Protein AF-A0A4Z0A9W9-F1 (afdb_monomer)

Mean predicted aligned error: 16.2 Å

Radius of gyration: 35.85 Å; Cα contacts (8 Å, |Δi|>4): 2030; chains: 1; bounding box: 92×81×111 Å

Solvent-accessible surface area (backbone atoms only — not comparable to full-atom values): 57191 Å² total; per-residue (Å²): 129,84,83,75,77,92,63,62,90,72,53,46,78,50,72,45,74,29,90,62,26,41,30,21,34,40,35,32,62,55,81,90,34,56,33,32,39,41,33,45,27,86,95,49,33,33,73,57,44,65,68,41,44,59,66,44,26,77,72,61,25,12,30,38,18,41,21,50,90,43,24,70,76,24,38,53,68,89,51,90,73,83,67,55,73,51,86,95,46,83,50,66,75,49,30,64,68,47,50,27,50,46,54,54,37,40,39,47,65,70,74,37,84,55,28,55,29,32,35,9,28,39,61,14,12,57,38,33,53,47,37,33,61,74,34,53,91,31,27,53,23,41,35,31,19,34,32,63,62,63,74,59,82,87,87,78,83,64,45,72,75,45,91,78,45,35,38,50,41,63,61,46,44,43,38,72,64,42,54,49,49,71,51,70,75,34,82,40,72,67,49,40,37,50,39,51,53,7,52,56,37,66,43,21,47,84,30,82,83,45,74,52,63,82,39,92,48,89,42,55,72,52,51,64,72,46,57,55,78,51,41,25,55,60,90,55,51,72,62,67,51,31,51,75,61,42,73,52,75,72,53,55,74,64,38,80,59,63,36,70,79,59,47,45,55,54,33,55,42,41,70,72,65,52,60,48,23,56,33,32,46,34,36,36,76,66,40,88,84,44,60,57,52,57,62,39,52,78,52,63,92,60,56,34,82,39,52,36,37,38,44,31,17,53,23,20,45,56,50,28,75,46,48,63,29,58,61,41,19,52,73,37,34,44,42,58,79,92,32,60,42,64,42,78,84,22,8,48,51,32,53,44,67,42,23,69,65,47,45,52,53,51,58,62,69,77,50,68,26,42,49,55,54,53,49,53,48,53,50,29,40,57,56,44,34,45,62,11,43,48,16,20,17,35,39,37,72,41,96,49,94,65,36,72,42,70,51,59,30,66,30,48,60,70,56,40,52,51,54,59,71,72,46,95,63,78,45,77,50,68,63,96,70,77,60,71,51,65,38,57,37,61,71,88,58,54,72,82,38,60,65,57,24,32,53,36,50,34,48,98,84,42,58,32,36,35,37,77,46,72,50,52,74,51,27,68,62,49,39,55,54,42,43,76,72,70,54,82,84,85,54,67,39,47,66,45,35,52,29,37,46,49,47,50,60,53,69,73,38,80,91,53,94,74,52,74,65,60,52,51,56,56,48,60,72,77,60,45,69,30,32,23,39,43,42,39,35,45,88,45,72,62,35,42,40,34,38,26,30,86,34,66,42,33,39,23,54,40,58,91,64,85,62,78,45,62,43,44,64,54,44,60,83,74,76,84,77,84,69,85,84,77,75,94,84,75,88,84,82,92,86,82,84,90,79,82,89,78,77,81,84,78,81,91,76,76,54,70,30,67,64,53,98,80,78,59,85,65,81,62,48,76,43,78,36,67,48,66,71,46,30,49,87,77,29,48,36,32,30,70,61,52,71,55,34,35,38,38,37,46,86,73,39,69,44,38,35,34,86,73,78,67,88,81,77,60,85,70,76,60,54,41,57,52,43,73,58,87,77,54,68,72,63,80,46,47,80,97,38,98,36,43,44,59,38,40,58,72,40,34,38,58,21,48,48,46,41,38,58,91,27,58,39,81,92,76,67,43,63,48,63,76,55,42,63,92,46,47,77,57,59,71,68,35,68,32,38,36,37,34,9,57,71,64,40,32,32,29,47,55,39,43,41,64,57,35,36,69,48,62,71,36,55,69,49,76,40,50,20,58,64,41,53,76,66,61,60,92,70,46,58,51,30,35,38,38,40,35,32,61,64,21,51,43,37,46,44,48,52,44,47,54,58,38,50,78,45,53,26,50,37,34,18,39,25,52,36,87,86,18,61,36,59,66,74,27,82,32,40,46,73,26,46,46,64,77,81,65,24,34,64,80,50,37,56,40,54,16,44,34,49,50,52,49,50,49,32,52,45,67,27,63,86,40,74,91,46,46,65,60,48,45,52,50,52,51,40,61,68,49,44,40,59,49,45,50,56,50,61,70,46,47,70,60,41,41,50,47,20,65,74,70,46,60,87,48,65,52,37,41,25,29,8,54,78,50,33,33,28,34,17,40,44,34,17,47,48,24,30,61,33,43,69,31,51,40,44,46,42,53,46,84,49,30,90,80,54,65,50,76,69,54,29,69,82,43,45,34,39,36,56,53,47,84,49,99,56,32,71,62,45,51,53,40,53,52,55,47,45,75,40,55,24,73,45,37,34,36,27,34,63,90,54,80,90,55,66,89,91,52,54,71,47,70,37,78,81,60,46,60,88,52,37,37,66,58,63,34,51,60,37,52,52,32,21,50,40,34,7,55,74,72,70,39,52,60,41,62,28,81,101,60,52,48,66,57,62,62,134

Structure (mmCIF, N/CA/C/O backbone):
data_AF-A0A4Z0A9W9-F1
#
_entry.id   AF-A0A4Z0A9W9-F1
#
loop_
_atom_site.group_PDB
_atom_site.id
_atom_site.type_symbol
_atom_site.label_atom_id
_atom_site.label_alt_id
_atom_site.label_comp_id
_atom_site.label_asym_id
_atom_site.label_entity_id
_atom_site.label_seq_id
_atom_site.pdbx_PDB_ins_code
_atom_site.Cartn_x
_atom_site.Cartn_y
_atom_site.Cartn_z
_atom_site.occupancy
_atom_site.B_iso_or_equiv
_atom_site.auth_seq_id
_atom_site.auth_comp_id
_atom_site.auth_asym_id
_atom_site.auth_atom_id
_atom_site.pdbx_PDB_model_num
ATOM 1 N N . MET A 1 1 ? 32.961 19.750 -50.609 1.00 32.28 1 MET A N 1
ATOM 2 C CA . MET A 1 1 ? 32.600 18.343 -50.885 1.00 32.28 1 MET A CA 1
ATOM 3 C C . MET A 1 1 ? 31.789 17.874 -49.690 1.00 32.28 1 MET A C 1
ATOM 5 O O . MET A 1 1 ? 32.278 18.038 -48.584 1.00 32.28 1 MET A O 1
ATOM 9 N N . SER A 1 2 ? 30.534 17.446 -49.859 1.00 38.78 2 SER A N 1
ATOM 10 C CA . SER A 1 2 ? 29.735 16.942 -48.732 1.00 38.78 2 SER A CA 1
ATOM 11 C C . SER A 1 2 ? 30.333 15.613 -48.272 1.00 38.78 2 SER A C 1
ATOM 13 O O . SER A 1 2 ? 30.320 14.660 -49.052 1.00 38.78 2 SER A O 1
ATOM 15 N N . SER A 1 3 ? 30.885 15.545 -47.062 1.00 51.97 3 SER A N 1
ATOM 16 C CA . SER A 1 3 ? 31.389 14.289 -46.505 1.00 51.97 3 SER A CA 1
ATOM 17 C C . SER A 1 3 ? 30.215 13.318 -46.350 1.00 51.97 3 SER A C 1
ATOM 19 O O . SER A 1 3 ? 29.268 13.541 -45.591 1.00 51.97 3 SER A O 1
ATOM 21 N N . VAL A 1 4 ? 30.203 12.257 -47.152 1.00 67.69 4 VAL A N 1
ATOM 22 C CA . VAL A 1 4 ? 29.245 11.165 -46.980 1.00 67.69 4 VAL A CA 1
ATOM 23 C C . VAL A 1 4 ? 29.735 10.373 -45.772 1.00 67.69 4 VAL A C 1
ATOM 25 O O . VAL A 1 4 ? 30.854 9.871 -45.791 1.00 67.69 4 VAL A O 1
ATOM 28 N N . TRP A 1 5 ? 28.944 10.315 -44.696 1.00 84.00 5 TRP A N 1
ATOM 29 C CA . TRP A 1 5 ? 29.261 9.436 -43.569 1.00 84.00 5 TRP A CA 1
ATOM 30 C C . TRP A 1 5 ? 29.191 7.993 -44.085 1.00 84.00 5 TRP A C 1
ATOM 32 O O . TRP A 1 5 ? 28.173 7.610 -44.663 1.00 84.00 5 TRP A O 1
ATOM 42 N N . ASN A 1 6 ? 30.253 7.205 -43.902 1.00 81.50 6 ASN A N 1
ATOM 43 C CA . ASN A 1 6 ? 30.300 5.795 -44.309 1.00 81.50 6 ASN A CA 1
ATOM 44 C C . ASN A 1 6 ? 29.462 4.931 -43.349 1.00 81.50 6 ASN A C 1
ATOM 46 O O . ASN A 1 6 ? 29.994 4.151 -42.566 1.00 81.50 6 ASN A O 1
ATOM 50 N N . LEU A 1 7 ? 28.143 5.116 -43.371 1.00 87.69 7 LEU A N 1
ATOM 51 C CA . LEU A 1 7 ? 27.199 4.380 -42.534 1.00 87.69 7 LEU A CA 1
ATOM 52 C C . LEU A 1 7 ? 26.774 3.060 -43.199 1.00 87.69 7 LEU A C 1
ATOM 54 O O . LEU A 1 7 ? 26.659 3.004 -44.427 1.00 87.69 7 LEU A O 1
ATOM 58 N N . PRO A 1 8 ? 26.465 2.017 -42.408 1.00 87.56 8 PRO A N 1
ATOM 59 C CA . PRO A 1 8 ? 25.729 0.854 -42.894 1.00 87.56 8 PRO A CA 1
ATOM 60 C C . PRO A 1 8 ? 24.432 1.255 -43.613 1.00 87.56 8 PRO A C 1
ATOM 62 O O . PRO A 1 8 ? 23.752 2.188 -43.187 1.00 87.56 8 PRO A O 1
ATOM 65 N N . ALA A 1 9 ? 24.059 0.520 -44.667 1.00 84.56 9 ALA A N 1
ATOM 66 C CA . ALA A 1 9 ? 22.912 0.851 -45.524 1.00 84.56 9 ALA A CA 1
ATOM 67 C C . ALA A 1 9 ? 21.567 0.930 -44.773 1.00 84.56 9 ALA A C 1
ATOM 69 O O . ALA A 1 9 ? 20.680 1.684 -45.176 1.00 84.56 9 ALA A O 1
ATOM 70 N N . ASP A 1 10 ? 21.433 0.184 -43.675 1.00 91.62 10 ASP A N 1
ATOM 71 C CA . ASP A 1 10 ? 20.222 0.141 -42.852 1.00 91.62 10 ASP A CA 1
ATOM 72 C C . ASP A 1 10 ? 20.103 1.317 -41.866 1.00 91.62 10 ASP A C 1
ATOM 74 O O . ASP A 1 10 ? 19.037 1.520 -41.280 1.00 91.62 10 ASP A O 1
ATOM 78 N N . ILE A 1 11 ? 21.162 2.122 -41.700 1.00 96.31 11 ILE A N 1
ATOM 79 C CA . ILE A 1 11 ? 21.122 3.359 -40.914 1.00 96.31 11 ILE A CA 1
ATOM 80 C C . ILE A 1 11 ? 20.778 4.526 -41.839 1.00 96.31 11 ILE A C 1
ATOM 82 O O . ILE A 1 11 ? 21.568 4.944 -42.688 1.00 96.31 11 ILE A O 1
ATOM 86 N N . LYS A 1 12 ? 19.594 5.102 -41.641 1.00 94.44 12 LYS A N 1
ATOM 87 C CA . LYS A 1 12 ? 19.129 6.267 -42.392 1.00 94.44 12 LYS A CA 1
ATOM 88 C C . LYS A 1 12 ? 19.601 7.547 -41.723 1.00 94.44 12 LYS A C 1
ATOM 90 O O . LYS A 1 12 ? 19.470 7.724 -40.517 1.00 94.44 12 LYS A O 1
ATOM 95 N N . SER A 1 13 ? 20.105 8.465 -42.539 1.00 94.50 13 SER A N 1
ATOM 96 C CA . SER A 1 13 ? 20.512 9.803 -42.121 1.00 94.50 13 SER A CA 1
ATOM 97 C C . SER A 1 13 ? 19.519 10.825 -42.667 1.00 94.50 13 SER A C 1
ATOM 99 O O . SER A 1 13 ? 19.334 10.908 -43.884 1.00 94.50 13 SER A O 1
ATOM 101 N N . ARG A 1 14 ? 18.860 11.597 -41.796 1.00 93.94 14 ARG A N 1
ATOM 102 C CA . ARG A 1 14 ? 17.931 12.661 -42.217 1.00 93.94 14 ARG A CA 1
ATOM 103 C C . ARG A 1 14 ? 17.828 13.776 -41.184 1.00 93.94 14 ARG A C 1
ATOM 105 O O . ARG A 1 14 ? 18.288 13.636 -40.058 1.00 93.94 14 ARG A O 1
ATOM 112 N N . SER A 1 15 ? 17.179 14.872 -41.565 1.00 93.31 15 SER A N 1
ATOM 113 C CA . SER A 1 15 ? 16.813 15.942 -40.636 1.00 93.31 15 SER A CA 1
ATOM 114 C C . SER A 1 15 ? 15.310 15.957 -40.376 1.00 93.31 15 SER A C 1
ATOM 116 O O . SER A 1 15 ? 14.507 15.644 -41.259 1.00 93.31 15 SER A O 1
ATOM 118 N N . ILE A 1 16 ? 14.930 16.314 -39.154 1.00 94.81 16 ILE A N 1
ATOM 119 C CA . ILE A 1 16 ? 13.550 16.413 -38.692 1.00 94.81 16 ILE A CA 1
ATOM 120 C C . ILE A 1 16 ? 13.340 17.726 -37.936 1.00 94.81 16 ILE A C 1
ATOM 122 O O . ILE A 1 16 ? 14.204 18.201 -37.199 1.00 94.81 16 ILE A O 1
ATOM 126 N N . ARG A 1 17 ? 12.169 18.338 -38.119 1.00 93.88 17 ARG A N 1
ATOM 127 C CA . ARG A 1 17 ? 11.804 19.569 -37.421 1.00 93.88 17 ARG A CA 1
ATOM 128 C C . ARG A 1 17 ? 11.457 19.263 -35.962 1.00 93.88 17 ARG A C 1
ATOM 130 O O . ARG A 1 17 ? 10.499 18.541 -35.704 1.00 93.88 17 ARG A O 1
ATOM 137 N N . VAL A 1 18 ? 12.199 19.851 -35.026 1.00 91.94 18 VAL A N 1
ATOM 138 C CA . VAL A 1 18 ? 12.026 19.672 -33.575 1.00 91.94 18 VAL A CA 1
ATOM 139 C C . VAL A 1 18 ? 12.139 21.034 -32.906 1.00 91.94 18 VAL A C 1
ATOM 141 O O . VAL A 1 18 ? 13.201 21.641 -32.949 1.00 91.94 18 VAL A O 1
ATOM 144 N N . ASN A 1 19 ? 11.065 21.540 -32.295 1.00 88.31 19 ASN A N 1
ATOM 145 C CA . ASN A 1 19 ? 11.022 22.904 -31.748 1.00 88.31 19 ASN A CA 1
ATOM 146 C C . ASN A 1 19 ? 11.517 23.954 -32.773 1.00 88.31 19 ASN A C 1
ATOM 148 O O . ASN A 1 19 ? 10.985 24.073 -33.881 1.00 88.31 19 ASN A O 1
ATOM 152 N N . ASP A 1 20 ? 12.541 24.724 -32.404 1.00 88.19 20 ASP A N 1
ATOM 153 C CA . ASP A 1 20 ? 13.224 25.694 -33.249 1.00 88.19 20 ASP A CA 1
ATOM 154 C C . ASP A 1 20 ? 14.334 25.080 -34.115 1.00 88.19 20 ASP A C 1
ATOM 156 O O . ASP A 1 20 ? 14.882 25.773 -34.973 1.00 88.19 20 ASP A O 1
ATOM 160 N N . LEU A 1 21 ? 14.619 23.787 -33.974 1.00 90.88 21 LEU A N 1
ATOM 161 C CA . LEU A 1 21 ? 15.696 23.071 -34.651 1.00 90.88 21 LEU A CA 1
ATOM 162 C C . LEU A 1 21 ? 15.228 22.348 -35.920 1.00 90.88 21 LEU A C 1
ATOM 164 O O . LEU A 1 21 ? 14.097 21.867 -36.030 1.00 90.88 21 LEU A O 1
ATOM 168 N N . ASN A 1 22 ? 16.115 22.272 -36.902 1.00 92.56 22 ASN A N 1
ATOM 169 C CA . ASN A 1 22 ? 16.133 21.207 -37.891 1.00 92.56 22 ASN A CA 1
ATOM 170 C C . ASN A 1 22 ? 17.190 20.201 -37.419 1.00 92.56 22 ASN A C 1
ATOM 172 O O . ASN A 1 22 ? 18.385 20.372 -37.672 1.00 92.56 22 ASN A O 1
ATOM 176 N N . MET A 1 23 ? 16.738 19.233 -36.623 1.00 94.62 23 MET A N 1
ATOM 177 C CA . MET A 1 23 ? 17.578 18.281 -35.908 1.00 94.62 23 MET A CA 1
ATOM 178 C C . MET A 1 23 ? 17.989 17.151 -36.843 1.00 94.62 23 MET A C 1
ATOM 180 O O . MET A 1 23 ? 17.137 16.489 -37.432 1.00 94.62 23 MET A O 1
ATOM 184 N N . HIS A 1 24 ? 19.290 16.947 -37.009 1.00 96.00 24 HIS A N 1
ATOM 185 C CA . HIS A 1 24 ? 19.821 15.796 -37.723 1.00 96.00 24 HIS A CA 1
ATOM 186 C C . HIS A 1 24 ? 19.760 14.555 -36.832 1.00 96.00 24 HIS A C 1
ATOM 188 O O . HIS A 1 24 ? 20.006 14.637 -35.629 1.00 96.00 24 HIS A O 1
ATOM 194 N N . ILE A 1 25 ? 19.375 13.424 -37.421 1.00 97.50 25 ILE A N 1
ATOM 195 C CA . ILE A 1 25 ? 19.270 12.136 -36.743 1.00 97.50 25 ILE A CA 1
ATOM 196 C C . ILE A 1 25 ? 19.855 11.017 -37.607 1.00 97.50 25 ILE A C 1
ATOM 198 O O . ILE A 1 25 ? 19.735 11.025 -38.840 1.00 97.50 25 ILE A O 1
ATOM 202 N N . LEU A 1 26 ? 20.423 10.019 -36.935 1.00 97.81 26 LEU A N 1
ATOM 203 C CA . LEU A 1 26 ? 20.587 8.670 -37.459 1.00 97.81 26 LEU A CA 1
ATOM 204 C C . LEU A 1 26 ? 19.478 7.787 -36.898 1.00 97.81 26 LEU A C 1
ATOM 206 O O . LEU A 1 26 ? 19.254 7.777 -35.690 1.00 97.81 26 LEU A O 1
ATOM 210 N N . GLU A 1 27 ? 18.789 7.047 -37.758 1.00 97.25 27 GLU A N 1
ATOM 211 C CA . GLU A 1 27 ? 17.712 6.143 -37.354 1.00 97.25 27 GLU A CA 1
ATOM 212 C C . GLU A 1 27 ? 17.830 4.786 -38.047 1.00 97.25 27 GLU A C 1
ATOM 214 O O . GLU A 1 27 ? 18.244 4.699 -39.205 1.00 97.25 27 GLU A O 1
ATOM 219 N N . ALA A 1 28 ? 17.421 3.728 -37.356 1.00 97.44 28 ALA A N 1
ATOM 220 C CA . ALA A 1 28 ? 17.284 2.398 -37.932 1.00 97.44 28 ALA A CA 1
ATOM 221 C C . ALA A 1 28 ? 16.197 1.600 -37.196 1.00 97.44 28 ALA A C 1
ATOM 223 O O . ALA A 1 28 ? 15.863 1.885 -36.044 1.00 97.44 28 ALA A O 1
ATOM 224 N N . GLY A 1 29 ? 15.661 0.580 -37.867 1.00 94.50 29 GLY A N 1
ATOM 225 C CA . GLY A 1 29 ? 14.562 -0.244 -37.358 1.00 94.50 29 GLY A CA 1
ATOM 226 C C . GLY A 1 29 ? 13.174 0.247 -37.776 1.00 94.50 29 GLY A C 1
ATOM 227 O O . GLY A 1 29 ? 13.022 1.244 -38.480 1.00 94.50 29 GLY A O 1
ATOM 228 N N . ASP A 1 30 ? 12.158 -0.511 -37.374 1.00 88.81 30 ASP A N 1
ATOM 229 C CA . ASP A 1 30 ? 10.748 -0.245 -37.669 1.00 88.81 30 ASP A CA 1
ATOM 230 C C . ASP A 1 30 ? 10.188 0.800 -36.682 1.00 88.81 30 ASP A C 1
ATOM 232 O O . ASP A 1 30 ? 10.127 0.490 -35.494 1.00 88.81 30 ASP A O 1
ATOM 236 N N . PRO A 1 31 ? 9.736 1.990 -37.132 1.00 90.06 31 PRO A N 1
ATOM 237 C CA . PRO A 1 31 ? 9.205 3.046 -36.260 1.00 90.06 31 PRO A CA 1
ATOM 238 C C . PRO A 1 31 ? 8.000 2.644 -35.396 1.00 90.06 31 PRO A C 1
ATOM 240 O O . PRO A 1 31 ? 7.626 3.372 -34.485 1.00 90.06 31 PRO A O 1
ATOM 243 N N . THR A 1 32 ? 7.359 1.501 -35.658 1.00 79.81 32 THR A N 1
ATOM 244 C CA . THR A 1 32 ? 6.282 0.981 -34.797 1.00 79.81 32 THR A CA 1
ATOM 245 C C . THR A 1 32 ? 6.796 0.261 -33.546 1.00 79.81 32 THR A C 1
ATOM 247 O O . THR A 1 32 ? 6.016 -0.034 -32.637 1.00 79.81 32 THR A O 1
ATOM 250 N N . LYS A 1 33 ? 8.099 -0.035 -33.481 1.00 82.31 33 LYS A N 1
ATOM 251 C CA . LYS A 1 33 ? 8.752 -0.712 -32.355 1.00 82.31 33 LYS A CA 1
ATOM 252 C C . LYS A 1 33 ? 9.067 0.254 -31.208 1.00 82.31 33 LYS A C 1
ATOM 254 O O . LYS A 1 33 ? 9.086 1.467 -31.414 1.00 82.31 33 LYS A O 1
ATOM 259 N N . PRO A 1 34 ? 9.329 -0.255 -29.987 1.00 86.81 34 PRO A N 1
ATOM 260 C CA . PRO A 1 34 ? 9.678 0.604 -28.860 1.00 86.81 34 PRO A CA 1
ATOM 261 C C . PRO A 1 34 ? 10.926 1.448 -29.163 1.00 86.81 34 PRO A C 1
ATOM 263 O O . PRO A 1 34 ? 11.941 0.920 -29.626 1.00 86.81 34 PRO A O 1
ATOM 266 N N . LEU A 1 35 ? 10.828 2.757 -28.909 1.00 96.19 35 LEU A N 1
ATOM 267 C CA . LEU A 1 35 ? 11.857 3.746 -29.238 1.00 96.19 35 LEU A CA 1
ATOM 268 C C . LEU A 1 35 ? 12.990 3.744 -28.205 1.00 96.19 35 LEU A C 1
ATOM 270 O O . LEU A 1 35 ? 12.741 3.908 -27.010 1.00 96.19 35 LEU A O 1
ATOM 274 N N . VAL A 1 36 ? 14.230 3.642 -28.677 1.00 97.75 36 VAL A N 1
ATOM 275 C CA . VAL A 1 36 ? 15.455 3.846 -27.898 1.00 97.75 36 VAL A CA 1
ATOM 276 C C . VAL A 1 36 ? 16.194 5.069 -28.438 1.00 97.75 36 VAL A C 1
ATOM 278 O O . VAL A 1 36 ? 16.510 5.135 -29.627 1.00 97.75 36 VAL A O 1
ATOM 281 N N . LEU A 1 37 ? 16.472 6.036 -27.561 1.00 98.56 37 LEU A N 1
ATOM 282 C CA . LEU A 1 37 ? 17.201 7.261 -27.902 1.00 98.56 37 LEU A CA 1
ATOM 283 C C . LEU A 1 37 ? 18.650 7.184 -27.426 1.00 98.56 37 LEU A C 1
ATOM 285 O O . LEU A 1 37 ? 18.888 6.844 -26.270 1.00 98.56 37 LEU A O 1
ATOM 289 N N . LEU A 1 38 ? 19.599 7.533 -28.297 1.00 98.44 38 LEU A N 1
ATOM 290 C CA . LEU A 1 38 ? 21.038 7.500 -28.018 1.00 98.44 38 LEU A CA 1
ATOM 291 C C . LEU A 1 38 ? 21.639 8.916 -28.082 1.00 98.44 38 LEU A C 1
ATOM 293 O O . LEU A 1 38 ? 21.751 9.502 -29.157 1.00 98.44 38 LEU A O 1
ATOM 297 N N . LEU A 1 39 ? 22.005 9.488 -26.935 1.00 98.19 39 LEU A N 1
ATOM 298 C CA . LEU A 1 39 ? 22.447 10.878 -26.784 1.00 98.19 39 LEU A CA 1
ATOM 299 C C . LEU A 1 39 ? 23.971 10.949 -26.610 1.00 98.19 39 LEU A C 1
ATOM 301 O O . LEU A 1 39 ? 24.515 10.410 -25.651 1.00 98.19 39 LEU A O 1
ATOM 305 N N . HIS A 1 40 ? 24.661 11.618 -27.534 1.00 97.00 40 HIS A N 1
ATOM 306 C CA . HIS A 1 40 ? 26.129 11.721 -27.554 1.00 97.00 40 HIS A CA 1
ATOM 307 C C . HIS A 1 40 ? 26.695 12.793 -26.597 1.00 97.00 40 HIS A C 1
ATOM 309 O O . HIS A 1 40 ? 25.986 13.722 -26.202 1.00 97.00 40 HIS A O 1
ATOM 315 N N . GLY A 1 41 ? 27.992 12.702 -26.286 1.00 92.94 41 GLY A N 1
ATOM 316 C CA . GLY A 1 41 ? 28.741 13.688 -25.497 1.00 92.94 41 GLY A CA 1
ATOM 317 C C . GLY A 1 41 ? 29.479 14.745 -26.325 1.00 92.94 41 GLY A C 1
ATOM 318 O O . GLY A 1 41 ? 29.175 14.957 -27.501 1.00 92.94 41 GLY A O 1
ATOM 319 N N . PHE A 1 42 ? 30.483 15.401 -25.728 1.00 91.88 42 PHE A N 1
ATOM 320 C CA . PHE A 1 42 ? 31.404 16.302 -26.439 1.00 91.88 42 PHE A CA 1
ATOM 321 C C . PHE A 1 42 ? 32.817 15.685 -26.515 1.00 91.88 42 PHE A C 1
ATOM 323 O O . PHE A 1 42 ? 33.329 15.239 -25.488 1.00 91.88 42 PHE A O 1
ATOM 330 N N . PRO A 1 43 ? 33.522 15.713 -27.666 1.00 92.25 43 PRO A N 1
ATOM 331 C CA . PRO A 1 43 ? 33.177 16.300 -28.959 1.00 92.25 43 PRO A CA 1
ATOM 332 C C . PRO A 1 43 ? 32.620 15.240 -29.933 1.00 92.25 43 PRO A C 1
ATOM 334 O O . PRO A 1 43 ? 33.153 15.037 -31.026 1.00 92.25 43 PRO A O 1
ATOM 337 N N . GLU A 1 44 ? 31.593 14.502 -29.513 1.00 93.81 44 GLU A N 1
ATOM 338 C CA . GLU A 1 44 ? 30.947 13.480 -30.338 1.00 93.81 44 GLU A CA 1
ATOM 339 C C . GLU A 1 44 ? 29.724 14.035 -31.084 1.00 93.81 44 GLU A C 1
ATOM 341 O O . GLU A 1 44 ? 29.248 15.138 -30.811 1.00 93.81 44 GLU A O 1
ATOM 346 N N . PHE A 1 45 ? 29.194 13.224 -32.001 1.00 94.00 45 PHE A N 1
ATOM 347 C CA . PHE A 1 45 ? 27.938 13.427 -32.727 1.00 94.00 45 PHE A CA 1
ATOM 348 C C . PHE A 1 45 ? 27.164 12.104 -32.763 1.00 94.00 45 PHE A C 1
ATOM 350 O O . PHE A 1 45 ? 27.672 11.083 -32.299 1.00 94.00 45 PHE A O 1
ATOM 357 N N . SER A 1 46 ? 25.983 12.069 -33.383 1.00 95.75 46 SER A N 1
ATOM 358 C CA . SER A 1 46 ? 25.205 10.832 -33.584 1.00 95.75 46 SER A CA 1
ATOM 359 C C . SER A 1 46 ? 26.010 9.677 -34.209 1.00 95.75 46 SER A C 1
ATOM 361 O O . SER A 1 46 ? 25.722 8.511 -33.938 1.00 95.75 46 SER A O 1
ATOM 363 N N . TYR A 1 47 ? 27.062 9.981 -34.981 1.00 95.69 47 TYR A N 1
ATOM 364 C CA . TYR A 1 47 ? 27.993 9.002 -35.555 1.00 95.69 47 TYR A CA 1
ATOM 365 C C . TYR A 1 47 ? 28.710 8.118 -34.513 1.00 95.69 47 TYR A C 1
ATOM 367 O O . TYR A 1 47 ? 29.088 6.987 -34.838 1.00 95.69 47 TYR A O 1
ATOM 375 N N . SER A 1 48 ? 28.869 8.563 -33.257 1.00 95.50 48 SER A N 1
ATOM 376 C CA . SER A 1 48 ? 29.507 7.753 -32.202 1.00 95.50 48 SER A CA 1
ATOM 377 C C . SER A 1 48 ? 28.729 6.471 -31.888 1.00 95.50 48 SER A C 1
ATOM 379 O O . SER A 1 48 ? 29.315 5.484 -31.453 1.00 95.50 48 SER A O 1
ATOM 381 N N . TRP A 1 49 ? 27.435 6.432 -32.217 1.00 96.56 49 TRP A N 1
ATOM 382 C CA . TRP A 1 49 ? 26.545 5.297 -31.969 1.00 96.56 49 TRP A CA 1
ATOM 383 C C . TRP A 1 49 ? 26.454 4.285 -33.119 1.00 96.56 49 TRP A C 1
ATOM 385 O O . TRP A 1 49 ? 25.719 3.304 -33.006 1.00 96.56 49 TRP A O 1
ATOM 395 N N . ARG A 1 50 ? 27.190 4.477 -34.224 1.00 94.56 50 ARG A N 1
ATOM 396 C CA . ARG A 1 50 ? 27.101 3.643 -35.445 1.00 94.56 50 ARG A CA 1
ATOM 397 C C . ARG A 1 50 ? 27.208 2.131 -35.194 1.00 94.56 50 ARG A C 1
ATOM 399 O O . ARG A 1 50 ? 26.488 1.365 -35.827 1.00 94.56 50 ARG A O 1
ATOM 406 N N . ASN A 1 51 ? 28.037 1.724 -34.230 1.00 94.31 51 ASN A N 1
ATOM 407 C CA . ASN A 1 51 ? 28.260 0.318 -33.877 1.00 94.31 51 ASN A CA 1
ATOM 408 C C . ASN A 1 51 ? 27.236 -0.231 -32.864 1.00 94.31 51 ASN A C 1
ATOM 410 O O . ASN A 1 51 ? 27.189 -1.431 -32.630 1.00 94.31 51 ASN A O 1
ATOM 414 N N . VAL A 1 52 ? 26.397 0.628 -32.277 1.00 96.62 52 VAL A N 1
ATOM 415 C CA . VAL A 1 52 ? 25.375 0.262 -31.278 1.00 96.62 52 VAL A CA 1
ATOM 416 C C . VAL A 1 52 ? 23.971 0.229 -31.890 1.00 96.62 52 VAL A C 1
ATOM 418 O O . VAL A 1 52 ? 23.138 -0.578 -31.479 1.00 96.62 52 VAL A O 1
ATOM 421 N N . ILE A 1 53 ? 23.707 1.067 -32.902 1.00 97.38 53 ILE A N 1
ATOM 422 C CA . ILE A 1 53 ? 22.381 1.226 -33.518 1.00 97.38 53 ILE A CA 1
ATOM 423 C C . ILE A 1 53 ? 21.831 -0.106 -34.052 1.00 97.38 53 ILE A C 1
ATOM 425 O O . ILE A 1 53 ? 20.772 -0.548 -33.607 1.00 97.38 53 ILE A O 1
ATOM 429 N N . LEU A 1 54 ? 22.534 -0.768 -34.978 1.00 96.44 54 LEU A N 1
ATOM 430 C CA . LEU A 1 54 ? 22.017 -1.988 -35.614 1.00 96.44 54 LEU A CA 1
ATOM 431 C C . LEU A 1 54 ? 21.873 -3.172 -34.644 1.00 96.44 54 LEU A C 1
ATOM 433 O O . LEU A 1 54 ? 20.815 -3.802 -34.660 1.00 96.44 54 LEU A O 1
ATOM 437 N N . PRO A 1 55 ? 22.824 -3.447 -33.731 1.00 92.38 55 PRO A N 1
ATOM 438 C CA . PRO A 1 55 ? 22.634 -4.513 -32.748 1.00 92.38 55 PRO A CA 1
ATOM 439 C C . PRO A 1 55 ? 21.419 -4.314 -31.823 1.00 92.38 55 PRO A C 1
ATOM 441 O O . PRO A 1 55 ? 20.792 -5.287 -31.383 1.00 92.38 55 PRO A O 1
ATOM 444 N N . LEU A 1 56 ? 21.044 -3.071 -31.519 1.00 90.12 56 LEU A N 1
ATOM 445 C CA . LEU A 1 56 ? 19.805 -2.795 -30.788 1.00 90.12 56 LEU A CA 1
ATOM 446 C C . LEU A 1 56 ? 18.564 -2.977 -31.676 1.00 90.12 56 LEU A C 1
ATOM 448 O O . LEU A 1 56 ? 17.570 -3.534 -31.209 1.00 90.12 56 LEU A O 1
ATOM 452 N N . VAL A 1 57 ? 18.628 -2.621 -32.961 1.00 92.38 57 VAL A N 1
ATOM 453 C CA . VAL A 1 57 ? 17.549 -2.904 -33.927 1.00 92.38 57 VAL A CA 1
ATOM 454 C C . VAL A 1 57 ? 17.291 -4.405 -34.066 1.00 92.38 57 VAL A C 1
ATOM 456 O O . VAL A 1 57 ? 16.139 -4.834 -34.023 1.00 92.38 57 VAL A O 1
ATOM 459 N N . GLU A 1 58 ? 18.342 -5.224 -34.128 1.00 84.00 58 GLU A N 1
ATOM 460 C CA . GLU A 1 58 ? 18.238 -6.694 -34.120 1.00 84.00 58 GLU A CA 1
ATOM 461 C C . GLU A 1 58 ? 17.516 -7.235 -32.876 1.00 84.00 58 GLU A C 1
ATOM 463 O O . GLU A 1 58 ? 16.953 -8.327 -32.900 1.00 84.00 58 GLU A O 1
ATOM 468 N N . SER A 1 59 ? 17.507 -6.467 -31.782 1.00 77.56 59 SER A N 1
ATOM 469 C CA . SER A 1 59 ? 16.797 -6.812 -30.544 1.00 77.56 59 SER A CA 1
ATOM 470 C C . SER A 1 59 ? 15.333 -6.360 -30.533 1.00 77.56 59 SER A C 1
ATOM 472 O O . SER A 1 59 ? 14.661 -6.525 -29.518 1.00 77.56 59 SER A O 1
ATOM 474 N N . GLY A 1 60 ? 14.829 -5.833 -31.652 1.00 82.56 60 GLY A N 1
ATOM 475 C CA . GLY A 1 60 ? 13.427 -5.467 -31.839 1.00 82.56 60 GLY A CA 1
ATOM 476 C C . GLY A 1 60 ? 13.081 -4.024 -31.473 1.00 82.56 60 GLY A C 1
ATOM 477 O O . GLY A 1 60 ? 11.903 -3.747 -31.256 1.00 82.56 60 GLY A O 1
ATOM 478 N N . TYR A 1 61 ? 14.066 -3.124 -31.406 1.00 90.38 61 TYR A N 1
ATOM 479 C CA . TYR A 1 61 ? 13.862 -1.707 -31.084 1.00 90.38 61 TYR A CA 1
ATOM 480 C C . TYR A 1 61 ? 13.911 -0.809 -32.324 1.00 90.38 61 TYR A C 1
ATOM 482 O O . TYR A 1 61 ? 14.592 -1.109 -33.306 1.00 90.38 61 TYR A O 1
ATOM 490 N N . TYR A 1 62 ? 13.218 0.327 -32.253 1.00 97.25 62 TYR A N 1
ATOM 491 C CA . TYR A 1 62 ? 13.457 1.461 -33.141 1.00 97.25 62 TYR A CA 1
ATOM 492 C C . TYR A 1 62 ? 14.498 2.360 -32.484 1.00 97.25 62 TYR A C 1
ATOM 494 O O . TYR A 1 62 ? 14.297 2.805 -31.356 1.00 97.25 62 TYR A O 1
ATOM 502 N N . VAL A 1 63 ? 15.626 2.596 -33.146 1.00 98.19 63 VAL A N 1
ATOM 503 C CA . VAL A 1 63 ? 16.779 3.248 -32.515 1.00 98.19 63 VAL A CA 1
ATOM 504 C C . VAL A 1 63 ? 17.078 4.553 -33.228 1.00 98.19 63 VAL A C 1
ATOM 506 O O . VAL A 1 63 ? 17.250 4.565 -34.448 1.00 98.19 63 VAL A O 1
ATOM 509 N N . VAL A 1 64 ? 17.154 5.646 -32.465 1.00 98.56 64 VAL A N 1
ATOM 510 C CA . VAL A 1 64 ? 17.429 6.985 -32.996 1.00 98.56 64 VAL A CA 1
ATOM 511 C C . VAL A 1 64 ? 18.533 7.675 -32.199 1.00 98.56 64 VAL A C 1
ATOM 513 O O . VAL A 1 64 ? 18.450 7.810 -30.980 1.00 98.56 64 VAL A O 1
ATOM 516 N N . ALA A 1 65 ? 19.551 8.160 -32.904 1.00 98.25 65 ALA A N 1
ATOM 517 C CA . ALA A 1 65 ? 20.640 8.963 -32.362 1.00 98.25 65 ALA A CA 1
ATOM 518 C C . ALA A 1 65 ? 20.590 10.380 -32.967 1.00 98.25 65 ALA A C 1
ATOM 520 O O . ALA A 1 65 ? 20.886 10.533 -34.156 1.00 98.25 65 ALA A O 1
ATOM 521 N N . PRO A 1 66 ? 20.188 11.419 -32.212 1.00 97.69 66 PRO A N 1
ATOM 522 C CA . PRO A 1 66 ? 20.199 12.793 -32.702 1.00 97.69 66 PRO A CA 1
ATOM 523 C C . PRO A 1 66 ? 21.565 13.465 -32.558 1.00 97.69 66 PRO A C 1
ATOM 525 O O . PRO A 1 66 ? 22.253 13.276 -31.557 1.00 97.69 66 PRO A O 1
ATOM 528 N N . ASP A 1 67 ? 21.895 14.345 -33.500 1.00 96.12 67 ASP A N 1
ATOM 529 C CA . ASP A 1 67 ? 22.863 15.413 -33.263 1.00 96.12 67 ASP A CA 1
ATOM 530 C C . ASP A 1 67 ? 22.198 16.466 -32.366 1.00 96.12 67 ASP A C 1
ATOM 532 O O . ASP A 1 67 ? 21.241 17.142 -32.762 1.00 96.12 67 ASP A O 1
ATOM 536 N N . GLN A 1 68 ? 22.674 16.598 -31.131 1.00 94.69 68 GLN A N 1
ATOM 537 C CA . GLN A 1 68 ? 22.085 17.512 -30.155 1.00 94.69 68 GLN A CA 1
ATOM 538 C C . GLN A 1 68 ? 22.315 18.987 -30.534 1.00 94.69 68 GLN A C 1
ATOM 540 O O . GLN A 1 68 ? 23.097 19.326 -31.425 1.00 94.69 68 GLN A O 1
ATOM 545 N N . ARG A 1 69 ? 21.603 19.904 -29.866 1.00 92.50 69 ARG A N 1
ATOM 546 C CA . ARG A 1 69 ? 21.685 21.348 -30.135 1.00 92.50 69 ARG A CA 1
ATOM 547 C C . ARG A 1 69 ? 23.141 21.831 -30.119 1.00 92.50 69 ARG A C 1
ATOM 549 O O . ARG A 1 69 ? 23.831 21.695 -29.111 1.00 92.50 69 ARG A O 1
ATOM 556 N N . GLY A 1 70 ? 23.562 22.459 -31.219 1.00 89.31 70 GLY A N 1
ATOM 557 C CA . GLY A 1 70 ? 24.916 22.996 -31.407 1.00 89.31 70 GLY A CA 1
ATOM 558 C C . GLY A 1 70 ? 25.969 21.964 -31.808 1.00 89.31 70 GLY A C 1
ATOM 559 O O . GLY A 1 70 ? 27.148 22.311 -31.846 1.00 89.31 70 GLY A O 1
ATOM 560 N N . ALA A 1 71 ? 25.559 20.735 -32.117 1.00 90.88 71 ALA A N 1
ATOM 561 C CA . ALA A 1 71 ? 26.433 19.662 -32.554 1.00 90.88 71 ALA A CA 1
ATOM 562 C C . ALA A 1 71 ? 26.089 19.204 -33.982 1.00 90.88 71 ALA A C 1
ATOM 564 O O . ALA A 1 71 ? 24.942 19.295 -34.430 1.00 90.88 71 ALA A O 1
ATOM 565 N N . GLY A 1 72 ? 27.110 18.723 -34.693 1.00 90.38 72 GLY A N 1
ATOM 566 C CA . GLY A 1 72 ? 26.996 18.046 -35.979 1.00 90.38 72 GLY A CA 1
ATOM 567 C C . GLY A 1 72 ? 26.178 18.817 -37.013 1.00 90.38 72 GLY A C 1
ATOM 568 O O . GLY A 1 72 ? 26.430 19.988 -37.311 1.00 90.38 72 GLY A O 1
ATOM 569 N N . ARG A 1 73 ? 25.199 18.146 -37.612 1.00 91.69 73 ARG A N 1
ATOM 570 C CA . ARG A 1 73 ? 24.384 18.656 -38.725 1.00 91.69 73 ARG A CA 1
ATOM 571 C C . ARG A 1 73 ? 23.076 19.316 -38.278 1.00 91.69 73 ARG A C 1
ATOM 573 O O . ARG A 1 73 ? 22.315 19.779 -39.129 1.00 91.69 73 ARG A O 1
ATOM 580 N N . THR A 1 74 ? 22.820 19.410 -36.973 1.00 91.69 74 THR A N 1
ATOM 581 C CA . THR A 1 74 ? 21.642 20.097 -36.428 1.00 91.69 74 THR A CA 1
ATOM 582 C C . THR A 1 74 ? 21.766 21.614 -36.565 1.00 91.69 74 THR A C 1
ATOM 584 O O . THR A 1 74 ? 22.768 22.217 -36.188 1.00 91.69 74 THR A O 1
ATOM 587 N N . THR A 1 75 ? 20.718 22.261 -37.083 1.00 87.56 75 THR A N 1
ATOM 588 C CA . THR A 1 75 ? 20.662 23.723 -37.295 1.00 87.56 75 THR A CA 1
ATOM 589 C C . THR A 1 75 ? 19.462 24.345 -36.576 1.00 87.56 75 THR A C 1
ATOM 591 O O . THR A 1 75 ? 18.473 23.660 -36.327 1.00 87.56 75 THR A O 1
ATOM 594 N N . SER A 1 76 ? 19.531 25.631 -36.207 1.00 79.88 76 SER A N 1
ATOM 595 C CA . SER A 1 76 ? 18.410 26.373 -35.597 1.00 79.88 76 SER A CA 1
ATOM 596 C C . SER A 1 76 ? 17.806 27.358 -36.595 1.00 79.88 76 SER A C 1
ATOM 598 O O . SER A 1 76 ? 18.532 28.060 -37.295 1.00 79.88 76 SER A O 1
ATOM 600 N N . ASN A 1 77 ? 16.475 27.443 -36.619 1.00 68.94 77 ASN A N 1
ATOM 601 C CA . ASN A 1 77 ? 15.715 28.357 -37.475 1.00 68.94 77 ASN A CA 1
ATOM 602 C C . ASN A 1 77 ? 15.460 29.720 -36.808 1.00 68.94 77 ASN A C 1
ATOM 604 O O . ASN A 1 77 ? 14.724 30.535 -37.358 1.00 68.94 77 ASN A O 1
ATOM 608 N N . LEU A 1 78 ? 16.019 29.980 -35.621 1.00 61.16 78 LEU A N 1
ATOM 609 C CA . LEU A 1 78 ? 15.893 31.286 -34.960 1.00 61.16 78 LEU A CA 1
ATOM 610 C C . LEU A 1 78 ? 16.684 32.393 -35.678 1.00 61.16 78 LEU A C 1
ATOM 612 O O . LEU A 1 78 ? 16.529 33.560 -35.319 1.00 61.16 78 LEU A O 1
ATOM 616 N N . ARG A 1 79 ? 17.531 32.056 -36.666 1.00 55.69 79 ARG A N 1
ATOM 617 C CA . ARG A 1 79 ? 18.360 33.010 -37.417 1.00 55.69 79 ARG A CA 1
ATOM 618 C C . ARG A 1 79 ? 18.569 32.603 -38.875 1.00 55.69 79 ARG A C 1
ATOM 620 O O . ARG A 1 79 ? 18.578 31.420 -39.205 1.00 55.69 79 ARG A O 1
ATOM 627 N N . ASP A 1 80 ? 18.785 33.614 -39.713 1.00 44.44 80 ASP A N 1
ATOM 628 C CA . ASP A 1 80 ? 19.265 33.473 -41.088 1.00 44.44 80 ASP A CA 1
ATOM 629 C C . ASP A 1 80 ? 20.733 32.989 -41.040 1.00 44.44 80 ASP A C 1
ATOM 631 O O . ASP A 1 80 ? 21.581 33.645 -40.434 1.00 44.44 80 ASP A O 1
ATOM 635 N N . ASN A 1 81 ? 21.012 31.813 -41.611 1.00 41.25 81 ASN A N 1
ATOM 636 C CA . ASN A 1 81 ? 22.284 31.060 -41.599 1.00 41.25 81 ASN A CA 1
ATOM 637 C C . ASN A 1 81 ? 22.812 30.498 -40.255 1.00 41.25 81 ASN A C 1
ATOM 639 O O . ASN A 1 81 ? 23.430 31.202 -39.461 1.00 41.25 81 ASN A O 1
ATOM 643 N N . SER A 1 82 ? 22.673 29.170 -40.094 1.00 50.12 82 SER A N 1
ATOM 644 C CA . SER A 1 82 ? 23.642 28.148 -39.611 1.00 50.12 82 SER A CA 1
ATOM 645 C C . SER A 1 82 ? 24.616 28.400 -38.440 1.00 50.12 82 SER A C 1
ATOM 647 O O . SER A 1 82 ? 25.455 27.538 -38.188 1.00 50.12 82 SER A O 1
ATOM 649 N N . SER A 1 83 ? 24.556 29.517 -37.719 1.00 58.41 83 SER A N 1
ATOM 650 C CA . SER A 1 83 ? 25.550 29.874 -36.700 1.00 58.41 83 SER A CA 1
ATOM 651 C C . SER A 1 83 ? 25.038 29.596 -35.280 1.00 58.41 83 SER A C 1
ATOM 653 O O . SER A 1 83 ? 23.928 30.021 -34.946 1.00 58.41 83 SER A O 1
ATOM 655 N N . PRO A 1 84 ? 25.821 28.912 -34.419 1.00 67.75 84 PRO A N 1
ATOM 656 C CA . PRO A 1 84 ? 25.471 28.722 -33.013 1.00 67.75 84 PRO A CA 1
ATOM 657 C C . PRO A 1 84 ? 25.427 30.066 -32.264 1.00 67.75 84 PRO A C 1
ATOM 659 O O . PRO A 1 84 ? 25.969 31.068 -32.732 1.00 67.75 84 PRO A O 1
ATOM 662 N N . VAL A 1 85 ? 24.800 30.076 -31.080 1.00 77.62 85 VAL A N 1
ATOM 663 C CA . VAL A 1 85 ? 24.814 31.227 -30.156 1.00 77.62 85 VAL A CA 1
ATOM 664 C C . VAL A 1 85 ? 26.264 31.652 -29.924 1.00 77.62 85 VAL A C 1
ATOM 666 O O . VAL A 1 85 ? 27.092 30.830 -29.512 1.00 77.62 85 VAL A O 1
ATOM 669 N N . ARG A 1 86 ? 26.572 32.916 -30.230 1.00 79.31 86 ARG A N 1
ATOM 670 C CA . ARG A 1 86 ? 27.930 33.463 -30.104 1.00 79.31 86 ARG A CA 1
ATOM 671 C C . ARG A 1 86 ? 28.310 33.641 -28.638 1.00 79.31 86 ARG A C 1
ATOM 673 O O . ARG A 1 86 ? 27.463 33.582 -27.743 1.00 79.31 86 ARG A O 1
ATOM 680 N N . TYR A 1 87 ? 29.595 33.860 -28.380 1.00 77.56 87 TYR A N 1
ATOM 681 C CA . TYR A 1 87 ? 30.083 34.015 -27.014 1.00 77.56 87 TYR A CA 1
ATOM 682 C C . TYR A 1 87 ? 29.463 35.228 -26.299 1.00 77.56 87 TYR A C 1
ATOM 684 O O . TYR A 1 87 ? 29.161 35.164 -25.113 1.00 77.56 87 TYR A O 1
ATOM 692 N N . GLU A 1 88 ? 29.211 36.322 -27.010 1.00 77.94 88 GLU A N 1
ATOM 693 C CA . GLU A 1 88 ? 28.638 37.549 -26.441 1.00 77.94 88 GLU A CA 1
ATOM 694 C C . GLU A 1 88 ? 27.124 37.438 -26.185 1.00 77.94 88 GLU A C 1
ATOM 696 O O . GLU A 1 88 ? 26.516 38.327 -25.592 1.00 77.94 88 GLU A O 1
ATOM 701 N N . GLU A 1 89 ? 26.501 36.352 -26.642 1.00 80.50 89 GLU A N 1
ATOM 702 C CA . GLU A 1 89 ? 25.058 36.143 -26.614 1.00 80.50 89 GLU A CA 1
ATOM 703 C C . GLU A 1 89 ? 24.632 35.222 -25.466 1.00 80.50 89 GLU A C 1
ATOM 705 O O . GLU A 1 89 ? 25.432 34.454 -24.921 1.00 80.50 89 GLU A O 1
ATOM 710 N N . ASP A 1 90 ? 23.347 35.292 -25.109 1.00 81.50 90 ASP A N 1
ATOM 711 C CA . ASP A 1 90 ? 22.765 34.523 -24.009 1.00 81.50 90 ASP A CA 1
ATOM 712 C C . ASP A 1 90 ? 22.785 33.007 -24.305 1.00 81.50 90 ASP A C 1
ATOM 714 O O . ASP A 1 90 ? 22.090 32.556 -25.223 1.00 81.50 90 ASP A O 1
ATOM 718 N N . PRO A 1 91 ? 23.521 32.191 -23.520 1.00 85.44 91 PRO A N 1
ATOM 719 C CA . PRO A 1 91 ? 23.610 30.751 -23.738 1.00 85.44 91 PRO A CA 1
ATOM 720 C C . PRO A 1 91 ? 22.355 29.988 -23.281 1.00 85.44 91 PRO A C 1
ATOM 722 O O . PRO A 1 91 ? 22.321 28.767 -23.391 1.00 85.44 91 PRO A O 1
ATOM 725 N N . SER A 1 92 ? 21.300 30.663 -22.805 1.00 83.81 92 SER A N 1
ATOM 726 C CA . SER A 1 92 ? 20.059 30.046 -22.303 1.00 83.81 92 SER A CA 1
ATOM 727 C C . SER A 1 92 ? 19.455 28.914 -23.158 1.00 83.81 92 SER A C 1
ATOM 729 O O . SER A 1 92 ? 18.981 27.941 -22.562 1.00 83.81 92 SER A O 1
ATOM 731 N N . PRO A 1 93 ? 19.484 28.940 -24.510 1.00 88.00 93 PRO A N 1
ATOM 732 C CA . PRO A 1 93 ? 19.011 27.813 -25.325 1.00 88.00 93 PRO A CA 1
ATOM 733 C C . PRO A 1 93 ? 19.729 26.479 -25.058 1.00 88.00 93 PRO A C 1
ATOM 735 O O . PRO A 1 93 ? 19.176 25.429 -25.358 1.00 88.00 93 PRO A O 1
ATOM 738 N N . TYR A 1 94 ? 20.934 26.511 -24.487 1.00 89.31 94 TYR A N 1
ATOM 739 C CA . TYR A 1 94 ? 21.766 25.344 -24.184 1.00 89.31 94 TYR A CA 1
ATOM 740 C C . TYR A 1 94 ? 21.646 24.856 -22.733 1.00 89.31 94 TYR A C 1
ATOM 742 O O . TYR A 1 94 ? 22.344 23.926 -22.334 1.00 89.31 94 TYR A O 1
ATOM 750 N N . ARG A 1 95 ? 20.755 25.451 -21.928 1.00 87.69 95 ARG A N 1
ATOM 751 C CA . ARG A 1 95 ? 20.468 24.954 -20.574 1.00 87.69 95 ARG A CA 1
ATOM 752 C C . ARG A 1 95 ? 19.864 23.557 -20.624 1.00 87.69 95 ARG A C 1
ATOM 754 O O . ARG A 1 95 ? 19.100 23.230 -21.532 1.00 87.69 95 ARG A O 1
ATOM 761 N N . ILE A 1 96 ? 20.129 22.771 -19.585 1.00 85.94 96 ILE A N 1
ATOM 762 C CA . ILE A 1 96 ? 19.764 21.353 -19.514 1.00 85.94 96 ILE A CA 1
ATOM 763 C C . ILE A 1 96 ? 18.267 21.087 -19.741 1.00 85.94 96 ILE A C 1
ATOM 765 O O . ILE A 1 96 ? 17.917 20.127 -20.421 1.00 85.94 96 ILE A O 1
ATOM 769 N N . PHE A 1 97 ? 17.371 21.963 -19.272 1.00 86.31 97 PHE A N 1
ATOM 770 C CA . PHE A 1 97 ? 15.931 21.822 -19.517 1.00 86.31 97 PHE A CA 1
ATOM 771 C C . PHE A 1 97 ? 15.528 22.103 -20.961 1.00 86.31 97 PHE A C 1
ATOM 773 O O . PHE A 1 97 ? 14.613 21.460 -21.468 1.00 86.31 97 PHE A O 1
ATOM 780 N N . ASN A 1 98 ? 16.212 23.020 -21.645 1.00 90.38 98 ASN A N 1
ATOM 781 C CA . ASN A 1 98 ? 15.966 23.266 -23.063 1.00 90.38 98 ASN A CA 1
ATOM 782 C C . ASN A 1 98 ? 16.493 22.105 -23.914 1.00 90.38 98 ASN A C 1
ATOM 784 O O . ASN A 1 98 ? 15.784 21.658 -24.810 1.00 90.38 98 ASN A O 1
ATOM 788 N N . LEU A 1 99 ? 17.650 21.535 -23.559 1.00 92.06 99 LEU A N 1
ATOM 789 C CA . LEU A 1 99 ? 18.144 20.297 -24.174 1.00 92.06 99 LEU A CA 1
ATOM 790 C C . LEU A 1 99 ? 17.168 19.132 -23.937 1.00 92.06 99 LEU A C 1
ATOM 792 O O . LEU A 1 99 ? 16.783 18.439 -24.872 1.00 92.06 99 LEU A O 1
ATOM 796 N N . THR A 1 100 ? 16.669 18.979 -22.708 1.00 92.75 100 THR A N 1
ATOM 797 C CA . THR A 1 100 ? 15.642 17.980 -22.356 1.00 92.75 100 THR A CA 1
ATOM 798 C C . THR A 1 100 ? 14.360 18.183 -23.168 1.00 92.75 100 THR A C 1
ATOM 800 O O . THR A 1 100 ? 13.783 17.231 -23.693 1.00 92.75 100 THR A O 1
ATOM 803 N N . LYS A 1 101 ? 13.919 19.436 -23.327 1.00 94.31 101 LYS A N 1
ATOM 804 C CA . LYS A 1 101 ? 12.751 19.799 -24.137 1.00 94.31 101 LYS A CA 1
ATOM 805 C C . LYS A 1 101 ? 12.946 19.453 -25.613 1.00 94.31 101 LYS A C 1
ATOM 807 O O . LYS A 1 101 ? 11.976 19.067 -26.265 1.00 94.31 101 LYS A O 1
ATOM 812 N N . ASP A 1 102 ? 14.161 19.575 -26.139 1.00 95.75 102 ASP A N 1
ATOM 813 C CA . ASP A 1 102 ? 14.479 19.164 -27.506 1.00 95.75 102 ASP A CA 1
ATOM 814 C C . ASP A 1 102 ? 14.344 17.645 -27.673 1.00 95.75 102 ASP A C 1
ATOM 816 O O . ASP A 1 102 ? 13.724 17.203 -28.636 1.00 95.75 102 ASP A O 1
ATOM 820 N N . ILE A 1 103 ? 14.808 16.842 -26.709 1.00 97.75 103 ILE A N 1
ATOM 821 C CA . ILE A 1 103 ? 14.665 15.374 -26.750 1.00 97.75 103 ILE A CA 1
ATOM 822 C C . ILE A 1 103 ? 13.200 14.933 -26.615 1.00 97.75 103 ILE A C 1
ATOM 824 O O . ILE A 1 103 ? 12.737 14.065 -27.356 1.00 97.75 103 ILE A O 1
ATOM 828 N N . VAL A 1 104 ? 12.432 15.570 -25.728 1.00 96.44 104 VAL A N 1
ATOM 829 C CA . VAL A 1 104 ? 10.982 15.334 -25.612 1.00 96.44 104 VAL A CA 1
ATOM 830 C C . VAL A 1 104 ? 10.273 15.660 -26.929 1.00 96.44 104 VAL A C 1
ATOM 832 O O . VAL A 1 104 ? 9.457 14.875 -27.412 1.00 96.44 104 VAL A O 1
ATOM 835 N N . ALA A 1 105 ? 10.592 16.805 -27.536 1.00 96.44 105 ALA A N 1
ATOM 836 C CA . ALA A 1 105 ? 10.009 17.209 -28.809 1.00 96.44 105 ALA A CA 1
ATOM 837 C C . ALA A 1 105 ? 10.436 16.289 -29.964 1.00 96.44 105 ALA A C 1
ATOM 839 O O . ALA A 1 105 ? 9.623 16.030 -30.850 1.00 96.44 105 ALA A O 1
ATOM 840 N N . LEU A 1 106 ? 11.664 15.761 -29.940 1.00 97.75 106 LEU A N 1
ATOM 841 C CA . LEU A 1 106 ? 12.136 14.772 -30.906 1.00 97.75 106 LEU A CA 1
ATOM 842 C C . LEU A 1 106 ? 11.287 13.502 -30.845 1.00 97.75 106 LEU A C 1
ATOM 844 O O . LEU A 1 106 ? 10.781 13.074 -31.877 1.00 97.75 106 LEU A O 1
ATOM 848 N N . ALA A 1 107 ? 11.075 12.931 -29.660 1.00 95.62 107 ALA A N 1
ATOM 849 C CA . ALA A 1 107 ? 10.247 11.734 -29.511 1.00 95.62 107 ALA A CA 1
ATOM 850 C C . ALA A 1 107 ? 8.825 11.946 -30.066 1.00 95.62 107 ALA A C 1
ATOM 852 O O . ALA A 1 107 ? 8.334 11.117 -30.833 1.00 95.62 107 ALA A O 1
ATOM 853 N N . PHE A 1 108 ? 8.207 13.103 -29.792 1.00 94.94 108 PHE A N 1
ATOM 854 C CA . PHE A 1 108 ? 6.915 13.452 -30.390 1.00 94.94 108 PHE A CA 1
ATOM 855 C C . PHE A 1 108 ? 6.978 13.608 -31.914 1.00 94.94 108 PHE A C 1
ATOM 857 O O . PHE A 1 108 ? 6.071 13.147 -32.605 1.00 94.94 108 PHE A O 1
ATOM 864 N N . ALA A 1 109 ? 8.032 14.231 -32.449 1.00 95.44 109 ALA A N 1
ATOM 865 C CA . ALA A 1 109 ? 8.224 14.387 -33.891 1.00 95.44 109 ALA A CA 1
ATOM 866 C C . ALA A 1 109 ? 8.414 13.034 -34.603 1.00 95.44 109 ALA A C 1
ATOM 868 O O . ALA A 1 109 ? 8.022 12.888 -35.759 1.00 95.44 109 ALA A O 1
ATOM 869 N N . LEU A 1 110 ? 8.958 12.036 -33.903 1.00 94.62 110 LEU A N 1
ATOM 870 C CA . LEU A 1 110 ? 9.072 10.651 -34.364 1.00 94.62 110 LEU A CA 1
ATOM 871 C C . LEU A 1 110 ? 7.757 9.856 -34.235 1.00 94.62 110 LEU A C 1
ATOM 873 O O . LEU A 1 110 ? 7.704 8.708 -34.656 1.00 94.62 110 LEU A O 1
ATOM 877 N N . GLY A 1 111 ? 6.694 10.445 -33.675 1.00 91.31 111 GLY A N 1
ATOM 878 C CA . GLY A 1 111 ? 5.398 9.784 -33.482 1.00 91.31 111 GLY A CA 1
ATOM 879 C C . GLY A 1 111 ? 5.272 8.994 -32.175 1.00 91.31 111 GLY A C 1
ATOM 880 O O . GLY A 1 111 ? 4.264 8.320 -31.966 1.00 91.31 111 GLY A O 1
ATOM 881 N N . HIS A 1 112 ? 6.245 9.105 -31.269 1.00 87.12 112 HIS A N 1
ATOM 882 C CA . HIS A 1 112 ? 6.261 8.386 -29.999 1.00 87.12 112 HIS A CA 1
ATOM 883 C C . HIS A 1 112 ? 5.803 9.271 -28.837 1.00 87.12 112 HIS A C 1
ATOM 885 O O . HIS A 1 112 ? 6.224 10.417 -28.681 1.00 87.12 112 HIS A O 1
ATOM 891 N N . ARG A 1 113 ? 4.927 8.719 -27.990 1.00 83.56 113 ARG A N 1
ATOM 892 C CA . ARG A 1 113 ? 4.504 9.347 -26.723 1.00 83.56 113 ARG A CA 1
ATOM 893 C C . ARG A 1 113 ? 5.298 8.841 -25.519 1.00 83.56 113 ARG A C 1
ATOM 895 O O . ARG A 1 113 ? 5.279 9.498 -24.485 1.00 83.56 113 ARG A O 1
ATOM 902 N N . THR A 1 114 ? 5.972 7.708 -25.685 1.00 78.19 114 THR A N 1
ATOM 903 C CA . THR A 1 114 ? 6.808 7.009 -24.709 1.00 78.19 114 THR A CA 1
ATOM 904 C C . THR A 1 114 ? 8.133 6.627 -25.372 1.00 78.19 114 THR A C 1
ATOM 906 O O . THR A 1 114 ? 8.212 6.437 -26.587 1.00 78.19 114 THR A O 1
ATOM 909 N N . VAL A 1 115 ? 9.189 6.534 -24.575 1.00 85.25 115 VAL A N 1
ATOM 910 C CA . VAL A 1 115 ? 10.544 6.150 -24.961 1.00 85.25 115 VAL A CA 1
ATOM 911 C C . VAL A 1 115 ? 10.933 4.977 -24.069 1.00 85.25 115 VAL A C 1
ATOM 913 O O . VAL A 1 115 ? 10.988 5.110 -22.845 1.00 85.25 115 VAL A O 1
ATOM 916 N N . HIS A 1 116 ? 11.196 3.820 -24.679 1.00 87.50 116 HIS A N 1
ATOM 917 C CA . HIS A 1 116 ? 11.526 2.582 -23.966 1.00 87.50 116 HIS A CA 1
ATOM 918 C C . HIS A 1 116 ? 12.789 2.734 -23.125 1.00 87.50 116 HIS A C 1
ATOM 920 O O . HIS A 1 116 ? 12.830 2.289 -21.978 1.00 87.50 116 HIS A O 1
ATOM 926 N N . ALA A 1 117 ? 13.804 3.389 -23.694 1.00 95.19 117 ALA A N 1
ATOM 927 C CA . ALA A 1 117 ? 15.008 3.775 -22.979 1.00 95.19 117 ALA A CA 1
ATOM 928 C C . ALA A 1 117 ? 15.677 5.002 -23.596 1.00 95.19 117 ALA A C 1
ATOM 930 O O . ALA A 1 117 ? 15.705 5.167 -24.818 1.00 95.19 117 ALA A O 1
ATOM 931 N N . VAL A 1 118 ? 16.267 5.832 -22.740 1.00 97.56 118 VAL A N 1
ATOM 932 C CA . VAL A 1 118 ? 17.202 6.882 -23.144 1.00 97.56 118 VAL A CA 1
ATOM 933 C C . VAL A 1 118 ? 18.599 6.522 -22.648 1.00 97.56 118 VAL A C 1
ATOM 935 O O . VAL A 1 118 ? 18.812 6.267 -21.465 1.00 97.56 118 VAL A O 1
ATOM 938 N N . VAL A 1 119 ? 19.546 6.460 -23.574 1.00 98.12 119 VAL A N 1
ATOM 939 C CA . VAL A 1 119 ? 20.948 6.137 -23.321 1.00 98.12 119 VAL A CA 1
ATOM 940 C C . VAL A 1 119 ? 21.758 7.395 -23.573 1.00 98.12 119 VAL A C 1
ATOM 942 O O . VAL A 1 119 ? 21.627 8.000 -24.634 1.00 98.12 119 VAL A O 1
ATOM 945 N N . GLY A 1 120 ? 22.570 7.809 -22.610 1.00 97.25 120 GLY A N 1
ATOM 946 C CA . GLY A 1 120 ? 23.439 8.972 -22.737 1.00 97.25 120 GLY A CA 1
ATOM 947 C C . GLY A 1 120 ? 24.905 8.606 -22.564 1.00 97.25 120 GLY A C 1
ATOM 948 O O . GLY A 1 120 ? 25.223 7.715 -21.783 1.00 97.25 120 GLY A O 1
ATOM 949 N N . HIS A 1 121 ? 25.786 9.311 -23.272 1.00 97.06 121 HIS A N 1
ATOM 950 C CA . HIS A 1 121 ? 27.232 9.307 -23.042 1.00 97.06 121 HIS A CA 1
ATOM 951 C C . HIS A 1 121 ? 27.727 10.713 -22.698 1.00 97.06 121 HIS A C 1
ATOM 953 O O . HIS A 1 121 ? 27.299 11.680 -23.328 1.00 97.06 121 HIS A O 1
ATOM 959 N N . ASP A 1 122 ? 28.590 10.832 -21.682 1.00 92.44 122 ASP A N 1
ATOM 960 C CA . ASP A 1 122 ? 29.186 12.098 -21.222 1.00 92.44 122 ASP A CA 1
ATOM 961 C C . ASP A 1 122 ? 28.117 13.200 -21.013 1.00 92.44 122 ASP A C 1
ATOM 963 O O . ASP A 1 122 ? 27.197 13.002 -20.215 1.00 92.44 122 ASP A O 1
ATOM 967 N N . PHE A 1 123 ? 28.136 14.334 -21.727 1.00 89.94 123 PHE A N 1
ATOM 968 C CA . PHE A 1 123 ? 27.066 15.344 -21.623 1.00 89.94 123 PHE A CA 1
ATOM 969 C C . PHE A 1 123 ? 25.674 14.800 -21.977 1.00 89.94 123 PHE A C 1
ATOM 971 O O . PHE A 1 123 ? 24.674 15.229 -21.396 1.00 89.94 123 PHE A O 1
ATOM 978 N N . GLY A 1 124 ? 25.594 13.826 -22.884 1.00 94.06 124 GLY A N 1
ATOM 979 C CA . GLY A 1 124 ? 24.368 13.096 -23.185 1.00 94.06 124 GLY A CA 1
ATOM 980 C C . GLY A 1 124 ? 23.814 12.346 -21.972 1.00 94.06 124 GLY A C 1
ATOM 981 O O . GLY A 1 124 ? 22.597 12.267 -21.833 1.00 94.06 124 GLY A O 1
ATOM 982 N N . SER A 1 125 ? 24.662 11.877 -21.047 1.00 94.19 125 SER A N 1
ATOM 983 C CA . SER A 1 125 ? 24.231 11.277 -19.770 1.00 94.19 125 SER A CA 1
ATOM 984 C C . SER A 1 125 ? 23.519 12.295 -18.881 1.00 94.19 125 SER A C 1
ATOM 986 O O . SER A 1 125 ? 22.483 11.988 -18.292 1.00 94.19 125 SER A O 1
ATOM 988 N N . ALA A 1 126 ? 24.004 13.539 -18.829 1.00 89.31 126 ALA A N 1
ATOM 989 C CA . ALA A 1 126 ? 23.323 14.600 -18.087 1.00 89.31 126 ALA A CA 1
ATOM 990 C C . ALA A 1 126 ? 21.929 14.894 -18.674 1.00 89.31 126 ALA A C 1
ATOM 992 O O . ALA A 1 126 ? 20.960 15.038 -17.925 1.00 89.31 126 ALA A O 1
ATOM 993 N N . VAL A 1 127 ? 21.808 14.929 -20.007 1.00 93.31 127 VAL A N 1
ATOM 994 C CA . VAL A 1 127 ? 20.523 15.136 -20.700 1.00 93.31 127 VAL A CA 1
ATOM 995 C C . VAL A 1 127 ? 19.588 13.936 -20.505 1.00 93.31 127 VAL A C 1
ATOM 997 O O . VAL A 1 127 ? 18.411 14.128 -20.204 1.00 93.31 127 VAL A O 1
ATOM 1000 N N . ALA A 1 128 ? 20.096 12.705 -20.610 1.00 95.31 128 ALA A N 1
ATOM 1001 C CA . ALA A 1 128 ? 19.334 11.476 -20.386 1.00 95.31 128 ALA A CA 1
ATOM 1002 C C . ALA A 1 128 ? 18.785 11.400 -18.952 1.00 95.31 128 ALA A C 1
ATOM 1004 O O . ALA A 1 128 ? 17.595 11.147 -18.762 1.00 95.31 128 ALA A O 1
ATOM 1005 N N . GLY A 1 129 ? 19.622 11.703 -17.952 1.00 91.50 129 GLY A N 1
ATOM 1006 C CA . GLY A 1 129 ? 19.214 11.800 -16.549 1.00 91.50 129 GLY A CA 1
ATOM 1007 C C . GLY A 1 129 ? 18.148 12.875 -16.321 1.00 91.50 129 GLY A C 1
ATOM 1008 O O . GLY A 1 129 ? 17.150 12.627 -15.647 1.00 91.50 129 GLY A O 1
ATOM 1009 N N . ALA A 1 130 ? 18.289 14.047 -16.949 1.00 89.81 130 ALA A N 1
ATOM 1010 C CA . ALA A 1 130 ? 17.281 15.104 -16.878 1.00 89.81 130 ALA A CA 1
ATOM 1011 C C . ALA A 1 130 ? 15.948 14.712 -17.551 1.00 89.81 130 ALA A C 1
ATOM 1013 O O . ALA A 1 130 ? 14.887 15.071 -17.041 1.00 89.81 130 ALA A O 1
ATOM 1014 N N . CYS A 1 131 ? 15.975 13.933 -18.640 1.00 92.62 131 CYS A N 1
ATOM 1015 C CA . CYS A 1 131 ? 14.772 13.422 -19.307 1.00 92.62 131 CYS A CA 1
ATOM 1016 C C . CYS A 1 131 ? 13.929 12.544 -18.375 1.00 92.62 131 CYS A C 1
ATOM 1018 O O . CYS A 1 131 ? 12.736 12.805 -18.209 1.00 92.62 131 CYS A O 1
ATOM 1020 N N . VAL A 1 132 ? 14.543 11.547 -17.729 1.00 90.31 132 VAL A N 1
ATOM 1021 C CA . VAL A 1 132 ? 13.829 10.658 -16.794 1.00 90.31 132 VAL A CA 1
ATOM 1022 C C . VAL A 1 132 ? 13.439 11.347 -15.492 1.00 90.31 132 VAL A C 1
ATOM 1024 O O . VAL A 1 132 ? 12.417 11.004 -14.910 1.00 90.31 132 VAL A O 1
ATOM 1027 N N . LEU A 1 133 ? 14.202 12.347 -15.047 1.00 86.38 133 LEU A N 1
ATOM 1028 C CA . LEU A 1 133 ? 13.867 13.127 -13.857 1.00 86.38 133 LEU A CA 1
ATOM 1029 C C . LEU A 1 133 ? 12.679 14.072 -14.103 1.00 86.38 133 LEU A C 1
ATOM 1031 O O . LEU A 1 133 ? 11.846 14.279 -13.220 1.00 86.38 133 LEU A O 1
ATOM 1035 N N . ALA A 1 134 ? 12.598 14.658 -15.302 1.00 86.00 134 ALA A N 1
ATOM 1036 C CA . ALA A 1 134 ? 11.535 15.586 -15.673 1.00 86.00 134 ALA A CA 1
ATOM 1037 C C . ALA A 1 134 ? 10.257 14.877 -16.148 1.00 86.00 134 ALA A C 1
ATOM 1039 O O . ALA A 1 134 ? 9.162 15.394 -15.922 1.00 86.00 134 ALA A O 1
ATOM 1040 N N . ARG A 1 135 ? 10.385 13.737 -16.839 1.00 81.81 135 ARG A N 1
ATOM 1041 C CA . ARG A 1 135 ? 9.278 12.998 -17.470 1.00 81.81 135 ARG A CA 1
ATOM 1042 C C . ARG A 1 135 ? 9.426 11.474 -17.299 1.00 81.81 135 ARG A C 1
ATOM 1044 O O . ARG A 1 135 ? 9.546 10.761 -18.301 1.00 81.81 135 ARG A O 1
ATOM 1051 N N . PRO A 1 136 ? 9.393 10.947 -16.059 1.00 80.50 136 PRO A N 1
ATOM 1052 C CA . PRO A 1 136 ? 9.443 9.498 -15.817 1.00 80.50 136 PRO A CA 1
ATOM 1053 C C . PRO A 1 136 ? 8.239 8.757 -16.427 1.00 80.50 136 PRO A C 1
ATOM 1055 O O . PRO A 1 136 ? 8.324 7.572 -16.727 1.00 80.50 136 PRO A O 1
ATOM 1058 N N . ASP A 1 137 ? 7.138 9.471 -16.684 1.00 66.94 137 ASP A N 1
ATOM 1059 C CA . ASP A 1 137 ? 5.958 8.987 -17.408 1.00 66.94 137 ASP A CA 1
ATOM 1060 C C . ASP A 1 137 ? 6.207 8.743 -18.907 1.00 66.94 137 ASP A C 1
ATOM 1062 O O . ASP A 1 137 ? 5.426 8.054 -19.558 1.00 66.94 137 ASP A O 1
ATOM 1066 N N . MET A 1 138 ? 7.264 9.340 -19.468 1.00 82.56 138 MET A N 1
ATOM 1067 C CA . MET A 1 138 ? 7.609 9.248 -20.885 1.00 82.56 138 MET A CA 1
ATOM 1068 C C . MET A 1 138 ? 8.832 8.369 -21.127 1.00 82.56 138 MET A C 1
ATOM 1070 O O . MET A 1 138 ? 8.863 7.666 -22.128 1.00 82.56 138 MET A O 1
ATOM 1074 N N . PHE A 1 139 ? 9.842 8.414 -20.260 1.00 86.94 139 PHE A N 1
ATOM 1075 C CA . PHE A 1 139 ? 11.101 7.689 -20.440 1.00 86.94 139 PHE A CA 1
ATOM 1076 C C . PHE A 1 139 ? 11.188 6.534 -19.444 1.00 86.94 139 PHE A C 1
ATOM 1078 O O . PHE A 1 139 ? 11.417 6.762 -18.262 1.00 86.94 139 PHE A O 1
ATOM 1085 N N . HIS A 1 140 ? 11.024 5.296 -19.910 1.00 80.50 140 HIS A N 1
ATOM 1086 C CA . HIS A 1 140 ? 10.814 4.145 -19.023 1.00 80.50 140 HIS A CA 1
ATOM 1087 C C . HIS A 1 140 ? 12.093 3.546 -18.427 1.00 80.50 140 HIS A C 1
ATOM 1089 O O . HIS A 1 140 ? 12.007 2.785 -17.466 1.00 80.50 140 HIS A O 1
ATOM 1095 N N . ARG A 1 141 ? 13.266 3.827 -19.006 1.00 89.00 141 ARG A N 1
ATOM 1096 C CA . ARG A 1 141 ? 14.582 3.341 -18.555 1.00 89.00 141 ARG A CA 1
ATOM 1097 C C . ARG A 1 141 ? 15.657 4.363 -18.904 1.00 89.00 141 ARG A C 1
ATOM 1099 O O . ARG A 1 141 ? 15.544 5.048 -19.925 1.00 89.00 141 ARG A O 1
ATOM 1106 N N . VAL A 1 142 ? 16.720 4.420 -18.108 1.00 95.38 142 VAL A N 1
ATOM 1107 C CA . VAL A 1 142 ? 17.901 5.240 -18.412 1.00 95.38 142 VAL A CA 1
ATOM 1108 C C . VAL A 1 142 ? 19.184 4.429 -18.345 1.00 95.38 142 VAL A C 1
ATOM 1110 O O . VAL A 1 142 ? 19.380 3.629 -17.431 1.00 95.38 142 VAL A O 1
ATOM 1113 N N . VAL A 1 143 ? 20.077 4.664 -19.302 1.00 96.62 143 VAL A N 1
ATOM 1114 C CA . VAL A 1 143 ? 21.464 4.202 -19.226 1.00 96.62 143 VAL A CA 1
ATOM 1115 C C . VAL A 1 143 ? 22.384 5.403 -19.333 1.00 96.62 143 VAL A C 1
ATOM 1117 O O . VAL A 1 143 ? 22.262 6.199 -20.261 1.00 96.62 143 VAL A O 1
ATOM 1120 N N . LEU A 1 144 ? 23.293 5.541 -18.377 1.00 96.00 144 LEU A N 1
ATOM 1121 C CA . LEU A 1 144 ? 24.273 6.619 -18.343 1.00 96.00 144 LEU A CA 1
ATOM 1122 C C . LEU A 1 144 ? 25.663 6.057 -18.600 1.00 96.00 144 LEU A C 1
ATOM 1124 O O . LEU A 1 144 ? 26.030 5.038 -18.013 1.00 96.00 144 LEU A O 1
ATOM 1128 N N . MET A 1 145 ? 26.436 6.730 -19.447 1.00 96.06 145 MET A N 1
ATOM 1129 C CA . MET A 1 145 ? 27.793 6.320 -19.772 1.00 96.06 145 MET A CA 1
ATOM 1130 C C . MET A 1 145 ? 28.821 7.388 -19.430 1.00 96.06 145 MET A C 1
ATOM 1132 O O . MET A 1 145 ? 28.616 8.570 -19.722 1.00 96.06 145 MET A O 1
ATOM 1136 N N . SER A 1 146 ? 29.922 6.960 -18.807 1.00 92.06 146 SER A N 1
ATOM 1137 C CA . SER A 1 146 ? 31.145 7.745 -18.551 1.00 92.06 146 SER A CA 1
ATOM 1138 C C . SER A 1 146 ? 31.038 9.008 -17.680 1.00 92.06 146 SER A C 1
ATOM 1140 O O . SER A 1 146 ? 32.056 9.528 -17.226 1.00 92.06 146 SER A O 1
ATOM 1142 N N . ALA A 1 147 ? 29.829 9.472 -17.363 1.00 89.00 147 ALA A N 1
ATOM 1143 C CA . ALA A 1 147 ? 29.571 10.620 -16.498 1.00 89.00 147 ALA A CA 1
ATOM 1144 C C . ALA A 1 147 ? 28.492 10.273 -15.456 1.00 89.00 147 ALA A C 1
ATOM 1146 O O . ALA A 1 147 ? 27.322 10.113 -15.822 1.00 89.00 147 ALA A O 1
ATOM 1147 N N . PRO A 1 148 ? 28.856 10.126 -14.166 1.00 87.50 148 PRO A N 1
ATOM 1148 C CA . PRO A 1 148 ? 27.889 9.858 -13.108 1.00 87.50 148 PRO A CA 1
ATOM 1149 C C . PRO A 1 148 ? 26.869 10.991 -12.949 1.00 87.50 148 PRO A C 1
ATOM 1151 O O . PRO A 1 148 ? 27.221 12.170 -13.014 1.00 87.50 148 PRO A O 1
ATOM 1154 N N . PHE A 1 149 ? 25.609 10.644 -12.684 1.00 85.00 149 PHE A N 1
ATOM 1155 C CA . PHE A 1 149 ? 24.544 11.621 -12.454 1.00 85.00 149 PHE A CA 1
ATOM 1156 C C . PHE A 1 149 ? 24.326 11.855 -10.960 1.00 85.00 149 PHE A C 1
ATOM 1158 O O . PHE A 1 149 ? 23.917 10.952 -10.237 1.00 85.00 149 PHE A O 1
ATOM 1165 N N . THR A 1 150 ? 24.580 13.078 -10.494 1.00 73.56 150 THR A N 1
ATOM 1166 C CA . THR A 1 150 ? 24.573 13.430 -9.061 1.00 73.56 150 THR A CA 1
ATOM 1167 C C . THR A 1 150 ? 23.517 14.470 -8.671 1.00 73.56 150 THR A C 1
ATOM 1169 O O . THR A 1 150 ? 23.418 14.831 -7.499 1.00 73.56 150 THR A O 1
ATOM 1172 N N . GLY A 1 151 ? 22.699 14.938 -9.622 1.00 63.28 151 GLY A N 1
ATOM 1173 C CA . GLY A 1 151 ? 21.740 16.030 -9.414 1.00 63.28 151 GLY A CA 1
ATOM 1174 C C . GLY A 1 151 ? 22.366 17.424 -9.575 1.00 63.28 151 GLY A C 1
ATOM 1175 O O . GLY A 1 151 ? 23.312 17.604 -10.339 1.00 63.28 151 GLY A O 1
ATOM 1176 N N . ALA A 1 152 ? 21.806 18.440 -8.902 1.00 52.41 152 ALA A N 1
ATOM 1177 C CA . ALA A 1 152 ? 22.318 19.811 -8.974 1.00 52.41 152 ALA A CA 1
ATOM 1178 C C . ALA A 1 152 ? 23.772 19.880 -8.454 1.00 52.41 152 ALA A C 1
ATOM 1180 O O . ALA A 1 152 ? 24.028 19.432 -7.334 1.00 52.41 152 ALA A O 1
ATOM 1181 N N . PRO A 1 153 ? 24.726 20.434 -9.221 1.00 53.03 153 PRO A N 1
ATOM 1182 C CA . PRO A 1 153 ? 26.131 20.424 -8.833 1.00 53.03 153 PRO A CA 1
ATOM 1183 C C . PRO A 1 153 ? 26.402 21.333 -7.625 1.00 53.03 153 PRO A C 1
ATOM 1185 O O . PRO A 1 153 ? 25.841 22.424 -7.511 1.00 53.03 153 PRO A O 1
ATOM 1188 N N . SER A 1 154 ? 27.334 20.921 -6.762 1.00 44.59 154 SER A N 1
ATOM 1189 C CA . SER A 1 154 ? 27.995 21.788 -5.779 1.00 44.59 154 SER A CA 1
ATOM 1190 C C . SER A 1 154 ? 29.412 22.119 -6.258 1.00 44.59 154 SER A C 1
ATOM 1192 O O . SER A 1 154 ? 30.216 21.207 -6.439 1.00 44.59 154 SER A O 1
ATOM 1194 N N . TYR A 1 155 ? 29.742 23.401 -6.433 1.00 47.84 155 TYR A N 1
ATOM 1195 C CA . TYR A 1 155 ? 31.082 23.844 -6.849 1.00 47.84 155 TYR A CA 1
ATOM 1196 C C . TYR A 1 155 ? 31.841 24.532 -5.708 1.00 47.84 155 TYR A C 1
ATOM 1198 O O . TYR A 1 155 ? 31.327 25.509 -5.157 1.00 47.84 155 TYR A O 1
ATOM 1206 N N . PRO A 1 156 ? 33.096 24.128 -5.427 1.00 47.03 156 PRO A N 1
ATOM 1207 C CA . PRO A 1 156 ? 34.051 25.024 -4.781 1.00 47.03 156 PRO A CA 1
ATOM 1208 C C . PRO A 1 156 ? 35.396 25.218 -5.530 1.00 47.03 156 PRO A C 1
ATOM 1210 O O . PRO A 1 156 ? 36.031 24.290 -6.014 1.00 47.03 156 PRO A O 1
ATOM 1213 N N . LEU A 1 157 ? 35.762 26.506 -5.583 1.00 51.12 157 LEU A N 1
ATOM 1214 C CA . LEU A 1 157 ? 37.034 27.268 -5.564 1.00 51.12 157 LEU A CA 1
ATOM 1215 C C . LEU A 1 157 ? 38.432 26.585 -5.560 1.00 51.12 157 LEU A C 1
ATOM 1217 O O . LEU A 1 157 ? 38.696 25.662 -4.800 1.00 51.12 157 LEU A O 1
ATOM 1221 N N . GLY A 1 158 ? 39.404 27.244 -6.232 1.00 50.19 158 GLY A N 1
ATOM 1222 C CA . GLY A 1 158 ? 40.777 27.406 -5.696 1.00 50.19 158 GLY A CA 1
ATOM 1223 C C . GLY A 1 158 ? 42.000 27.011 -6.547 1.00 50.19 158 GLY A C 1
ATOM 1224 O O . GLY A 1 158 ? 43.121 27.220 -6.091 1.00 50.19 158 GLY A O 1
ATOM 1225 N N . LEU A 1 159 ? 41.851 26.485 -7.771 1.00 54.91 159 LEU A N 1
ATOM 1226 C CA . LEU A 1 159 ? 42.976 25.926 -8.566 1.00 54.91 159 LEU A CA 1
ATOM 1227 C C . LEU A 1 159 ? 44.107 26.920 -8.916 1.00 54.91 159 LEU A C 1
ATOM 1229 O O . LEU A 1 159 ? 45.240 26.513 -9.174 1.00 54.91 159 LEU A O 1
ATOM 1233 N N . ALA A 1 160 ? 43.826 28.226 -8.877 1.00 56.62 160 ALA A N 1
ATOM 1234 C CA . ALA A 1 160 ? 44.805 29.279 -9.151 1.00 56.62 160 ALA A CA 1
ATOM 1235 C C . ALA A 1 160 ? 45.923 29.395 -8.090 1.00 56.62 160 ALA A C 1
ATOM 1237 O O . ALA A 1 160 ? 46.910 30.081 -8.346 1.00 56.62 160 ALA A O 1
ATOM 1238 N N . ALA A 1 161 ? 45.774 28.746 -6.928 1.00 54.69 161 ALA A N 1
ATOM 1239 C CA . ALA A 1 161 ? 46.725 28.788 -5.814 1.00 54.69 161 ALA A CA 1
ATOM 1240 C C . ALA A 1 161 ? 47.806 27.679 -5.844 1.00 54.69 161 ALA A C 1
ATOM 1242 O O . ALA A 1 161 ? 48.641 27.628 -4.944 1.00 54.69 161 ALA A O 1
ATOM 1243 N N . LEU A 1 162 ? 47.797 26.787 -6.845 1.00 61.97 162 LEU A N 1
ATOM 1244 C CA . LEU A 1 162 ? 48.802 25.724 -7.015 1.00 61.97 162 LEU A CA 1
ATOM 1245 C C . LEU A 1 162 ? 50.113 26.252 -7.633 1.00 61.97 162 LEU A C 1
ATOM 1247 O O . LEU A 1 162 ? 50.101 27.241 -8.366 1.00 61.97 162 LEU A O 1
ATOM 1251 N N . THR A 1 163 ? 51.233 25.556 -7.394 1.00 52.75 163 THR A N 1
ATOM 1252 C CA . THR A 1 163 ? 52.549 25.867 -7.988 1.00 52.75 163 THR A CA 1
ATOM 1253 C C . THR A 1 163 ? 53.080 24.654 -8.772 1.00 52.75 163 THR A C 1
ATOM 1255 O O . THR A 1 163 ? 53.447 23.664 -8.140 1.00 52.75 163 THR A O 1
ATOM 1258 N N . PRO A 1 164 ? 53.157 24.702 -10.120 1.00 64.25 164 PRO A N 1
ATOM 1259 C CA . PRO A 1 164 ? 52.744 25.811 -10.984 1.00 64.25 164 PRO A CA 1
ATOM 1260 C C . PRO A 1 164 ? 51.207 25.978 -11.046 1.00 64.25 164 PRO A C 1
ATOM 1262 O O . PRO A 1 164 ? 50.483 25.007 -10.806 1.00 64.25 164 PRO A O 1
ATOM 1265 N N . PRO A 1 165 ? 50.689 27.180 -11.379 1.00 70.31 165 PRO A N 1
ATOM 1266 C CA . PRO A 1 165 ? 49.249 27.436 -11.453 1.00 70.31 165 PRO A CA 1
ATOM 1267 C C . PRO A 1 165 ? 48.569 26.584 -12.527 1.00 70.31 165 PRO A C 1
ATOM 1269 O O . PRO A 1 165 ? 49.048 26.508 -13.660 1.00 70.31 165 PRO A O 1
ATOM 1272 N N . LYS A 1 166 ? 47.411 25.999 -12.205 1.00 74.88 166 LYS A N 1
ATOM 1273 C CA . LYS A 1 166 ? 46.638 25.155 -13.130 1.00 74.88 166 LYS A CA 1
ATOM 1274 C C . LYS A 1 166 ? 45.215 25.689 -13.341 1.00 74.88 166 LYS A C 1
ATOM 1276 O O . LYS A 1 166 ? 44.728 26.504 -12.555 1.00 74.88 166 LYS A O 1
ATOM 1281 N N . LYS A 1 167 ? 44.541 25.234 -14.404 1.00 77.94 167 LYS A N 1
ATOM 1282 C CA . LYS A 1 167 ? 43.121 25.524 -14.692 1.00 77.94 167 LYS A CA 1
ATOM 1283 C C . LYS A 1 167 ? 42.366 24.254 -15.097 1.00 77.94 167 LYS A C 1
ATOM 1285 O O . LYS A 1 167 ? 42.919 23.400 -15.781 1.00 77.94 167 LYS A O 1
ATOM 1290 N N . HIS A 1 168 ? 41.103 24.137 -14.687 1.00 81.50 168 HIS A N 1
ATOM 1291 C CA . HIS A 1 168 ? 40.237 23.024 -15.090 1.00 81.50 168 HIS A CA 1
ATOM 1292 C C . HIS A 1 168 ? 39.705 23.238 -16.511 1.00 81.50 168 HIS A C 1
ATOM 1294 O O . HIS A 1 168 ? 39.308 24.356 -16.858 1.00 81.50 168 HIS A O 1
ATOM 1300 N N . TYR A 1 169 ? 39.632 22.175 -17.311 1.00 81.62 169 TYR A N 1
ATOM 1301 C CA . TYR A 1 169 ? 39.202 22.253 -18.710 1.00 81.62 169 TYR A CA 1
ATOM 1302 C C . TYR A 1 169 ? 37.779 22.819 -18.881 1.00 81.62 169 TYR A C 1
ATOM 1304 O O . TYR A 1 169 ? 37.547 23.638 -19.762 1.00 81.62 169 TYR A O 1
ATOM 1312 N N . THR A 1 170 ? 36.845 22.457 -17.994 1.00 82.56 170 THR A N 1
ATOM 1313 C CA . THR A 1 170 ? 35.470 22.995 -17.955 1.00 82.56 170 THR A CA 1
ATOM 1314 C C . THR A 1 170 ? 35.438 24.519 -17.860 1.00 82.56 170 THR A C 1
ATOM 1316 O O . THR A 1 170 ? 34.623 25.151 -18.524 1.00 82.56 170 THR A O 1
ATOM 1319 N N . TRP A 1 171 ? 36.332 25.114 -17.059 1.00 80.25 171 TRP A N 1
ATOM 1320 C CA . TRP A 1 171 ? 36.440 26.569 -16.955 1.00 80.25 171 TRP A CA 1
ATOM 1321 C C . TRP A 1 171 ? 37.085 27.157 -18.202 1.00 80.25 171 TRP A C 1
ATOM 1323 O O . TRP A 1 171 ? 36.618 28.166 -18.703 1.00 80.25 171 TRP A O 1
ATOM 1333 N N . TYR A 1 172 ? 38.135 26.519 -18.729 1.00 85.44 172 TYR A N 1
ATOM 1334 C CA . TYR A 1 172 ? 38.759 26.951 -19.978 1.00 85.44 172 TYR A CA 1
ATOM 1335 C C . TYR A 1 172 ? 37.741 26.994 -21.127 1.00 85.44 172 TYR A C 1
ATOM 1337 O O . TYR A 1 172 ? 37.585 28.039 -21.747 1.00 85.44 172 TYR A O 1
ATOM 1345 N N . TYR A 1 173 ? 36.986 25.916 -21.351 1.00 87.50 173 TYR A N 1
ATOM 1346 C CA . TYR A 1 173 ? 35.975 25.837 -22.408 1.00 87.50 173 TYR A CA 1
ATOM 1347 C C . TYR A 1 173 ? 34.801 26.803 -22.245 1.00 87.50 173 TYR A C 1
ATOM 1349 O O . TYR A 1 173 ? 34.104 27.067 -23.224 1.00 87.50 173 TYR A O 1
ATOM 1357 N N . SER A 1 174 ? 34.580 27.345 -21.047 1.00 84.06 174 SER A N 1
ATOM 1358 C CA . SER A 1 174 ? 33.565 28.373 -20.837 1.00 84.06 174 SER A CA 1
ATOM 1359 C C . SER A 1 174 ? 34.054 29.799 -21.093 1.00 84.06 174 SER A C 1
ATOM 1361 O O . SER A 1 174 ? 33.229 30.708 -21.067 1.00 84.06 174 SER A O 1
ATOM 1363 N N . GLN A 1 175 ? 35.350 30.006 -21.355 1.00 84.81 175 GLN A N 1
ATOM 1364 C CA . GLN A 1 175 ? 35.940 31.314 -21.652 1.00 84.81 175 GLN A CA 1
ATOM 1365 C C . GLN A 1 175 ? 35.943 31.633 -23.162 1.00 84.81 175 GLN A C 1
ATOM 1367 O O . GLN A 1 175 ? 35.962 30.709 -23.983 1.00 84.81 175 GLN A O 1
ATOM 1372 N N . PRO A 1 176 ? 35.964 32.922 -23.569 1.00 81.19 176 PRO A N 1
ATOM 1373 C CA . PRO A 1 176 ? 35.945 33.288 -24.987 1.00 81.19 176 PRO A CA 1
ATOM 1374 C C . PRO A 1 176 ? 37.214 32.847 -25.716 1.00 81.19 176 PRO A C 1
ATOM 1376 O O . PRO A 1 176 ? 37.159 32.487 -26.894 1.00 81.19 176 PRO A O 1
ATOM 1379 N N . GLU A 1 177 ? 38.352 32.834 -25.017 1.00 83.56 177 GLU A N 1
ATOM 1380 C CA . GLU A 1 177 ? 39.640 32.463 -25.595 1.00 83.56 177 GLU A CA 1
ATOM 1381 C C . GLU A 1 177 ? 39.646 31.008 -26.059 1.00 83.56 177 GLU A C 1
ATOM 1383 O O . GLU A 1 177 ? 40.281 30.714 -27.061 1.00 83.56 177 GLU A O 1
ATOM 1388 N N . ALA A 1 178 ? 38.885 30.106 -25.428 1.00 84.25 178 ALA A N 1
ATOM 1389 C CA . ALA A 1 178 ? 38.834 28.715 -25.866 1.00 84.25 178 ALA A CA 1
ATOM 1390 C C . ALA A 1 178 ? 38.237 28.560 -27.268 1.00 84.25 178 ALA A C 1
ATOM 1392 O O . ALA A 1 178 ? 38.748 27.769 -28.056 1.00 84.25 178 ALA A O 1
ATOM 1393 N N . ASN A 1 179 ? 37.200 29.326 -27.622 1.00 80.06 179 ASN A N 1
ATOM 1394 C CA . ASN A 1 179 ? 36.672 29.281 -28.986 1.00 80.06 179 ASN A CA 1
ATOM 1395 C C . ASN A 1 179 ? 37.688 29.846 -29.988 1.00 80.06 179 ASN A C 1
ATOM 1397 O O . ASN A 1 179 ? 37.879 29.277 -31.059 1.00 80.06 179 ASN A O 1
ATOM 1401 N N . VAL A 1 180 ? 38.376 30.932 -29.623 1.00 81.44 180 VAL A N 1
ATOM 1402 C CA . VAL A 1 180 ? 39.437 31.516 -30.455 1.00 81.44 180 VAL A CA 1
ATOM 1403 C C . VAL A 1 180 ? 40.591 30.534 -30.628 1.00 81.44 180 VAL A C 1
ATOM 1405 O O . VAL A 1 180 ? 41.006 30.304 -31.752 1.00 81.44 180 VAL A O 1
ATOM 1408 N N . ASP A 1 181 ? 41.071 29.897 -29.566 1.00 83.69 181 ASP A N 1
ATOM 1409 C CA . ASP A 1 181 ? 42.171 28.931 -29.604 1.00 83.69 181 ASP A CA 1
ATOM 1410 C C . ASP A 1 181 ? 41.834 27.716 -30.477 1.00 83.69 181 ASP A C 1
ATOM 1412 O O . ASP A 1 181 ? 42.656 27.274 -31.280 1.00 83.69 181 ASP A O 1
ATOM 1416 N N . MET A 1 182 ? 40.606 27.206 -30.360 1.00 80.38 182 MET A N 1
ATOM 1417 C CA . MET A 1 182 ? 40.110 26.057 -31.124 1.00 80.38 182 MET A CA 1
ATOM 1418 C C . MET A 1 182 ? 39.829 26.393 -32.603 1.00 80.38 182 MET A C 1
ATOM 1420 O O . MET A 1 182 ? 39.606 25.483 -33.396 1.00 80.38 182 MET A O 1
ATOM 1424 N N . HIS A 1 183 ? 39.870 27.676 -32.986 1.00 71.50 183 HIS A N 1
ATOM 1425 C CA . HIS A 1 183 ? 39.745 28.150 -34.370 1.00 71.50 183 HIS A CA 1
ATOM 1426 C C . HIS A 1 183 ? 41.069 28.672 -34.957 1.00 71.50 183 HIS A C 1
ATOM 1428 O O . HIS A 1 183 ? 41.423 28.330 -36.080 1.00 71.50 183 HIS A O 1
ATOM 1434 N N . ALA A 1 184 ? 41.806 29.493 -34.211 1.00 62.84 184 ALA A N 1
ATOM 1435 C CA . ALA A 1 184 ? 43.002 30.204 -34.655 1.00 62.84 184 ALA A CA 1
ATOM 1436 C C . ALA A 1 184 ? 44.274 29.350 -34.588 1.00 62.84 184 ALA A C 1
ATOM 1438 O O . ALA A 1 184 ? 45.195 29.595 -35.352 1.00 62.84 184 ALA A O 1
ATOM 1439 N N . LYS A 1 185 ? 44.347 28.342 -33.704 1.00 63.72 185 LYS A N 1
ATOM 1440 C CA . LYS A 1 185 ? 45.515 27.440 -33.622 1.00 63.72 185 LYS A CA 1
ATOM 1441 C C . LYS A 1 185 ? 45.357 26.152 -34.442 1.00 63.72 185 LYS A C 1
ATOM 1443 O O . LYS A 1 185 ? 46.299 25.370 -34.530 1.00 63.72 185 LYS A O 1
ATOM 1448 N N . LEU A 1 186 ? 44.190 25.933 -35.058 1.00 78.06 186 LEU A N 1
ATOM 1449 C CA . LEU A 1 186 ? 43.865 24.775 -35.903 1.00 78.06 186 LEU A CA 1
ATOM 1450 C C . LEU A 1 186 ? 43.575 25.226 -37.348 1.00 78.06 186 LEU A C 1
ATOM 1452 O O . LEU A 1 186 ? 42.535 24.914 -37.915 1.00 78.06 186 LEU A O 1
ATOM 1456 N N . GLU A 1 187 ? 44.509 25.973 -37.947 1.00 77.56 187 GLU A N 1
ATOM 1457 C CA . GLU A 1 187 ? 44.337 26.692 -39.228 1.00 77.56 187 GLU A CA 1
ATOM 1458 C C . GLU A 1 187 ? 44.124 25.792 -40.464 1.00 77.56 187 GLU A C 1
ATOM 1460 O O . GLU A 1 187 ? 43.810 26.280 -41.549 1.00 77.56 187 GLU A O 1
ATOM 1465 N N . THR A 1 188 ? 44.295 24.473 -40.328 1.00 88.25 188 THR A N 1
ATOM 1466 C CA . THR A 1 188 ? 44.088 23.501 -41.409 1.00 88.25 188 THR A CA 1
ATOM 1467 C C . THR A 1 188 ? 43.256 22.316 -40.932 1.00 88.25 188 THR A C 1
ATOM 1469 O O . THR A 1 188 ? 43.344 21.909 -39.772 1.00 88.25 188 THR A O 1
ATOM 1472 N N . LEU A 1 189 ? 42.511 21.692 -41.850 1.00 87.12 189 LEU A N 1
ATOM 1473 C CA . LEU A 1 189 ? 41.769 20.457 -41.574 1.00 87.12 189 LEU A CA 1
ATOM 1474 C C . LEU A 1 189 ? 42.687 19.348 -41.027 1.00 87.12 189 LEU A C 1
ATOM 1476 O O . LEU A 1 189 ? 42.291 18.600 -40.139 1.00 87.12 189 LEU A O 1
ATOM 1480 N N . ALA A 1 190 ? 43.939 19.283 -41.493 1.00 88.62 190 ALA A N 1
ATOM 1481 C CA . ALA A 1 190 ? 44.937 18.342 -40.988 1.00 88.62 190 ALA A CA 1
ATOM 1482 C C . ALA A 1 190 ? 45.327 18.621 -39.523 1.00 88.62 190 ALA A C 1
ATOM 1484 O O . ALA A 1 190 ? 45.460 17.682 -38.739 1.00 88.62 190 ALA A O 1
ATOM 1485 N N . ALA A 1 191 ? 45.467 19.894 -39.133 1.00 89.44 191 ALA A N 1
ATOM 1486 C CA . ALA A 1 191 ? 45.734 20.274 -37.746 1.00 89.44 191 ALA A CA 1
ATOM 1487 C C . ALA A 1 191 ? 44.546 19.939 -36.830 1.00 89.44 191 ALA A C 1
ATOM 1489 O O . ALA A 1 191 ? 44.741 19.383 -35.750 1.00 89.44 191 ALA A O 1
ATOM 1490 N N . LEU A 1 192 ? 43.315 20.204 -37.283 1.00 91.25 192 LEU A N 1
ATOM 1491 C CA . LEU A 1 192 ? 42.095 19.820 -36.567 1.00 91.25 192 LEU A CA 1
ATOM 1492 C C . LEU A 1 192 ? 41.981 18.298 -36.404 1.00 91.25 192 LEU A C 1
ATOM 1494 O O . LEU A 1 192 ? 41.679 17.811 -35.316 1.00 91.25 192 LEU A O 1
ATOM 1498 N N . HIS A 1 193 ? 42.273 17.545 -37.464 1.00 93.62 193 HIS A N 1
ATOM 1499 C CA . HIS A 1 193 ? 42.293 16.086 -37.430 1.00 93.62 193 HIS A CA 1
ATOM 1500 C C . HIS A 1 193 ? 43.329 15.558 -36.426 1.00 93.62 193 HIS A C 1
ATOM 1502 O O . HIS A 1 193 ? 43.014 14.693 -35.610 1.00 93.62 193 HIS A O 1
ATOM 1508 N N . ALA A 1 194 ? 44.547 16.111 -36.427 1.00 92.62 194 ALA A N 1
ATOM 1509 C CA . ALA A 1 194 ? 45.590 15.750 -35.466 1.00 92.62 194 ALA A CA 1
ATOM 1510 C C . ALA A 1 194 ? 45.185 16.073 -34.018 1.00 92.62 194 ALA A C 1
ATOM 1512 O O . ALA A 1 194 ? 45.406 15.262 -33.118 1.00 92.62 194 ALA A O 1
ATOM 1513 N N . PHE A 1 195 ? 44.540 17.221 -33.796 1.00 94.12 195 PHE A N 1
ATOM 1514 C CA . PHE A 1 195 ? 43.999 17.590 -32.491 1.00 94.12 195 PHE A CA 1
ATOM 1515 C C . PHE A 1 195 ? 42.938 16.599 -32.009 1.00 94.12 195 PHE A C 1
ATOM 1517 O O . PHE A 1 195 ? 43.047 16.102 -30.891 1.00 94.12 195 PHE A O 1
ATOM 1524 N N . LEU A 1 196 ? 41.938 16.277 -32.838 1.00 94.38 196 LEU A N 1
ATOM 1525 C CA . LEU A 1 196 ? 40.894 15.323 -32.460 1.00 94.38 196 LEU A CA 1
ATOM 1526 C C . LEU A 1 196 ? 41.489 13.933 -32.206 1.00 94.38 196 LEU A C 1
ATOM 1528 O O . LEU A 1 196 ? 41.131 13.307 -31.212 1.00 94.38 196 LEU A O 1
ATOM 1532 N N . ARG A 1 197 ? 42.455 13.478 -33.019 1.00 96.00 197 ARG A 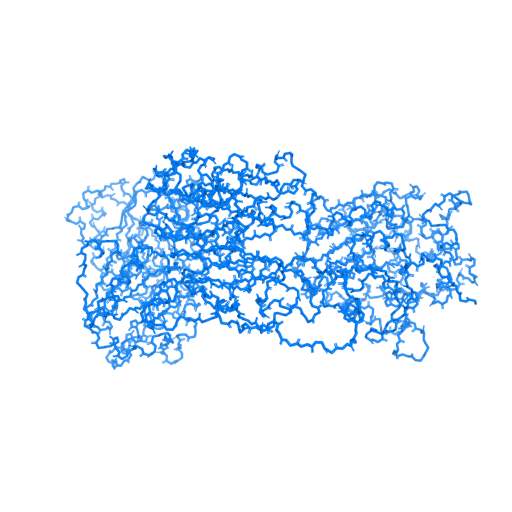N 1
ATOM 1533 C CA . ARG A 1 197 ? 43.176 12.216 -32.778 1.00 96.00 197 ARG A CA 1
ATOM 1534 C C . ARG A 1 197 ? 43.805 12.193 -31.386 1.00 96.00 197 ARG A C 1
ATOM 1536 O O . ARG A 1 197 ? 43.620 11.221 -30.659 1.00 96.00 197 ARG A O 1
ATOM 1543 N N . ALA A 1 198 ? 44.518 13.256 -31.019 1.00 94.88 198 ALA A N 1
ATOM 1544 C CA . ALA A 1 198 ? 45.128 13.382 -29.701 1.00 94.88 198 ALA A CA 1
ATOM 1545 C C . ALA A 1 198 ? 44.071 13.461 -28.585 1.00 94.88 198 ALA A C 1
ATOM 1547 O O . ALA A 1 198 ? 44.189 12.768 -27.581 1.00 94.88 198 ALA A O 1
ATOM 1548 N N . TYR A 1 199 ? 42.996 14.229 -28.782 1.00 94.75 199 TYR A N 1
ATOM 1549 C CA . TYR A 1 199 ? 41.918 14.396 -27.805 1.00 94.75 199 TYR A CA 1
ATOM 1550 C C . TYR A 1 199 ? 41.186 13.083 -27.488 1.00 94.75 199 TYR A C 1
ATOM 1552 O O . TYR A 1 199 ? 40.978 12.751 -26.320 1.00 94.75 199 TYR A O 1
ATOM 1560 N N . TYR A 1 200 ? 40.815 12.316 -28.517 1.00 95.62 200 TYR A N 1
ATOM 1561 C CA . TYR A 1 200 ? 40.207 10.998 -28.339 1.00 95.62 200 TYR A CA 1
ATOM 1562 C C . TYR A 1 200 ? 41.198 10.023 -27.684 1.00 95.62 200 TYR A C 1
ATOM 1564 O O . TYR A 1 200 ? 40.816 9.303 -26.762 1.00 95.62 200 TYR A O 1
ATOM 1572 N N . HIS A 1 201 ? 42.477 10.055 -28.083 1.00 95.31 201 HIS A N 1
ATOM 1573 C CA . HIS A 1 201 ? 43.515 9.182 -27.533 1.00 95.31 201 HIS A CA 1
ATOM 1574 C C . HIS A 1 201 ? 43.726 9.382 -26.027 1.00 95.31 201 HIS A C 1
ATOM 1576 O O . HIS A 1 201 ? 43.613 8.409 -25.282 1.00 95.31 201 HIS A O 1
ATOM 1582 N N . VAL A 1 202 ? 43.939 10.619 -25.557 1.00 93.94 202 VAL A N 1
ATOM 1583 C CA . VAL A 1 202 ? 44.239 10.889 -24.134 1.00 93.94 202 VAL A CA 1
ATOM 1584 C C . VAL A 1 202 ? 43.099 10.507 -23.185 1.00 93.94 202 VAL A C 1
ATOM 1586 O O . VAL A 1 202 ? 43.328 10.322 -21.997 1.00 93.94 202 VAL A O 1
ATOM 1589 N N . LYS A 1 203 ? 41.873 10.337 -23.690 1.00 93.50 203 LYS A N 1
ATOM 1590 C CA . LYS A 1 203 ? 40.706 9.866 -22.923 1.00 93.50 203 LYS A CA 1
ATOM 1591 C C . LYS A 1 203 ? 40.398 8.370 -23.098 1.00 93.50 203 LYS A C 1
ATOM 1593 O O . LYS A 1 203 ? 39.551 7.839 -22.388 1.00 93.50 203 LYS A O 1
ATOM 1598 N N . SER A 1 204 ? 41.069 7.685 -24.019 1.00 94.69 204 SER A N 1
ATOM 1599 C CA . SER A 1 204 ? 40.849 6.260 -24.313 1.00 94.69 204 SER A CA 1
ATOM 1600 C C . SER A 1 204 ? 41.713 5.328 -23.455 1.00 94.69 204 SER A C 1
ATOM 1602 O O . SER A 1 204 ? 42.653 5.771 -22.787 1.00 94.69 204 SER A O 1
ATOM 1604 N N . ALA A 1 205 ? 41.446 4.021 -23.509 1.00 93.69 205 ALA A N 1
ATOM 1605 C CA . ALA A 1 205 ? 42.297 3.012 -22.876 1.00 93.69 205 ALA A CA 1
ATOM 1606 C C . ALA A 1 205 ? 43.695 2.883 -23.500 1.00 93.69 205 ALA A C 1
ATOM 1608 O O . ALA A 1 205 ? 44.587 2.318 -22.849 1.00 93.69 205 ALA A O 1
ATOM 1609 N N . ASP A 1 206 ? 43.877 3.389 -24.727 1.00 93.06 206 ASP A N 1
ATOM 1610 C CA . ASP A 1 206 ? 45.140 3.341 -25.471 1.00 93.06 206 ASP A CA 1
ATOM 1611 C C . ASP A 1 206 ? 46.209 4.245 -24.839 1.00 93.06 206 ASP A C 1
ATOM 1613 O O . ASP A 1 206 ? 47.402 3.972 -24.974 1.00 93.06 206 ASP A O 1
ATOM 1617 N N . TRP A 1 207 ? 45.814 5.303 -24.121 1.00 93.62 207 TRP A N 1
ATOM 1618 C CA . TRP A 1 207 ? 46.764 6.176 -23.436 1.00 93.62 207 TRP A CA 1
ATOM 1619 C C . TRP A 1 207 ? 47.130 5.602 -22.067 1.00 93.62 207 TRP A C 1
ATOM 1621 O O . TRP A 1 207 ? 46.338 5.605 -21.124 1.00 93.62 207 TRP A O 1
ATOM 1631 N N . ALA A 1 208 ? 48.366 5.116 -21.942 1.00 87.00 208 ALA A N 1
ATOM 1632 C CA . ALA A 1 208 ? 48.834 4.388 -20.761 1.00 87.00 208 ALA A CA 1
ATOM 1633 C C . ALA A 1 208 ? 48.771 5.189 -19.443 1.00 87.00 208 ALA A C 1
ATOM 1635 O O . ALA A 1 208 ? 48.789 4.587 -18.372 1.00 87.00 208 ALA A O 1
ATOM 1636 N N . GLN A 1 209 ? 48.690 6.523 -19.504 1.00 88.06 209 GLN A N 1
ATOM 1637 C CA . GLN A 1 209 ? 48.593 7.382 -18.317 1.00 88.06 209 GLN A CA 1
ATOM 1638 C C . GLN A 1 209 ? 47.168 7.441 -17.719 1.00 88.06 209 GLN A C 1
ATOM 1640 O O . GLN A 1 209 ? 46.989 7.969 -16.620 1.00 88.06 209 GLN A O 1
ATOM 1645 N N . ASN A 1 210 ? 46.151 6.873 -18.381 1.00 90.62 210 ASN A N 1
ATOM 1646 C CA . ASN A 1 210 ? 44.810 6.732 -17.805 1.00 90.62 210 ASN A CA 1
ATOM 1647 C C . ASN A 1 210 ? 44.766 5.609 -16.754 1.00 90.62 210 ASN A C 1
ATOM 1649 O O . ASN A 1 210 ? 44.448 4.457 -17.053 1.00 90.62 210 ASN A O 1
ATOM 1653 N N . VAL A 1 211 ? 45.081 5.973 -15.507 1.00 90.06 211 VAL A N 1
ATOM 1654 C CA . VAL A 1 211 ? 45.025 5.100 -14.322 1.00 90.06 211 VAL A CA 1
ATOM 1655 C C . VAL A 1 211 ? 44.051 5.687 -13.287 1.00 90.06 211 VAL A C 1
ATOM 1657 O O . VAL A 1 211 ? 44.481 6.286 -12.296 1.00 90.06 211 VAL A O 1
ATOM 1660 N N . PRO A 1 212 ? 42.734 5.595 -13.535 1.00 90.81 212 PRO A N 1
ATOM 1661 C CA . PRO A 1 212 ? 41.741 6.245 -12.696 1.00 90.81 212 PRO A CA 1
ATOM 1662 C C . PRO A 1 212 ? 41.597 5.596 -11.323 1.00 90.81 212 PRO A C 1
ATOM 1664 O O . PRO A 1 212 ? 41.720 4.383 -11.163 1.00 90.81 212 PRO A O 1
ATOM 1667 N N . HIS A 1 213 ? 41.287 6.424 -10.331 1.00 89.81 213 HIS A N 1
ATOM 1668 C CA . HIS A 1 213 ? 40.961 5.990 -8.978 1.00 89.81 213 HIS A CA 1
ATOM 1669 C C . HIS A 1 213 ? 40.057 7.020 -8.282 1.00 89.81 213 HIS A C 1
ATOM 1671 O O . HIS A 1 213 ? 40.065 8.194 -8.662 1.00 89.81 213 HIS A O 1
ATOM 1677 N N . PRO A 1 214 ? 39.274 6.612 -7.264 1.00 88.62 214 PRO A N 1
ATOM 1678 C CA . PRO A 1 214 ? 38.424 7.532 -6.518 1.00 88.62 214 PRO A CA 1
ATOM 1679 C C . PRO A 1 214 ? 39.245 8.626 -5.827 1.00 88.62 214 PRO A C 1
ATOM 1681 O O . PRO A 1 214 ? 40.155 8.337 -5.050 1.00 88.62 214 PRO A O 1
ATOM 1684 N N . LEU A 1 215 ? 38.888 9.886 -6.074 1.00 84.50 215 LEU A N 1
ATOM 1685 C CA . LEU A 1 215 ? 39.499 11.024 -5.394 1.00 84.50 215 LEU A CA 1
ATOM 1686 C C . LEU A 1 215 ? 38.931 11.183 -3.968 1.00 84.50 215 LEU A C 1
ATOM 1688 O O . LEU A 1 215 ? 37.712 11.116 -3.789 1.00 84.50 215 LEU A O 1
ATOM 1692 N N . PRO A 1 216 ? 39.768 11.456 -2.948 1.00 78.56 216 PRO A N 1
ATOM 1693 C CA . PRO A 1 216 ? 39.335 11.457 -1.548 1.00 78.56 216 PRO A CA 1
ATOM 1694 C C . PRO A 1 216 ? 38.519 12.693 -1.134 1.00 78.56 216 PRO A C 1
ATOM 1696 O O . PRO A 1 216 ? 37.740 12.623 -0.186 1.00 78.56 216 PRO A O 1
ATOM 1699 N N . ARG A 1 217 ? 38.715 13.848 -1.788 1.00 80.12 217 ARG A N 1
ATOM 1700 C CA . ARG A 1 217 ? 38.056 15.126 -1.451 1.00 80.12 217 ARG A CA 1
ATOM 1701 C C . ARG A 1 217 ? 38.089 16.110 -2.619 1.00 80.12 217 ARG A C 1
ATOM 1703 O O . ARG A 1 217 ? 38.957 16.018 -3.478 1.00 80.12 217 ARG A O 1
ATOM 1710 N N . ALA A 1 218 ? 37.165 17.070 -2.635 1.00 71.94 218 ALA A N 1
ATOM 1711 C CA . ALA A 1 218 ? 37.076 18.104 -3.670 1.00 71.94 218 ALA A CA 1
ATOM 1712 C C . ALA A 1 218 ? 37.927 19.336 -3.313 1.00 71.94 218 ALA A C 1
ATOM 1714 O O . ALA A 1 218 ? 37.394 20.395 -2.990 1.00 71.94 218 ALA A O 1
ATOM 1715 N N . ASP A 1 219 ? 39.255 19.190 -3.336 1.00 78.62 219 ASP A N 1
ATOM 1716 C CA . ASP A 1 219 ? 40.190 20.307 -3.166 1.00 78.62 219 ASP A CA 1
ATOM 1717 C C . ASP A 1 219 ? 41.248 20.366 -4.272 1.00 78.62 219 ASP A C 1
ATOM 1719 O O . ASP A 1 219 ? 41.398 19.449 -5.078 1.00 78.62 219 ASP A O 1
ATOM 1723 N N . ALA A 1 220 ? 41.986 21.476 -4.323 1.00 74.50 220 ALA A N 1
ATOM 1724 C CA . ALA A 1 220 ? 42.972 21.717 -5.371 1.00 74.50 220 ALA A CA 1
ATOM 1725 C C . ALA A 1 220 ? 44.100 20.668 -5.407 1.00 74.50 220 ALA A C 1
ATOM 1727 O O . ALA A 1 220 ? 44.666 20.441 -6.472 1.00 74.50 220 ALA A O 1
ATOM 1728 N N . GLY A 1 221 ? 44.431 20.040 -4.272 1.00 79.75 221 GLY A N 1
ATOM 1729 C CA . GLY A 1 221 ? 45.471 19.016 -4.194 1.00 79.75 221 GLY A CA 1
ATOM 1730 C C . GLY A 1 221 ? 45.015 17.704 -4.821 1.00 79.75 221 GLY A C 1
ATOM 1731 O O . GLY A 1 221 ? 45.691 17.199 -5.709 1.00 79.75 221 GLY A O 1
ATOM 1732 N N . ALA A 1 222 ? 43.840 17.215 -4.421 1.00 80.75 222 ALA A N 1
ATOM 1733 C CA . ALA A 1 222 ? 43.252 15.997 -4.977 1.00 80.75 222 ALA A CA 1
ATOM 1734 C C . ALA A 1 222 ? 42.890 16.164 -6.462 1.00 80.75 222 ALA A C 1
ATOM 1736 O O . ALA A 1 222 ? 43.151 15.283 -7.274 1.00 80.75 222 ALA A O 1
ATOM 1737 N N . LEU A 1 223 ? 42.359 17.328 -6.860 1.00 79.12 223 LEU A N 1
ATOM 1738 C CA . LEU A 1 223 ? 42.083 17.602 -8.273 1.00 79.12 223 LEU A CA 1
ATOM 1739 C C . LEU A 1 223 ? 43.365 17.608 -9.113 1.00 79.12 223 LEU A C 1
ATOM 1741 O O . LEU A 1 223 ? 43.311 17.216 -10.269 1.00 79.12 223 LEU A O 1
ATOM 1745 N N . ALA A 1 224 ? 44.520 18.003 -8.565 1.00 82.38 224 ALA A N 1
ATOM 1746 C CA . ALA A 1 224 ? 45.780 18.034 -9.308 1.00 82.38 224 ALA A CA 1
ATOM 1747 C C . ALA A 1 224 ? 46.322 16.649 -9.713 1.00 82.38 224 ALA A C 1
ATOM 1749 O O . ALA A 1 224 ? 47.244 16.622 -10.534 1.00 82.38 224 ALA A O 1
ATOM 1750 N N . GLU A 1 225 ? 45.773 15.561 -9.158 1.00 86.06 225 GLU A N 1
ATOM 1751 C CA . GLU A 1 225 ? 46.069 14.164 -9.521 1.00 86.06 225 GLU A CA 1
ATOM 1752 C C . GLU A 1 225 ? 45.423 13.756 -10.853 1.00 86.06 225 GLU A C 1
ATOM 1754 O O . GLU A 1 225 ? 45.883 12.817 -11.502 1.00 86.06 225 GLU A O 1
ATOM 1759 N N . LEU A 1 226 ? 44.389 14.484 -11.295 1.00 87.06 226 LEU A N 1
ATOM 1760 C CA . LEU A 1 226 ? 43.754 14.244 -12.585 1.00 87.06 226 LEU A CA 1
ATOM 1761 C C . LEU A 1 226 ? 44.733 14.498 -13.748 1.00 87.06 226 LEU A C 1
ATOM 1763 O O . LEU A 1 226 ? 45.564 15.413 -13.673 1.00 87.06 226 LEU A O 1
ATOM 1767 N N . PRO A 1 227 ? 44.597 13.754 -14.863 1.00 90.06 227 PRO A N 1
ATOM 1768 C CA . PRO A 1 227 ? 45.408 13.954 -16.057 1.00 90.06 227 PRO A CA 1
ATOM 1769 C C . PRO A 1 227 ? 45.447 15.398 -16.567 1.00 90.06 227 PRO A C 1
ATOM 1771 O O . PRO A 1 227 ? 44.489 16.164 -16.428 1.00 90.06 227 PRO A O 1
ATOM 1774 N N . GLY A 1 228 ? 46.535 15.748 -17.260 1.00 84.00 228 GLY A N 1
ATOM 1775 C CA . GLY A 1 228 ? 46.779 17.104 -17.770 1.00 84.00 228 GLY A CA 1
ATOM 1776 C C . GLY A 1 228 ? 45.700 17.645 -18.716 1.00 84.00 228 GLY A C 1
ATOM 1777 O O . GLY A 1 228 ? 45.529 18.857 -18.814 1.00 84.00 228 GLY A O 1
ATOM 1778 N N . TYR A 1 229 ? 44.924 16.775 -19.368 1.00 87.44 229 TYR A N 1
ATOM 1779 C CA . TYR A 1 229 ? 43.793 17.179 -20.208 1.00 87.44 229 TYR A CA 1
ATOM 1780 C C . TYR A 1 229 ? 42.531 17.564 -19.406 1.00 87.44 229 TYR A C 1
ATOM 1782 O O . TYR A 1 229 ? 41.690 18.300 -19.919 1.00 87.44 229 TYR A O 1
ATOM 1790 N N . TYR A 1 230 ? 42.401 17.119 -18.148 1.00 87.12 230 TYR A N 1
ATOM 1791 C CA . TYR A 1 230 ? 41.394 17.606 -17.195 1.00 87.12 230 TYR A CA 1
ATOM 1792 C C . TYR A 1 230 ? 41.889 18.865 -16.471 1.00 87.12 230 TYR A C 1
ATOM 1794 O O . TYR A 1 230 ? 41.155 19.853 -16.352 1.00 87.12 230 TYR A O 1
ATOM 1802 N N . ILE A 1 231 ? 43.148 18.841 -16.019 1.00 87.31 231 ILE A N 1
ATOM 1803 C CA . ILE A 1 231 ? 43.789 19.917 -15.258 1.00 87.31 231 ILE A CA 1
ATOM 1804 C C . ILE A 1 231 ? 45.006 20.432 -16.017 1.00 87.31 231 ILE A C 1
ATOM 1806 O O . ILE A 1 231 ? 46.137 19.966 -15.865 1.00 87.31 231 ILE A O 1
ATOM 1810 N N . MET A 1 232 ? 44.750 21.447 -16.827 1.00 88.19 232 MET A N 1
ATOM 1811 C CA . MET A 1 232 ? 45.702 21.976 -17.786 1.00 88.19 232 MET A CA 1
ATOM 1812 C C . MET A 1 232 ? 46.661 22.976 -17.129 1.00 88.19 232 MET A C 1
ATOM 1814 O O . MET A 1 232 ? 46.258 23.713 -16.214 1.00 88.19 232 MET A O 1
ATOM 1818 N N . PRO A 1 233 ? 47.905 23.093 -17.628 1.00 85.00 233 PRO A N 1
ATOM 1819 C CA . PRO A 1 233 ? 48.759 24.230 -17.304 1.00 85.00 233 PRO A CA 1
ATOM 1820 C C . PRO A 1 233 ? 48.056 25.542 -17.666 1.00 85.00 233 PRO A C 1
ATOM 1822 O O . PRO A 1 233 ? 47.408 25.650 -18.713 1.00 85.00 233 PRO A O 1
ATOM 1825 N N . ARG A 1 234 ? 48.135 26.547 -16.787 1.00 81.75 234 ARG A N 1
ATOM 1826 C CA . ARG A 1 234 ? 47.356 27.787 -16.933 1.00 81.75 234 ARG A CA 1
ATOM 1827 C C . ARG A 1 234 ? 47.662 28.519 -18.244 1.00 81.75 234 ARG A C 1
ATOM 1829 O O . ARG A 1 234 ? 46.748 29.080 -18.852 1.00 81.75 234 ARG A O 1
ATOM 1836 N N . GLU A 1 235 ? 48.918 28.489 -18.667 1.00 84.62 235 GLU A N 1
ATOM 1837 C CA . GLU A 1 235 ? 49.464 29.139 -19.857 1.00 84.62 235 GLU A CA 1
ATOM 1838 C C . GLU A 1 235 ? 49.204 28.388 -21.168 1.00 84.62 235 GLU A C 1
ATOM 1840 O O . GLU A 1 235 ? 49.303 28.995 -22.231 1.00 84.62 235 GLU A O 1
ATOM 1845 N N . LYS A 1 236 ? 48.847 27.097 -21.115 1.00 87.00 236 LYS A N 1
ATOM 1846 C CA . LYS A 1 236 ? 48.583 26.294 -22.314 1.00 87.00 236 LYS A CA 1
ATOM 1847 C C . LYS A 1 236 ? 47.118 26.346 -22.734 1.00 87.00 236 LYS A C 1
ATOM 1849 O O . LYS A 1 236 ? 46.201 26.498 -21.918 1.00 87.00 236 LYS A O 1
ATOM 1854 N N . THR A 1 237 ? 46.898 26.196 -24.030 1.00 90.25 237 THR A N 1
ATOM 1855 C CA . THR A 1 237 ? 45.579 25.979 -24.642 1.00 90.25 237 THR A CA 1
ATOM 1856 C C . THR A 1 237 ? 45.228 24.494 -24.668 1.00 90.25 237 THR A C 1
ATOM 1858 O O . THR A 1 237 ? 46.077 23.644 -24.382 1.00 90.25 237 THR A O 1
ATOM 1861 N N . MET A 1 238 ? 43.979 24.147 -24.989 1.00 91.31 238 MET A N 1
ATOM 1862 C CA . MET A 1 238 ? 43.596 22.734 -25.076 1.00 91.31 238 MET A CA 1
ATOM 1863 C C . MET A 1 238 ? 44.347 22.002 -26.195 1.00 91.31 238 MET A C 1
ATOM 1865 O O . MET A 1 238 ? 44.914 20.949 -25.897 1.00 91.31 238 MET A O 1
ATOM 1869 N N . PRO A 1 239 ? 44.465 22.552 -27.422 1.00 91.69 239 PRO A N 1
ATOM 1870 C CA . PRO A 1 239 ? 45.277 21.930 -28.462 1.00 91.69 239 PRO A CA 1
ATOM 1871 C C . PRO A 1 239 ? 46.727 21.691 -28.038 1.00 91.69 239 PRO A C 1
ATOM 1873 O O . PRO A 1 239 ? 47.214 20.574 -28.162 1.00 91.69 239 PRO A O 1
ATOM 1876 N N . GLU A 1 240 ? 47.398 22.688 -27.454 1.00 90.81 240 GLU A N 1
ATOM 1877 C CA . GLU A 1 240 ? 48.788 22.551 -26.981 1.00 90.81 240 GLU A CA 1
ATOM 1878 C C . GLU A 1 240 ? 48.947 21.526 -25.853 1.00 90.81 240 GLU A C 1
ATOM 1880 O O . GLU A 1 240 ? 50.030 20.970 -25.671 1.00 90.81 240 GLU A O 1
ATOM 1885 N N . THR A 1 241 ? 47.889 21.312 -25.069 1.00 91.12 241 THR A N 1
ATOM 1886 C CA . THR A 1 241 ? 47.897 20.368 -23.950 1.00 91.12 241 THR A CA 1
ATOM 1887 C C . THR A 1 241 ? 47.797 18.936 -24.453 1.00 91.12 241 THR A C 1
ATOM 1889 O O . THR A 1 241 ? 48.648 18.127 -24.110 1.00 91.12 241 THR A O 1
ATOM 1892 N N . VAL A 1 242 ? 46.807 18.629 -25.296 1.00 91.94 242 VAL A N 1
ATOM 1893 C CA . VAL A 1 242 ? 46.579 17.248 -25.756 1.00 91.94 242 VAL A CA 1
ATOM 1894 C C . VAL A 1 242 ? 47.530 16.829 -26.874 1.00 91.94 242 VAL A C 1
ATOM 1896 O O . VAL A 1 242 ? 47.922 15.670 -26.923 1.00 91.94 242 VAL A O 1
ATOM 1899 N N . LEU A 1 243 ? 47.959 17.750 -27.750 1.00 92.25 243 LEU A N 1
ATOM 1900 C CA . LEU A 1 243 ? 48.905 17.432 -28.832 1.00 92.25 243 LEU A CA 1
ATOM 1901 C C . LEU A 1 243 ? 50.291 17.038 -28.309 1.00 92.25 243 LEU A C 1
ATOM 1903 O O . LEU A 1 243 ? 51.029 16.359 -29.018 1.00 92.25 243 LEU A O 1
ATOM 1907 N N . ALA A 1 244 ? 50.645 17.442 -27.084 1.00 90.44 244 ALA A N 1
ATOM 1908 C CA . ALA A 1 244 ? 51.876 16.999 -26.434 1.00 90.44 244 ALA A CA 1
ATOM 1909 C C . ALA A 1 244 ? 51.891 15.480 -26.182 1.00 90.44 244 ALA A C 1
ATOM 1911 O O . ALA A 1 244 ? 52.964 14.884 -26.161 1.00 90.44 244 ALA A O 1
ATOM 1912 N N . ASP A 1 245 ? 50.709 14.876 -26.051 1.00 91.75 245 ASP A N 1
ATOM 1913 C CA . ASP A 1 245 ? 50.482 13.449 -25.823 1.00 91.75 245 ASP A CA 1
ATOM 1914 C C . ASP A 1 245 ? 49.819 12.780 -27.048 1.00 91.75 245 ASP A C 1
ATOM 1916 O O . ASP A 1 245 ? 49.085 11.799 -26.922 1.00 91.75 245 ASP A O 1
ATOM 1920 N N . ALA A 1 246 ? 50.034 13.323 -28.255 1.00 91.56 246 ALA A N 1
ATOM 1921 C CA . ALA A 1 246 ? 49.496 12.737 -29.479 1.00 91.56 246 ALA A CA 1
ATOM 1922 C C . ALA A 1 246 ? 50.085 11.330 -29.733 1.00 91.56 246 ALA A C 1
ATOM 1924 O O . ALA A 1 246 ? 51.295 11.141 -29.582 1.00 91.56 246 ALA A O 1
ATOM 1925 N N . PRO A 1 247 ? 49.264 10.355 -30.171 1.00 92.62 247 PRO A N 1
ATOM 1926 C CA . PRO A 1 247 ? 49.730 8.992 -30.408 1.00 92.62 247 PRO A CA 1
ATOM 1927 C C . PRO A 1 247 ? 50.746 8.930 -31.554 1.00 92.62 247 PRO A C 1
ATOM 1929 O O . PRO A 1 247 ? 50.635 9.645 -32.556 1.00 92.62 247 PRO A O 1
ATOM 1932 N N . ALA A 1 248 ? 51.714 8.023 -31.441 1.00 91.81 248 ALA A N 1
ATOM 1933 C CA . ALA A 1 248 ? 52.690 7.768 -32.491 1.00 91.81 248 ALA A CA 1
ATOM 1934 C C . ALA A 1 248 ? 52.016 7.175 -33.750 1.00 91.81 248 ALA A C 1
ATOM 1936 O O . ALA A 1 248 ? 50.987 6.500 -33.649 1.00 91.81 248 ALA A O 1
ATOM 1937 N N . PRO A 1 249 ? 52.606 7.317 -34.954 1.00 90.75 249 PRO A N 1
ATOM 1938 C CA . PRO A 1 249 ? 52.024 6.771 -36.186 1.00 90.75 249 PRO A CA 1
ATOM 1939 C C . PRO A 1 249 ? 51.700 5.265 -36.142 1.00 90.75 249 PRO A C 1
ATOM 1941 O O . PRO A 1 249 ? 50.731 4.825 -36.759 1.00 90.75 249 PRO A O 1
ATOM 1944 N N . ASP A 1 250 ? 52.482 4.467 -35.407 1.00 89.31 250 ASP A N 1
ATOM 1945 C CA . ASP A 1 250 ? 52.214 3.035 -35.194 1.00 89.31 250 ASP A CA 1
ATOM 1946 C C . ASP A 1 250 ? 51.039 2.764 -34.246 1.00 89.31 250 ASP A C 1
ATOM 1948 O O . ASP A 1 250 ? 50.379 1.733 -34.357 1.00 89.31 250 ASP A O 1
ATOM 1952 N N . GLU A 1 251 ? 50.766 3.659 -33.300 1.00 89.62 251 GLU A N 1
ATOM 1953 C CA . GLU A 1 251 ? 49.591 3.581 -32.426 1.00 89.62 251 GLU A CA 1
ATOM 1954 C C . GLU A 1 251 ? 48.332 3.965 -33.202 1.00 89.62 251 GLU A C 1
ATOM 1956 O O . GLU A 1 251 ? 47.340 3.244 -33.139 1.00 89.62 251 GLU A O 1
ATOM 1961 N N . ILE A 1 252 ? 48.410 5.006 -34.040 1.00 91.38 252 ILE A N 1
ATOM 1962 C CA . ILE A 1 252 ? 47.316 5.405 -34.940 1.00 91.38 252 ILE A CA 1
ATOM 1963 C C . ILE A 1 252 ? 46.938 4.253 -35.880 1.00 91.38 252 ILE A C 1
ATOM 1965 O O . ILE A 1 252 ? 45.762 3.923 -35.997 1.00 91.38 252 ILE A O 1
ATOM 1969 N N . ARG A 1 253 ? 47.921 3.586 -36.504 1.00 88.69 253 ARG A N 1
ATOM 1970 C CA . ARG A 1 253 ? 47.666 2.432 -37.390 1.00 88.69 253 ARG A CA 1
ATOM 1971 C C . ARG A 1 253 ? 47.039 1.228 -36.683 1.00 88.69 253 ARG A C 1
ATOM 1973 O O . ARG A 1 253 ? 46.373 0.436 -37.341 1.00 88.69 253 ARG A O 1
ATOM 1980 N N . ARG A 1 254 ? 47.291 1.056 -35.381 1.00 88.19 254 ARG A N 1
ATOM 1981 C CA . ARG A 1 254 ? 46.765 -0.060 -34.574 1.00 88.19 254 ARG A CA 1
ATOM 1982 C C . ARG A 1 254 ? 45.424 0.251 -33.912 1.00 88.19 254 ARG A C 1
ATOM 1984 O O . ARG A 1 254 ? 44.789 -0.671 -33.407 1.00 88.19 254 ARG A O 1
ATOM 1991 N N . ASN A 1 255 ? 44.992 1.510 -33.912 1.00 91.06 255 ASN A N 1
ATOM 1992 C CA . ASN A 1 255 ? 43.717 1.917 -33.342 1.00 91.06 255 ASN A CA 1
ATOM 1993 C C . ASN A 1 255 ? 42.561 1.369 -34.200 1.00 91.06 255 ASN A C 1
ATOM 1995 O O . ASN A 1 255 ? 42.269 1.873 -35.284 1.00 91.06 255 ASN A O 1
ATOM 1999 N N . ALA A 1 256 ? 41.939 0.294 -33.716 1.00 88.56 256 ALA A N 1
ATOM 2000 C CA . ALA A 1 256 ? 40.872 -0.408 -34.426 1.00 88.56 256 ALA A CA 1
ATOM 2001 C C . ALA A 1 256 ? 39.484 0.212 -34.202 1.00 88.56 256 ALA A C 1
ATOM 2003 O O . ALA A 1 256 ? 38.604 0.052 -35.043 1.00 88.56 256 ALA A O 1
ATOM 2004 N N . TRP A 1 257 ? 39.287 0.908 -33.079 1.00 93.06 257 TRP A N 1
ATOM 2005 C CA . TRP A 1 257 ? 37.984 1.423 -32.654 1.00 93.06 257 TRP A CA 1
ATOM 2006 C C . TRP A 1 257 ? 37.643 2.808 -33.231 1.00 93.06 257 TRP A C 1
ATOM 2008 O O . TRP A 1 257 ? 36.470 3.173 -33.315 1.00 93.06 257 TRP A O 1
ATOM 2018 N N . LEU A 1 258 ? 38.653 3.573 -33.660 1.00 93.56 258 LEU A N 1
ATOM 2019 C CA . LEU A 1 258 ? 38.502 4.853 -34.353 1.00 93.56 258 LEU A CA 1
ATOM 2020 C C . LEU A 1 258 ? 39.544 4.998 -35.479 1.00 93.56 258 LEU A C 1
ATOM 2022 O O . LEU A 1 258 ? 40.495 5.777 -35.358 1.00 93.56 258 LEU A O 1
ATOM 2026 N N . PRO A 1 259 ? 39.398 4.279 -36.605 1.00 92.75 259 PRO A N 1
ATOM 2027 C CA . PRO A 1 259 ? 40.277 4.426 -37.765 1.00 92.75 259 PRO A CA 1
ATOM 2028 C C . PRO A 1 259 ? 40.295 5.863 -38.314 1.00 92.75 259 PRO A C 1
ATOM 2030 O O . PRO A 1 259 ? 39.341 6.618 -38.136 1.00 92.75 259 PRO A O 1
ATOM 2033 N N . ASP A 1 260 ? 41.350 6.253 -39.038 1.00 90.94 260 ASP A N 1
ATOM 2034 C CA . ASP A 1 260 ? 41.472 7.616 -39.601 1.00 90.94 260 ASP A CA 1
ATOM 2035 C C . ASP A 1 260 ? 40.297 8.009 -40.509 1.00 90.94 260 ASP A C 1
ATOM 2037 O O . ASP A 1 260 ? 39.851 9.151 -40.480 1.00 90.94 260 ASP A O 1
ATOM 2041 N N . ALA A 1 261 ? 39.737 7.061 -41.265 1.00 89.81 261 ALA A N 1
ATOM 2042 C CA . ALA A 1 261 ? 38.561 7.318 -42.097 1.00 89.81 261 ALA A CA 1
ATOM 2043 C C . ALA A 1 261 ? 37.314 7.694 -41.273 1.00 89.81 261 ALA A C 1
ATOM 2045 O O . ALA A 1 261 ? 36.479 8.464 -41.740 1.00 89.81 261 ALA A O 1
ATOM 2046 N N . GLU A 1 262 ? 37.185 7.166 -40.055 1.00 92.00 262 GLU A N 1
ATOM 2047 C CA . GLU A 1 262 ? 36.082 7.495 -39.151 1.00 92.00 262 GLU A CA 1
ATOM 2048 C C . GLU A 1 262 ? 36.359 8.778 -38.367 1.00 92.00 262 GLU A C 1
ATOM 2050 O O . GLU A 1 262 ? 35.458 9.595 -38.192 1.00 92.00 262 GLU A O 1
ATOM 2055 N N . LEU A 1 263 ? 37.610 9.007 -37.951 1.00 93.81 263 LEU A N 1
ATOM 2056 C CA . LEU A 1 263 ? 38.006 10.265 -37.319 1.00 93.81 263 LEU A CA 1
ATOM 2057 C C . LEU A 1 263 ? 37.803 11.465 -38.260 1.00 93.81 263 LEU A C 1
ATOM 2059 O O . LEU A 1 263 ? 37.386 12.536 -37.811 1.00 93.81 263 LEU A O 1
ATOM 2063 N N . ALA A 1 264 ? 38.038 11.273 -39.562 1.00 92.06 264 ALA A N 1
ATOM 2064 C CA . ALA A 1 264 ? 37.792 12.280 -40.589 1.00 92.06 264 ALA A CA 1
ATOM 2065 C C . ALA A 1 264 ? 36.343 12.791 -40.585 1.00 92.06 264 ALA A C 1
ATOM 2067 O O . ALA A 1 264 ? 36.131 13.974 -40.828 1.00 92.06 264 ALA A O 1
ATOM 2068 N N . VAL A 1 265 ? 35.358 11.958 -40.215 1.00 92.25 265 VAL A N 1
ATOM 2069 C CA . VAL A 1 265 ? 33.956 12.391 -40.076 1.00 92.25 265 VAL A CA 1
ATOM 2070 C C . VAL A 1 265 ? 33.834 13.501 -39.033 1.00 92.25 265 VAL A C 1
ATOM 2072 O O . VAL A 1 265 ? 33.227 14.536 -39.301 1.00 92.25 265 VAL A O 1
ATOM 2075 N N . TYR A 1 266 ? 34.453 13.331 -37.863 1.00 93.31 266 TYR A N 1
ATOM 2076 C CA . TYR A 1 266 ? 34.437 14.354 -36.816 1.00 93.31 266 TYR A CA 1
ATOM 2077 C C . TYR A 1 266 ? 35.214 15.605 -37.236 1.00 93.31 266 TYR A C 1
ATOM 2079 O O . TYR A 1 266 ? 34.735 16.719 -37.027 1.00 93.31 266 TYR A O 1
ATOM 2087 N N . ALA A 1 267 ? 36.389 15.434 -37.852 1.00 92.44 267 ALA A N 1
ATOM 2088 C CA . ALA A 1 267 ? 37.209 16.552 -38.315 1.00 92.44 267 ALA A CA 1
ATOM 2089 C C . ALA A 1 267 ? 36.487 17.395 -39.376 1.00 92.44 267 ALA A C 1
ATOM 2091 O O . ALA A 1 267 ? 36.470 18.617 -39.263 1.00 92.44 267 ALA A O 1
ATOM 2092 N N . ASP A 1 268 ? 35.837 16.762 -40.353 1.00 90.94 268 ASP A N 1
ATOM 2093 C CA . ASP A 1 268 ? 35.084 17.443 -41.408 1.00 90.94 268 ASP A CA 1
ATOM 2094 C C . ASP A 1 268 ? 33.878 18.211 -40.851 1.00 90.94 268 ASP A C 1
ATOM 2096 O O . ASP A 1 268 ? 33.618 19.349 -41.254 1.00 90.94 268 ASP A O 1
ATOM 2100 N N . GLU A 1 269 ? 33.134 17.614 -39.913 1.00 90.31 269 GLU A N 1
ATOM 2101 C CA . GLU A 1 269 ? 31.979 18.282 -39.310 1.00 90.31 269 GLU A CA 1
ATOM 2102 C C . GLU A 1 269 ? 32.408 19.465 -38.436 1.00 90.31 269 GLU A C 1
ATOM 2104 O O . GLU A 1 269 ? 31.863 20.555 -38.604 1.00 90.31 269 GLU A O 1
ATOM 2109 N N . TYR A 1 270 ? 33.436 19.318 -37.592 1.00 90.19 270 TYR A N 1
ATOM 2110 C CA . TYR A 1 270 ? 33.962 20.444 -36.812 1.00 90.19 270 TYR A CA 1
ATOM 2111 C C . TYR A 1 270 ? 34.640 21.508 -37.677 1.00 90.19 270 TYR A C 1
ATOM 2113 O O . TYR A 1 270 ? 34.565 22.690 -37.345 1.00 90.19 270 TYR A O 1
ATOM 2121 N N . TRP A 1 271 ? 35.246 21.134 -38.806 1.00 89.62 271 TRP A N 1
ATOM 2122 C CA . TRP A 1 271 ? 35.761 22.096 -39.782 1.00 89.62 271 TRP A CA 1
ATOM 2123 C C . TRP A 1 271 ? 34.637 22.947 -40.377 1.00 89.62 271 TRP A C 1
ATOM 2125 O O . TRP A 1 271 ? 34.804 24.143 -40.611 1.00 89.62 271 TRP A O 1
ATOM 2135 N N . ARG A 1 272 ? 33.462 22.342 -40.584 1.00 86.75 272 ARG A N 1
ATOM 2136 C CA . ARG A 1 272 ? 32.266 23.024 -41.084 1.00 86.75 272 ARG A CA 1
ATOM 2137 C C . ARG A 1 272 ? 31.578 23.877 -40.016 1.00 86.75 272 ARG A C 1
ATOM 2139 O O . ARG A 1 272 ? 31.097 24.960 -40.342 1.00 86.75 272 ARG A O 1
ATOM 2146 N N . THR A 1 273 ? 31.459 23.389 -38.781 1.00 84.94 273 THR A N 1
ATOM 2147 C CA . THR A 1 273 ? 30.628 24.026 -37.739 1.00 84.94 273 THR A CA 1
ATOM 2148 C C . THR A 1 273 ? 31.399 24.888 -36.751 1.00 84.94 273 THR A C 1
ATOM 2150 O O . THR A 1 273 ? 30.799 25.743 -36.099 1.00 84.94 273 THR A O 1
ATOM 2153 N N . GLY A 1 274 ? 32.698 24.646 -36.587 1.00 88.38 274 GLY A N 1
ATOM 2154 C CA . GLY A 1 274 ? 33.445 25.109 -35.423 1.00 88.38 274 GLY A CA 1
ATOM 2155 C C . GLY A 1 274 ? 33.001 24.436 -34.120 1.00 88.38 274 GLY A C 1
ATOM 2156 O O . GLY A 1 274 ? 32.116 23.576 -34.107 1.00 88.38 274 GLY A O 1
ATOM 2157 N N . PHE A 1 275 ? 33.609 24.854 -33.006 1.00 89.75 275 PHE A N 1
ATOM 2158 C CA . PHE A 1 275 ? 33.352 24.290 -31.672 1.00 89.75 275 PHE A CA 1
ATOM 2159 C C . PHE A 1 275 ? 32.350 25.094 -30.836 1.00 89.75 275 PHE A C 1
ATOM 2161 O O . PHE A 1 275 ? 31.828 24.570 -29.852 1.00 89.75 275 PHE A O 1
ATOM 2168 N N . GLN A 1 276 ? 32.041 26.335 -31.229 1.00 87.12 276 GLN A N 1
ATOM 2169 C CA . GLN A 1 276 ? 31.224 27.267 -30.442 1.00 87.12 276 GLN A CA 1
ATOM 2170 C C . GLN A 1 276 ? 29.894 26.666 -29.956 1.00 87.12 276 GLN A C 1
ATOM 2172 O O . GLN A 1 276 ? 29.485 26.915 -28.824 1.00 87.12 276 GLN A O 1
ATOM 2177 N N . GLY A 1 277 ? 29.219 25.864 -30.787 1.00 87.31 277 GLY A N 1
ATOM 2178 C CA . GLY A 1 277 ? 27.961 25.211 -30.415 1.00 87.31 277 GLY A CA 1
ATOM 2179 C C . GLY A 1 277 ? 28.102 24.278 -29.209 1.00 87.31 277 GLY A C 1
ATOM 2180 O O . GLY A 1 277 ? 27.336 24.411 -28.258 1.00 87.31 277 GLY A O 1
ATOM 2181 N N . GLY A 1 278 ? 29.120 23.413 -29.204 1.00 88.06 278 GLY A N 1
ATOM 2182 C CA . GLY A 1 278 ? 29.431 22.535 -28.070 1.00 88.06 278 GLY A CA 1
ATOM 2183 C C . GLY A 1 278 ? 29.994 23.288 -26.860 1.00 88.06 278 GLY A C 1
ATOM 2184 O O . GLY A 1 278 ? 29.641 22.983 -25.724 1.00 88.06 278 GLY A O 1
ATOM 2185 N N . LEU A 1 279 ? 30.796 24.339 -27.077 1.00 90.31 279 LEU A N 1
ATOM 2186 C CA . LEU A 1 279 ? 31.339 25.166 -25.987 1.00 90.31 279 LEU A CA 1
ATOM 2187 C C . LEU A 1 279 ? 30.244 25.888 -25.181 1.00 90.31 279 LEU A C 1
ATOM 2189 O O . LEU A 1 279 ? 30.409 26.140 -23.986 1.00 90.31 279 LEU A O 1
ATOM 2193 N N . ASN A 1 280 ? 29.082 26.155 -25.786 1.00 90.00 280 ASN A N 1
ATOM 2194 C CA . ASN A 1 280 ? 27.940 26.718 -25.067 1.00 90.00 280 ASN A CA 1
ATOM 2195 C C . ASN A 1 280 ? 27.394 25.794 -23.958 1.00 90.00 280 ASN A C 1
ATOM 2197 O O . ASN A 1 280 ? 26.842 26.310 -22.987 1.00 90.00 280 ASN A O 1
ATOM 2201 N N . TRP A 1 281 ? 27.588 24.468 -24.038 1.00 88.31 281 TRP A N 1
ATOM 2202 C CA . TRP A 1 281 ? 27.210 23.538 -22.959 1.00 88.31 281 TRP A CA 1
ATOM 2203 C C . TRP A 1 281 ? 28.035 23.814 -21.692 1.00 88.31 281 TRP A C 1
ATOM 2205 O O . TRP A 1 281 ? 27.487 23.925 -20.594 1.00 88.31 281 TRP A O 1
ATOM 2215 N N . TYR A 1 282 ? 29.343 24.040 -21.854 1.00 87.06 282 TYR A N 1
ATOM 2216 C CA . TYR A 1 282 ? 30.249 24.408 -20.762 1.00 87.06 282 TYR A CA 1
ATOM 2217 C C . TYR A 1 282 ? 29.962 25.810 -20.205 1.00 87.06 282 TYR A C 1
ATOM 2219 O O . TYR A 1 282 ? 30.011 26.006 -18.992 1.00 87.06 282 TYR A O 1
ATOM 2227 N N . ARG A 1 283 ? 29.594 26.776 -21.062 1.00 85.75 283 ARG A N 1
ATOM 2228 C CA . ARG A 1 283 ? 29.182 28.128 -20.628 1.00 85.75 283 ARG A CA 1
ATOM 2229 C C . ARG A 1 283 ? 27.963 28.104 -19.705 1.00 85.75 283 ARG A C 1
ATOM 2231 O O . ARG A 1 283 ? 27.926 28.868 -18.744 1.00 85.75 283 ARG A O 1
ATOM 2238 N N . CYS A 1 284 ? 26.984 27.235 -19.967 1.00 83.56 284 CYS A N 1
A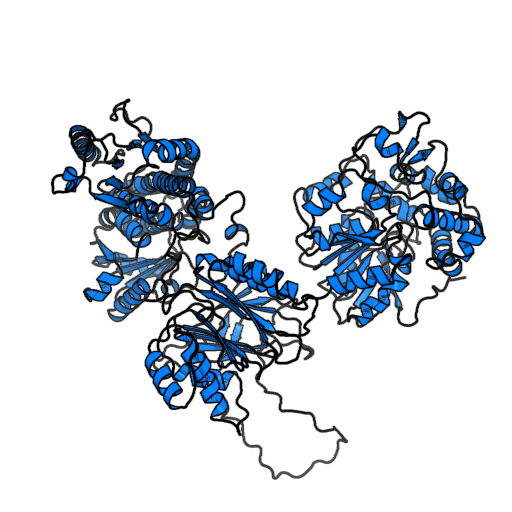TOM 2239 C CA . CYS A 1 284 ? 25.842 27.047 -19.066 1.00 83.56 284 CYS A CA 1
ATOM 2240 C C . CYS A 1 284 ? 26.256 26.421 -17.731 1.00 83.56 284 CYS A C 1
ATOM 2242 O O . CYS A 1 284 ? 25.776 26.848 -16.683 1.00 83.56 284 CYS A O 1
ATOM 2244 N N . LEU A 1 285 ? 27.160 25.440 -17.767 1.00 77.19 285 LEU A N 1
ATOM 2245 C CA . LEU A 1 285 ? 27.627 24.733 -16.578 1.00 77.19 285 LEU A CA 1
ATOM 2246 C C . LEU A 1 285 ? 28.366 25.658 -15.594 1.00 77.19 285 LEU A C 1
ATOM 2248 O O . LEU A 1 285 ? 28.224 25.506 -14.383 1.00 77.19 285 LEU A O 1
ATOM 2252 N N . THR A 1 286 ? 29.118 26.640 -16.103 1.00 73.94 286 THR A N 1
ATOM 2253 C CA . THR A 1 286 ? 29.871 27.608 -15.287 1.00 73.94 286 THR A CA 1
ATOM 2254 C C . THR A 1 286 ? 29.192 28.979 -15.175 1.00 73.94 286 THR A C 1
ATOM 2256 O O . THR A 1 286 ? 29.873 29.971 -14.912 1.00 73.94 286 THR A O 1
ATOM 2259 N N . ASP A 1 287 ? 27.882 29.079 -15.426 1.00 73.00 287 ASP A N 1
ATOM 2260 C CA . ASP A 1 287 ? 27.156 30.354 -15.392 1.00 73.00 287 ASP A CA 1
ATOM 2261 C C . ASP A 1 287 ? 27.215 30.992 -13.990 1.00 73.00 287 ASP A C 1
ATOM 2263 O O . ASP A 1 287 ? 26.558 30.549 -13.043 1.00 73.00 287 ASP A O 1
ATOM 2267 N N . ALA A 1 288 ? 27.977 32.084 -13.873 1.00 64.06 288 ALA A N 1
ATOM 2268 C CA . ALA A 1 288 ? 28.190 32.816 -12.626 1.00 64.06 288 ALA A CA 1
ATOM 2269 C C . ALA A 1 288 ? 26.912 33.464 -12.063 1.00 64.06 288 ALA A C 1
ATOM 2271 O O . ALA A 1 288 ? 26.883 33.841 -10.893 1.00 64.06 288 ALA A O 1
ATOM 2272 N N . THR A 1 289 ? 25.846 33.589 -12.864 1.00 66.25 289 THR A N 1
ATOM 2273 C CA . THR A 1 289 ? 24.558 34.126 -12.396 1.00 66.25 289 THR A CA 1
ATOM 2274 C C . THR A 1 289 ? 23.779 33.142 -11.518 1.00 66.25 289 THR A C 1
ATOM 2276 O O . THR A 1 289 ? 22.759 33.516 -10.944 1.00 66.25 289 THR A O 1
ATOM 2279 N N . GLY A 1 290 ? 24.218 31.879 -11.427 1.00 63.88 290 GLY A N 1
ATOM 2280 C CA . GLY A 1 290 ? 23.567 30.840 -10.626 1.00 63.88 290 GLY A CA 1
ATOM 2281 C C . GLY A 1 290 ? 22.237 30.336 -11.198 1.00 63.88 290 GLY A C 1
ATOM 2282 O O . GLY A 1 290 ? 21.638 29.432 -10.618 1.00 63.88 290 GLY A O 1
ATOM 2283 N N . ARG A 1 291 ? 21.785 30.862 -12.349 1.00 68.69 291 ARG A N 1
ATOM 2284 C CA . ARG A 1 291 ? 20.502 30.505 -12.985 1.00 68.69 291 ARG A CA 1
ATOM 2285 C C . ARG A 1 291 ? 20.415 29.026 -13.362 1.00 68.69 291 ARG A C 1
ATOM 2287 O O . ARG A 1 291 ? 19.378 28.399 -13.170 1.00 68.69 291 ARG A O 1
ATOM 2294 N N . TYR A 1 292 ? 21.517 28.457 -13.842 1.00 67.06 292 TYR A N 1
ATOM 2295 C CA . TYR A 1 292 ? 21.613 27.027 -14.137 1.00 67.06 292 TYR A CA 1
ATOM 2296 C C . TYR A 1 292 ? 21.406 26.161 -12.882 1.00 67.06 292 TYR A C 1
ATOM 2298 O O . TYR A 1 292 ? 20.590 25.242 -12.875 1.00 67.06 292 TYR A O 1
ATOM 2306 N N . VAL A 1 293 ? 22.088 26.505 -11.785 1.00 65.06 293 VAL A N 1
ATOM 2307 C CA . VAL A 1 293 ? 21.961 25.797 -10.503 1.00 65.06 293 VAL A CA 1
ATOM 2308 C C . VAL A 1 293 ? 20.549 25.964 -9.934 1.00 65.06 293 VAL A C 1
ATOM 2310 O O . VAL A 1 293 ? 19.967 24.991 -9.462 1.00 65.06 293 VAL A O 1
ATOM 2313 N N . SER A 1 294 ? 19.952 27.159 -10.035 1.00 68.12 294 SER A N 1
ATOM 2314 C CA . SER A 1 294 ? 18.599 27.414 -9.528 1.00 68.12 294 SER A CA 1
ATOM 2315 C C . SER A 1 294 ? 17.518 26.577 -10.212 1.00 68.12 294 SER A C 1
ATOM 2317 O O . SER A 1 294 ? 16.583 26.141 -9.547 1.00 68.12 294 SER A O 1
ATOM 2319 N N . GLU A 1 295 ? 17.647 26.315 -11.516 1.00 69.94 295 GLU A N 1
ATOM 2320 C CA . GLU A 1 295 ? 16.701 25.459 -12.242 1.00 69.94 295 GLU A CA 1
ATOM 2321 C C . GLU A 1 295 ? 16.806 23.995 -11.782 1.00 69.94 295 GLU A C 1
ATOM 2323 O O . GLU A 1 295 ? 15.793 23.322 -11.595 1.00 69.94 295 GLU A O 1
ATOM 2328 N N . LEU A 1 296 ? 18.025 23.507 -11.537 1.00 68.06 296 LEU A N 1
ATOM 2329 C CA . LEU A 1 296 ? 18.261 22.143 -11.059 1.00 68.06 296 LEU A CA 1
ATOM 2330 C C . LEU A 1 296 ? 17.807 21.930 -9.605 1.00 68.06 296 LEU A C 1
ATOM 2332 O O . LEU A 1 296 ? 17.367 20.834 -9.258 1.00 68.06 296 LEU A O 1
ATOM 2336 N N . LEU A 1 297 ? 17.842 22.970 -8.763 1.00 68.62 297 LEU A N 1
ATOM 2337 C CA . LEU A 1 297 ? 17.381 22.902 -7.368 1.00 68.62 297 LEU A CA 1
ATOM 2338 C C . LEU A 1 297 ? 15.881 22.600 -7.226 1.00 68.62 297 LEU A C 1
ATOM 2340 O O . LEU A 1 297 ? 15.473 22.092 -6.183 1.00 68.62 297 LEU A O 1
ATOM 2344 N N . VAL A 1 298 ? 15.068 22.827 -8.265 1.00 68.19 298 VAL A N 1
ATOM 2345 C CA . VAL A 1 298 ? 13.645 22.425 -8.291 1.00 68.19 298 VAL A CA 1
ATOM 2346 C C . VAL A 1 298 ? 13.479 20.908 -8.133 1.00 68.19 298 VAL A C 1
ATOM 2348 O O . VAL A 1 298 ? 12.460 20.439 -7.630 1.00 68.19 298 VAL A O 1
ATOM 2351 N N . PHE A 1 299 ? 14.494 20.137 -8.523 1.00 66.88 299 PHE A N 1
ATOM 2352 C CA . PHE A 1 299 ? 14.521 18.681 -8.410 1.00 66.88 299 PHE A CA 1
ATOM 2353 C C . PHE A 1 299 ? 15.403 18.200 -7.250 1.00 66.88 299 PHE A C 1
ATOM 2355 O O . PHE A 1 299 ? 15.705 17.012 -7.153 1.00 66.88 299 PHE A O 1
ATOM 2362 N N . SER A 1 300 ? 15.811 19.104 -6.353 1.00 67.31 300 SER A N 1
ATOM 2363 C CA . SER A 1 300 ? 16.588 18.747 -5.167 1.00 67.31 300 SER A CA 1
ATOM 2364 C C . SER A 1 300 ? 15.819 17.747 -4.300 1.00 67.31 300 SER A C 1
ATOM 2366 O O . SER A 1 300 ? 14.653 17.960 -3.971 1.00 67.31 300 SER A O 1
ATOM 2368 N N . GLY A 1 301 ? 16.470 16.638 -3.950 1.00 62.44 301 GLY A N 1
ATOM 2369 C CA . GLY A 1 301 ? 15.871 15.553 -3.171 1.00 62.44 301 GLY A CA 1
ATOM 2370 C C . GLY A 1 301 ? 14.991 14.582 -3.967 1.00 62.44 301 GLY A C 1
ATOM 2371 O O . GLY A 1 301 ? 14.518 13.613 -3.380 1.00 62.44 301 GLY A O 1
ATOM 2372 N N . LYS A 1 302 ? 14.787 14.792 -5.277 1.00 69.25 302 LYS A N 1
ATOM 2373 C CA . LYS A 1 302 ? 14.147 13.789 -6.139 1.00 69.25 302 LYS A CA 1
ATOM 2374 C C . LYS A 1 302 ? 15.145 12.724 -6.581 1.00 69.25 302 LYS A C 1
ATOM 2376 O O . LYS A 1 302 ? 16.312 13.022 -6.835 1.00 69.25 302 LYS A O 1
ATOM 2381 N N . THR A 1 303 ? 14.656 11.500 -6.719 1.00 80.44 303 THR A N 1
ATOM 2382 C CA . THR A 1 303 ? 15.397 10.362 -7.263 1.00 80.44 303 THR A CA 1
ATOM 2383 C C . THR A 1 303 ? 14.853 9.986 -8.642 1.00 80.44 303 THR A C 1
ATOM 2385 O O . THR A 1 303 ? 13.718 10.311 -8.991 1.00 80.44 303 THR A O 1
ATOM 2388 N N . VAL A 1 304 ? 15.676 9.332 -9.460 1.00 77.62 304 VAL A N 1
ATOM 2389 C CA . VAL A 1 304 ? 15.243 8.720 -10.719 1.00 77.62 304 VAL A CA 1
ATOM 2390 C C . VAL A 1 304 ? 14.492 7.437 -10.377 1.00 77.62 304 VAL A C 1
ATOM 2392 O O . VAL A 1 304 ? 15.096 6.467 -9.925 1.00 77.62 304 VAL A O 1
ATOM 2395 N N . GLU A 1 305 ? 13.175 7.453 -10.577 1.00 76.62 305 GLU A N 1
ATOM 2396 C CA . GLU A 1 305 ? 12.263 6.365 -10.184 1.00 76.62 305 GLU A CA 1
ATOM 2397 C C . GLU A 1 305 ? 12.276 5.183 -11.167 1.00 76.62 305 GLU A C 1
ATOM 2399 O O . GLU A 1 305 ? 11.979 4.042 -10.801 1.00 76.62 305 GLU A O 1
ATOM 2404 N N . VAL A 1 306 ? 12.650 5.442 -12.420 1.00 75.62 306 VAL A N 1
ATOM 2405 C CA . VAL A 1 306 ? 12.712 4.422 -13.469 1.00 75.62 306 VAL A CA 1
ATOM 2406 C C . VAL A 1 306 ? 13.988 3.583 -13.361 1.00 75.62 306 VAL A C 1
ATOM 2408 O O . VAL A 1 306 ? 15.008 4.101 -12.899 1.00 75.62 306 VAL A O 1
ATOM 2411 N N . PRO A 1 307 ? 13.980 2.310 -13.805 1.00 82.69 307 PRO A N 1
ATOM 2412 C CA . PRO A 1 307 ? 15.181 1.485 -13.816 1.00 82.69 307 PRO A CA 1
ATOM 2413 C C . PRO A 1 307 ? 16.362 2.203 -14.477 1.00 82.69 307 PRO A C 1
ATOM 2415 O O . PRO A 1 307 ? 16.233 2.746 -15.582 1.00 82.69 307 PRO A O 1
ATOM 2418 N N . ALA A 1 308 ? 17.517 2.164 -13.810 1.00 88.75 308 ALA A N 1
ATOM 2419 C CA . ALA A 1 308 ? 18.752 2.785 -14.272 1.00 88.75 308 ALA A CA 1
ATOM 2420 C C . ALA A 1 308 ? 19.920 1.788 -14.366 1.00 88.75 308 ALA A C 1
ATOM 2422 O O . ALA A 1 308 ? 19.981 0.810 -13.614 1.00 88.75 308 ALA A O 1
ATOM 2423 N N . MET A 1 309 ? 20.852 2.064 -15.280 1.00 92.81 309 MET A N 1
ATOM 2424 C CA . MET A 1 309 ? 22.145 1.385 -15.415 1.00 92.81 309 MET A CA 1
ATOM 2425 C C . M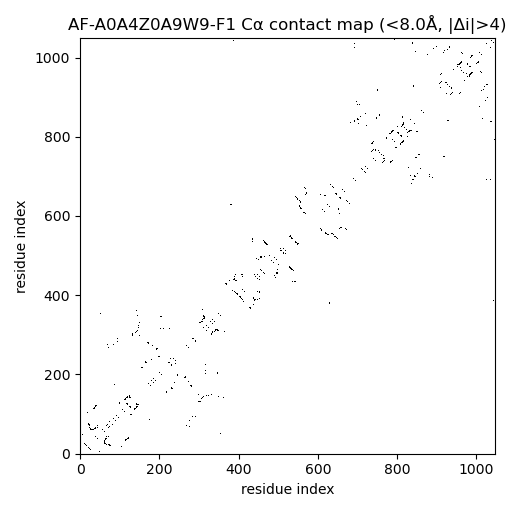ET A 1 309 ? 23.250 2.405 -15.707 1.00 92.81 309 MET A C 1
ATOM 2427 O O . MET A 1 309 ? 23.034 3.377 -16.433 1.00 92.81 309 MET A O 1
ATOM 2431 N N . PHE A 1 310 ? 24.444 2.162 -15.172 1.00 96.12 310 PHE A N 1
ATOM 2432 C CA . PHE A 1 310 ? 25.644 2.936 -15.463 1.00 96.12 310 PHE A CA 1
ATOM 2433 C C . PHE A 1 310 ? 26.694 2.049 -16.133 1.00 96.12 310 PHE A C 1
ATOM 2435 O O . PHE A 1 310 ? 27.001 0.972 -15.622 1.00 96.12 310 PHE A O 1
ATOM 2442 N N . ILE A 1 311 ? 27.257 2.497 -17.256 1.00 96.12 311 ILE A N 1
ATOM 2443 C CA . ILE A 1 311 ? 28.310 1.782 -17.989 1.00 96.12 311 ILE A CA 1
ATOM 2444 C C . ILE A 1 311 ? 29.488 2.728 -18.211 1.00 96.12 311 ILE A C 1
ATOM 2446 O O . ILE A 1 311 ? 29.330 3.800 -18.777 1.00 96.12 311 ILE A O 1
ATOM 2450 N N . SER A 1 312 ? 30.693 2.343 -17.818 1.00 96.31 312 SER A N 1
ATOM 2451 C CA . SER A 1 312 ? 31.896 3.109 -18.148 1.00 96.31 312 SER A CA 1
ATOM 2452 C C . SER A 1 312 ? 33.081 2.197 -18.430 1.00 96.31 312 SER A C 1
ATOM 2454 O O . SER A 1 312 ? 33.011 0.992 -18.200 1.00 96.31 312 SER A O 1
ATOM 2456 N N . GLY A 1 313 ? 34.170 2.757 -18.942 1.00 95.19 313 GLY A N 1
ATOM 2457 C CA . GLY A 1 313 ? 35.438 2.054 -19.045 1.00 95.19 313 GLY A CA 1
ATOM 2458 C C . GLY A 1 313 ? 36.172 1.991 -17.707 1.00 95.19 313 GLY A C 1
ATOM 2459 O O . GLY A 1 313 ? 36.157 2.937 -16.922 1.00 95.19 313 GLY A O 1
ATOM 2460 N N . GLU A 1 314 ? 36.859 0.881 -17.448 1.00 94.38 314 GLU A N 1
ATOM 2461 C CA . GLU A 1 314 ? 37.738 0.727 -16.280 1.00 94.38 314 GLU A CA 1
ATOM 2462 C C . GLU A 1 314 ? 38.831 1.809 -16.222 1.00 94.38 314 GLU A C 1
ATOM 2464 O O . GLU A 1 314 ? 39.213 2.241 -15.138 1.00 94.38 314 GLU A O 1
ATOM 2469 N N . LYS A 1 315 ? 39.307 2.277 -17.382 1.00 94.44 315 LYS A N 1
ATOM 2470 C CA . LYS A 1 315 ? 40.335 3.317 -17.511 1.00 94.44 315 LYS A CA 1
ATOM 2471 C C . LYS A 1 315 ? 39.762 4.731 -17.679 1.00 94.44 315 LYS A C 1
ATOM 2473 O O . LYS A 1 315 ? 40.487 5.643 -18.066 1.00 94.44 315 LYS A O 1
ATOM 2478 N N . ASP A 1 316 ? 38.480 4.943 -17.384 1.00 94.75 316 ASP A N 1
ATOM 2479 C CA . ASP A 1 316 ? 37.836 6.249 -17.526 1.00 94.75 316 ASP A CA 1
ATOM 2480 C C . ASP A 1 316 ? 37.908 7.102 -16.245 1.00 94.75 316 ASP A C 1
ATOM 2482 O O . ASP A 1 316 ? 37.231 6.851 -15.243 1.00 94.75 316 ASP A O 1
ATOM 2486 N N . TRP A 1 317 ? 38.685 8.185 -16.299 1.00 91.88 317 TRP A N 1
ATOM 2487 C CA . TRP A 1 317 ? 38.725 9.208 -15.248 1.00 91.88 317 TRP A CA 1
ATOM 2488 C C . TRP A 1 317 ? 37.413 9.992 -15.101 1.00 91.88 317 TRP A C 1
ATOM 2490 O O . TRP A 1 317 ? 37.170 10.562 -14.039 1.00 91.88 317 TRP A O 1
ATOM 2500 N N . GLY A 1 318 ? 36.541 9.995 -16.113 1.00 87.56 318 GLY A N 1
ATOM 2501 C CA . GLY A 1 318 ? 35.235 10.657 -16.084 1.00 87.56 318 GLY A CA 1
ATOM 2502 C C . GLY A 1 318 ? 34.326 10.173 -14.949 1.00 87.56 318 GLY A C 1
ATOM 2503 O O . GLY A 1 318 ? 33.579 10.971 -14.380 1.00 87.56 318 GLY A O 1
ATOM 2504 N N . VAL A 1 319 ? 34.480 8.906 -14.546 1.00 89.00 319 VAL A N 1
ATOM 2505 C CA . VAL A 1 319 ? 33.776 8.279 -13.414 1.00 89.00 319 VAL A CA 1
ATOM 2506 C C . VAL A 1 319 ? 34.206 8.875 -12.070 1.00 89.00 319 VAL A C 1
ATOM 2508 O O . VAL A 1 319 ? 33.387 9.025 -11.165 1.00 89.00 319 VAL A O 1
ATOM 2511 N N . TRP A 1 320 ? 35.486 9.235 -11.940 1.00 88.75 320 TRP A N 1
ATOM 2512 C CA . TRP A 1 320 ? 36.119 9.571 -10.659 1.00 88.75 320 TRP A CA 1
ATOM 2513 C C . TRP A 1 320 ? 36.571 11.030 -10.543 1.00 88.75 320 TRP A C 1
ATOM 2515 O O . TRP A 1 320 ? 37.013 11.448 -9.474 1.00 88.75 320 TRP A O 1
ATOM 2525 N N . GLN A 1 321 ? 36.413 11.831 -11.604 1.00 83.50 321 GLN A N 1
ATOM 2526 C CA . GLN A 1 321 ? 36.792 13.251 -11.626 1.00 83.50 321 GLN A CA 1
ATOM 2527 C C . GLN A 1 321 ? 36.056 14.096 -10.574 1.00 83.50 321 GLN A C 1
ATOM 2529 O O . GLN A 1 321 ? 36.519 15.171 -10.204 1.00 83.50 321 GLN A O 1
ATOM 2534 N N . SER A 1 322 ? 34.900 13.623 -10.101 1.00 81.62 322 SER A N 1
ATOM 2535 C CA . SER A 1 322 ? 34.110 14.254 -9.045 1.00 81.62 322 SER A CA 1
ATOM 2536 C C . SER A 1 322 ? 34.081 13.348 -7.805 1.00 81.62 322 SER A C 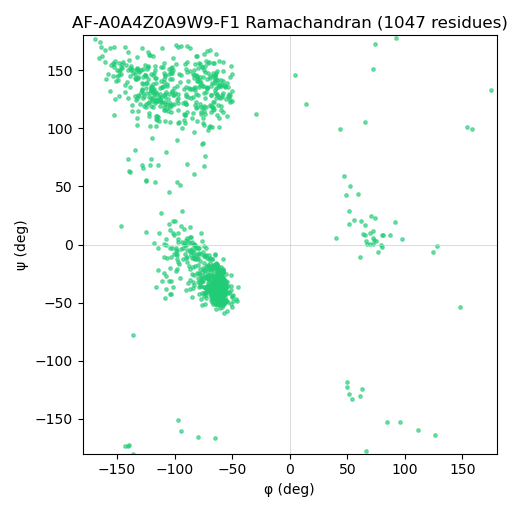1
ATOM 2538 O O . SER A 1 322 ? 33.432 12.298 -7.839 1.00 81.62 322 SER A O 1
ATOM 2540 N N . PRO A 1 323 ? 34.760 13.730 -6.706 1.00 83.12 323 PRO A N 1
ATOM 2541 C CA . PRO A 1 323 ? 34.753 12.973 -5.454 1.00 83.12 323 PRO A CA 1
ATOM 2542 C C . PRO A 1 323 ? 33.327 12.672 -4.966 1.00 83.12 323 PRO A C 1
ATOM 2544 O O . PRO A 1 323 ? 32.495 13.575 -4.892 1.00 83.12 323 PRO A O 1
ATOM 2547 N N . GLY A 1 324 ? 33.041 11.408 -4.638 1.00 82.81 324 GLY A N 1
ATOM 2548 C CA . GLY A 1 324 ? 31.731 10.960 -4.138 1.00 82.81 324 GLY A CA 1
ATOM 2549 C C . GLY A 1 324 ? 30.606 10.890 -5.181 1.00 82.81 324 GLY A C 1
ATOM 2550 O O . GLY A 1 324 ? 29.470 10.576 -4.830 1.00 82.81 324 GLY A O 1
ATOM 2551 N N . ALA A 1 325 ? 30.881 11.157 -6.464 1.00 84.31 325 ALA A N 1
ATOM 2552 C CA . ALA A 1 325 ? 29.840 11.182 -7.493 1.00 84.31 325 ALA A CA 1
ATOM 2553 C C . ALA A 1 325 ? 29.203 9.809 -7.758 1.00 84.31 325 ALA A C 1
ATOM 2555 O O . ALA A 1 325 ? 28.000 9.730 -7.992 1.00 84.31 325 ALA A O 1
ATOM 2556 N N . VAL A 1 326 ? 29.983 8.727 -7.687 1.00 87.81 326 VAL A N 1
ATOM 2557 C CA . VAL A 1 326 ? 29.468 7.358 -7.851 1.00 87.81 326 VAL A CA 1
ATOM 2558 C C . VAL A 1 326 ? 28.542 6.978 -6.700 1.00 87.81 326 VAL A C 1
ATOM 2560 O O . VAL A 1 326 ? 27.437 6.501 -6.950 1.00 87.81 326 VAL A O 1
ATOM 2563 N N . ASP A 1 327 ? 28.954 7.241 -5.459 1.00 87.00 327 ASP A N 1
ATOM 2564 C CA . ASP A 1 327 ? 28.123 6.977 -4.280 1.00 87.00 327 ASP A CA 1
ATOM 2565 C C . ASP A 1 327 ? 26.826 7.780 -4.364 1.00 87.00 327 ASP A C 1
ATOM 2567 O O . ASP A 1 327 ? 25.734 7.234 -4.211 1.00 87.00 327 ASP A O 1
ATOM 2571 N N . LYS A 1 328 ? 26.929 9.063 -4.737 1.00 84.56 328 LYS A N 1
ATOM 2572 C CA . LYS A 1 328 ? 25.750 9.908 -4.887 1.00 84.56 328 LYS A CA 1
ATOM 2573 C C . LYS A 1 328 ? 24.820 9.428 -5.996 1.00 84.56 328 LYS A C 1
ATOM 2575 O O . LYS A 1 328 ? 23.609 9.439 -5.810 1.00 84.56 328 LYS A O 1
ATOM 2580 N N . MET A 1 329 ? 25.365 8.986 -7.126 1.00 88.00 329 MET A N 1
ATOM 2581 C CA . MET A 1 329 ? 24.588 8.405 -8.219 1.00 88.00 329 MET A CA 1
ATOM 2582 C C . MET A 1 329 ? 23.822 7.158 -7.765 1.00 88.00 329 MET A C 1
ATOM 2584 O O . MET A 1 329 ? 22.639 7.034 -8.071 1.00 88.00 329 MET A O 1
ATOM 2588 N N . LYS A 1 330 ? 24.463 6.269 -6.995 1.00 85.69 330 LYS A N 1
ATOM 2589 C CA . LYS A 1 330 ? 23.805 5.085 -6.420 1.00 85.69 330 LYS A CA 1
ATOM 2590 C C . LYS A 1 330 ? 22.671 5.447 -5.454 1.00 85.69 330 LYS A C 1
ATOM 2592 O O . LYS A 1 330 ? 21.696 4.712 -5.379 1.00 85.69 330 LYS A O 1
ATOM 2597 N N . GLU A 1 331 ? 22.763 6.575 -4.747 1.00 83.50 331 GLU A N 1
ATOM 2598 C CA . GLU A 1 331 ? 21.669 7.071 -3.896 1.00 83.50 331 GLU A CA 1
ATOM 2599 C C . GLU A 1 331 ? 20.497 7.652 -4.699 1.00 83.50 331 GLU A C 1
ATOM 2601 O O . GLU A 1 331 ? 19.340 7.484 -4.316 1.00 83.50 331 GLU A O 1
ATOM 2606 N N . VAL A 1 332 ? 20.784 8.400 -5.772 1.00 81.50 332 VAL A N 1
ATOM 2607 C CA . VAL A 1 332 ? 19.753 9.161 -6.500 1.00 81.50 332 VAL A CA 1
ATOM 2608 C C . VAL A 1 332 ? 19.137 8.398 -7.666 1.00 81.50 332 VAL A C 1
ATOM 2610 O O . VAL A 1 332 ? 18.116 8.840 -8.190 1.00 81.50 332 VAL A O 1
ATOM 2613 N N . MET A 1 333 ? 19.720 7.276 -8.089 1.00 82.00 333 MET A N 1
ATOM 2614 C CA . MET A 1 333 ? 19.215 6.453 -9.187 1.00 82.00 333 MET A CA 1
ATOM 2615 C C . MET A 1 333 ? 18.707 5.098 -8.701 1.00 82.00 333 MET A C 1
ATOM 2617 O O . MET A 1 333 ? 19.338 4.452 -7.871 1.00 82.00 333 MET A O 1
ATOM 2621 N N . HIS A 1 334 ? 17.603 4.617 -9.280 1.00 75.62 334 HIS A N 1
ATOM 2622 C CA . HIS A 1 334 ? 17.092 3.266 -9.043 1.00 75.62 334 HIS A CA 1
ATOM 2623 C C . HIS A 1 334 ? 17.964 2.202 -9.749 1.00 75.62 334 HIS A C 1
ATOM 2625 O O . HIS A 1 334 ? 17.621 1.660 -10.806 1.00 75.62 334 HIS A O 1
ATOM 2631 N N . MET A 1 335 ? 19.132 1.930 -9.161 1.00 78.31 335 MET A N 1
ATOM 2632 C CA . MET A 1 335 ? 20.198 1.096 -9.719 1.00 78.31 335 MET A CA 1
ATOM 2633 C C . MET A 1 335 ? 20.788 0.167 -8.643 1.00 78.31 335 MET A C 1
ATOM 2635 O O . MET A 1 335 ? 21.321 0.639 -7.644 1.00 78.31 335 MET A O 1
ATOM 2639 N N . GLY A 1 336 ? 20.709 -1.153 -8.850 1.00 64.00 336 GLY A N 1
ATOM 2640 C CA . GLY A 1 336 ? 21.406 -2.141 -8.013 1.00 64.00 336 GLY A CA 1
ATOM 2641 C C . GLY A 1 336 ? 22.913 -2.190 -8.299 1.00 64.00 336 GLY A C 1
ATOM 2642 O O . GLY A 1 336 ? 23.364 -1.715 -9.343 1.00 64.00 336 GLY A O 1
ATOM 2643 N N . ASP A 1 337 ? 23.702 -2.786 -7.400 1.00 69.38 337 ASP A N 1
ATOM 2644 C CA . ASP A 1 337 ? 25.163 -2.898 -7.570 1.00 69.38 337 ASP A CA 1
ATOM 2645 C C . ASP A 1 337 ? 25.568 -3.668 -8.841 1.00 69.38 337 ASP A C 1
ATOM 2647 O O . ASP A 1 337 ? 26.600 -3.370 -9.437 1.00 69.38 337 ASP A O 1
ATOM 2651 N N . ASP A 1 338 ? 24.730 -4.601 -9.306 1.00 69.56 338 ASP A N 1
ATOM 2652 C CA . ASP A 1 338 ? 24.900 -5.358 -10.554 1.00 69.56 338 ASP A CA 1
ATOM 2653 C C . ASP A 1 338 ? 24.727 -4.507 -11.826 1.00 69.56 338 ASP A C 1
ATOM 2655 O O . ASP A 1 338 ? 25.059 -4.953 -12.925 1.00 69.56 338 ASP A O 1
ATOM 2659 N N . ARG A 1 339 ? 24.227 -3.274 -11.688 1.00 81.62 339 ARG A N 1
ATOM 2660 C CA . ARG A 1 339 ? 23.967 -2.334 -12.789 1.00 81.62 339 ARG A CA 1
ATOM 2661 C C . ARG A 1 339 ? 24.962 -1.172 -12.846 1.00 81.62 339 ARG A C 1
ATOM 2663 O O . ARG A 1 339 ? 24.806 -0.294 -13.692 1.00 81.62 339 ARG A O 1
ATOM 2670 N N . PHE A 1 340 ? 25.988 -1.176 -11.992 1.00 90.44 340 PHE A N 1
ATOM 2671 C CA . PHE A 1 340 ? 27.179 -0.341 -12.142 1.00 90.44 340 PHE A CA 1
ATOM 2672 C C . PHE A 1 340 ? 28.275 -1.158 -12.834 1.00 90.44 340 PHE A C 1
ATOM 2674 O O . PHE A 1 340 ? 28.881 -2.042 -12.230 1.00 90.44 340 PHE A O 1
ATOM 2681 N N . VAL A 1 341 ? 28.520 -0.883 -14.113 1.00 91.38 341 VAL A N 1
ATOM 2682 C CA . VAL A 1 341 ? 29.393 -1.703 -14.957 1.00 91.38 341 VAL A CA 1
ATOM 2683 C C . VAL A 1 341 ? 30.631 -0.920 -15.372 1.00 91.38 341 VAL A C 1
ATOM 2685 O O . VAL A 1 341 ? 30.527 0.121 -16.017 1.00 91.38 341 VAL A O 1
ATOM 2688 N N . LEU A 1 342 ? 31.806 -1.466 -15.055 1.00 93.94 342 LEU A N 1
ATOM 2689 C CA . LEU A 1 342 ? 33.086 -1.025 -15.608 1.00 93.94 342 LEU A CA 1
ATOM 2690 C C . LEU A 1 342 ? 33.585 -2.072 -16.610 1.00 93.94 342 LEU A C 1
ATOM 2692 O O . LEU A 1 342 ? 33.820 -3.223 -16.242 1.00 93.94 342 LEU A O 1
ATOM 2696 N N . ILE A 1 343 ? 33.717 -1.691 -17.880 1.00 93.31 343 ILE A N 1
ATOM 2697 C CA . ILE A 1 343 ? 34.205 -2.569 -18.946 1.00 93.31 343 ILE A CA 1
ATOM 2698 C C . ILE A 1 343 ? 35.735 -2.572 -18.907 1.00 93.31 343 ILE A C 1
ATOM 2700 O O . ILE A 1 343 ? 36.384 -1.530 -19.036 1.00 93.31 343 ILE A O 1
ATOM 2704 N N . LEU A 1 344 ? 36.301 -3.764 -18.702 1.00 91.38 344 LEU A N 1
ATOM 2705 C CA . LEU A 1 344 ? 37.741 -3.970 -18.552 1.00 91.38 344 LEU A CA 1
ATOM 2706 C C . LEU A 1 344 ? 38.512 -3.471 -19.775 1.00 91.38 344 LEU A C 1
ATOM 2708 O O . LEU A 1 344 ? 38.075 -3.639 -20.915 1.00 91.38 344 LEU A O 1
ATOM 2712 N N . GLY A 1 345 ? 39.671 -2.858 -19.530 1.00 90.38 345 GLY A N 1
ATOM 2713 C CA . GLY A 1 345 ? 40.562 -2.396 -20.599 1.00 90.38 345 GLY A CA 1
ATOM 2714 C C . GLY A 1 345 ? 39.965 -1.338 -21.536 1.00 90.38 345 GLY A C 1
ATOM 2715 O O . GLY A 1 345 ? 40.474 -1.175 -22.638 1.00 90.38 345 GLY A O 1
ATOM 2716 N N . THR A 1 346 ? 38.912 -0.636 -21.111 1.00 94.38 346 THR A N 1
ATOM 2717 C CA . THR A 1 346 ? 38.187 0.372 -21.907 1.00 94.38 346 THR A CA 1
ATOM 2718 C C . THR A 1 346 ? 38.324 1.753 -21.277 1.00 94.38 346 THR A C 1
ATOM 2720 O O . THR A 1 346 ? 38.370 1.858 -20.051 1.00 94.38 346 THR A O 1
ATOM 2723 N N . GLY A 1 347 ? 38.426 2.800 -22.095 1.00 94.25 347 GLY A N 1
ATOM 2724 C CA . GLY A 1 347 ? 38.500 4.191 -21.657 1.00 94.25 347 GLY A CA 1
ATOM 2725 C C . GLY A 1 347 ? 37.152 4.907 -21.686 1.00 94.25 347 GLY A C 1
ATOM 2726 O O . GLY A 1 347 ? 36.093 4.308 -21.500 1.00 94.25 347 GLY A O 1
ATOM 2727 N N . HIS A 1 348 ? 37.204 6.218 -21.898 1.00 95.56 348 HIS A N 1
ATOM 2728 C CA . HIS A 1 348 ? 36.045 7.104 -21.869 1.00 95.56 348 HIS A CA 1
ATOM 2729 C C . HIS A 1 348 ? 35.059 6.875 -23.019 1.00 95.56 348 HIS A C 1
ATOM 2731 O O . HIS A 1 348 ? 33.874 7.150 -22.865 1.00 95.56 348 HIS A O 1
ATOM 2737 N N . TRP A 1 349 ? 35.497 6.381 -24.178 1.00 95.69 349 TRP A N 1
ATOM 2738 C CA . TRP A 1 349 ? 34.647 6.270 -25.371 1.00 95.69 349 TRP A CA 1
ATOM 2739 C C . TRP A 1 349 ? 34.040 4.876 -25.473 1.00 95.69 349 TRP A C 1
ATOM 2741 O O . TRP A 1 349 ? 34.154 4.203 -26.492 1.00 95.69 349 TRP A O 1
ATOM 2751 N N . VAL A 1 350 ? 33.424 4.416 -24.389 1.00 94.81 350 VAL A N 1
ATOM 2752 C CA . VAL A 1 350 ? 33.026 3.022 -24.159 1.00 94.81 350 VAL A CA 1
ATOM 2753 C C . VAL A 1 350 ? 32.182 2.401 -25.288 1.00 94.81 350 VAL A C 1
ATOM 2755 O O . VAL A 1 350 ? 32.451 1.281 -25.719 1.00 94.81 350 VAL A O 1
ATOM 2758 N N . GLN A 1 351 ? 31.237 3.154 -25.850 1.00 95.12 351 GLN A N 1
ATOM 2759 C CA . GLN A 1 351 ? 30.396 2.778 -26.994 1.00 95.12 351 GLN A CA 1
ATOM 2760 C C . GLN A 1 351 ? 31.146 2.684 -28.332 1.00 95.12 351 GLN A C 1
ATOM 2762 O O . GLN A 1 351 ? 30.617 2.114 -29.284 1.00 95.12 351 GLN A O 1
ATOM 2767 N N . GLN A 1 352 ? 32.352 3.248 -28.421 1.00 95.38 352 GLN A N 1
ATOM 2768 C CA . GLN A 1 352 ? 33.216 3.187 -29.602 1.00 95.38 352 GLN A CA 1
ATOM 2769 C C . GLN A 1 352 ? 34.369 2.194 -29.404 1.00 95.38 352 GLN A C 1
ATOM 2771 O O . GLN A 1 352 ? 34.640 1.417 -30.311 1.00 95.38 352 GLN A O 1
ATOM 2776 N N . GLU A 1 353 ? 35.005 2.183 -28.227 1.00 95.88 353 GLU A N 1
ATOM 2777 C CA . GLU A 1 353 ? 36.137 1.317 -27.864 1.00 95.88 353 GLU A CA 1
ATOM 2778 C C . GLU A 1 353 ? 35.739 -0.160 -27.718 1.00 95.88 353 GLU A C 1
ATOM 2780 O O . GLU A 1 353 ? 36.475 -1.039 -28.163 1.00 95.88 353 GLU A O 1
ATOM 2785 N N . GLN A 1 354 ? 34.579 -0.442 -27.110 1.00 95.81 354 GLN A N 1
ATOM 2786 C CA . GLN A 1 354 ? 34.063 -1.802 -26.889 1.00 95.81 354 GLN A CA 1
ATOM 2787 C C . GLN A 1 354 ? 32.543 -1.880 -27.148 1.00 95.81 354 GLN A C 1
ATOM 2789 O O . GLN A 1 354 ? 31.766 -2.188 -26.235 1.00 95.81 354 GLN A O 1
ATOM 2794 N N . PRO A 1 355 ? 32.081 -1.618 -28.387 1.00 94.62 355 PRO A N 1
ATOM 2795 C CA . PRO A 1 355 ? 30.656 -1.566 -28.712 1.00 94.62 355 PRO A CA 1
ATOM 2796 C C . PRO A 1 355 ? 29.927 -2.877 -28.403 1.00 94.62 355 PRO A C 1
ATOM 2798 O O . PRO A 1 355 ? 28.807 -2.837 -27.902 1.00 94.62 355 PRO A O 1
ATOM 2801 N N . ASP A 1 356 ? 30.560 -4.032 -28.624 1.00 90.62 356 ASP A N 1
ATOM 2802 C CA . ASP A 1 356 ? 29.940 -5.340 -28.381 1.00 90.62 356 ASP A CA 1
ATOM 2803 C C . ASP A 1 356 ? 29.638 -5.570 -26.895 1.00 90.62 356 ASP A C 1
ATOM 2805 O O . ASP A 1 356 ? 28.536 -5.996 -26.538 1.00 90.62 356 ASP A O 1
ATOM 2809 N N . ALA A 1 357 ? 30.582 -5.223 -26.013 1.00 89.69 357 ALA A N 1
ATOM 2810 C CA . ALA A 1 357 ? 30.396 -5.328 -24.568 1.00 89.69 357 ALA A CA 1
ATOM 2811 C C . ALA A 1 357 ? 29.304 -4.366 -24.075 1.00 89.69 357 ALA A C 1
ATOM 2813 O O . ALA A 1 357 ? 28.486 -4.728 -23.227 1.00 89.69 357 ALA A O 1
ATOM 2814 N N . VAL A 1 358 ? 29.238 -3.156 -24.640 1.00 93.69 358 VAL A N 1
ATOM 2815 C CA . VAL A 1 358 ? 28.159 -2.199 -24.358 1.00 93.69 358 VAL A CA 1
ATOM 2816 C C . VAL A 1 358 ? 26.808 -2.747 -24.803 1.00 93.69 358 VAL A C 1
ATOM 2818 O O . VAL A 1 358 ? 25.856 -2.753 -24.022 1.00 93.69 358 VAL A O 1
ATOM 2821 N N . VAL A 1 359 ? 26.718 -3.241 -26.037 1.00 91.38 359 VAL A N 1
ATOM 2822 C CA . VAL A 1 359 ? 25.497 -3.817 -26.608 1.00 91.38 359 VAL A CA 1
ATOM 2823 C C . VAL A 1 359 ? 25.006 -4.998 -25.776 1.00 91.38 359 VAL A C 1
ATOM 2825 O O . VAL A 1 359 ? 23.802 -5.110 -25.557 1.00 91.38 359 VAL A O 1
ATOM 2828 N N . GLU A 1 360 ? 25.897 -5.857 -25.281 1.00 84.38 360 GLU A N 1
ATOM 2829 C CA . GLU A 1 360 ? 25.537 -6.963 -24.389 1.00 84.38 360 GLU A CA 1
ATOM 2830 C C . GLU A 1 360 ? 24.802 -6.457 -23.137 1.00 84.38 360 GLU A C 1
ATOM 2832 O O . GLU A 1 360 ? 23.706 -6.933 -22.829 1.00 84.38 360 GLU A O 1
ATOM 2837 N N . LYS A 1 361 ? 25.355 -5.443 -22.457 1.00 87.06 361 LYS A N 1
ATOM 2838 C CA . LYS A 1 361 ? 24.759 -4.873 -21.236 1.00 87.06 361 LYS A CA 1
ATOM 2839 C C . LYS A 1 361 ? 23.465 -4.116 -21.507 1.00 87.06 361 LYS A C 1
ATOM 2841 O O . LYS A 1 361 ? 22.499 -4.257 -20.755 1.00 87.06 361 LYS A O 1
ATOM 2846 N N . LEU A 1 362 ? 23.401 -3.379 -22.615 1.00 87.56 362 LEU A N 1
ATOM 2847 C CA . LEU A 1 362 ? 22.162 -2.745 -23.060 1.00 87.56 362 LEU A CA 1
ATOM 2848 C C . LEU A 1 362 ? 21.087 -3.801 -23.350 1.00 87.56 362 LEU A C 1
ATOM 2850 O O . LEU A 1 362 ? 19.971 -3.693 -22.854 1.00 87.56 362 LEU A O 1
ATOM 2854 N N . ARG A 1 363 ? 21.408 -4.873 -24.082 1.00 81.31 363 ARG A N 1
ATOM 2855 C CA . ARG A 1 363 ? 20.456 -5.954 -24.383 1.00 81.31 363 ARG A CA 1
ATOM 2856 C C . ARG A 1 363 ? 19.941 -6.639 -23.121 1.00 81.31 363 ARG A C 1
ATOM 2858 O O . ARG A 1 363 ? 18.749 -6.929 -23.067 1.00 81.31 363 ARG A O 1
ATOM 2865 N N . SER A 1 364 ? 20.794 -6.886 -22.125 1.00 75.00 364 SER A N 1
ATOM 2866 C CA . SER A 1 364 ? 20.343 -7.471 -20.857 1.00 75.00 364 SER A CA 1
ATOM 2867 C C . SER A 1 364 ? 19.419 -6.531 -20.088 1.00 75.00 364 SER A C 1
ATOM 2869 O O . SER A 1 364 ? 18.425 -6.970 -19.530 1.00 75.00 364 SER A O 1
ATOM 2871 N N . PHE A 1 365 ? 19.708 -5.231 -20.092 1.00 79.38 365 PHE A N 1
ATOM 2872 C CA . PHE A 1 365 ? 18.944 -4.247 -19.328 1.00 79.38 365 PHE A CA 1
ATOM 2873 C C . PHE A 1 365 ? 17.591 -3.883 -19.953 1.00 79.38 365 PHE A C 1
ATOM 2875 O O . PHE A 1 365 ? 16.639 -3.536 -19.256 1.00 79.38 365 PHE A O 1
ATOM 2882 N N . LEU A 1 366 ? 17.498 -3.927 -21.283 1.00 76.81 366 LEU A N 1
ATOM 2883 C CA . LEU A 1 366 ? 16.318 -3.472 -22.016 1.00 76.81 366 LEU A CA 1
ATOM 2884 C C . LEU A 1 366 ? 15.191 -4.520 -22.104 1.00 76.81 366 LEU A C 1
ATOM 2886 O O . LEU A 1 366 ? 14.109 -4.182 -22.594 1.00 76.81 366 LEU A O 1
ATOM 2890 N N . ARG A 1 367 ? 15.406 -5.759 -21.637 1.00 68.81 367 ARG A N 1
ATOM 2891 C CA . ARG A 1 367 ? 14.438 -6.874 -21.690 1.00 68.81 367 ARG A CA 1
ATOM 2892 C C . ARG A 1 367 ? 13.806 -7.126 -20.310 1.00 68.81 367 ARG A C 1
ATOM 2894 O O . ARG A 1 367 ? 14.514 -7.044 -19.317 1.00 68.81 367 ARG A O 1
ATOM 2901 N N . GLN A 1 368 ? 12.508 -7.463 -20.250 1.00 59.19 368 GLN A N 1
ATOM 2902 C CA . GLN A 1 368 ? 11.900 -8.017 -19.027 1.00 59.19 368 GLN A CA 1
ATOM 2903 C C . GLN A 1 368 ? 12.301 -9.488 -18.917 1.00 59.19 368 GLN A C 1
ATOM 2905 O O . GLN A 1 368 ? 11.924 -10.314 -19.757 1.00 59.19 368 GLN A O 1
ATOM 2910 N N . ASP A 1 369 ? 13.113 -9.801 -17.921 1.00 67.25 369 ASP A N 1
ATOM 2911 C CA . ASP A 1 369 ? 13.607 -11.145 -17.671 1.00 67.25 369 ASP A CA 1
ATOM 2912 C C . ASP A 1 369 ? 12.788 -11.847 -16.575 1.00 67.25 369 ASP A C 1
ATOM 2914 O O . ASP A 1 369 ? 11.911 -11.276 -15.917 1.00 67.25 369 ASP A O 1
ATOM 2918 N N . ARG A 1 370 ? 13.045 -13.142 -16.387 1.00 80.44 370 ARG A N 1
ATOM 2919 C CA . ARG A 1 370 ? 12.399 -13.942 -15.344 1.00 80.44 370 ARG A CA 1
ATOM 2920 C C . ARG A 1 370 ? 12.612 -13.345 -13.949 1.00 80.44 370 ARG A C 1
ATOM 2922 O O . ARG A 1 370 ? 11.732 -13.487 -13.099 1.00 80.44 370 ARG A O 1
ATOM 2929 N N . LYS A 1 371 ? 13.756 -12.695 -13.706 1.00 79.06 371 LYS A N 1
ATOM 2930 C CA . LYS A 1 371 ? 14.056 -12.029 -12.432 1.00 79.06 371 LYS A CA 1
ATOM 2931 C C . LYS A 1 371 ? 13.040 -10.923 -12.148 1.00 79.06 371 LYS A C 1
ATOM 2933 O O . LYS A 1 371 ? 12.453 -10.935 -11.069 1.00 79.06 371 LYS A O 1
ATOM 2938 N N . GLU A 1 372 ? 12.759 -10.055 -13.119 1.00 77.94 372 GLU A N 1
ATOM 2939 C CA . GLU A 1 372 ? 11.758 -8.987 -12.987 1.00 77.94 372 GLU A CA 1
ATOM 2940 C C . GLU A 1 372 ? 10.360 -9.555 -12.676 1.00 77.94 372 GLU A C 1
ATOM 2942 O O . GLU A 1 372 ? 9.676 -9.061 -11.781 1.00 77.94 372 GLU A O 1
ATOM 2947 N N . ILE A 1 373 ? 9.956 -10.656 -13.325 1.00 85.31 373 ILE A N 1
ATOM 2948 C CA . ILE A 1 373 ? 8.667 -11.325 -13.052 1.00 85.31 373 ILE A CA 1
ATOM 2949 C C . ILE A 1 373 ? 8.601 -11.830 -11.603 1.00 85.31 373 ILE A C 1
ATOM 2951 O O . ILE A 1 373 ? 7.616 -11.591 -10.901 1.00 85.31 373 ILE A O 1
ATOM 2955 N N . CYS A 1 374 ? 9.646 -12.518 -11.136 1.00 88.69 374 CYS A N 1
ATOM 2956 C CA . CYS A 1 374 ? 9.725 -12.995 -9.755 1.00 88.69 374 CYS A CA 1
ATOM 2957 C C . CYS A 1 374 ? 9.693 -11.839 -8.746 1.00 88.69 374 CYS A C 1
ATOM 2959 O O . CYS A 1 374 ? 9.062 -11.968 -7.695 1.00 88.69 374 CYS A O 1
ATOM 2961 N N . GLU A 1 375 ? 10.345 -10.716 -9.054 1.00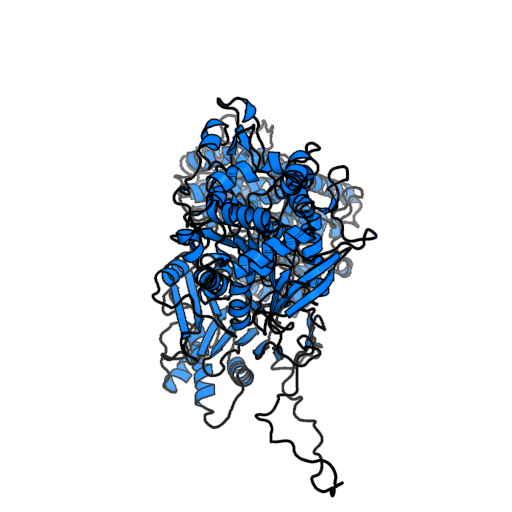 85.31 375 GLU A N 1
ATOM 2962 C CA . GLU A 1 375 ? 10.351 -9.517 -8.214 1.00 85.31 375 GLU A CA 1
ATOM 2963 C C . GLU A 1 375 ? 8.967 -8.862 -8.147 1.00 85.31 375 GLU A C 1
ATOM 2965 O O . GLU A 1 375 ? 8.509 -8.581 -7.041 1.00 85.31 375 GLU A O 1
ATOM 2970 N N . ILE A 1 376 ? 8.266 -8.710 -9.278 1.00 88.00 376 ILE A N 1
ATOM 2971 C CA . ILE A 1 376 ? 6.887 -8.191 -9.335 1.00 88.00 376 ILE A CA 1
ATOM 2972 C C . ILE A 1 376 ? 5.957 -9.039 -8.460 1.00 88.00 376 ILE A C 1
ATOM 2974 O O . ILE A 1 376 ? 5.262 -8.508 -7.593 1.00 88.00 376 ILE A O 1
ATOM 2978 N N . LEU A 1 377 ? 5.982 -10.366 -8.623 1.00 92.88 377 LEU A N 1
ATOM 2979 C CA . LEU A 1 377 ? 5.139 -11.264 -7.828 1.00 92.88 377 LEU A CA 1
ATOM 2980 C C . LEU A 1 377 ? 5.487 -11.180 -6.339 1.00 92.88 377 LEU A C 1
ATOM 2982 O O . LEU A 1 377 ? 4.597 -11.019 -5.508 1.00 92.88 377 LEU A O 1
ATOM 2986 N N . CYS A 1 378 ? 6.773 -11.242 -5.980 1.00 90.62 378 CYS A N 1
ATOM 2987 C CA . CYS A 1 378 ? 7.196 -11.147 -4.583 1.00 90.62 378 CYS A CA 1
ATOM 2988 C C . CYS A 1 378 ? 6.884 -9.776 -3.962 1.00 90.62 378 CYS A C 1
ATOM 2990 O O . CYS A 1 378 ? 6.640 -9.699 -2.756 1.00 90.62 378 CYS A O 1
ATOM 2992 N N . ASN A 1 379 ? 6.925 -8.687 -4.737 1.00 88.38 379 ASN A N 1
ATOM 2993 C CA . ASN A 1 379 ? 6.537 -7.353 -4.276 1.00 88.38 379 ASN A CA 1
ATOM 2994 C C . ASN A 1 379 ? 5.031 -7.319 -4.010 1.00 88.38 379 ASN A C 1
ATOM 2996 O O . ASN A 1 379 ? 4.633 -6.991 -2.894 1.00 88.38 379 ASN A O 1
ATOM 3000 N N . GLY A 1 380 ? 4.211 -7.788 -4.956 1.00 89.62 380 GLY A N 1
ATOM 3001 C CA . GLY A 1 380 ? 2.762 -7.909 -4.783 1.00 89.62 380 GLY A CA 1
ATOM 3002 C C . GLY A 1 380 ? 2.360 -8.777 -3.583 1.00 89.62 380 GLY A C 1
ATOM 3003 O O . GLY A 1 380 ? 1.447 -8.413 -2.841 1.00 89.62 380 GLY A O 1
ATOM 3004 N N . LEU A 1 381 ? 3.078 -9.880 -3.330 1.00 93.19 381 LEU A N 1
ATOM 3005 C CA . LEU A 1 381 ? 2.892 -10.702 -2.127 1.00 93.19 381 LEU A CA 1
ATOM 3006 C C . LEU A 1 381 ? 3.265 -9.954 -0.848 1.00 93.19 381 LEU A C 1
ATOM 3008 O O . LEU A 1 381 ? 2.511 -10.001 0.119 1.00 93.19 381 LEU A O 1
ATOM 3012 N N . ALA A 1 382 ? 4.380 -9.220 -0.838 1.00 87.88 382 ALA A N 1
ATOM 3013 C CA . ALA A 1 382 ? 4.774 -8.412 0.315 1.00 87.88 382 ALA A CA 1
ATOM 3014 C C . ALA A 1 382 ? 3.730 -7.325 0.638 1.00 87.88 382 ALA A C 1
ATOM 3016 O O . ALA A 1 382 ? 3.476 -7.045 1.808 1.00 87.88 382 ALA A O 1
ATOM 3017 N N . ARG A 1 383 ? 3.056 -6.764 -0.380 1.00 87.25 383 ARG A N 1
ATOM 3018 C CA . ARG A 1 383 ? 1.925 -5.836 -0.188 1.00 87.25 383 ARG A CA 1
ATOM 3019 C C . ARG A 1 383 ? 0.687 -6.493 0.418 1.00 87.25 383 ARG A C 1
ATOM 3021 O O . ARG A 1 383 ? -0.141 -5.777 0.964 1.00 87.25 383 ARG A O 1
ATOM 3028 N N . GLN A 1 384 ? 0.548 -7.815 0.333 1.00 88.12 384 GLN A N 1
ATOM 3029 C CA . GLN A 1 384 ? -0.597 -8.573 0.854 1.00 88.12 384 GLN A CA 1
ATOM 3030 C C . GLN A 1 384 ? -0.256 -9.428 2.081 1.00 88.12 384 GLN A C 1
ATOM 3032 O O . GLN A 1 384 ? -1.138 -10.081 2.633 1.00 88.12 384 GLN A O 1
ATOM 3037 N N . GLU A 1 385 ? 0.992 -9.401 2.555 1.00 86.62 385 GLU A N 1
ATOM 3038 C CA . GLU A 1 385 ? 1.458 -10.220 3.680 1.00 86.62 385 GLU A CA 1
ATOM 3039 C C . GLU A 1 385 ? 0.655 -9.944 4.965 1.00 86.62 385 GLU A C 1
ATOM 3041 O O . GLU A 1 385 ? 0.399 -10.851 5.750 1.00 86.62 385 GLU A O 1
ATOM 3046 N N . TYR A 1 386 ? 0.153 -8.717 5.150 1.00 80.25 386 TYR A N 1
ATOM 3047 C CA . TYR A 1 386 ? -0.695 -8.348 6.294 1.00 80.25 386 TYR A CA 1
ATOM 3048 C C . TYR A 1 386 ? -2.054 -9.085 6.334 1.00 80.25 386 TYR A C 1
ATOM 3050 O O . TYR A 1 386 ? -2.711 -9.140 7.379 1.00 80.25 386 TYR A O 1
ATOM 3058 N N . ARG A 1 387 ? -2.494 -9.658 5.203 1.00 83.38 387 ARG A N 1
ATOM 3059 C CA . ARG A 1 387 ? -3.711 -10.483 5.101 1.00 83.38 387 ARG A CA 1
ATOM 3060 C C . ARG A 1 387 ? -3.452 -11.969 5.365 1.00 83.38 387 ARG A C 1
ATOM 3062 O O . ARG A 1 387 ? -4.408 -12.698 5.601 1.00 83.38 387 ARG A O 1
ATOM 3069 N N . GLY A 1 388 ? -2.197 -12.414 5.343 1.00 83.62 388 GLY A N 1
ATOM 3070 C CA . GLY A 1 388 ? -1.820 -13.802 5.592 1.00 83.62 388 GLY A CA 1
ATOM 3071 C C . GLY A 1 388 ? -0.328 -14.028 5.373 1.00 83.62 388 GLY A C 1
ATOM 3072 O O . GLY A 1 388 ? 0.229 -13.585 4.372 1.00 83.62 388 GLY A O 1
ATOM 3073 N N . TYR A 1 389 ? 0.316 -14.714 6.315 1.00 85.44 389 TYR A N 1
ATOM 3074 C CA . TYR A 1 389 ? 1.776 -14.868 6.356 1.00 85.44 389 TYR A CA 1
ATOM 3075 C C . TYR A 1 389 ? 2.226 -16.224 6.930 1.00 85.44 389 TYR A C 1
ATOM 3077 O O . TYR A 1 389 ? 3.396 -16.391 7.281 1.00 85.44 389 TYR A O 1
ATOM 3085 N N . ASP A 1 390 ? 1.323 -17.211 7.011 1.00 87.44 390 ASP A N 1
ATOM 3086 C CA . ASP A 1 390 ? 1.683 -18.571 7.441 1.00 87.44 390 ASP A CA 1
ATOM 3087 C C . ASP A 1 390 ? 2.502 -19.298 6.373 1.00 87.44 390 ASP A C 1
ATOM 3089 O O . ASP A 1 390 ? 3.267 -20.212 6.674 1.00 87.44 390 ASP A O 1
ATOM 3093 N N . SER A 1 391 ? 2.304 -18.934 5.105 1.00 92.31 391 SER A N 1
ATOM 3094 C CA . SER A 1 391 ? 3.052 -19.457 3.962 1.00 92.31 391 SER A CA 1
ATOM 3095 C C . SER A 1 391 ? 2.845 -18.613 2.706 1.00 92.31 391 SER A C 1
ATOM 3097 O O . SER A 1 391 ? 1.854 -17.887 2.593 1.00 92.31 391 SER A O 1
ATOM 3099 N N . ALA A 1 392 ? 3.752 -18.747 1.739 1.00 96.19 392 ALA A N 1
ATOM 3100 C CA . ALA A 1 392 ? 3.673 -18.067 0.452 1.00 96.19 392 ALA A CA 1
ATOM 3101 C C . ALA A 1 392 ? 4.217 -18.933 -0.695 1.00 96.19 392 ALA A C 1
ATOM 3103 O O . ALA A 1 392 ? 5.056 -19.816 -0.489 1.00 96.19 392 ALA A O 1
ATOM 3104 N N . GLY A 1 393 ? 3.782 -18.653 -1.923 1.00 96.25 393 GLY A N 1
ATOM 3105 C CA . GLY A 1 393 ? 4.338 -19.300 -3.106 1.00 96.25 393 GLY A CA 1
ATOM 3106 C C . GLY A 1 393 ? 4.032 -18.597 -4.425 1.00 96.25 393 GLY A C 1
ATOM 3107 O O . GLY A 1 393 ? 3.123 -17.772 -4.518 1.00 96.25 393 GLY A O 1
ATOM 3108 N N . ILE A 1 394 ? 4.808 -18.943 -5.455 1.00 95.94 394 ILE A N 1
ATOM 3109 C CA . ILE A 1 394 ? 4.660 -18.457 -6.834 1.00 95.94 394 ILE A CA 1
ATOM 3110 C C . ILE A 1 394 ? 4.710 -19.612 -7.836 1.00 95.94 394 ILE A C 1
ATOM 3112 O O . ILE A 1 394 ? 5.380 -20.614 -7.595 1.00 95.94 394 ILE A O 1
ATOM 3116 N N . GLY A 1 395 ? 4.030 -19.456 -8.972 1.00 94.00 395 GLY A N 1
ATOM 3117 C CA . GLY A 1 395 ? 4.076 -20.356 -10.124 1.00 94.00 395 GLY A CA 1
ATOM 3118 C C . GLY A 1 395 ? 4.283 -19.572 -11.421 1.00 94.00 395 GLY A C 1
ATOM 3119 O O . GLY A 1 395 ? 3.408 -18.810 -11.834 1.00 94.00 395 GLY A O 1
ATOM 3120 N N . ILE A 1 396 ? 5.426 -19.790 -12.068 1.00 91.62 396 ILE A N 1
ATOM 3121 C CA . ILE A 1 396 ? 5.930 -19.059 -13.239 1.00 91.62 396 ILE A CA 1
ATOM 3122 C C . ILE A 1 396 ? 6.204 -20.010 -14.410 1.00 91.62 396 ILE A C 1
ATOM 3124 O O . ILE A 1 396 ? 6.253 -21.227 -14.238 1.00 91.62 396 ILE A O 1
ATOM 3128 N N . ASP A 1 397 ? 6.374 -19.470 -15.613 1.00 88.06 397 ASP A N 1
ATOM 3129 C CA . ASP A 1 397 ? 6.725 -20.273 -16.788 1.00 88.06 397 ASP A CA 1
ATOM 3130 C C . ASP A 1 397 ? 8.206 -20.710 -16.776 1.00 88.06 397 ASP A C 1
ATOM 3132 O O . ASP A 1 397 ? 9.127 -19.945 -16.459 1.00 88.06 397 ASP A O 1
ATOM 3136 N N . GLY A 1 398 ? 8.429 -21.980 -17.117 1.00 85.62 398 GLY A N 1
ATOM 3137 C CA . GLY A 1 398 ? 9.734 -22.633 -17.179 1.00 85.62 398 GLY A CA 1
ATOM 3138 C C . GLY A 1 398 ? 10.521 -22.326 -18.452 1.00 85.62 398 GLY A C 1
ATOM 3139 O O . GLY A 1 398 ? 10.255 -21.357 -19.168 1.00 85.62 398 GLY A O 1
ATOM 3140 N N . ASP A 1 399 ? 11.567 -23.112 -18.709 1.00 80.50 399 ASP A N 1
ATOM 3141 C CA . ASP A 1 399 ? 12.465 -22.875 -19.842 1.00 80.50 399 ASP A CA 1
ATOM 3142 C C . ASP A 1 399 ? 11.875 -23.383 -21.157 1.00 80.50 399 ASP A C 1
ATOM 3144 O O . ASP A 1 399 ? 12.158 -22.837 -22.227 1.00 80.50 399 ASP A O 1
ATOM 3148 N N . LYS A 1 400 ? 11.031 -24.407 -21.108 1.00 78.94 400 LYS A N 1
ATOM 3149 C CA . LYS A 1 400 ? 10.360 -24.951 -22.288 1.00 78.94 400 LYS A CA 1
ATOM 3150 C C . LYS A 1 400 ? 8.889 -24.525 -22.327 1.00 78.94 400 LYS A C 1
ATOM 3152 O O . LYS A 1 400 ? 8.279 -24.332 -21.277 1.00 78.94 400 LYS A O 1
ATOM 3157 N N . PRO A 1 401 ? 8.280 -24.404 -23.521 1.00 71.50 401 PRO A N 1
ATOM 3158 C CA . PRO A 1 401 ? 6.841 -24.176 -23.630 1.00 71.50 401 PRO A CA 1
ATOM 3159 C C . PRO A 1 401 ? 6.048 -25.231 -22.846 1.00 71.50 401 PRO A C 1
ATOM 3161 O O . PRO A 1 401 ? 6.270 -26.428 -23.025 1.00 71.50 401 PRO A O 1
ATOM 3164 N N . GLY A 1 402 ? 5.139 -24.785 -21.976 1.00 72.50 402 GLY A N 1
ATOM 3165 C CA . GLY A 1 402 ? 4.316 -25.656 -21.129 1.00 72.50 402 GLY A CA 1
ATOM 3166 C C . GLY A 1 402 ? 5.012 -26.203 -19.875 1.00 72.50 402 GLY A C 1
ATOM 3167 O O . GLY A 1 402 ? 4.382 -26.923 -19.103 1.00 72.50 402 GLY A O 1
ATOM 3168 N N . GLU A 1 403 ? 6.284 -25.868 -19.649 1.00 85.50 403 GLU A N 1
ATOM 3169 C CA . GLU A 1 403 ? 6.969 -26.128 -18.385 1.00 85.50 403 GLU A CA 1
ATOM 3170 C C . GLU A 1 403 ? 6.578 -25.064 -17.355 1.00 85.50 403 GLU A C 1
ATOM 3172 O O . GLU A 1 403 ? 6.468 -23.883 -17.683 1.00 85.50 403 GLU A O 1
ATOM 3177 N N . VAL A 1 404 ? 6.387 -25.471 -16.102 1.00 86.31 404 VAL A N 1
ATOM 3178 C CA . VAL A 1 404 ? 6.053 -24.569 -14.995 1.00 86.31 404 VAL A CA 1
ATOM 3179 C C . VAL A 1 404 ? 7.085 -24.747 -13.894 1.00 86.31 404 VAL A C 1
ATOM 3181 O O . VAL A 1 404 ? 7.364 -25.867 -13.471 1.00 86.31 404 VAL A O 1
ATOM 3184 N N . VAL A 1 405 ? 7.626 -23.633 -13.413 1.00 90.06 405 VAL A N 1
ATOM 3185 C CA . VAL A 1 405 ? 8.495 -23.577 -12.236 1.00 90.06 405 VAL A CA 1
ATOM 3186 C C . VAL A 1 405 ? 7.690 -22.958 -11.104 1.00 90.06 405 VAL A C 1
ATOM 3188 O O . VAL A 1 405 ? 6.979 -21.978 -11.306 1.00 90.06 405 VAL A O 1
ATOM 3191 N N . TYR A 1 406 ? 7.776 -23.516 -9.903 1.00 90.81 406 TYR A N 1
ATOM 3192 C CA . TYR A 1 406 ? 7.081 -22.964 -8.747 1.00 90.81 406 TYR A CA 1
ATOM 3193 C C . TYR A 1 406 ? 7.946 -23.036 -7.495 1.00 90.81 406 TYR A C 1
ATOM 3195 O O . TYR A 1 406 ? 8.767 -23.938 -7.333 1.00 90.81 406 TYR A O 1
ATOM 3203 N N . PHE A 1 407 ? 7.722 -22.082 -6.600 1.00 94.19 407 PHE A N 1
ATOM 3204 C CA . PHE A 1 407 ? 8.406 -21.959 -5.319 1.00 94.19 407 PHE A CA 1
ATOM 3205 C C . PHE A 1 407 ? 7.359 -21.836 -4.226 1.00 94.19 407 PHE A C 1
ATOM 3207 O O . PHE A 1 407 ? 6.397 -21.087 -4.385 1.00 94.19 407 PHE A O 1
ATOM 3214 N N . LYS A 1 408 ? 7.530 -22.585 -3.139 1.00 95.12 408 LYS A N 1
ATOM 3215 C CA . LYS A 1 408 ? 6.592 -22.622 -2.017 1.00 95.12 408 LYS A CA 1
ATOM 3216 C C . LYS A 1 408 ? 7.384 -22.673 -0.724 1.00 95.12 408 LYS A C 1
ATOM 3218 O O . LYS A 1 408 ? 8.215 -23.561 -0.572 1.00 95.12 408 LYS A O 1
ATOM 3223 N N . GLU A 1 409 ? 7.100 -21.746 0.180 1.00 95.50 409 GLU A N 1
ATOM 3224 C CA . GLU A 1 409 ? 7.809 -21.596 1.448 1.00 95.50 409 GLU A CA 1
ATOM 3225 C C . GLU A 1 409 ? 6.807 -21.428 2.596 1.00 95.50 409 GLU A C 1
ATOM 3227 O O . GLU A 1 409 ? 5.756 -20.799 2.435 1.00 95.50 409 GLU A O 1
ATOM 3232 N N . VAL A 1 410 ? 7.120 -22.013 3.754 1.00 94.19 410 VAL A N 1
ATOM 3233 C CA . VAL A 1 410 ? 6.342 -21.818 4.985 1.00 94.19 410 VAL A CA 1
ATOM 3234 C C . VAL A 1 410 ? 6.867 -20.577 5.705 1.00 94.19 410 VAL A C 1
ATOM 3236 O O . VAL A 1 410 ? 8.071 -20.403 5.872 1.00 94.19 410 VAL A O 1
ATOM 3239 N N . GLY A 1 411 ? 5.959 -19.717 6.154 1.00 90.50 411 GLY A N 1
ATOM 3240 C CA . GLY A 1 411 ? 6.255 -18.424 6.758 1.00 90.50 411 GLY A CA 1
ATOM 3241 C C . GLY A 1 411 ? 6.178 -17.255 5.773 1.00 90.50 411 GLY A C 1
ATOM 3242 O O . GLY A 1 411 ? 5.435 -17.275 4.791 1.00 90.50 411 GLY A O 1
ATOM 3243 N N . LYS A 1 412 ? 6.945 -16.205 6.079 1.00 88.75 412 LYS A N 1
ATOM 3244 C CA . LYS A 1 412 ? 6.894 -14.900 5.408 1.00 88.75 412 LYS A CA 1
ATOM 3245 C C . LYS A 1 412 ? 7.492 -14.918 3.996 1.00 88.75 412 LYS A C 1
ATOM 3247 O O . LYS A 1 412 ? 8.391 -15.702 3.685 1.00 88.75 412 LYS A O 1
ATOM 3252 N N . VAL A 1 413 ? 7.094 -13.950 3.173 1.00 91.50 413 VAL A N 1
ATOM 3253 C CA . VAL A 1 413 ? 7.556 -13.729 1.790 1.00 91.50 413 VAL A CA 1
ATOM 3254 C C . VAL A 1 413 ? 9.075 -13.528 1.714 1.00 91.50 413 VAL A C 1
ATOM 3256 O O . VAL A 1 413 ? 9.700 -13.884 0.715 1.00 91.50 413 VAL A O 1
ATOM 3259 N N . ALA A 1 414 ? 9.710 -13.021 2.774 1.00 88.38 414 ALA A N 1
ATOM 3260 C CA . ALA A 1 414 ? 11.169 -12.924 2.857 1.00 88.38 414 ALA A CA 1
ATOM 3261 C C . ALA A 1 414 ? 11.870 -14.292 2.710 1.00 88.38 414 ALA A C 1
ATOM 3263 O O . ALA A 1 414 ? 12.902 -14.383 2.042 1.00 88.38 414 ALA A O 1
ATOM 3264 N N . GLY A 1 415 ? 11.293 -15.359 3.278 1.00 90.19 415 GLY A N 1
ATOM 3265 C CA . GLY A 1 415 ? 11.792 -16.727 3.107 1.00 90.19 415 GLY A CA 1
ATOM 3266 C C . GLY A 1 415 ? 11.665 -17.196 1.658 1.00 90.19 415 GLY A C 1
ATOM 3267 O O . GLY A 1 415 ? 12.626 -17.704 1.085 1.00 90.19 415 GLY A O 1
ATOM 3268 N N . LEU A 1 416 ? 10.520 -16.917 1.026 1.00 93.00 416 LEU A N 1
ATOM 3269 C CA . LEU A 1 416 ? 10.281 -17.236 -0.383 1.00 93.00 416 LEU A CA 1
ATOM 3270 C C . LEU A 1 416 ? 11.285 -16.534 -1.313 1.00 93.00 416 LEU A C 1
ATOM 3272 O O . LEU A 1 416 ? 11.812 -17.156 -2.232 1.00 93.00 416 LEU A O 1
ATOM 3276 N N . ARG A 1 417 ? 11.609 -15.260 -1.054 1.00 91.88 417 ARG A N 1
ATOM 3277 C CA . ARG A 1 417 ? 12.637 -14.524 -1.815 1.00 91.88 417 ARG A CA 1
ATOM 3278 C C . ARG A 1 417 ? 14.008 -15.175 -1.709 1.00 91.88 417 ARG A C 1
ATOM 3280 O O . ARG A 1 417 ? 14.705 -15.291 -2.713 1.00 91.88 417 ARG A O 1
ATOM 3287 N N . LYS A 1 418 ? 14.384 -15.608 -0.503 1.00 90.25 418 LYS A N 1
ATOM 3288 C CA . LYS A 1 418 ? 15.643 -16.318 -0.276 1.00 90.25 418 LYS A CA 1
ATOM 3289 C C . LYS A 1 418 ? 15.676 -17.636 -1.055 1.00 90.25 418 LYS A C 1
ATOM 3291 O O . LYS A 1 418 ? 16.655 -17.894 -1.746 1.00 90.25 418 LYS A O 1
ATOM 3296 N N . LEU A 1 419 ? 14.586 -18.407 -1.021 1.00 92.12 419 LEU A N 1
ATOM 3297 C CA . LEU A 1 419 ? 14.456 -19.655 -1.776 1.00 92.12 419 LEU A CA 1
ATOM 3298 C C . LEU A 1 419 ? 14.614 -19.434 -3.290 1.00 92.12 419 LEU A C 1
ATOM 3300 O O . LEU A 1 419 ? 15.314 -20.196 -3.951 1.00 92.12 419 LEU A O 1
ATOM 3304 N N . ILE A 1 420 ? 14.001 -18.379 -3.836 1.00 90.00 420 ILE A N 1
ATOM 3305 C CA . ILE A 1 420 ? 14.124 -18.018 -5.258 1.00 90.00 420 ILE A CA 1
ATOM 3306 C C . ILE A 1 420 ? 15.563 -17.608 -5.598 1.00 90.00 420 ILE A C 1
ATOM 3308 O O . ILE A 1 420 ? 16.080 -18.014 -6.635 1.00 90.00 420 ILE A O 1
ATOM 3312 N N . ALA A 1 421 ? 16.224 -16.836 -4.733 1.00 84.94 421 ALA A N 1
ATOM 3313 C CA . ALA A 1 421 ? 17.601 -16.389 -4.949 1.00 84.94 421 ALA A CA 1
ATOM 3314 C C . ALA A 1 421 ? 18.621 -17.543 -4.914 1.00 84.94 421 ALA A C 1
ATOM 3316 O O . ALA A 1 421 ? 19.625 -17.503 -5.621 1.00 84.94 421 ALA A O 1
ATOM 3317 N N . GLU A 1 422 ? 18.366 -18.576 -4.109 1.00 89.50 422 GLU A N 1
ATOM 3318 C CA . GLU A 1 422 ? 19.207 -19.776 -4.013 1.00 89.50 422 GLU A CA 1
ATOM 3319 C C . GLU A 1 422 ? 18.910 -20.810 -5.119 1.00 89.50 422 GLU A C 1
ATOM 3321 O O . GLU A 1 422 ? 19.679 -21.757 -5.321 1.00 89.50 422 GLU A O 1
ATOM 3326 N N . ALA A 1 423 ? 17.806 -20.645 -5.855 1.00 86.94 423 ALA A N 1
ATOM 3327 C CA . ALA A 1 423 ? 17.388 -21.575 -6.890 1.00 86.94 423 ALA A CA 1
ATOM 3328 C C . ALA A 1 423 ? 18.291 -21.509 -8.131 1.00 86.94 423 ALA A C 1
ATOM 3330 O O . ALA A 1 423 ? 18.578 -20.448 -8.680 1.00 86.94 423 ALA A O 1
ATOM 3331 N N . LYS A 1 424 ? 18.686 -22.680 -8.644 1.00 83.62 424 LYS A N 1
ATOM 3332 C CA . LYS A 1 424 ? 19.491 -22.817 -9.870 1.00 83.62 424 LYS A CA 1
ATOM 3333 C C . LYS A 1 424 ? 18.617 -22.753 -11.130 1.00 83.62 424 LYS A C 1
ATOM 3335 O O . LYS A 1 424 ? 18.549 -23.727 -11.876 1.00 83.62 424 LYS A O 1
ATOM 3340 N N . ILE A 1 425 ? 17.918 -21.639 -11.335 1.00 83.19 425 ILE A N 1
ATOM 3341 C CA . ILE A 1 425 ? 17.090 -21.383 -12.525 1.00 83.19 425 ILE A CA 1
ATOM 3342 C C . ILE A 1 425 ? 17.716 -20.291 -13.398 1.00 83.19 425 ILE A C 1
ATOM 3344 O O . ILE A 1 425 ? 18.411 -19.415 -12.887 1.00 83.19 425 ILE A O 1
ATOM 3348 N N . ASP A 1 426 ? 17.457 -20.314 -14.708 1.00 75.81 426 ASP A N 1
ATOM 3349 C CA . ASP A 1 426 ? 17.885 -19.234 -15.603 1.00 75.81 426 ASP A CA 1
ATOM 3350 C C . ASP A 1 426 ? 17.051 -17.970 -15.349 1.00 75.81 426 ASP A C 1
ATOM 3352 O O . ASP A 1 426 ? 15.922 -17.827 -15.819 1.00 75.81 426 ASP A O 1
ATOM 3356 N N . THR A 1 427 ? 17.590 -17.038 -14.579 1.00 72.44 427 THR A N 1
ATOM 3357 C CA . THR A 1 427 ? 16.918 -15.774 -14.265 1.00 72.44 427 THR A CA 1
ATOM 3358 C C . THR A 1 427 ? 16.909 -14.790 -15.436 1.00 72.44 427 THR A C 1
ATOM 3360 O O . THR A 1 427 ? 16.103 -13.864 -15.428 1.00 72.44 427 THR A O 1
ATOM 3363 N N . SER A 1 428 ? 17.742 -15.015 -16.458 1.00 63.59 428 SER A N 1
ATOM 3364 C CA . SER A 1 428 ? 17.911 -14.127 -17.616 1.00 63.59 428 SER A CA 1
ATOM 3365 C C . SER A 1 428 ? 16.954 -14.427 -18.774 1.00 63.59 428 SER A C 1
ATOM 3367 O O . SER A 1 428 ? 16.928 -13.703 -19.772 1.00 63.59 428 SER A O 1
ATOM 3369 N N . LYS A 1 429 ? 16.152 -15.494 -18.662 1.00 68.31 429 LYS A N 1
ATOM 3370 C CA . LYS A 1 429 ? 15.198 -15.884 -19.699 1.00 68.31 429 LYS A CA 1
ATOM 3371 C C . LYS A 1 429 ? 14.122 -14.821 -19.907 1.00 68.31 429 LYS A C 1
ATOM 3373 O O . LYS A 1 429 ? 13.521 -14.332 -18.956 1.00 68.31 429 LYS A O 1
ATOM 3378 N N . VAL A 1 430 ? 13.846 -14.530 -21.176 1.00 64.06 430 VAL A N 1
ATOM 3379 C CA . VAL A 1 430 ? 12.932 -13.470 -21.615 1.00 64.06 430 VAL A CA 1
ATOM 3380 C C . VAL A 1 430 ? 11.665 -14.070 -22.209 1.00 64.06 430 VAL A C 1
ATOM 3382 O O . VAL A 1 430 ? 11.719 -15.075 -22.923 1.00 64.06 430 VAL A O 1
ATOM 3385 N N . PHE A 1 431 ? 10.532 -13.425 -21.940 1.00 68.44 431 PHE A N 1
ATOM 3386 C CA . PHE A 1 431 ? 9.215 -13.855 -22.396 1.00 68.44 431 PHE A CA 1
ATOM 3387 C C . PHE A 1 431 ? 8.563 -12.768 -23.253 1.00 68.44 431 PHE A C 1
ATOM 3389 O O . PHE A 1 431 ? 8.538 -11.603 -22.874 1.00 68.44 431 PHE A O 1
ATOM 3396 N N . THR A 1 432 ? 8.014 -13.145 -24.411 1.00 61.75 432 THR A N 1
ATOM 3397 C CA . THR A 1 432 ? 7.172 -12.244 -25.225 1.00 61.75 432 THR A CA 1
ATOM 3398 C C . THR A 1 432 ? 5.759 -12.128 -24.650 1.00 61.75 432 THR A C 1
ATOM 3400 O O . THR A 1 432 ? 5.125 -11.086 -24.749 1.00 61.75 432 THR A O 1
ATOM 3403 N N . SER A 1 433 ? 5.273 -13.215 -24.057 1.00 73.31 433 SER A N 1
ATOM 3404 C CA . SER A 1 433 ? 4.026 -13.317 -23.310 1.00 73.31 433 SER A CA 1
ATOM 3405 C C . SER A 1 433 ? 4.242 -14.380 -22.240 1.00 73.31 433 SER A C 1
ATOM 3407 O O . SER A 1 433 ? 4.932 -15.370 -22.495 1.00 73.31 433 SER A O 1
ATOM 3409 N N . GLN A 1 434 ? 3.699 -14.156 -21.049 1.00 83.88 434 GLN A N 1
ATOM 3410 C CA . GLN A 1 434 ? 3.764 -15.102 -19.941 1.00 83.88 434 GLN A CA 1
ATOM 3411 C C . GLN A 1 434 ? 2.603 -14.867 -18.986 1.00 83.88 434 GLN A C 1
ATOM 3413 O O . GLN A 1 434 ? 2.078 -13.756 -18.891 1.00 83.88 434 GLN A O 1
ATOM 3418 N N . VAL A 1 435 ? 2.232 -15.916 -18.260 1.00 88.25 435 VAL A N 1
ATOM 3419 C CA . VAL A 1 435 ? 1.232 -15.847 -17.195 1.00 88.25 435 VAL A CA 1
ATOM 3420 C C . VAL A 1 435 ? 1.847 -16.421 -15.936 1.00 88.25 435 VAL A C 1
ATOM 3422 O O . VAL A 1 435 ? 2.315 -17.558 -15.924 1.00 88.25 435 VAL A O 1
ATOM 3425 N N . SER A 1 436 ? 1.790 -15.673 -14.842 1.00 92.81 436 SER A N 1
ATOM 3426 C CA . SER A 1 436 ? 2.283 -16.133 -13.548 1.00 92.81 436 SER A CA 1
ATOM 3427 C C . SER A 1 436 ? 1.279 -15.844 -12.445 1.00 92.81 436 SER A C 1
ATOM 3429 O O . SER A 1 436 ? 0.510 -14.889 -12.524 1.00 92.81 436 SER A O 1
ATOM 3431 N N . ILE A 1 437 ? 1.282 -16.694 -11.421 1.00 96.25 437 ILE A N 1
ATOM 3432 C CA . ILE A 1 437 ? 0.378 -16.598 -10.273 1.00 96.25 437 ILE A CA 1
ATOM 3433 C C . ILE A 1 437 ? 1.173 -16.671 -8.974 1.00 96.25 437 ILE A C 1
ATOM 3435 O O . ILE A 1 437 ? 2.225 -17.308 -8.910 1.00 96.25 437 ILE A O 1
ATOM 3439 N N . ALA A 1 438 ? 0.664 -16.024 -7.934 1.00 96.69 438 ALA A N 1
ATOM 3440 C CA . ALA A 1 438 ? 1.301 -15.938 -6.629 1.00 96.69 438 ALA A CA 1
ATOM 3441 C C . ALA A 1 438 ? 0.239 -15.919 -5.527 1.00 96.69 438 ALA A C 1
ATOM 3443 O O . ALA A 1 438 ? -0.888 -15.482 -5.767 1.00 96.69 438 ALA A O 1
ATOM 3444 N N . HIS A 1 439 ? 0.579 -16.398 -4.330 1.00 97.12 439 HIS A N 1
ATOM 3445 C CA . HIS A 1 439 ? -0.346 -16.408 -3.196 1.00 97.12 439 HIS A CA 1
ATOM 3446 C C . HIS A 1 439 ? 0.368 -16.320 -1.845 1.00 97.12 439 HIS A C 1
ATOM 3448 O O . HIS A 1 439 ? 1.415 -16.941 -1.656 1.00 97.12 439 HIS A O 1
ATOM 3454 N N . THR A 1 440 ? -0.216 -15.567 -0.912 1.00 94.38 440 THR A N 1
ATOM 3455 C CA . THR A 1 440 ? 0.071 -15.652 0.523 1.00 94.38 440 THR A CA 1
ATOM 3456 C C . THR A 1 440 ? -1.128 -16.272 1.232 1.00 94.38 440 THR A C 1
ATOM 3458 O O . THR A 1 440 ? -2.277 -15.926 0.957 1.00 94.38 440 THR A O 1
ATOM 3461 N N . ARG A 1 441 ? -0.875 -17.203 2.153 1.00 90.19 441 ARG A N 1
ATOM 3462 C CA . ARG A 1 441 ? -1.916 -18.016 2.786 1.00 90.19 441 ARG A CA 1
ATOM 3463 C C . ARG A 1 441 ? -1.977 -17.776 4.290 1.00 90.19 441 ARG A C 1
ATOM 3465 O O . ARG A 1 441 ? -0.954 -17.821 4.973 1.00 90.19 441 ARG A O 1
ATOM 3472 N N . TRP A 1 442 ? -3.199 -17.605 4.790 1.00 86.75 442 TRP A N 1
ATOM 3473 C CA . TRP A 1 442 ? -3.566 -17.789 6.194 1.00 86.75 442 TRP A CA 1
ATOM 3474 C C . TRP A 1 442 ? -4.322 -19.118 6.314 1.00 86.75 442 TRP A C 1
ATOM 3476 O O . TRP A 1 442 ? -5.296 -19.348 5.595 1.00 86.75 442 TRP A O 1
ATOM 3486 N N . ALA A 1 443 ? -3.807 -20.051 7.110 1.00 80.00 443 ALA A N 1
ATOM 3487 C CA . ALA A 1 443 ? -4.265 -21.435 7.098 1.00 80.00 443 ALA A CA 1
ATOM 3488 C C . ALA A 1 443 ? -5.556 -21.629 7.916 1.00 80.00 443 ALA A C 1
ATOM 3490 O O . ALA A 1 443 ? -5.509 -21.670 9.140 1.00 80.00 443 ALA A O 1
ATOM 3491 N N . THR A 1 444 ? -6.695 -21.818 7.239 1.00 69.12 444 THR A N 1
ATOM 3492 C CA . THR A 1 444 ? -7.973 -22.225 7.868 1.00 69.12 444 THR A CA 1
ATOM 3493 C C . THR A 1 444 ? -8.144 -23.748 7.915 1.00 69.12 444 THR A C 1
ATOM 3495 O O . THR A 1 444 ? -8.582 -24.296 8.921 1.00 69.12 444 THR A O 1
ATOM 3498 N N . HIS A 1 445 ? -7.730 -24.449 6.853 1.00 72.75 445 HIS A N 1
ATOM 3499 C CA . HIS A 1 445 ? -7.772 -25.913 6.739 1.00 72.75 445 HIS A CA 1
ATOM 3500 C C . HIS A 1 445 ? -6.372 -26.503 6.553 1.00 72.75 445 HIS A C 1
ATOM 3502 O O . HIS A 1 445 ? -5.625 -26.068 5.676 1.00 72.75 445 HIS A O 1
ATOM 3508 N N . GLY A 1 446 ? -6.018 -27.522 7.334 1.00 76.12 446 GLY A N 1
ATOM 3509 C CA . GLY A 1 446 ? -4.708 -28.174 7.265 1.00 76.12 446 GLY A CA 1
ATOM 3510 C C . GLY A 1 446 ? -3.565 -27.318 7.823 1.00 76.12 446 GLY A C 1
ATOM 3511 O O . GLY A 1 446 ? -3.579 -26.085 7.782 1.00 76.12 446 GLY A O 1
ATOM 3512 N N . VAL A 1 447 ? -2.536 -27.981 8.350 1.00 85.38 447 VAL A N 1
ATOM 3513 C CA . VAL A 1 447 ? -1.391 -27.292 8.970 1.00 85.38 447 VAL A CA 1
ATOM 3514 C C . VAL A 1 447 ? -0.579 -26.492 7.936 1.00 85.38 447 VAL A C 1
ATOM 3516 O O . VAL A 1 447 ? -0.470 -26.931 6.784 1.00 85.38 447 VAL A O 1
ATOM 3519 N N . PRO A 1 448 ? 0.029 -25.346 8.304 1.00 87.88 448 PRO A N 1
ATOM 3520 C CA . PRO A 1 448 ? 0.999 -24.664 7.448 1.00 87.88 448 PRO A CA 1
ATOM 3521 C C . PRO A 1 448 ? 2.139 -25.615 7.046 1.00 87.88 448 PRO A C 1
ATOM 3523 O O . PRO A 1 448 ? 2.936 -26.046 7.877 1.00 87.88 448 PRO A O 1
ATOM 3526 N N . SER A 1 449 ? 2.186 -25.991 5.768 1.00 92.38 449 SER A N 1
ATOM 3527 C CA . SER A 1 449 ? 3.157 -26.932 5.201 1.00 92.38 449 SER A CA 1
ATOM 3528 C C . SER A 1 449 ? 3.380 -26.625 3.723 1.00 92.38 449 SER A C 1
ATOM 3530 O O . SER A 1 449 ? 2.482 -26.103 3.064 1.00 92.38 449 SER A O 1
ATOM 3532 N N . ILE A 1 450 ? 4.540 -27.003 3.176 1.00 91.56 450 ILE A N 1
ATOM 3533 C CA . ILE A 1 450 ? 4.879 -26.793 1.754 1.00 91.56 450 ILE A CA 1
ATOM 3534 C C . ILE A 1 450 ? 3.827 -27.429 0.824 1.00 91.56 450 ILE A C 1
ATOM 3536 O O . ILE A 1 450 ? 3.531 -26.902 -0.254 1.00 91.56 450 ILE A O 1
ATOM 3540 N N . GLN A 1 451 ? 3.237 -28.556 1.234 1.00 92.31 451 GLN A N 1
ATOM 3541 C CA . GLN A 1 451 ? 2.167 -29.233 0.502 1.00 92.31 451 GLN A CA 1
ATOM 3542 C C . GLN A 1 451 ? 0.899 -28.375 0.434 1.00 92.31 451 GLN A C 1
ATOM 3544 O O . GLN A 1 451 ? 0.330 -28.229 -0.646 1.00 92.31 451 GLN A O 1
ATOM 3549 N N . ASN A 1 452 ? 0.510 -27.761 1.554 1.00 92.94 452 ASN A N 1
ATOM 3550 C CA . ASN A 1 452 ? -0.688 -26.926 1.663 1.00 92.94 452 ASN A CA 1
ATOM 3551 C C . ASN A 1 452 ? -0.481 -25.490 1.138 1.00 92.94 452 ASN A C 1
ATOM 3553 O O . ASN A 1 452 ? -1.459 -24.769 0.938 1.00 92.94 452 ASN A O 1
ATOM 3557 N N . CYS A 1 453 ? 0.765 -25.065 0.895 1.00 93.12 453 CYS A N 1
ATOM 3558 C CA . CYS A 1 453 ? 1.065 -23.791 0.244 1.00 93.12 453 CYS A CA 1
ATOM 3559 C C . CYS A 1 453 ? 0.484 -23.747 -1.175 1.00 93.12 453 CYS A C 1
ATOM 3561 O O . CYS A 1 453 ? 0.630 -24.691 -1.960 1.00 93.12 453 CYS A O 1
ATOM 3563 N N . HIS A 1 454 ? -0.102 -22.609 -1.528 1.00 94.62 454 HIS A N 1
ATOM 3564 C CA . HIS A 1 454 ? -0.501 -22.309 -2.896 1.00 94.62 454 HIS A CA 1
ATOM 3565 C C . HIS A 1 454 ? 0.708 -21.781 -3.706 1.00 94.62 454 HIS A C 1
ATOM 3567 O O . HIS A 1 454 ? 1.634 -21.232 -3.105 1.00 94.62 454 HIS A O 1
ATOM 3573 N N . PRO A 1 455 ? 0.729 -21.912 -5.049 1.00 95.75 455 PRO A N 1
ATOM 3574 C CA . PRO A 1 455 ? -0.287 -22.539 -5.902 1.00 95.75 455 PRO A CA 1
ATOM 3575 C C . PRO A 1 455 ? -0.425 -24.056 -5.701 1.00 95.75 455 PRO A C 1
ATOM 3577 O O . PRO A 1 455 ? 0.559 -24.759 -5.462 1.00 95.75 455 PRO A O 1
ATOM 3580 N N . ILE A 1 456 ? -1.656 -24.555 -5.818 1.00 95.94 456 ILE A N 1
ATOM 3581 C CA . ILE A 1 456 ? -1.972 -25.989 -5.776 1.00 95.94 456 ILE A CA 1
ATOM 3582 C C . ILE A 1 456 ? -2.032 -26.528 -7.203 1.00 95.94 456 ILE A C 1
ATOM 3584 O O . ILE A 1 456 ? -2.543 -25.865 -8.105 1.00 95.94 456 ILE A O 1
ATOM 3588 N N . ARG A 1 457 ? -1.490 -27.730 -7.396 1.00 94.75 457 ARG A N 1
ATOM 3589 C CA . ARG A 1 457 ? -1.417 -28.428 -8.685 1.00 94.75 457 ARG A CA 1
ATOM 3590 C C . ARG A 1 457 ? -2.469 -29.531 -8.766 1.00 94.75 457 ARG A C 1
ATOM 3592 O O . ARG A 1 457 ? -2.773 -30.155 -7.756 1.00 94.75 457 ARG A O 1
ATOM 3599 N N . SER A 1 458 ? -2.980 -29.794 -9.965 1.00 94.44 458 SER A N 1
ATOM 3600 C CA . SER A 1 458 ? -3.927 -30.890 -10.226 1.00 94.44 458 SER A CA 1
ATOM 3601 C C . SER A 1 458 ? -3.302 -32.285 -10.201 1.00 94.44 458 SER A C 1
ATOM 3603 O O . SER A 1 458 ? -3.995 -33.273 -9.976 1.00 94.44 458 SER A O 1
ATOM 3605 N N . ASP A 1 459 ? -2.013 -32.378 -10.526 1.00 92.06 459 ASP A N 1
ATOM 3606 C CA . ASP A 1 459 ? -1.275 -33.625 -10.719 1.00 92.06 459 ASP A CA 1
ATOM 3607 C C . ASP A 1 459 ? 0.250 -33.361 -10.696 1.00 92.06 459 ASP A C 1
ATOM 3609 O O . ASP A 1 459 ? 0.676 -32.201 -10.763 1.00 92.06 459 ASP A O 1
ATOM 3613 N N . PRO A 1 460 ? 1.104 -34.403 -10.645 1.00 89.44 460 PRO A N 1
ATOM 3614 C CA . PRO A 1 460 ? 2.559 -34.236 -10.631 1.00 89.44 460 PRO A CA 1
ATOM 3615 C C . PRO A 1 460 ? 3.144 -33.497 -11.845 1.00 89.44 460 PRO A C 1
ATOM 3617 O O . PRO A 1 460 ? 4.200 -32.880 -11.711 1.00 89.44 460 PRO A O 1
ATOM 3620 N N . ASN A 1 461 ? 2.473 -33.513 -13.005 1.00 87.62 461 ASN A N 1
ATOM 3621 C CA . ASN A 1 461 ? 2.906 -32.790 -14.207 1.00 87.62 461 ASN A CA 1
ATOM 3622 C C . ASN A 1 461 ? 2.345 -31.365 -14.288 1.00 87.62 461 ASN A C 1
ATOM 3624 O O . ASN A 1 461 ? 2.574 -30.690 -15.296 1.00 87.62 461 ASN A O 1
ATOM 3628 N N . SER A 1 462 ? 1.614 -30.926 -13.259 1.00 90.00 462 SER A N 1
ATOM 3629 C CA . SER A 1 462 ? 1.043 -29.584 -13.138 1.00 90.00 462 SER A CA 1
ATOM 3630 C C . SER A 1 462 ? 0.222 -29.168 -14.368 1.00 90.00 462 SER A C 1
ATOM 3632 O O . SER A 1 462 ? 0.440 -28.095 -14.930 1.00 90.00 462 SER A O 1
ATOM 3634 N N . ASP A 1 463 ? -0.706 -30.027 -14.811 1.00 92.50 463 ASP A N 1
ATOM 3635 C CA . ASP A 1 463 ? -1.613 -29.731 -15.931 1.00 92.50 463 ASP A CA 1
ATOM 3636 C C . ASP A 1 463 ? -2.401 -28.435 -15.669 1.00 92.50 463 ASP A C 1
ATOM 3638 O O . ASP A 1 463 ? -2.515 -27.572 -16.548 1.00 92.50 463 ASP A O 1
ATOM 3642 N N . PHE A 1 464 ? -2.881 -28.276 -14.433 1.00 94.62 464 PHE A N 1
ATOM 3643 C CA . PHE A 1 464 ? -3.541 -27.082 -13.919 1.00 94.62 464 PHE A CA 1
ATOM 3644 C C . PHE A 1 464 ? -2.894 -26.644 -12.603 1.00 94.62 464 PHE A C 1
ATOM 3646 O O . PHE A 1 464 ? -2.584 -27.466 -11.737 1.00 94.62 464 PHE A O 1
ATOM 3653 N N . LEU A 1 465 ? -2.716 -25.333 -12.451 1.00 94.81 465 LEU A N 1
ATOM 3654 C CA . LEU A 1 465 ? -2.321 -24.685 -11.208 1.00 94.81 465 LEU A CA 1
ATOM 3655 C C . LEU A 1 465 ? -3.362 -23.644 -10.834 1.00 94.81 465 LEU A C 1
ATOM 3657 O O . LEU A 1 465 ? -3.877 -22.928 -11.695 1.00 94.81 465 LEU A O 1
ATOM 3661 N N . LEU A 1 466 ? -3.634 -23.524 -9.544 1.00 95.19 466 LEU A N 1
ATOM 3662 C CA . LEU A 1 466 ? -4.580 -22.535 -9.065 1.00 95.19 466 LEU A CA 1
ATOM 3663 C C . LEU A 1 466 ? -4.222 -21.988 -7.686 1.00 95.19 466 LEU A C 1
ATOM 3665 O O . LEU A 1 466 ? -3.582 -22.646 -6.862 1.00 95.19 466 LEU A O 1
ATOM 3669 N N . VAL A 1 467 ? -4.621 -20.738 -7.473 1.00 96.38 467 VAL A N 1
ATOM 3670 C CA . VAL A 1 467 ? -4.575 -20.042 -6.184 1.00 96.38 467 VAL A CA 1
ATOM 3671 C C . VAL A 1 467 ? -5.999 -19.668 -5.789 1.00 96.38 467 VAL A C 1
ATOM 3673 O O . VAL A 1 467 ? -6.835 -19.406 -6.655 1.00 96.38 467 VAL A O 1
ATOM 3676 N N . HIS A 1 468 ? -6.274 -19.691 -4.489 1.00 95.25 468 HIS A N 1
ATOM 3677 C CA . HIS A 1 468 ? -7.622 -19.602 -3.939 1.00 95.25 468 HIS A CA 1
ATOM 3678 C C . HIS A 1 468 ? -7.634 -18.793 -2.640 1.00 95.25 468 HIS A C 1
ATOM 3680 O O . HIS A 1 468 ? -6.836 -19.069 -1.742 1.00 95.25 468 HIS A O 1
ATOM 3686 N N . ASN A 1 469 ? -8.554 -17.832 -2.545 1.00 92.69 469 ASN A N 1
ATOM 3687 C CA . ASN A 1 469 ? -8.953 -17.181 -1.298 1.00 92.69 469 ASN A CA 1
ATOM 3688 C C . ASN A 1 469 ? -10.401 -17.536 -0.983 1.00 92.69 469 ASN A C 1
ATOM 3690 O O . ASN A 1 469 ? -11.260 -17.263 -1.815 1.00 92.69 469 ASN A O 1
ATOM 3694 N N . GLY A 1 470 ? -10.676 -18.043 0.215 1.00 89.50 470 GLY A N 1
ATOM 3695 C CA . GLY A 1 470 ? -12.020 -18.440 0.624 1.00 89.50 470 GLY A CA 1
ATOM 3696 C C . GLY A 1 470 ? -12.077 -19.876 1.137 1.00 89.50 470 GLY A C 1
ATOM 3697 O O . GLY A 1 470 ? -11.044 -20.448 1.485 1.00 89.50 470 GLY A O 1
ATOM 3698 N N . ILE A 1 471 ? -13.289 -20.426 1.206 1.00 89.50 471 ILE A N 1
ATOM 3699 C CA . ILE A 1 471 ? -13.583 -21.799 1.623 1.00 89.50 471 ILE A CA 1
ATOM 3700 C C . ILE A 1 471 ? -14.576 -22.416 0.635 1.00 89.50 471 ILE A C 1
ATOM 3702 O O . ILE A 1 471 ? -15.658 -21.867 0.398 1.00 89.50 471 ILE A O 1
ATOM 3706 N N . VAL A 1 472 ? -14.230 -23.595 0.117 1.00 92.12 472 VAL A N 1
ATOM 3707 C CA . VAL A 1 472 ? -15.153 -24.455 -0.635 1.00 92.12 472 VAL A CA 1
ATOM 3708 C C . VAL A 1 472 ? -15.840 -25.416 0.333 1.00 92.12 472 VAL A C 1
ATOM 3710 O O . VAL A 1 472 ? -15.242 -26.387 0.798 1.00 92.12 472 VAL A O 1
ATOM 3713 N N . THR A 1 473 ? -17.107 -25.153 0.650 1.00 91.19 473 THR A N 1
ATOM 3714 C CA . THR A 1 473 ? -17.825 -25.836 1.741 1.00 91.19 473 THR A CA 1
ATOM 3715 C C . THR A 1 473 ? -18.135 -27.299 1.442 1.00 91.19 473 THR A C 1
ATOM 3717 O O . THR A 1 473 ? -18.218 -28.099 2.367 1.00 91.19 473 THR A O 1
ATOM 3720 N N . ASN A 1 474 ? -18.255 -27.667 0.164 1.00 94.44 474 ASN A N 1
ATOM 3721 C CA . ASN A 1 474 ? -18.523 -29.036 -0.285 1.00 94.44 474 ASN A CA 1
ATOM 3722 C C . ASN A 1 474 ? -17.258 -29.790 -0.757 1.00 94.44 474 ASN A C 1
ATOM 3724 O O . ASN A 1 474 ? -17.326 -30.763 -1.517 1.00 94.44 474 ASN A O 1
ATOM 3728 N N . ALA A 1 475 ? -16.064 -29.341 -0.346 1.00 92.69 475 ALA A N 1
ATOM 3729 C CA . ALA A 1 475 ? -14.801 -29.936 -0.785 1.00 92.69 475 ALA A CA 1
ATOM 3730 C C . ALA A 1 475 ? -14.611 -31.389 -0.313 1.00 92.69 475 ALA A C 1
ATOM 3732 O O . ALA A 1 475 ? -13.964 -32.179 -1.007 1.00 92.69 475 ALA A O 1
ATOM 3733 N N . ALA A 1 476 ? -15.176 -31.768 0.838 1.00 91.44 476 ALA A N 1
ATOM 3734 C CA . ALA A 1 476 ? -15.084 -33.129 1.367 1.00 91.44 476 ALA A CA 1
ATOM 3735 C C . ALA A 1 476 ? -15.837 -34.134 0.476 1.00 91.44 476 ALA A C 1
ATOM 3737 O O . ALA A 1 476 ? -15.317 -35.209 0.156 1.00 91.44 476 ALA A O 1
ATOM 3738 N N . GLU A 1 477 ? -17.030 -33.759 0.016 1.00 94.19 477 GLU A N 1
ATOM 3739 C CA . GLU A 1 477 ? -17.855 -34.524 -0.914 1.00 94.19 477 GLU A CA 1
ATOM 3740 C C . GLU A 1 477 ? -17.155 -34.661 -2.268 1.00 94.19 477 GLU A C 1
ATOM 3742 O O . GLU A 1 477 ? -17.029 -35.774 -2.791 1.00 94.19 477 GLU A O 1
ATOM 3747 N N . LEU A 1 478 ? -16.631 -33.551 -2.803 1.00 94.50 478 LEU A N 1
ATOM 3748 C CA . LEU A 1 478 ? -15.870 -33.542 -4.055 1.00 94.50 478 LEU A CA 1
ATOM 3749 C C . LEU A 1 478 ? -14.648 -34.463 -3.969 1.00 94.50 478 LEU A C 1
ATOM 3751 O O . LEU A 1 478 ? -14.428 -35.295 -4.853 1.00 94.50 478 LEU A O 1
ATOM 3755 N N . ARG A 1 479 ? -13.887 -34.381 -2.873 1.00 94.88 479 ARG A N 1
ATOM 3756 C CA . ARG A 1 479 ? -12.714 -35.227 -2.627 1.00 94.88 479 ARG A CA 1
ATOM 3757 C C . ARG A 1 479 ? -13.073 -36.709 -2.629 1.00 94.88 479 ARG A C 1
ATOM 3759 O O . ARG A 1 479 ? -12.408 -37.493 -3.305 1.00 94.88 479 ARG A O 1
ATOM 3766 N N . LEU A 1 480 ? -14.157 -37.094 -1.956 1.00 93.94 480 LEU A N 1
ATOM 3767 C CA . LEU A 1 480 ? -14.622 -38.482 -1.915 1.00 93.94 480 LEU A CA 1
ATOM 3768 C C . LEU A 1 480 ? -15.038 -39.002 -3.301 1.00 93.94 480 LEU A C 1
ATOM 3770 O O . LEU A 1 480 ? -14.733 -40.147 -3.652 1.00 93.94 480 LEU A O 1
ATOM 3774 N N . VAL A 1 481 ? -15.710 -38.178 -4.111 1.00 95.25 481 VAL A N 1
ATOM 3775 C CA . VAL A 1 481 ? -16.095 -38.540 -5.486 1.00 95.25 481 VAL A CA 1
ATOM 3776 C C . VAL A 1 481 ? -14.863 -38.703 -6.380 1.00 95.25 481 VAL A C 1
ATOM 3778 O O . VAL A 1 481 ? -14.749 -39.708 -7.084 1.00 95.25 481 VAL A O 1
ATOM 3781 N N . LEU A 1 482 ? -13.918 -37.763 -6.330 1.00 95.38 482 LEU A N 1
ATOM 3782 C CA . LEU A 1 482 ? -12.714 -37.769 -7.168 1.00 95.38 482 LEU A CA 1
ATOM 3783 C C . LEU A 1 482 ? -11.754 -38.913 -6.802 1.00 95.38 482 LEU A C 1
ATOM 3785 O O . LEU A 1 482 ? -11.198 -39.559 -7.692 1.00 95.38 482 LEU A O 1
ATOM 3789 N N . GLN A 1 483 ? -11.636 -39.251 -5.514 1.00 94.69 483 GLN A N 1
ATOM 3790 C CA . GLN A 1 483 ? -10.884 -40.427 -5.061 1.00 94.69 483 GLN A CA 1
ATOM 3791 C C . GLN A 1 483 ? -11.477 -41.733 -5.601 1.00 94.69 483 GLN A C 1
ATOM 3793 O O . GLN A 1 483 ? -10.742 -42.592 -6.089 1.00 94.69 483 GLN A O 1
ATOM 3798 N N . LYS A 1 484 ? -12.812 -41.875 -5.604 1.00 94.75 484 LYS A N 1
ATOM 3799 C CA . LYS A 1 484 ? -13.491 -43.036 -6.216 1.00 94.75 484 LYS A CA 1
ATOM 3800 C C . LYS A 1 484 ? -13.264 -43.128 -7.728 1.00 94.75 484 LYS A C 1
ATOM 3802 O O . LYS A 1 484 ? -13.320 -44.223 -8.281 1.00 94.75 484 LYS A O 1
ATOM 3807 N N . ARG A 1 485 ? -13.006 -41.999 -8.394 1.00 93.12 485 ARG A N 1
ATOM 3808 C CA . ARG A 1 485 ? -12.658 -41.920 -9.824 1.00 93.12 485 ARG A CA 1
ATOM 3809 C C . ARG A 1 485 ? -11.169 -42.176 -10.102 1.00 93.12 485 ARG A C 1
ATOM 3811 O O . ARG A 1 485 ? -10.782 -42.185 -11.264 1.00 93.12 485 ARG A O 1
ATOM 3818 N N . GLY A 1 486 ? -10.354 -42.422 -9.072 1.00 93.38 486 GLY A N 1
ATOM 3819 C CA . GLY A 1 486 ? -8.945 -42.808 -9.201 1.00 93.38 486 GLY A CA 1
ATOM 3820 C C . GLY A 1 486 ? -7.933 -41.666 -9.060 1.00 93.38 486 GLY A C 1
ATOM 3821 O O . GLY A 1 486 ? -6.736 -41.912 -9.211 1.00 93.38 486 GLY A O 1
ATOM 3822 N N . TYR A 1 487 ? -8.373 -40.444 -8.746 1.00 94.19 487 TYR A N 1
ATOM 3823 C CA . TYR A 1 487 ? -7.470 -39.315 -8.512 1.00 94.19 487 TYR A CA 1
ATOM 3824 C C . TYR A 1 487 ? -6.876 -39.359 -7.100 1.00 94.19 487 TYR A C 1
ATOM 3826 O O . TYR A 1 487 ? -7.531 -39.760 -6.135 1.00 94.19 487 TYR A O 1
ATOM 3834 N N . LYS A 1 488 ? -5.612 -38.945 -6.980 1.00 92.75 488 LYS A N 1
ATOM 3835 C CA . LYS A 1 488 ? -4.867 -38.911 -5.717 1.00 92.75 488 LYS A CA 1
ATOM 3836 C C . LYS A 1 488 ? -4.751 -37.479 -5.217 1.00 92.75 488 LYS A C 1
ATOM 3838 O O . LYS A 1 488 ? -4.616 -36.570 -6.021 1.00 92.75 488 LYS A O 1
ATOM 3843 N N . PHE A 1 489 ? -4.762 -37.333 -3.900 1.00 93.88 489 PHE A N 1
ATOM 3844 C CA . PHE A 1 489 ? -4.645 -36.061 -3.198 1.00 93.88 489 PHE A CA 1
ATOM 3845 C C . PHE A 1 489 ? -3.354 -36.063 -2.372 1.00 93.88 489 PHE A C 1
ATOM 3847 O O . PHE A 1 489 ? -3.022 -37.083 -1.760 1.00 93.88 489 PHE A O 1
ATOM 3854 N N . GLU A 1 490 ? -2.639 -34.946 -2.368 1.00 92.50 490 GLU A N 1
ATOM 3855 C CA . GLU A 1 490 ? -1.354 -34.723 -1.700 1.00 92.50 490 GLU A CA 1
ATOM 3856 C C . GLU A 1 490 ? -1.449 -33.684 -0.572 1.00 92.50 490 GLU A C 1
ATOM 3858 O O . GLU A 1 490 ? -0.597 -33.684 0.319 1.00 92.50 490 GLU A O 1
ATOM 3863 N N . SER A 1 491 ? -2.458 -32.809 -0.593 1.00 91.19 491 SER A N 1
ATOM 3864 C CA . SER A 1 491 ? -2.685 -31.760 0.402 1.00 91.19 491 SER A CA 1
ATOM 3865 C C . SER A 1 491 ? -3.935 -32.042 1.244 1.00 91.19 491 SER A C 1
ATOM 3867 O O . SER A 1 491 ? -4.744 -32.930 0.959 1.00 91.19 491 SER A O 1
ATOM 3869 N N . GLU A 1 492 ? -4.111 -31.273 2.314 1.00 88.88 492 GLU A N 1
ATOM 3870 C CA . GLU A 1 492 ? -5.330 -31.264 3.138 1.00 88.88 492 GLU A CA 1
ATOM 3871 C C . GLU A 1 492 ? -6.237 -30.073 2.798 1.00 88.88 492 GLU A C 1
ATOM 3873 O O . GLU A 1 492 ? -7.211 -29.807 3.498 1.00 88.88 492 GLU A O 1
ATOM 3878 N N . THR A 1 493 ? -5.911 -29.332 1.734 1.00 92.56 493 THR A N 1
ATOM 3879 C CA . THR A 1 493 ? -6.636 -28.120 1.361 1.00 92.56 493 THR A CA 1
ATOM 3880 C C . THR A 1 493 ? -7.888 -28.449 0.557 1.00 92.56 493 THR A C 1
ATOM 3882 O O . THR A 1 493 ? -7.909 -29.343 -0.292 1.00 92.56 493 THR A O 1
ATOM 3885 N N . ASP A 1 494 ? -8.937 -27.675 0.795 1.00 93.06 494 ASP A N 1
ATOM 3886 C CA . ASP A 1 494 ? -10.144 -27.626 -0.025 1.00 93.06 494 ASP A CA 1
ATOM 3887 C C . ASP A 1 494 ? -9.825 -27.232 -1.480 1.00 93.06 494 ASP A C 1
ATOM 3889 O O . ASP A 1 494 ? -10.369 -27.806 -2.425 1.00 93.06 494 ASP A O 1
ATOM 3893 N N . THR A 1 495 ? -8.844 -26.344 -1.671 1.00 94.94 495 THR A N 1
ATOM 3894 C CA . THR A 1 495 ? -8.318 -25.930 -2.981 1.00 94.94 495 THR A CA 1
ATOM 3895 C C . THR A 1 495 ? -7.877 -27.105 -3.869 1.00 94.94 495 THR A C 1
ATOM 3897 O O . THR A 1 495 ? -8.055 -27.058 -5.087 1.00 94.94 495 THR A O 1
ATOM 3900 N N . GLU A 1 496 ? -7.313 -28.178 -3.300 1.00 95.50 496 GLU A N 1
ATOM 3901 C CA . GLU A 1 496 ? -6.867 -29.340 -4.085 1.00 95.50 496 GLU A CA 1
ATOM 3902 C C . GLU A 1 496 ? -8.033 -30.112 -4.707 1.00 95.50 496 GLU A C 1
ATOM 3904 O O . GLU A 1 496 ? -7.916 -30.590 -5.838 1.00 95.50 496 GLU A O 1
ATOM 3909 N N . ALA A 1 497 ? -9.190 -30.159 -4.038 1.00 95.38 497 ALA A N 1
ATOM 3910 C CA . ALA A 1 497 ? -10.393 -30.746 -4.623 1.00 95.38 497 ALA A CA 1
ATOM 3911 C C . ALA A 1 497 ? -10.793 -30.024 -5.912 1.00 95.38 497 ALA A C 1
ATOM 3913 O O . ALA A 1 497 ? -11.156 -30.679 -6.887 1.00 95.38 497 ALA A O 1
ATOM 3914 N N . VAL A 1 498 ? -10.632 -28.700 -5.964 1.00 96.38 498 VAL A N 1
ATOM 3915 C CA . VAL A 1 498 ? -10.909 -27.899 -7.164 1.00 96.38 498 VAL A CA 1
ATOM 3916 C C . VAL A 1 498 ? -9.853 -28.118 -8.252 1.00 96.38 498 VAL A C 1
ATOM 3918 O O . VAL A 1 498 ? -10.212 -28.264 -9.422 1.00 96.38 498 VAL A O 1
ATOM 3921 N N . ALA A 1 499 ? -8.566 -28.209 -7.888 1.00 96.19 499 ALA A N 1
ATOM 3922 C CA . ALA A 1 499 ? -7.473 -28.513 -8.826 1.00 96.19 499 ALA A CA 1
ATOM 3923 C C . ALA A 1 499 ? -7.674 -29.860 -9.529 1.00 96.19 499 ALA A C 1
ATOM 3925 O O . ALA A 1 499 ? -7.468 -29.999 -10.734 1.00 96.19 499 ALA A O 1
ATOM 3926 N N . ILE A 1 500 ? -8.108 -30.863 -8.775 1.00 96.81 500 ILE A N 1
ATOM 3927 C CA . ILE A 1 500 ? -8.367 -32.194 -9.313 1.00 96.81 500 ILE A CA 1
ATOM 3928 C C . ILE A 1 500 ? -9.695 -32.218 -10.076 1.00 96.81 500 ILE A C 1
ATOM 3930 O O . ILE A 1 500 ? -9.780 -32.866 -11.117 1.00 96.81 500 ILE A O 1
ATOM 3934 N N . LEU A 1 501 ? -10.715 -31.479 -9.626 1.00 96.56 501 LEU A N 1
ATOM 3935 C CA . LEU A 1 501 ? -11.996 -31.381 -10.326 1.00 96.56 501 LEU A CA 1
ATOM 3936 C C . LEU A 1 501 ? -11.834 -30.789 -11.730 1.00 96.56 501 LEU A C 1
ATOM 3938 O O . LEU A 1 501 ? -12.372 -31.349 -12.684 1.00 96.56 501 LEU A O 1
ATOM 3942 N N . ILE A 1 502 ? -11.062 -29.704 -11.885 1.00 95.62 502 ILE A N 1
ATOM 3943 C CA . ILE A 1 502 ? -10.825 -29.109 -13.209 1.00 95.62 502 ILE A CA 1
ATOM 3944 C C . ILE A 1 502 ? -10.121 -30.092 -14.150 1.00 95.62 502 ILE A C 1
ATOM 3946 O O . ILE A 1 502 ? -10.510 -30.223 -15.313 1.00 95.62 502 ILE A O 1
ATOM 3950 N N . LYS A 1 503 ? -9.163 -30.864 -13.626 1.00 95.06 503 LYS A N 1
ATOM 3951 C CA . LYS A 1 503 ? -8.504 -31.928 -14.381 1.00 95.06 503 LYS A CA 1
ATOM 3952 C C . LYS A 1 503 ? -9.468 -33.059 -14.745 1.00 95.06 503 LYS A C 1
ATOM 3954 O O . LYS A 1 503 ? -9.477 -33.487 -15.892 1.00 95.06 503 LYS A O 1
ATOM 3959 N N . TYR A 1 504 ? -10.316 -33.506 -13.822 1.00 95.00 504 TYR A N 1
ATOM 3960 C CA . TYR A 1 504 ? -11.325 -34.532 -14.095 1.00 95.00 504 TYR A CA 1
ATOM 3961 C C . TYR A 1 504 ? -12.292 -34.119 -15.211 1.00 95.00 504 TYR A C 1
ATOM 3963 O O . TYR A 1 504 ? -12.586 -34.920 -16.100 1.00 95.00 504 TYR A O 1
ATOM 3971 N N . VAL A 1 505 ? -12.767 -32.869 -15.202 1.00 93.25 505 VAL A N 1
ATOM 3972 C CA . VAL A 1 505 ? -13.667 -32.356 -16.249 1.00 93.25 505 VAL A CA 1
ATOM 3973 C C . VAL A 1 505 ? -12.958 -32.281 -17.607 1.00 93.25 505 VAL A C 1
ATOM 3975 O O . VAL A 1 505 ? -13.588 -32.573 -18.626 1.00 93.25 505 VAL A O 1
ATOM 3978 N N . TYR A 1 506 ? -11.666 -31.935 -17.621 1.00 92.94 506 TYR A N 1
ATOM 3979 C CA . TYR A 1 506 ? -10.830 -31.935 -18.824 1.00 92.94 506 TYR A CA 1
ATOM 3980 C C . TYR A 1 506 ? -10.606 -33.358 -19.364 1.00 92.94 506 TYR A C 1
ATOM 3982 O O . TYR A 1 506 ? -10.908 -33.633 -20.523 1.00 92.94 506 TYR A O 1
ATOM 3990 N N . ASP A 1 507 ? -10.173 -34.287 -18.507 1.00 91.75 507 ASP A N 1
ATOM 3991 C CA . ASP A 1 507 ? -9.904 -35.686 -18.864 1.00 91.75 507 ASP A CA 1
ATOM 3992 C C . ASP A 1 507 ? -11.182 -36.425 -19.320 1.00 91.75 507 ASP A C 1
ATOM 3994 O O . ASP A 1 507 ? -11.117 -37.343 -20.136 1.00 91.75 507 ASP A O 1
ATOM 3998 N N . SER A 1 508 ? -12.360 -36.019 -18.827 1.00 88.44 508 SER A N 1
ATOM 3999 C CA . SER A 1 508 ? -13.660 -36.597 -19.209 1.00 88.44 508 SER A CA 1
ATOM 4000 C C . SER A 1 508 ? -14.136 -36.186 -20.610 1.00 88.44 508 SER A C 1
ATOM 4002 O O . SER A 1 508 ? -15.126 -36.733 -21.098 1.00 88.44 508 SER A O 1
ATOM 4004 N N . GLN A 1 509 ? -13.474 -35.221 -21.258 1.00 86.06 509 GLN A N 1
ATOM 4005 C CA . GLN A 1 509 ? -13.854 -34.685 -22.570 1.00 86.06 509 GLN A CA 1
ATOM 4006 C C . GLN A 1 509 ? -12.703 -34.768 -23.597 1.00 86.06 509 GLN A C 1
ATOM 4008 O O . GLN A 1 509 ? -12.368 -33.755 -24.210 1.00 86.06 509 GLN A O 1
ATOM 4013 N N . PRO A 1 510 ? -12.107 -35.953 -23.846 1.00 72.44 510 PRO A N 1
ATOM 4014 C CA . PRO A 1 510 ? -10.899 -36.076 -24.671 1.00 72.44 510 PRO A CA 1
ATOM 4015 C C . PRO A 1 510 ? -11.112 -35.675 -26.141 1.00 72.44 510 PRO A C 1
ATOM 4017 O O . PRO A 1 510 ? -10.202 -35.144 -26.773 1.00 72.44 510 PRO A O 1
ATOM 4020 N N . ASP A 1 511 ? -12.321 -35.879 -26.675 1.00 72.88 511 ASP A N 1
ATOM 4021 C CA . ASP A 1 511 ? -12.645 -35.636 -28.089 1.00 72.88 511 ASP A CA 1
ATOM 4022 C C . ASP A 1 511 ? -13.209 -34.229 -28.362 1.00 72.88 511 ASP A C 1
ATOM 4024 O O . ASP A 1 511 ? -13.489 -33.872 -29.510 1.00 72.88 511 ASP A O 1
ATOM 4028 N N . LYS A 1 512 ? -13.397 -33.406 -27.320 1.00 75.94 512 LYS A N 1
ATOM 4029 C CA . LYS A 1 512 ? -13.966 -32.060 -27.437 1.00 75.94 512 LYS A CA 1
ATOM 4030 C C . LYS A 1 512 ? -12.898 -31.019 -27.122 1.00 75.94 512 LYS A C 1
ATOM 4032 O O . LYS A 1 512 ? -12.353 -30.978 -26.027 1.00 75.94 512 LYS A O 1
ATOM 4037 N N . ARG A 1 513 ? -12.633 -30.114 -28.068 1.00 72.62 513 ARG A N 1
ATOM 4038 C CA . ARG A 1 513 ? -11.783 -28.942 -27.821 1.00 72.62 513 ARG A CA 1
ATOM 4039 C C . ARG A 1 513 ? -12.578 -27.911 -27.016 1.00 72.62 513 ARG A C 1
ATOM 4041 O O . ARG A 1 513 ? -13.254 -27.070 -27.599 1.00 72.62 513 ARG A O 1
ATOM 4048 N N . VAL A 1 514 ? -12.554 -28.049 -25.694 1.00 84.69 514 VAL A N 1
ATOM 4049 C CA . VAL A 1 514 ? -13.214 -27.139 -24.746 1.00 84.69 514 VAL A CA 1
ATOM 4050 C C . VAL A 1 514 ? -12.339 -25.898 -24.552 1.00 84.69 514 VAL A C 1
ATOM 4052 O O . VAL A 1 514 ? -11.115 -25.998 -24.553 1.00 84.69 514 VAL A O 1
ATOM 4055 N N . THR A 1 515 ? -12.945 -24.721 -24.428 1.00 88.50 515 THR A N 1
ATOM 4056 C CA . THR A 1 515 ? -12.204 -23.492 -24.095 1.00 88.50 515 THR A CA 1
ATOM 4057 C C . THR A 1 515 ? -11.886 -23.436 -22.599 1.00 88.50 515 THR A C 1
ATOM 4059 O O . THR A 1 515 ? -12.602 -24.023 -21.781 1.00 88.50 515 THR A O 1
ATOM 4062 N N . PHE A 1 516 ? -10.841 -22.699 -22.202 1.00 91.25 516 PHE A N 1
ATOM 4063 C CA . PHE A 1 516 ? -10.463 -22.615 -20.786 1.00 91.25 516 PHE A CA 1
ATOM 4064 C C . PHE A 1 516 ? -11.612 -22.065 -19.920 1.00 91.25 516 PHE A C 1
ATOM 4066 O O . PHE A 1 516 ? -11.918 -22.587 -18.847 1.00 91.25 516 PHE A O 1
ATOM 4073 N N . THR A 1 517 ? -12.332 -21.074 -20.441 1.00 90.00 517 THR A N 1
ATOM 4074 C CA . THR A 1 517 ? -13.497 -20.468 -19.793 1.00 90.00 517 THR A CA 1
ATOM 4075 C C . THR A 1 517 ? -14.656 -21.451 -19.614 1.00 90.00 517 THR A C 1
ATOM 4077 O O . THR A 1 517 ? -15.274 -21.469 -18.552 1.00 90.00 517 THR A O 1
ATOM 4080 N N . GLU A 1 518 ? -14.980 -22.288 -20.606 1.00 88.81 518 GLU A N 1
ATOM 4081 C CA . GLU A 1 518 ? -16.035 -23.313 -20.478 1.00 88.81 518 GLU A CA 1
ATOM 4082 C C . GLU A 1 518 ? -15.698 -24.371 -19.424 1.00 88.81 518 GLU A C 1
ATOM 4084 O O . GLU A 1 518 ? -16.577 -24.827 -18.682 1.00 88.81 518 GLU A O 1
ATOM 4089 N N . LEU A 1 519 ? -14.419 -24.738 -19.341 1.00 92.38 519 LEU A N 1
ATOM 4090 C CA . LEU A 1 519 ? -13.924 -25.677 -18.348 1.00 92.38 519 LEU A CA 1
ATOM 4091 C C . LEU A 1 519 ? -14.124 -25.114 -16.933 1.00 92.38 519 LEU A C 1
ATOM 4093 O O . LEU A 1 519 ? -14.770 -25.753 -16.101 1.00 92.38 519 LEU A O 1
ATOM 4097 N N . VAL A 1 520 ? -13.674 -23.879 -16.690 1.00 92.75 520 VAL A N 1
ATOM 4098 C CA . VAL A 1 520 ? -13.859 -23.193 -15.400 1.00 92.75 520 VAL A CA 1
ATOM 4099 C C . VAL A 1 520 ? -15.345 -22.978 -15.092 1.00 92.75 520 VAL A C 1
ATOM 4101 O O . VAL A 1 520 ? -15.784 -23.265 -13.982 1.00 92.75 520 VAL A O 1
ATOM 4104 N N . LYS A 1 521 ? -16.163 -22.582 -16.076 1.00 91.12 521 LYS A N 1
ATOM 4105 C CA . LYS A 1 521 ? -17.629 -22.468 -15.933 1.00 91.12 521 LYS A CA 1
ATOM 4106 C C . LYS A 1 521 ? -18.278 -23.767 -15.449 1.00 91.12 521 LYS A C 1
ATOM 4108 O O . LYS A 1 521 ? -19.246 -23.709 -14.698 1.00 91.12 521 LYS A O 1
ATOM 4113 N N . THR A 1 522 ? -17.785 -24.921 -15.895 1.00 91.12 522 THR A N 1
ATOM 4114 C CA . THR A 1 522 ? -18.304 -26.231 -15.474 1.00 91.12 522 THR A CA 1
ATOM 4115 C C . THR A 1 522 ? -17.897 -26.544 -14.040 1.00 91.12 522 THR A C 1
ATOM 4117 O O . THR A 1 522 ? -18.741 -26.946 -13.250 1.00 91.12 522 THR A O 1
ATOM 4120 N N . VAL A 1 523 ? -16.640 -26.276 -13.681 1.00 93.38 523 VAL A N 1
ATOM 4121 C CA . VAL A 1 523 ? -16.130 -26.456 -12.313 1.00 93.38 523 VAL A CA 1
ATOM 4122 C C . VAL A 1 523 ? -16.916 -25.600 -11.320 1.00 93.38 523 VAL A C 1
ATOM 4124 O O . VAL A 1 523 ? -17.428 -26.124 -10.341 1.00 93.38 523 VAL A O 1
ATOM 4127 N N . LEU A 1 524 ? -17.099 -24.307 -11.606 1.00 92.00 524 LEU A N 1
ATOM 4128 C CA . LEU A 1 524 ? -17.777 -23.356 -10.713 1.00 92.00 524 LEU A CA 1
ATOM 4129 C C . LEU A 1 524 ? -19.256 -23.679 -10.437 1.00 92.00 524 LEU A C 1
ATOM 4131 O O . LEU A 1 524 ? -19.815 -23.157 -9.471 1.00 92.00 524 LEU A O 1
ATOM 4135 N N . LYS A 1 525 ? -19.909 -24.501 -11.271 1.00 91.31 525 LYS A N 1
ATOM 4136 C CA . LYS A 1 525 ? -21.286 -24.968 -11.028 1.00 91.31 525 LYS A CA 1
ATOM 4137 C C . LYS A 1 525 ? -21.367 -26.007 -9.916 1.00 91.31 525 LYS A C 1
ATOM 4139 O O . LYS A 1 525 ? -22.402 -26.090 -9.268 1.00 91.31 525 LYS A O 1
ATOM 4144 N N . GLU A 1 526 ? -20.293 -26.762 -9.713 1.00 93.12 526 GLU A N 1
ATOM 4145 C CA . GLU A 1 526 ? -20.207 -27.823 -8.709 1.00 93.12 526 GLU A CA 1
ATOM 4146 C C . GLU A 1 526 ? -19.674 -27.307 -7.362 1.00 93.12 526 GLU A C 1
ATOM 4148 O O . GLU A 1 526 ? -19.663 -28.054 -6.387 1.00 93.12 526 GLU A O 1
ATOM 4153 N N . LEU A 1 527 ? -19.201 -26.055 -7.293 1.00 93.69 527 LEU A N 1
ATOM 4154 C CA . LEU A 1 527 ? -18.625 -25.483 -6.075 1.00 93.69 527 LEU A CA 1
ATOM 4155 C C . LEU A 1 527 ? -19.673 -24.748 -5.236 1.00 93.69 527 LEU A C 1
ATOM 4157 O O . LEU A 1 527 ? -20.398 -23.879 -5.734 1.00 93.69 527 LEU A O 1
ATOM 4161 N N . GLU A 1 528 ? -19.650 -25.028 -3.937 1.00 91.00 528 GLU A N 1
ATOM 4162 C CA . GLU A 1 528 ? -20.375 -24.293 -2.904 1.00 91.00 528 GLU A CA 1
ATOM 4163 C C . GLU A 1 528 ? -19.393 -23.539 -1.998 1.00 91.00 528 GLU A C 1
ATOM 4165 O O . GLU A 1 528 ? -18.237 -23.937 -1.842 1.00 91.00 528 GLU A O 1
ATOM 4170 N N . GLY A 1 529 ? -19.851 -22.434 -1.408 1.00 87.56 529 GLY A N 1
ATOM 4171 C CA . GLY A 1 529 ? -19.054 -21.605 -0.504 1.00 87.56 529 GLY A CA 1
ATOM 4172 C C . GLY A 1 529 ? -18.696 -20.231 -1.073 1.00 87.56 529 GLY A C 1
ATOM 4173 O O . GLY A 1 529 ? -19.356 -19.720 -1.983 1.00 87.56 529 GLY A O 1
ATOM 4174 N N . SER A 1 530 ? -17.658 -19.630 -0.492 1.00 86.50 530 SER A N 1
ATOM 4175 C CA . SER A 1 530 ? -17.142 -18.302 -0.836 1.00 86.50 530 SER A CA 1
ATOM 4176 C C . SER A 1 530 ? -15.701 -18.443 -1.295 1.00 86.50 530 SER A C 1
ATOM 4178 O O . SER A 1 530 ? -14.889 -18.992 -0.561 1.00 86.50 530 SER A O 1
ATOM 4180 N N . PHE A 1 531 ? -15.377 -17.978 -2.497 1.00 91.38 531 PHE A N 1
ATOM 4181 C CA . PHE A 1 531 ? -14.077 -18.174 -3.119 1.00 91.38 531 PHE A CA 1
ATOM 4182 C C . PHE A 1 531 ? -13.710 -17.064 -4.114 1.00 91.38 531 PHE A C 1
ATOM 4184 O O . PHE A 1 531 ? -14.563 -16.466 -4.767 1.00 91.38 531 PHE A O 1
ATOM 4191 N N . ALA A 1 532 ? -12.413 -16.831 -4.287 1.00 94.69 532 ALA A N 1
ATOM 4192 C CA . ALA A 1 532 ? -11.811 -16.153 -5.427 1.00 94.69 532 ALA A CA 1
ATOM 4193 C C . ALA A 1 532 ? -10.668 -17.026 -5.948 1.00 94.69 532 ALA A C 1
ATOM 4195 O O . ALA A 1 532 ? -9.738 -17.345 -5.204 1.00 94.69 532 ALA A O 1
ATOM 4196 N N . PHE A 1 533 ? -10.751 -17.425 -7.214 1.00 96.69 533 PHE A N 1
ATOM 4197 C CA . PHE A 1 533 ? -9.804 -18.323 -7.863 1.00 96.69 533 PHE A CA 1
ATOM 4198 C C . PHE A 1 533 ? -9.082 -17.637 -9.007 1.00 96.69 533 PHE A C 1
ATOM 4200 O O . PHE A 1 533 ? -9.707 -16.931 -9.793 1.00 96.69 533 PHE A O 1
ATOM 4207 N N . VAL A 1 534 ? -7.802 -17.966 -9.170 1.00 97.12 534 VAL A N 1
ATOM 4208 C CA . VAL A 1 534 ? -7.039 -17.692 -10.391 1.00 97.12 534 VAL A CA 1
ATOM 4209 C C . VAL A 1 534 ? -6.496 -19.015 -10.925 1.00 97.12 534 VAL A C 1
ATOM 4211 O O . VAL A 1 534 ? -5.777 -19.722 -10.216 1.00 97.12 534 VAL A O 1
ATOM 4214 N N . PHE A 1 535 ? -6.845 -19.346 -12.167 1.00 96.75 535 PHE A N 1
ATOM 4215 C CA . PHE A 1 535 ? -6.511 -20.598 -12.841 1.00 96.75 535 PHE A CA 1
ATOM 4216 C C . PHE A 1 535 ? -5.444 -20.375 -13.918 1.00 96.75 535 PHE A C 1
ATOM 4218 O O . PHE A 1 535 ? -5.593 -19.518 -14.790 1.00 96.75 535 PHE A O 1
ATOM 4225 N N . LYS A 1 536 ? -4.406 -21.215 -13.903 1.00 94.62 536 LYS A N 1
ATOM 4226 C CA . LYS A 1 536 ? -3.351 -21.315 -14.921 1.00 94.62 536 LYS A CA 1
ATOM 4227 C C . LYS A 1 536 ? -3.259 -22.760 -15.414 1.00 94.62 536 LYS A C 1
ATOM 4229 O O . LYS A 1 536 ? -3.442 -23.695 -14.639 1.00 94.62 536 LYS A O 1
ATOM 4234 N N . SER A 1 537 ? -2.944 -22.967 -16.690 1.00 93.00 537 SER A N 1
ATOM 4235 C CA . SER A 1 537 ? -2.756 -24.313 -17.241 1.00 93.00 537 SER A CA 1
ATOM 4236 C C . SER A 1 537 ? -1.698 -24.336 -18.331 1.00 93.00 537 SER A C 1
ATOM 4238 O O . SER A 1 537 ? -1.594 -23.404 -19.124 1.00 93.00 537 SER A O 1
ATOM 4240 N N . LYS A 1 538 ? -0.960 -25.445 -18.430 1.00 88.38 538 LYS A N 1
ATOM 4241 C CA . LYS A 1 538 ? -0.044 -25.671 -19.558 1.00 88.38 538 LYS A CA 1
ATOM 4242 C C . LYS A 1 538 ? -0.767 -25.994 -20.872 1.00 88.38 538 LYS A C 1
ATOM 4244 O O . LYS A 1 538 ? -0.168 -25.867 -21.935 1.00 88.38 538 LYS A O 1
ATOM 4249 N N . HIS A 1 539 ? -2.034 -26.422 -20.811 1.00 88.75 539 HIS A N 1
ATOM 4250 C CA . HIS A 1 539 ? -2.857 -26.704 -21.995 1.00 88.75 539 HIS A CA 1
ATOM 4251 C C . HIS A 1 539 ? -3.371 -25.426 -22.671 1.00 88.75 539 HIS A C 1
ATOM 4253 O O . HIS A 1 539 ? -3.636 -25.440 -23.872 1.00 88.75 539 HIS A O 1
ATOM 4259 N N . TYR A 1 540 ? -3.458 -24.331 -21.911 1.00 89.69 540 TYR A N 1
ATOM 4260 C CA . TYR A 1 540 ? -3.903 -23.012 -22.362 1.00 89.69 540 TYR A CA 1
ATOM 4261 C C . TYR A 1 540 ? -2.787 -21.979 -22.108 1.00 89.69 540 TYR A C 1
ATOM 4263 O O . TYR A 1 540 ? -2.896 -21.148 -21.205 1.00 89.69 540 TYR A O 1
ATOM 4271 N N . PRO A 1 541 ? -1.652 -22.069 -22.831 1.00 84.56 541 PRO A N 1
ATOM 4272 C CA . PRO A 1 541 ? -0.516 -21.180 -22.608 1.00 84.56 541 PRO A CA 1
ATOM 4273 C C . PRO A 1 541 ? -0.883 -19.732 -22.951 1.00 84.56 541 PRO A C 1
ATOM 4275 O O . PRO A 1 541 ? -1.550 -19.483 -23.953 1.00 84.56 541 PRO A O 1
ATOM 4278 N N . ASN A 1 542 ? -0.375 -18.774 -22.170 1.00 83.00 542 ASN A N 1
ATOM 4279 C CA . ASN A 1 542 ? -0.686 -17.339 -22.290 1.00 83.00 542 ASN A CA 1
ATOM 4280 C C . ASN A 1 542 ? -2.146 -16.961 -21.987 1.00 83.00 542 ASN A C 1
ATOM 4282 O O . ASN A 1 542 ? -2.577 -15.863 -22.341 1.00 83.00 542 ASN A O 1
ATOM 4286 N N . GLU A 1 543 ? -2.898 -17.845 -21.332 1.00 89.88 543 GLU A N 1
ATOM 4287 C CA . GLU A 1 543 ? -4.258 -17.570 -20.876 1.00 89.88 543 GLU A CA 1
ATOM 4288 C C . GLU A 1 543 ? -4.352 -17.647 -19.351 1.00 89.88 543 GLU A C 1
ATOM 4290 O O . GLU A 1 543 ? -3.672 -18.445 -18.698 1.00 89.88 543 GLU A O 1
ATOM 4295 N N . ILE A 1 544 ? -5.235 -16.833 -18.779 1.00 94.44 544 ILE A N 1
ATOM 4296 C CA . ILE A 1 544 ? -5.589 -16.879 -17.361 1.00 94.44 544 ILE A CA 1
ATOM 4297 C C . ILE A 1 544 ? -7.095 -16.700 -17.223 1.00 94.44 544 ILE A C 1
ATOM 4299 O O . ILE A 1 544 ? -7.704 -15.858 -17.889 1.00 94.44 544 ILE A O 1
ATOM 4303 N N . VAL A 1 545 ? -7.707 -17.516 -16.370 1.00 96.06 545 VAL A N 1
ATOM 4304 C CA . VAL A 1 545 ? -9.124 -17.387 -16.025 1.00 96.06 545 VAL A CA 1
ATOM 4305 C C . VAL A 1 545 ? -9.212 -17.127 -14.537 1.00 96.06 545 VAL A C 1
ATOM 4307 O O . VAL A 1 545 ? -8.562 -17.800 -13.741 1.00 96.06 545 VAL A O 1
ATOM 4310 N N . THR A 1 546 ? -10.008 -16.143 -14.156 1.00 96.00 546 THR A N 1
ATOM 4311 C CA . THR A 1 546 ? -10.209 -15.765 -12.767 1.00 96.00 546 THR A CA 1
ATOM 4312 C C . THR A 1 546 ? -11.695 -15.634 -12.478 1.00 96.00 546 THR A C 1
ATOM 4314 O O . THR A 1 546 ? -12.467 -15.228 -13.347 1.00 96.00 546 THR A O 1
ATOM 4317 N N . ALA A 1 547 ? -12.121 -16.034 -11.288 1.00 94.19 547 ALA A N 1
ATOM 4318 C CA . ALA A 1 547 ? -13.529 -16.030 -10.918 1.00 94.19 547 ALA A CA 1
ATOM 4319 C C . ALA A 1 547 ? -13.705 -15.777 -9.428 1.00 94.19 547 ALA A C 1
ATOM 4321 O O . ALA A 1 547 ? -12.866 -16.193 -8.628 1.00 94.19 547 ALA A O 1
ATOM 4322 N N . ARG A 1 548 ? -14.816 -15.142 -9.047 1.00 91.31 548 ARG A N 1
ATOM 4323 C CA . ARG A 1 548 ? -15.144 -14.910 -7.636 1.00 91.31 548 ARG A CA 1
ATOM 4324 C C . ARG A 1 548 ? -16.609 -15.157 -7.298 1.00 91.31 548 ARG A C 1
ATOM 4326 O O . ARG A 1 548 ? -17.499 -14.980 -8.124 1.00 91.31 548 ARG A O 1
ATOM 4333 N N . ARG A 1 549 ? -16.841 -15.491 -6.034 1.00 87.62 549 ARG A N 1
ATOM 4334 C CA . ARG A 1 549 ? -18.132 -15.511 -5.349 1.00 87.62 549 ARG A CA 1
ATOM 4335 C C . ARG A 1 549 ? -17.865 -15.279 -3.864 1.00 87.62 549 ARG A C 1
ATOM 4337 O O . ARG A 1 549 ? -17.237 -16.114 -3.238 1.00 87.62 549 ARG A O 1
ATOM 4344 N N . GLY A 1 550 ? -18.266 -14.144 -3.304 1.00 77.88 550 GLY A N 1
ATOM 4345 C CA . GLY A 1 550 ? -18.098 -13.843 -1.878 1.00 77.88 550 GLY A CA 1
ATOM 4346 C C . GLY A 1 550 ? -16.687 -13.445 -1.412 1.00 77.88 550 GLY A C 1
ATOM 4347 O O . GLY A 1 550 ? -16.555 -13.011 -0.273 1.00 77.88 550 GLY A O 1
ATOM 4348 N N . SER A 1 551 ? -15.650 -13.515 -2.259 1.00 85.31 551 SER A N 1
ATOM 4349 C CA . SER A 1 551 ? -14.288 -13.055 -1.929 1.00 85.31 551 SER A CA 1
ATOM 4350 C C . SER A 1 551 ? -13.800 -11.958 -2.895 1.00 85.31 551 SER A C 1
ATOM 4352 O O . SER A 1 551 ? -14.032 -12.079 -4.103 1.00 85.31 551 SER A O 1
ATOM 4354 N N . PRO A 1 552 ? -13.157 -10.870 -2.417 1.00 87.06 552 PRO A N 1
ATOM 4355 C CA . PRO A 1 552 ? -12.691 -9.771 -3.263 1.00 87.06 552 PRO A CA 1
ATOM 4356 C C . PRO A 1 552 ? -11.685 -10.183 -4.338 1.00 87.06 552 PRO A C 1
ATOM 4358 O O . PRO A 1 552 ? -10.740 -10.931 -4.086 1.00 87.06 552 PRO A O 1
ATOM 4361 N N . LEU A 1 553 ? -11.863 -9.626 -5.537 1.00 91.81 553 LEU A N 1
ATOM 4362 C CA . LEU A 1 553 ? -10.969 -9.816 -6.671 1.00 91.81 553 LEU A CA 1
ATOM 4363 C C . LEU A 1 553 ? -11.102 -8.634 -7.637 1.00 91.81 553 LEU A C 1
ATOM 4365 O O . LEU A 1 553 ? -12.216 -8.235 -7.987 1.00 91.81 553 LEU A O 1
ATOM 4369 N N . LEU A 1 554 ? -9.973 -8.075 -8.059 1.00 92.69 554 LEU A N 1
ATOM 4370 C CA . LEU A 1 554 ? -9.908 -6.951 -8.985 1.00 92.69 554 LEU A CA 1
ATOM 4371 C C . LEU A 1 554 ? -8.776 -7.126 -10.001 1.00 92.69 554 LEU A C 1
ATOM 4373 O O . LEU A 1 554 ? -7.824 -7.878 -9.781 1.00 92.69 554 LEU A O 1
ATOM 4377 N N . ILE A 1 555 ? -8.905 -6.418 -11.121 1.00 94.88 555 ILE A N 1
ATOM 4378 C CA . ILE A 1 555 ? -7.974 -6.464 -12.247 1.00 94.88 555 ILE A CA 1
ATOM 4379 C C . ILE A 1 555 ? -7.439 -5.058 -12.506 1.00 94.88 555 ILE A C 1
ATOM 4381 O O . ILE A 1 555 ? -8.175 -4.168 -12.924 1.00 94.88 555 ILE A O 1
ATOM 4385 N N . GLY A 1 556 ? -6.150 -4.863 -12.265 1.00 92.88 556 GLY A N 1
ATOM 4386 C CA . GLY A 1 556 ? -5.391 -3.694 -12.676 1.00 92.88 556 GLY A CA 1
ATOM 4387 C C . GLY A 1 556 ? -5.022 -3.777 -14.147 1.00 92.88 556 GLY A C 1
ATOM 4388 O O . GLY A 1 556 ? -4.566 -4.820 -14.615 1.00 92.88 556 GLY A O 1
ATOM 4389 N N . VAL A 1 557 ? -5.189 -2.672 -14.867 1.00 89.38 557 VAL A N 1
ATOM 4390 C CA . VAL A 1 557 ? -4.841 -2.588 -16.287 1.00 89.38 557 VAL A CA 1
ATOM 4391 C C . VAL A 1 557 ? -3.779 -1.520 -16.500 1.00 89.38 557 VAL A C 1
ATOM 4393 O O . VAL A 1 557 ? -3.970 -0.355 -16.137 1.00 89.38 557 VAL A O 1
ATOM 4396 N N . LYS A 1 558 ? -2.667 -1.906 -17.127 1.00 86.19 558 LYS A N 1
ATOM 4397 C CA . LYS A 1 558 ? -1.593 -1.001 -17.533 1.00 86.19 558 LYS A CA 1
ATOM 4398 C C . LYS A 1 558 ? -1.355 -1.134 -19.032 1.00 86.19 558 LYS A C 1
ATOM 4400 O O . LYS A 1 558 ? -1.075 -2.208 -19.551 1.00 86.19 558 LYS A O 1
ATOM 4405 N N . THR A 1 559 ? -1.495 -0.019 -19.734 1.00 74.50 559 THR A N 1
ATOM 4406 C CA . THR A 1 559 ? -1.275 0.070 -21.178 1.00 74.50 559 THR A CA 1
ATOM 4407 C C . THR A 1 559 ? -0.744 1.457 -21.522 1.00 74.50 559 THR A C 1
ATOM 4409 O O . THR A 1 559 ? -1.113 2.444 -20.883 1.00 74.50 559 THR A O 1
ATOM 4412 N N . GLU A 1 560 ? 0.131 1.534 -22.525 1.00 64.88 560 GLU A N 1
ATOM 4413 C CA . GLU A 1 560 ? 0.708 2.798 -23.001 1.00 64.88 560 GLU A CA 1
ATOM 4414 C C . GLU A 1 560 ? -0.290 3.631 -23.828 1.00 64.88 560 GLU A C 1
ATOM 4416 O O . GLU A 1 560 ? -0.136 4.848 -23.965 1.00 64.88 560 GLU A O 1
ATOM 4421 N N . LYS A 1 561 ? -1.330 2.998 -24.393 1.00 62.06 561 LYS A N 1
ATOM 4422 C CA . LYS A 1 561 ? -2.351 3.664 -25.216 1.00 62.06 561 LYS A CA 1
ATOM 4423 C C . LYS A 1 561 ? -3.633 3.898 -24.420 1.00 62.06 561 LYS A C 1
ATOM 4425 O O . LYS A 1 561 ? -3.992 3.146 -23.520 1.00 62.06 561 LYS A O 1
ATOM 4430 N N . LYS A 1 562 ? -4.360 4.967 -24.762 1.00 62.00 562 LYS A N 1
ATOM 4431 C CA . LYS A 1 562 ? -5.674 5.233 -24.160 1.00 62.00 562 LYS A CA 1
ATOM 4432 C C . LYS A 1 562 ? -6.639 4.103 -24.531 1.00 62.00 562 LYS A C 1
ATOM 4434 O O . LYS A 1 562 ? -6.775 3.790 -25.711 1.00 62.00 562 LYS A O 1
ATOM 4439 N N . LEU A 1 563 ? -7.316 3.536 -23.530 1.00 67.94 563 LEU A N 1
ATOM 4440 C CA . LEU A 1 563 ? -8.428 2.609 -23.761 1.00 67.94 563 LEU A CA 1
ATOM 4441 C C . LEU A 1 563 ? -9.562 3.362 -24.464 1.00 67.94 563 LEU A C 1
ATOM 4443 O O . LEU A 1 563 ? -9.794 4.538 -24.177 1.00 67.94 563 LEU A O 1
ATOM 4447 N N . LYS A 1 564 ? -10.250 2.696 -25.395 1.00 64.88 564 LYS A N 1
ATOM 4448 C CA . LYS A 1 564 ? -11.343 3.313 -26.169 1.00 64.88 564 LYS A CA 1
ATOM 4449 C C . LYS A 1 564 ? -12.566 3.616 -25.307 1.00 64.88 564 LYS A C 1
ATOM 4451 O O . LYS A 1 564 ? -13.259 4.600 -25.552 1.00 64.88 564 LYS A O 1
ATOM 4456 N N . VAL A 1 565 ? -12.822 2.762 -24.321 1.00 71.06 565 VAL A N 1
ATOM 4457 C CA . VAL A 1 565 ? -13.912 2.884 -23.353 1.00 71.06 565 VAL A CA 1
ATOM 4458 C C . VAL A 1 565 ? -13.405 2.517 -21.960 1.00 71.06 565 VAL A C 1
ATOM 4460 O O . VAL A 1 565 ? -12.503 1.692 -21.822 1.00 71.06 565 VAL A O 1
ATOM 4463 N N . ASP A 1 566 ? -14.001 3.121 -20.933 1.00 78.75 566 ASP A N 1
ATOM 4464 C CA . ASP A 1 566 ? -13.685 2.870 -19.520 1.00 78.75 566 ASP A CA 1
ATOM 4465 C C . ASP A 1 566 ? -14.608 1.804 -18.902 1.00 78.75 566 ASP A C 1
ATOM 4467 O O . ASP A 1 566 ? -14.907 1.837 -17.712 1.00 78.75 566 ASP A O 1
ATOM 4471 N N . PHE A 1 567 ? -15.104 0.864 -19.710 1.00 80.19 567 PHE A N 1
ATOM 4472 C CA . PHE A 1 567 ? -15.917 -0.253 -19.238 1.00 80.19 567 PHE A CA 1
ATOM 4473 C C . PHE A 1 567 ? -15.720 -1.506 -20.096 1.00 80.19 567 PHE A C 1
ATOM 4475 O O . PHE A 1 567 ? -15.348 -1.417 -21.266 1.00 80.19 567 PHE A O 1
ATOM 4482 N N . VAL A 1 568 ? -15.996 -2.671 -19.510 1.00 81.38 568 VAL A N 1
ATOM 4483 C CA . VAL A 1 568 ? -15.970 -3.984 -20.169 1.00 81.38 568 VAL A CA 1
ATOM 4484 C C . VAL A 1 568 ? -17.378 -4.573 -20.158 1.00 81.38 568 VAL A C 1
ATOM 4486 O O . VAL A 1 568 ? -18.036 -4.570 -19.116 1.00 81.38 568 VAL A O 1
ATOM 4489 N N . ASP A 1 569 ? -17.849 -5.053 -21.308 1.00 82.44 569 ASP A N 1
ATOM 4490 C CA . ASP A 1 569 ? -19.160 -5.695 -21.443 1.00 82.44 569 ASP A CA 1
ATOM 4491 C C . ASP A 1 569 ? -19.166 -7.085 -20.776 1.00 82.44 569 ASP A C 1
ATOM 4493 O O . ASP A 1 569 ? -18.178 -7.819 -20.835 1.00 82.44 569 ASP A O 1
ATOM 4497 N N . VAL A 1 570 ? -20.285 -7.444 -20.139 1.00 82.88 570 VAL A N 1
ATOM 4498 C CA . VAL A 1 570 ? -20.486 -8.755 -19.502 1.00 82.88 570 VAL A CA 1
ATOM 4499 C C . VAL A 1 570 ? -21.253 -9.681 -20.440 1.00 82.88 570 VAL A C 1
ATOM 4501 O O . VAL A 1 570 ? -22.393 -9.408 -20.823 1.00 82.88 570 VAL A O 1
ATOM 4504 N N . GLU A 1 571 ? -20.649 -10.817 -20.767 1.00 80.94 571 GLU A N 1
ATOM 4505 C CA . GLU A 1 571 ? -21.217 -11.829 -21.649 1.00 80.94 571 GLU A CA 1
ATOM 4506 C C . GLU A 1 571 ? -22.033 -12.883 -20.885 1.00 80.94 571 GLU A C 1
ATOM 4508 O O . GLU A 1 571 ? -21.595 -13.438 -19.872 1.00 80.94 571 GLU A O 1
ATOM 4513 N N . PHE A 1 572 ? -23.211 -13.229 -21.412 1.00 74.31 572 PHE A N 1
ATOM 4514 C CA . PHE A 1 572 ? -24.093 -14.252 -20.842 1.00 74.31 572 PHE A CA 1
ATOM 4515 C C . PHE A 1 572 ? -24.120 -15.511 -21.712 1.00 74.31 572 PHE A C 1
ATOM 4517 O O . PHE A 1 572 ? -24.195 -15.437 -22.940 1.00 74.31 572 PHE A O 1
ATOM 4524 N N . ALA A 1 573 ? -24.130 -16.685 -21.076 1.00 60.03 573 ALA A N 1
ATOM 4525 C CA . ALA A 1 573 ? -24.315 -17.950 -21.781 1.00 60.03 573 ALA A CA 1
ATOM 4526 C C . ALA A 1 573 ? -25.697 -17.989 -22.474 1.00 60.03 573 ALA A C 1
ATOM 4528 O O . ALA A 1 573 ? -26.722 -17.884 -21.803 1.00 60.03 573 ALA A O 1
ATOM 4529 N N . GLY A 1 574 ? -25.725 -18.133 -23.808 1.00 48.59 574 GLY A N 1
ATOM 4530 C CA . GLY A 1 574 ? -26.959 -18.291 -24.600 1.00 48.59 574 GLY A CA 1
ATOM 4531 C C . GLY A 1 574 ? -27.183 -17.293 -25.746 1.00 48.59 574 GLY A C 1
ATOM 4532 O O . GLY A 1 574 ? -28.105 -17.494 -26.530 1.00 48.59 574 GLY A O 1
ATOM 4533 N N . GLN A 1 575 ? -26.350 -16.258 -25.911 1.00 42.75 575 GLN A N 1
ATOM 4534 C CA . GLN A 1 575 ? -26.449 -15.335 -27.062 1.00 42.75 575 GLN A CA 1
ATOM 4535 C C . GLN A 1 575 ? -25.942 -15.918 -28.400 1.00 42.75 575 GLN A C 1
ATOM 4537 O O . GLN A 1 575 ? -26.054 -15.266 -29.433 1.00 42.75 575 GLN A O 1
ATOM 4542 N N . GLU A 1 576 ? -25.447 -17.159 -28.419 1.00 36.75 576 GLU A N 1
ATOM 4543 C CA . GLU A 1 576 ? -24.911 -17.816 -29.624 1.00 36.75 576 GLU A CA 1
ATOM 4544 C C . GLU A 1 576 ? -25.974 -18.454 -30.549 1.00 36.75 576 GLU A C 1
ATOM 4546 O O . GLU A 1 576 ? -25.618 -18.998 -31.593 1.00 36.75 576 GLU A O 1
ATOM 4551 N N . ALA A 1 577 ? -27.275 -18.389 -30.232 1.00 29.75 577 ALA A N 1
ATOM 4552 C CA . ALA A 1 577 ? -28.311 -19.114 -30.988 1.00 29.75 577 ALA A CA 1
ATOM 4553 C C . ALA A 1 577 ? -29.099 -18.296 -32.037 1.00 29.75 577 ALA A C 1
ATOM 4555 O O . ALA A 1 577 ? -29.874 -18.882 -32.790 1.00 29.75 577 ALA A O 1
ATOM 4556 N N . GLU A 1 578 ? -28.901 -16.979 -32.160 1.00 30.08 578 GLU A N 1
ATOM 4557 C CA . GLU A 1 578 ? -29.600 -16.158 -33.166 1.00 30.08 578 GLU A CA 1
ATOM 4558 C C . GLU A 1 578 ? -28.634 -15.580 -34.209 1.00 30.08 578 GLU A C 1
ATOM 4560 O O . GLU A 1 578 ? -28.421 -14.373 -34.305 1.00 30.08 578 GLU A O 1
ATOM 4565 N N . SER A 1 579 ? -28.056 -16.440 -35.050 1.00 30.39 579 SER A N 1
ATOM 4566 C CA . SER A 1 579 ? -27.511 -15.988 -36.335 1.00 30.39 579 SER A CA 1
ATOM 4567 C C . SER A 1 579 ? -28.204 -16.732 -37.474 1.00 30.39 579 SER A C 1
ATOM 4569 O O . SER A 1 579 ? -28.214 -17.960 -37.535 1.00 30.39 579 SER A O 1
ATOM 4571 N N . LYS A 1 580 ? -28.874 -15.957 -38.334 1.00 30.52 580 LYS A N 1
ATOM 4572 C CA . LYS A 1 580 ? -29.643 -16.421 -39.492 1.00 30.52 580 LYS A CA 1
ATOM 4573 C C . LYS A 1 580 ? -28.810 -17.382 -40.341 1.00 30.52 580 LYS A C 1
ATOM 4575 O O . LYS A 1 580 ? -27.749 -17.013 -40.840 1.00 30.52 580 LYS A O 1
ATOM 4580 N N . THR A 1 581 ? -29.338 -18.581 -40.553 1.00 26.66 581 THR A N 1
ATOM 4581 C CA . THR A 1 581 ? -28.883 -19.517 -41.577 1.00 26.66 581 THR A CA 1
ATOM 4582 C C . THR A 1 581 ? -28.976 -18.850 -42.950 1.00 26.66 581 THR A C 1
ATOM 4584 O O . THR A 1 581 ? -30.060 -18.515 -43.424 1.00 26.66 581 THR A O 1
ATOM 4587 N N . ILE A 1 582 ? -27.826 -18.614 -43.581 1.00 33.09 582 ILE A N 1
ATOM 4588 C CA . ILE A 1 582 ? -27.754 -18.229 -44.991 1.00 33.09 582 ILE A CA 1
ATOM 4589 C C . ILE A 1 582 ? -27.951 -19.508 -45.812 1.00 33.09 582 ILE A C 1
ATOM 4591 O O . ILE A 1 582 ? -27.221 -20.484 -45.647 1.00 33.09 582 ILE A O 1
ATOM 4595 N N . ASP A 1 583 ? -28.985 -19.489 -46.645 1.00 28.97 583 ASP A N 1
ATOM 4596 C CA . ASP A 1 583 ? -29.447 -20.575 -47.508 1.00 28.97 583 ASP A CA 1
ATOM 4597 C C . ASP A 1 583 ? -28.374 -20.958 -48.565 1.00 28.97 583 ASP A C 1
ATOM 4599 O O . ASP A 1 583 ? -27.876 -20.060 -49.254 1.00 28.97 583 ASP A O 1
ATOM 4603 N N . PRO A 1 584 ? -27.977 -22.239 -48.745 1.00 32.91 584 PRO A N 1
ATOM 4604 C CA . PRO A 1 584 ? -26.864 -22.622 -49.627 1.00 32.91 584 PRO A CA 1
ATOM 4605 C C . PRO A 1 584 ? -27.174 -22.628 -51.137 1.00 32.91 584 PRO A C 1
ATOM 4607 O O . PRO A 1 584 ? -26.370 -23.140 -51.914 1.00 32.91 584 PRO A O 1
ATOM 4610 N N . LEU A 1 585 ? -28.323 -22.112 -51.585 1.00 35.75 585 LEU A N 1
ATOM 4611 C CA . LEU A 1 585 ? -28.819 -22.297 -52.959 1.00 35.75 585 LEU A CA 1
ATOM 4612 C C . LEU A 1 585 ? -29.130 -20.982 -53.698 1.00 35.75 585 LEU A C 1
ATOM 4614 O O . LEU A 1 585 ? -30.210 -20.810 -54.257 1.00 35.75 585 LEU A O 1
ATOM 4618 N N . SER A 1 586 ? -28.153 -20.073 -53.793 1.00 28.73 586 SER A N 1
ATOM 4619 C CA . SER A 1 586 ? -28.191 -18.998 -54.803 1.00 28.73 586 SER A CA 1
ATOM 4620 C C . SER A 1 586 ? -26.961 -19.046 -55.730 1.00 28.73 586 SER A C 1
ATOM 4622 O O . SER A 1 586 ? -25.836 -19.180 -55.243 1.00 28.73 586 SER A O 1
ATOM 4624 N N . PRO A 1 587 ? -27.134 -19.002 -57.068 1.00 34.12 587 PRO A N 1
ATOM 4625 C CA . PRO A 1 587 ? -26.033 -19.178 -58.010 1.00 34.12 587 PRO A CA 1
ATOM 4626 C C . PRO A 1 587 ? -25.207 -17.897 -58.239 1.00 34.12 587 PRO A C 1
ATOM 4628 O O . PRO A 1 587 ? -25.736 -16.836 -58.554 1.00 34.12 587 PRO A O 1
ATOM 4631 N N . SER A 1 588 ? -23.888 -18.068 -58.106 1.00 33.16 588 SER A N 1
ATOM 4632 C CA . SER A 1 588 ? -22.743 -17.364 -58.718 1.00 33.16 588 SER A CA 1
ATOM 4633 C C . SER A 1 588 ? -22.961 -16.024 -59.442 1.00 33.16 588 SER A C 1
ATOM 4635 O O . SER A 1 588 ? -23.537 -15.974 -60.528 1.00 33.16 588 SER A O 1
ATOM 4637 N N . SER A 1 589 ? -22.269 -14.989 -58.955 1.00 28.55 589 SER A N 1
ATOM 4638 C CA . SER A 1 589 ? -21.701 -13.923 -59.795 1.00 28.55 589 SER A CA 1
ATOM 4639 C C . SER A 1 589 ? -20.193 -14.180 -59.974 1.00 28.55 589 SER A C 1
ATOM 4641 O O . SER A 1 589 ? -19.513 -14.417 -58.974 1.00 28.55 589 SER A O 1
ATOM 4643 N N . PRO A 1 590 ? -19.648 -14.185 -61.205 1.00 38.22 590 PRO A N 1
ATOM 4644 C CA . PRO A 1 590 ? -18.250 -14.509 -61.464 1.00 38.22 590 PRO A CA 1
ATOM 4645 C C . PRO A 1 590 ? -17.383 -13.242 -61.446 1.00 38.22 590 PRO A C 1
ATOM 4647 O O . PRO A 1 590 ? -17.602 -12.324 -62.232 1.00 38.22 590 PRO A O 1
ATOM 4650 N N . GLY A 1 591 ? -16.363 -13.205 -60.589 1.00 34.12 591 GLY A N 1
ATOM 4651 C CA . GLY A 1 591 ? -15.313 -12.187 -60.668 1.00 34.12 591 GLY A CA 1
ATOM 4652 C C . GLY A 1 591 ? -14.557 -11.986 -59.360 1.00 34.12 591 GLY A C 1
ATOM 4653 O O . GLY A 1 591 ? -15.021 -11.264 -58.487 1.00 34.12 591 GLY A O 1
ATOM 4654 N N . GLY A 1 592 ? -13.372 -12.591 -59.243 1.00 28.97 592 GLY A N 1
ATOM 4655 C CA . GLY A 1 592 ? -12.431 -12.312 -58.154 1.00 28.97 592 GLY A CA 1
ATOM 4656 C C . GLY A 1 592 ? -11.512 -13.494 -57.860 1.00 28.97 592 GLY A C 1
ATOM 4657 O O . GLY A 1 592 ? -11.927 -14.465 -57.240 1.00 28.97 592 GLY A O 1
ATOM 4658 N N . LEU A 1 593 ? -10.274 -13.419 -58.347 1.00 35.25 593 LEU A N 1
ATOM 4659 C CA . LEU A 1 593 ? -9.225 -14.420 -58.168 1.00 35.25 593 LEU A CA 1
ATOM 4660 C C . LEU A 1 593 ? -8.779 -14.587 -56.699 1.00 35.25 593 LEU A C 1
ATOM 4662 O O . LEU A 1 593 ? -8.661 -13.610 -55.970 1.00 35.25 593 LEU A O 1
ATOM 4666 N N . LEU A 1 594 ? -8.425 -15.836 -56.362 1.00 36.88 594 LEU A N 1
ATOM 4667 C CA . LEU A 1 594 ? -7.334 -16.283 -55.475 1.00 36.88 594 LEU A CA 1
ATOM 4668 C C . LEU A 1 594 ? -7.120 -15.535 -54.140 1.00 36.88 594 LEU A C 1
ATOM 4670 O O . LEU A 1 594 ? -6.361 -14.573 -54.068 1.00 36.88 594 LEU A O 1
ATOM 4674 N N . VAL A 1 595 ? -7.630 -16.117 -53.050 1.00 29.67 595 VAL A N 1
ATOM 4675 C CA . VAL A 1 595 ? -7.081 -15.952 -51.689 1.00 29.67 595 VAL A CA 1
ATOM 4676 C C . VAL A 1 595 ? -6.853 -17.359 -51.100 1.00 29.67 595 VAL A C 1
ATOM 4678 O O . VAL A 1 595 ? -7.762 -18.186 -51.203 1.00 29.67 595 VAL A O 1
ATOM 4681 N N . PRO A 1 596 ? -5.675 -17.690 -50.529 1.00 29.28 596 PRO A N 1
ATOM 4682 C CA . PRO A 1 596 ? -5.442 -18.990 -49.893 1.00 29.28 596 PRO A CA 1
ATOM 4683 C C . PRO A 1 596 ? -6.239 -19.111 -48.580 1.00 29.28 596 PRO A C 1
ATOM 4685 O O . PRO A 1 596 ? -6.561 -18.090 -47.971 1.00 29.28 596 PRO A O 1
ATOM 4688 N N . PRO A 1 597 ? -6.542 -20.332 -48.102 1.00 31.11 597 PRO A N 1
ATOM 4689 C CA . PRO A 1 597 ? -7.364 -20.524 -46.914 1.00 31.11 597 PRO A CA 1
ATOM 4690 C C . PRO A 1 597 ? -6.605 -20.060 -45.664 1.00 31.11 597 PRO A C 1
ATOM 4692 O O . PRO A 1 597 ? -5.533 -20.573 -45.342 1.00 31.11 597 PRO A O 1
ATOM 4695 N N . SER A 1 598 ? -7.166 -19.078 -44.961 1.00 30.58 598 SER A N 1
ATOM 4696 C CA . SER A 1 598 ? -6.699 -18.645 -43.648 1.00 30.58 598 SER A CA 1
ATOM 4697 C C . SER A 1 598 ? -6.978 -19.713 -42.583 1.00 30.58 598 SER A C 1
ATOM 4699 O O . SER A 1 598 ? -7.986 -20.420 -42.623 1.00 30.58 598 SER A O 1
ATOM 4701 N N . GLY A 1 599 ? -6.034 -19.830 -41.644 1.00 29.31 599 GLY A N 1
ATOM 4702 C CA . GLY A 1 599 ? -6.068 -20.702 -40.471 1.00 29.31 599 GLY A CA 1
ATOM 4703 C C . GLY A 1 599 ? -7.164 -20.356 -39.445 1.00 29.31 599 GLY A C 1
ATOM 4704 O O . GLY A 1 599 ? -8.119 -19.649 -39.757 1.00 29.31 599 GLY A O 1
ATOM 4705 N N . PRO A 1 600 ? -7.077 -20.923 -38.227 1.00 31.73 600 PRO A N 1
ATOM 4706 C CA . PRO A 1 600 ? -8.229 -21.350 -37.440 1.00 31.73 600 PRO A CA 1
ATOM 4707 C C . PRO A 1 600 ? -9.145 -20.198 -37.005 1.00 31.73 600 PRO A C 1
ATOM 4709 O O . PRO A 1 600 ? -8.695 -19.113 -36.654 1.00 31.73 600 PRO A O 1
ATOM 4712 N N . LYS A 1 601 ? -10.449 -20.500 -37.040 1.00 29.83 601 LYS A N 1
ATOM 4713 C CA . LYS A 1 601 ? -11.616 -19.661 -36.729 1.00 29.83 601 LYS A CA 1
ATOM 4714 C C . LYS A 1 601 ? -11.352 -18.567 -35.682 1.00 29.83 601 LYS A C 1
ATOM 4716 O O . LYS A 1 601 ? -11.205 -18.848 -34.498 1.00 29.83 601 LYS A O 1
ATOM 4721 N N . ILE A 1 602 ? -11.401 -17.324 -36.152 1.00 28.03 602 ILE A N 1
ATOM 4722 C CA . ILE A 1 602 ? -11.493 -16.090 -35.365 1.00 28.03 602 ILE A CA 1
ATOM 4723 C C . ILE A 1 602 ? -12.780 -16.142 -34.519 1.00 28.03 602 ILE A C 1
ATOM 4725 O O . ILE A 1 602 ? -13.876 -16.168 -35.085 1.00 28.03 602 ILE A O 1
ATOM 4729 N N . MET A 1 603 ? -12.662 -16.161 -33.185 1.00 34.72 603 MET A N 1
ATOM 4730 C CA . MET A 1 603 ? -13.782 -15.852 -32.286 1.00 34.72 603 MET A CA 1
ATOM 4731 C C . MET A 1 603 ? -14.147 -14.376 -32.469 1.00 34.72 603 MET A C 1
ATOM 4733 O O . MET A 1 603 ? -13.294 -13.498 -32.385 1.00 34.72 603 MET A O 1
ATOM 4737 N N . ARG A 1 604 ? -15.405 -14.105 -32.822 1.00 34.97 604 ARG A N 1
ATOM 4738 C CA . ARG A 1 604 ? -15.864 -12.802 -33.327 1.00 34.97 604 ARG A CA 1
ATOM 4739 C C . ARG A 1 604 ? -16.660 -12.024 -32.272 1.00 34.97 604 ARG A C 1
ATOM 4741 O O . ARG A 1 604 ? -17.703 -11.461 -32.585 1.00 34.97 604 ARG A O 1
ATOM 4748 N N . THR A 1 605 ? -16.149 -11.984 -31.048 1.00 41.81 605 THR A N 1
ATOM 4749 C CA . THR A 1 605 ? -16.617 -11.126 -29.948 1.00 41.81 605 THR A CA 1
ATOM 4750 C C . THR A 1 605 ? -15.388 -10.496 -29.301 1.00 41.81 605 THR A C 1
ATOM 4752 O O . THR A 1 605 ? -14.832 -11.007 -28.345 1.00 41.81 605 THR A O 1
ATOM 4755 N N . GLN A 1 606 ? -14.887 -9.420 -29.911 1.00 47.91 606 GLN A N 1
ATOM 4756 C CA . GLN A 1 606 ? -13.767 -8.643 -29.375 1.00 47.91 606 GLN A CA 1
ATOM 4757 C C . GLN A 1 606 ? -14.290 -7.653 -28.331 1.00 47.91 606 GLN A C 1
ATOM 4759 O O . GLN A 1 606 ? -15.258 -6.929 -28.589 1.00 47.91 606 GLN A O 1
ATOM 4764 N N . SER A 1 607 ? -13.635 -7.587 -27.172 1.00 52.56 607 SER A N 1
ATOM 4765 C CA . SER A 1 607 ? -13.937 -6.595 -26.140 1.00 52.56 607 SER A CA 1
ATOM 4766 C C . SER A 1 607 ? -13.564 -5.207 -26.668 1.00 52.56 607 SER A C 1
ATOM 4768 O O . SER A 1 607 ? -12.395 -4.916 -26.938 1.00 52.56 607 SER A O 1
ATOM 4770 N N . ARG A 1 608 ? -14.559 -4.324 -26.842 1.00 55.38 608 ARG A N 1
ATOM 4771 C CA . ARG A 1 608 ? -14.378 -2.987 -27.454 1.00 55.38 608 ARG A CA 1
ATOM 4772 C C . ARG A 1 608 ? -13.349 -2.121 -26.720 1.00 55.38 608 ARG A C 1
ATOM 4774 O O . ARG A 1 608 ? -12.775 -1.217 -27.326 1.00 55.38 608 ARG A O 1
ATOM 4781 N N . ALA A 1 609 ? -13.115 -2.398 -25.436 1.00 54.34 609 ALA A N 1
ATOM 4782 C CA . ALA A 1 609 ? -12.188 -1.669 -24.578 1.00 54.34 609 ALA A CA 1
ATOM 4783 C C . ALA A 1 609 ? -10.726 -1.745 -25.044 1.00 54.34 609 ALA A C 1
ATOM 4785 O O . ALA A 1 609 ? -10.002 -0.755 -24.910 1.00 54.34 609 ALA A O 1
ATOM 4786 N N . PHE A 1 610 ? -10.313 -2.871 -25.637 1.00 57.88 610 PHE A N 1
ATOM 4787 C CA . PHE A 1 610 ? -8.902 -3.194 -25.897 1.00 57.88 610 PHE A CA 1
ATOM 4788 C C . PHE A 1 610 ? -8.531 -3.244 -27.392 1.00 57.88 610 PHE A C 1
ATOM 4790 O O . PHE A 1 610 ? -7.421 -3.630 -27.748 1.00 57.88 610 PHE A O 1
ATOM 4797 N N . MET A 1 611 ? -9.427 -2.806 -28.287 1.00 54.38 611 MET A N 1
ATOM 4798 C CA . MET A 1 611 ? -9.176 -2.800 -29.734 1.00 54.38 611 MET A CA 1
ATOM 4799 C C . MET A 1 611 ? -8.198 -1.695 -30.169 1.00 54.38 611 MET A C 1
ATOM 4801 O O . MET A 1 611 ? -8.467 -0.505 -29.979 1.00 54.38 611 MET A O 1
ATOM 4805 N N . SER A 1 612 ? -7.133 -2.065 -30.885 1.00 50.12 612 SER A N 1
ATOM 4806 C CA . SER A 1 612 ? -6.330 -1.134 -31.691 1.00 50.12 612 SER A CA 1
ATOM 4807 C C . SER A 1 612 ? -7.079 -0.731 -32.973 1.00 50.12 612 SER A C 1
ATOM 4809 O O . SER A 1 612 ? -7.896 -1.500 -33.473 1.00 50.12 612 SER A O 1
ATOM 4811 N N . ASP A 1 613 ? -6.851 0.476 -33.506 1.00 45.59 613 ASP A N 1
ATOM 4812 C CA . ASP A 1 613 ? -7.436 0.884 -34.802 1.00 45.59 613 ASP A CA 1
ATOM 4813 C C . ASP A 1 613 ? -6.867 0.072 -35.985 1.00 45.59 613 ASP A C 1
ATOM 4815 O O . ASP A 1 613 ? -7.527 -0.055 -37.014 1.00 45.59 613 ASP A O 1
ATOM 4819 N N . ASP A 1 614 ? -5.699 -0.555 -35.797 1.00 43.47 614 ASP A N 1
ATOM 4820 C CA . ASP A 1 614 ? -4.927 -1.231 -36.849 1.00 43.47 614 ASP A CA 1
ATOM 4821 C C . ASP A 1 614 ? -4.959 -2.775 -36.766 1.00 43.47 614 ASP A C 1
ATOM 4823 O O . ASP A 1 614 ? -4.324 -3.453 -37.571 1.00 43.47 614 ASP A O 1
ATOM 4827 N N . GLY A 1 615 ? -5.655 -3.364 -35.783 1.00 42.47 615 GLY A N 1
ATOM 4828 C CA . GLY A 1 615 ? -5.790 -4.824 -35.625 1.00 42.47 615 GLY A CA 1
ATOM 4829 C C . GLY A 1 615 ? -4.536 -5.576 -35.142 1.00 42.47 615 GLY A C 1
ATOM 4830 O O . GLY A 1 615 ? -4.553 -6.804 -35.081 1.00 42.47 615 GLY A O 1
ATOM 4831 N N . LEU A 1 616 ? -3.456 -4.871 -34.785 1.00 41.53 616 LEU A N 1
ATOM 4832 C CA . LEU A 1 616 ? -2.237 -5.452 -34.203 1.00 41.53 616 LEU A CA 1
ATOM 4833 C C . LEU A 1 616 ? -2.332 -5.539 -32.662 1.00 41.53 616 LEU A C 1
ATOM 4835 O O . LEU A 1 616 ? -2.848 -4.593 -32.048 1.00 41.53 616 LEU A O 1
ATOM 4839 N N . PRO A 1 617 ? -1.828 -6.625 -32.031 1.00 46.41 617 PRO A N 1
ATOM 4840 C CA . PRO A 1 617 ? -1.830 -6.791 -30.576 1.00 46.41 617 PRO A CA 1
ATOM 4841 C C . PRO A 1 617 ? -0.951 -5.730 -29.903 1.00 46.41 617 PRO A C 1
ATOM 4843 O O . PRO A 1 617 ? 0.187 -5.494 -30.311 1.00 46.41 617 PRO A O 1
ATOM 4846 N N . GLN A 1 618 ? -1.498 -5.061 -28.886 1.00 61.97 618 GLN A N 1
ATOM 4847 C CA . GLN A 1 618 ? -0.813 -4.000 -28.147 1.00 61.97 618 GLN A CA 1
ATOM 4848 C C . GLN A 1 618 ? -0.124 -4.565 -26.897 1.00 61.97 618 GLN A C 1
ATOM 4850 O O . GLN A 1 618 ? -0.685 -5.459 -26.262 1.00 61.97 618 GLN A O 1
ATOM 4855 N N . PRO A 1 619 ? 1.043 -4.028 -26.491 1.00 66.25 619 PRO A N 1
ATOM 4856 C CA . PRO A 1 619 ? 1.609 -4.321 -25.180 1.00 66.25 619 PRO A CA 1
ATOM 4857 C C . PRO A 1 619 ? 0.630 -3.883 -24.083 1.00 66.25 619 PRO A C 1
ATOM 4859 O O . PRO A 1 619 ? 0.257 -2.708 -23.991 1.00 66.25 619 PRO A O 1
ATOM 4862 N N . ILE A 1 620 ? 0.190 -4.840 -23.277 1.00 76.69 620 ILE A N 1
ATOM 4863 C CA . ILE A 1 620 ? -0.739 -4.630 -22.171 1.00 76.69 620 ILE A CA 1
ATOM 4864 C C . ILE A 1 620 ? -0.346 -5.551 -21.023 1.00 76.69 620 ILE A C 1
ATOM 4866 O O . ILE A 1 620 ? -0.019 -6.719 -21.232 1.00 76.69 620 ILE A O 1
ATOM 4870 N N . GLU A 1 621 ? -0.369 -5.012 -19.811 1.00 87.62 621 GLU A N 1
ATOM 4871 C CA . GLU A 1 621 ? -0.103 -5.752 -18.584 1.00 87.62 621 GLU A CA 1
ATOM 4872 C C . GLU A 1 621 ? -1.384 -5.776 -17.744 1.00 87.62 621 GLU A C 1
ATOM 4874 O O . GLU A 1 621 ? -2.014 -4.738 -17.503 1.00 87.62 621 GLU A O 1
ATOM 4879 N N . PHE A 1 622 ? -1.764 -6.971 -17.298 1.00 92.81 622 PHE A N 1
ATOM 4880 C CA . PHE A 1 622 ? -2.895 -7.188 -16.406 1.00 92.81 622 PHE A CA 1
ATOM 4881 C C . PHE A 1 622 ? -2.391 -7.682 -15.051 1.00 92.81 622 PHE A C 1
ATOM 4883 O O . PHE A 1 622 ? -1.640 -8.653 -14.980 1.00 92.81 622 PHE A O 1
ATOM 4890 N N . PHE A 1 623 ? -2.842 -7.040 -13.977 1.00 95.06 623 PHE A N 1
ATOM 4891 C CA . PHE A 1 623 ? -2.490 -7.389 -12.603 1.00 95.06 623 PHE A CA 1
ATOM 4892 C C . PHE A 1 623 ? -3.745 -7.851 -11.870 1.00 95.06 623 PHE A C 1
ATOM 4894 O O . PHE A 1 623 ? -4.638 -7.051 -11.614 1.00 95.06 623 PHE A O 1
ATOM 4901 N N . ILE A 1 624 ? -3.841 -9.136 -11.539 1.00 95.81 624 ILE A N 1
ATOM 4902 C CA . ILE A 1 624 ? -4.991 -9.687 -10.811 1.00 95.81 624 ILE A CA 1
ATOM 4903 C C . ILE A 1 624 ? -4.623 -9.776 -9.331 1.00 95.81 624 ILE A C 1
ATOM 4905 O O . ILE A 1 624 ? -3.626 -10.410 -8.986 1.00 95.81 624 ILE A O 1
ATOM 4909 N N . ALA A 1 625 ? -5.420 -9.168 -8.455 1.00 94.75 625 ALA A N 1
ATOM 4910 C CA . ALA A 1 625 ? -5.191 -9.229 -7.014 1.00 94.75 625 ALA A CA 1
ATOM 4911 C C . ALA A 1 625 ? -6.502 -9.246 -6.227 1.00 94.75 625 ALA A C 1
ATOM 4913 O O . ALA A 1 625 ? -7.525 -8.737 -6.680 1.00 94.75 625 ALA A O 1
ATOM 4914 N N . SER A 1 626 ? -6.458 -9.798 -5.015 1.00 91.12 626 SER A N 1
ATOM 4915 C CA . SER A 1 626 ? -7.546 -9.679 -4.035 1.00 91.12 626 SER A CA 1
ATOM 4916 C C . SER A 1 626 ? -7.578 -8.326 -3.320 1.00 91.12 626 SER A C 1
ATOM 4918 O O . SER A 1 626 ? -8.570 -8.003 -2.673 1.00 91.12 626 SER A O 1
ATOM 4920 N N . ASP A 1 627 ? -6.508 -7.532 -3.424 1.00 87.38 627 ASP A N 1
ATOM 4921 C CA . ASP A 1 627 ? -6.392 -6.221 -2.790 1.00 87.38 627 ASP A CA 1
ATOM 4922 C C . ASP A 1 627 ? -5.678 -5.213 -3.704 1.00 87.38 627 ASP A C 1
ATOM 4924 O O . ASP A 1 627 ? -4.692 -5.541 -4.369 1.00 87.38 627 ASP A O 1
ATOM 4928 N N . ALA A 1 628 ? -6.164 -3.971 -3.716 1.00 86.88 628 ALA A N 1
ATOM 4929 C CA . ALA A 1 628 ? -5.616 -2.879 -4.516 1.00 86.88 628 ALA A CA 1
ATOM 4930 C C . ALA A 1 628 ? -4.170 -2.504 -4.145 1.00 86.88 628 ALA A C 1
ATOM 4932 O O . ALA A 1 628 ? -3.432 -2.014 -5.001 1.00 86.88 628 ALA A O 1
ATOM 4933 N N . ALA A 1 629 ? -3.731 -2.778 -2.912 1.00 86.06 629 ALA A N 1
ATOM 4934 C CA . ALA A 1 629 ? -2.375 -2.489 -2.448 1.00 86.06 629 ALA A CA 1
ATOM 4935 C C . ALA A 1 629 ? -1.286 -3.201 -3.270 1.00 86.06 629 ALA A C 1
ATOM 4937 O O . ALA A 1 629 ? -0.178 -2.684 -3.379 1.00 86.06 629 ALA A O 1
ATOM 4938 N N . ALA A 1 630 ? -1.592 -4.354 -3.877 1.00 89.50 630 ALA A N 1
ATOM 4939 C CA . ALA A 1 630 ? -0.660 -5.074 -4.750 1.00 89.50 630 ALA A CA 1
ATOM 4940 C C . ALA A 1 630 ? -0.631 -4.556 -6.197 1.00 89.50 630 ALA A C 1
ATOM 4942 O O . ALA A 1 630 ? 0.242 -4.947 -6.963 1.00 89.50 630 ALA A O 1
ATOM 4943 N N . ILE A 1 631 ? -1.585 -3.707 -6.584 1.00 90.56 631 ILE A N 1
ATOM 4944 C CA . ILE A 1 631 ? -1.728 -3.199 -7.956 1.00 90.56 631 ILE A CA 1
ATOM 4945 C C . ILE A 1 631 ? -1.245 -1.748 -8.060 1.00 90.56 631 ILE A C 1
ATOM 4947 O O . ILE A 1 631 ? -0.720 -1.354 -9.101 1.00 90.56 631 ILE A O 1
ATOM 4951 N N . ILE A 1 632 ? -1.394 -0.959 -6.991 1.00 87.12 632 ILE A N 1
ATOM 4952 C CA . ILE A 1 632 ? -1.227 0.501 -7.025 1.00 87.12 632 ILE A CA 1
ATOM 4953 C C . ILE A 1 632 ? 0.169 0.971 -7.462 1.00 87.12 632 ILE A C 1
ATOM 4955 O O . ILE A 1 632 ? 0.290 2.040 -8.057 1.00 87.12 632 ILE A O 1
ATOM 4959 N N . GLU A 1 633 ? 1.218 0.176 -7.220 1.00 84.44 633 GLU A N 1
ATOM 4960 C CA . GLU A 1 633 ? 2.582 0.487 -7.679 1.00 84.44 633 GLU A CA 1
ATOM 4961 C C . GLU A 1 633 ? 2.764 0.323 -9.196 1.00 84.44 633 GLU A C 1
ATOM 4963 O O . GLU A 1 633 ? 3.692 0.884 -9.774 1.00 84.44 633 GLU A O 1
ATOM 4968 N N . HIS A 1 634 ? 1.860 -0.405 -9.854 1.00 85.94 634 HIS A N 1
ATOM 4969 C CA . HIS A 1 634 ? 1.878 -0.633 -11.296 1.00 85.94 634 HIS A CA 1
ATOM 4970 C C . HIS A 1 634 ? 0.847 0.224 -12.036 1.00 85.94 634 HIS A C 1
ATOM 4972 O O . HIS A 1 634 ? 1.140 0.759 -13.105 1.00 85.94 634 HIS A O 1
ATOM 4978 N N . THR A 1 635 ? -0.373 0.349 -11.506 1.00 87.38 635 THR A N 1
ATOM 4979 C CA . THR A 1 635 ? -1.452 1.122 -12.135 1.00 87.38 635 THR A CA 1
ATOM 4980 C C . THR A 1 635 ? -2.516 1.544 -11.126 1.00 87.38 635 THR A C 1
ATOM 4982 O O . THR A 1 635 ? -2.842 0.814 -10.195 1.00 87.38 635 THR A O 1
ATOM 4985 N N . LYS A 1 636 ? -3.113 2.719 -11.348 1.00 87.69 636 LYS A N 1
ATOM 4986 C CA . LYS A 1 636 ? -4.293 3.187 -10.600 1.00 87.69 636 LYS A CA 1
ATOM 4987 C C . LYS A 1 636 ? -5.612 2.750 -11.232 1.00 87.69 636 LYS A C 1
ATOM 4989 O O . LYS A 1 636 ? -6.659 2.937 -10.624 1.00 87.69 636 LYS A O 1
ATOM 4994 N N . ARG A 1 637 ? -5.582 2.220 -12.458 1.00 89.06 637 ARG A N 1
ATOM 4995 C CA . ARG A 1 637 ? -6.788 1.836 -13.198 1.00 89.06 637 ARG A CA 1
ATOM 4996 C C . ARG A 1 637 ? -7.147 0.401 -12.871 1.00 89.06 637 ARG A C 1
ATOM 4998 O O . ARG A 1 637 ? -6.395 -0.508 -13.227 1.00 89.06 637 ARG A O 1
ATOM 5005 N N . VAL A 1 638 ? -8.288 0.211 -12.222 1.00 90.25 638 VAL A N 1
ATOM 5006 C CA . VAL A 1 638 ? -8.740 -1.099 -11.754 1.00 90.25 638 VAL A CA 1
ATOM 5007 C C . VAL A 1 638 ? -10.180 -1.374 -12.146 1.00 90.25 638 VAL A C 1
ATOM 5009 O O . VAL A 1 638 ? -11.002 -0.470 -12.238 1.00 90.25 638 VAL A O 1
ATOM 5012 N N . LEU A 1 639 ? -10.484 -2.645 -12.352 1.00 91.12 639 LEU A N 1
ATOM 5013 C CA . LEU A 1 639 ? -11.829 -3.154 -12.555 1.00 91.12 639 LEU A CA 1
ATOM 5014 C C . LEU A 1 639 ? -12.154 -4.111 -11.410 1.00 91.12 639 LEU A C 1
ATOM 5016 O O . LEU A 1 639 ? -11.445 -5.099 -11.209 1.00 91.12 639 LEU A O 1
ATOM 5020 N N . TYR A 1 640 ? -13.220 -3.826 -10.666 1.00 88.56 640 TYR A N 1
ATOM 5021 C CA . TYR A 1 640 ? -13.708 -4.706 -9.606 1.00 88.56 640 TYR A CA 1
ATOM 5022 C C . TYR A 1 640 ? -14.618 -5.783 -10.189 1.00 88.56 640 TYR A C 1
ATOM 5024 O O . TYR A 1 640 ? -15.583 -5.476 -10.889 1.00 88.56 640 TYR A O 1
ATOM 5032 N N . LEU A 1 641 ? -14.322 -7.047 -9.884 1.00 89.06 641 LEU A N 1
ATOM 5033 C CA . LEU A 1 641 ? -15.216 -8.146 -10.231 1.00 89.06 641 LEU A CA 1
ATOM 5034 C C . LEU A 1 641 ? -16.355 -8.232 -9.207 1.00 89.06 641 LEU A C 1
ATOM 5036 O O . LEU A 1 641 ? -16.168 -8.006 -8.002 1.00 89.06 641 LEU A O 1
ATOM 5040 N N . GLU A 1 642 ? -17.533 -8.605 -9.687 1.00 86.62 642 GLU A N 1
ATOM 5041 C CA . GLU A 1 642 ? -18.696 -8.957 -8.878 1.00 86.62 642 GLU A CA 1
ATOM 5042 C C . GLU A 1 642 ? -18.807 -10.473 -8.701 1.00 86.62 642 GLU A C 1
ATOM 5044 O O . GLU A 1 642 ? -18.106 -11.249 -9.349 1.00 86.62 642 GLU A O 1
ATOM 5049 N N . ASP A 1 643 ? -19.707 -10.905 -7.822 1.00 84.44 643 ASP A N 1
ATOM 5050 C CA . ASP A 1 643 ? -19.983 -12.326 -7.652 1.00 84.44 643 ASP A CA 1
ATOM 5051 C C . ASP A 1 643 ? -20.486 -12.954 -8.965 1.00 84.44 643 ASP A C 1
ATOM 5053 O O . ASP A 1 643 ? -21.216 -12.336 -9.750 1.00 84.44 643 ASP A O 1
ATOM 5057 N N . ASP A 1 644 ? -20.026 -14.182 -9.208 1.00 86.38 644 ASP A N 1
ATOM 5058 C CA . ASP A 1 644 ? -20.234 -14.979 -10.421 1.00 86.38 644 ASP A CA 1
ATOM 5059 C C . ASP A 1 644 ? -19.635 -14.403 -11.714 1.00 86.38 644 ASP A C 1
ATOM 5061 O O . ASP A 1 644 ? -19.881 -14.952 -12.796 1.00 86.38 644 ASP A O 1
ATOM 5065 N N . ASP A 1 645 ? -18.828 -13.342 -11.625 1.00 90.56 645 ASP A N 1
ATOM 5066 C CA . ASP A 1 645 ? -18.007 -12.902 -12.749 1.00 90.56 645 ASP A CA 1
ATOM 5067 C C . ASP A 1 645 ? -16.855 -13.885 -12.982 1.00 90.56 645 ASP A C 1
ATOM 5069 O O . ASP A 1 645 ? -16.149 -14.299 -12.058 1.00 90.56 645 ASP A O 1
ATOM 5073 N N . ILE A 1 646 ? -16.656 -14.228 -14.253 1.00 93.44 646 ILE A N 1
ATOM 5074 C CA . ILE A 1 646 ? -15.572 -15.066 -14.755 1.00 93.44 646 ILE A CA 1
ATOM 5075 C C . ILE A 1 646 ? -14.813 -14.234 -15.779 1.00 93.44 646 ILE A C 1
ATOM 5077 O O . ILE A 1 646 ? -15.273 -14.062 -16.908 1.00 93.44 646 ILE A O 1
ATOM 5081 N N . ALA A 1 647 ? -13.665 -13.702 -15.382 1.00 93.75 647 ALA A N 1
ATOM 5082 C CA . ALA A 1 647 ? -12.800 -12.938 -16.262 1.00 93.75 647 ALA A CA 1
ATOM 5083 C C . ALA A 1 647 ? -11.791 -13.862 -16.953 1.00 93.75 647 ALA A C 1
ATOM 5085 O O . ALA A 1 647 ? -11.081 -14.632 -16.305 1.00 93.75 647 ALA A O 1
ATOM 5086 N N . HIS A 1 648 ? -11.727 -13.777 -18.276 1.00 93.94 648 HIS A N 1
ATOM 5087 C CA . HIS A 1 648 ? -10.799 -14.509 -19.128 1.00 93.94 648 HIS A CA 1
ATOM 5088 C C . HIS A 1 648 ? -9.886 -13.515 -19.830 1.00 93.94 648 HIS A C 1
ATOM 5090 O O . HIS A 1 648 ? -10.358 -12.593 -20.495 1.00 93.94 648 HIS A O 1
ATOM 5096 N N . ILE A 1 649 ? -8.579 -13.699 -19.660 1.00 91.31 649 ILE A N 1
ATOM 5097 C CA . ILE A 1 649 ? -7.568 -12.899 -20.341 1.00 91.31 649 ILE A CA 1
ATOM 5098 C C . ILE A 1 649 ? -6.828 -13.810 -21.310 1.00 91.31 649 ILE A C 1
ATOM 5100 O O . ILE A 1 649 ? -6.219 -14.801 -20.901 1.00 91.31 649 ILE A O 1
ATOM 5104 N N . SER A 1 650 ? -6.896 -13.471 -22.595 1.00 85.00 650 SER A N 1
ATOM 5105 C CA . SER A 1 650 ? -6.213 -14.191 -23.670 1.00 85.00 650 SER A CA 1
ATOM 5106 C C . SER A 1 650 ? -5.859 -13.235 -24.806 1.00 85.00 650 SER A C 1
ATOM 5108 O O . SER A 1 650 ? -6.581 -12.276 -25.067 1.00 85.00 650 SER A O 1
ATOM 5110 N N . ALA A 1 651 ? -4.712 -13.460 -25.455 1.00 76.06 651 ALA A N 1
ATOM 5111 C CA . ALA A 1 651 ? -4.236 -12.653 -26.587 1.00 76.06 651 ALA A CA 1
ATOM 5112 C C . ALA A 1 651 ? -4.210 -11.121 -26.345 1.00 76.06 651 ALA A C 1
ATOM 5114 O O . ALA A 1 651 ? -4.330 -10.342 -27.288 1.00 76.06 651 ALA A O 1
ATOM 5115 N N . GLY A 1 652 ? -4.032 -10.684 -25.091 1.00 73.25 652 GLY A N 1
ATOM 5116 C CA . GLY A 1 652 ? -4.027 -9.265 -24.712 1.00 73.25 652 GLY A CA 1
ATOM 5117 C C . GLY A 1 652 ? -5.417 -8.633 -24.544 1.00 73.25 652 GLY A C 1
ATOM 5118 O O . GLY A 1 652 ? -5.513 -7.424 -24.356 1.00 73.25 652 GLY A O 1
ATOM 5119 N N . GLU A 1 653 ? -6.492 -9.419 -24.580 1.00 81.00 653 GLU A N 1
ATOM 5120 C CA . GLU A 1 653 ? -7.861 -8.955 -24.346 1.00 81.00 653 GLU A CA 1
ATOM 5121 C C . GLU A 1 653 ? -8.402 -9.475 -23.009 1.00 81.00 653 GLU A C 1
ATOM 5123 O O . GLU A 1 653 ? -8.071 -10.584 -22.591 1.00 81.00 653 GLU A O 1
ATOM 5128 N N . LEU A 1 654 ? -9.259 -8.679 -22.359 1.00 87.81 654 LEU A N 1
ATOM 5129 C CA . LEU A 1 654 ? -10.014 -9.058 -21.161 1.00 87.81 654 LEU A CA 1
ATOM 5130 C C . LEU A 1 654 ? -11.505 -9.173 -21.502 1.00 87.81 654 LEU A C 1
ATOM 5132 O O . LEU A 1 654 ? -12.130 -8.195 -21.932 1.00 87.81 654 LEU A O 1
ATOM 5136 N N . HIS A 1 655 ? -12.061 -10.353 -21.236 1.00 87.12 655 HIS A N 1
ATOM 5137 C CA . HIS A 1 655 ? -13.471 -10.706 -21.413 1.00 87.12 655 HIS A CA 1
ATOM 5138 C C . HIS A 1 655 ? -14.085 -11.088 -20.069 1.00 87.12 655 HIS A C 1
ATOM 5140 O O . HIS A 1 655 ? -13.449 -11.788 -19.282 1.00 87.12 655 HIS A O 1
ATOM 5146 N N . ILE A 1 656 ? -15.309 -10.639 -19.786 1.00 89.94 656 ILE A N 1
ATOM 5147 C CA . ILE A 1 656 ? -16.020 -10.972 -18.543 1.00 89.94 656 ILE A CA 1
ATOM 5148 C C . ILE A 1 656 ? -17.275 -11.752 -18.903 1.00 89.94 656 ILE A C 1
ATOM 5150 O O . ILE A 1 656 ? -18.123 -11.269 -19.644 1.00 89.94 656 ILE A O 1
ATOM 5154 N N . HIS A 1 657 ? -17.419 -12.949 -18.346 1.00 87.44 657 HIS A N 1
ATOM 5155 C CA . HIS A 1 657 ? -18.579 -13.807 -18.546 1.00 87.44 657 HIS A CA 1
ATOM 5156 C C . HIS A 1 657 ? -19.321 -14.037 -17.228 1.00 87.44 657 HIS A C 1
ATOM 5158 O O . HIS A 1 657 ? -18.703 -14.066 -16.167 1.00 87.44 657 HIS A O 1
ATOM 5164 N N . ARG A 1 658 ? -20.629 -14.308 -17.294 1.00 83.50 658 ARG A N 1
ATOM 5165 C CA . ARG A 1 658 ? -21.443 -14.706 -16.134 1.00 83.50 658 ARG A CA 1
ATOM 5166 C C . ARG A 1 658 ? -22.297 -15.941 -16.435 1.00 83.50 658 ARG A C 1
ATOM 5168 O O . ARG A 1 658 ? -22.776 -16.134 -17.554 1.00 83.50 658 ARG A O 1
ATOM 5175 N N . LEU A 1 659 ? -22.476 -16.803 -15.428 1.00 69.12 659 LEU A N 1
ATOM 5176 C CA . LEU A 1 659 ? -23.202 -18.079 -15.549 1.00 69.12 659 LEU A CA 1
ATOM 5177 C C . LEU A 1 659 ? -24.734 -17.939 -15.541 1.00 69.12 659 LEU A C 1
ATOM 5179 O O . LEU A 1 659 ? -25.406 -18.715 -16.218 1.00 69.12 659 LEU A O 1
ATOM 5183 N N . ARG A 1 660 ? -25.290 -16.994 -14.769 1.00 63.25 660 ARG A N 1
ATOM 5184 C CA . ARG A 1 660 ? -26.739 -16.814 -14.560 1.00 63.25 660 ARG A CA 1
ATOM 5185 C C . ARG A 1 660 ? -27.156 -15.364 -14.844 1.00 63.25 660 ARG A C 1
ATOM 5187 O O . ARG A 1 660 ? -26.413 -14.435 -14.536 1.00 63.25 660 ARG A O 1
ATOM 5194 N N . ARG A 1 661 ? -28.354 -15.162 -15.407 1.00 56.50 661 ARG A N 1
ATOM 5195 C CA . ARG A 1 661 ? -29.105 -13.904 -15.236 1.00 56.50 661 ARG A CA 1
ATOM 5196 C C . ARG A 1 661 ? -29.871 -14.032 -13.921 1.00 56.50 661 ARG A C 1
ATOM 5198 O O . ARG A 1 661 ? -30.456 -15.087 -13.698 1.00 56.50 661 ARG A O 1
ATOM 5205 N N . ASN A 1 662 ? -29.843 -13.011 -13.066 1.00 50.84 662 ASN A N 1
ATOM 5206 C CA . ASN A 1 662 ? -30.573 -13.038 -11.795 1.00 50.84 662 ASN A CA 1
ATOM 5207 C C . ASN A 1 662 ? -32.053 -13.383 -12.036 1.00 50.84 662 ASN A C 1
ATOM 5209 O O . ASN A 1 662 ? -32.708 -12.730 -12.850 1.00 50.84 662 ASN A O 1
ATOM 5213 N N . GLU A 1 663 ? -32.570 -14.393 -11.331 1.00 42.06 663 GLU A N 1
ATOM 5214 C CA . GLU A 1 663 ? -33.982 -14.807 -11.399 1.00 42.06 663 GLU A CA 1
ATOM 5215 C C . GLU A 1 663 ? -34.921 -13.771 -10.739 1.00 42.06 663 GLU A C 1
ATOM 5217 O O . GLU A 1 663 ? -36.099 -13.704 -11.079 1.00 42.06 663 GLU A O 1
ATOM 5222 N N . ASP A 1 664 ? -34.385 -12.875 -9.899 1.00 40.59 664 ASP A N 1
ATOM 5223 C CA . ASP A 1 664 ? -35.146 -11.914 -9.080 1.00 40.59 664 ASP A CA 1
ATOM 5224 C C . ASP A 1 664 ? -35.509 -10.579 -9.764 1.00 40.59 664 ASP A C 1
ATOM 5226 O O . ASP A 1 664 ? -35.874 -9.606 -9.105 1.00 40.59 664 ASP A O 1
ATOM 5230 N N . GLY A 1 665 ? -35.400 -10.465 -11.090 1.00 38.25 665 GLY A N 1
ATOM 5231 C CA . GLY A 1 665 ? -35.814 -9.249 -11.813 1.00 38.25 665 GLY A CA 1
ATOM 5232 C C . GLY A 1 665 ? -34.973 -7.985 -11.543 1.00 38.25 665 GLY A C 1
ATOM 5233 O O . GLY A 1 665 ? -35.231 -6.943 -12.149 1.00 38.25 665 GLY A O 1
ATOM 5234 N N . ALA A 1 666 ? -33.940 -8.056 -10.696 1.00 42.53 666 ALA A N 1
ATOM 5235 C CA . ALA A 1 666 ? -32.956 -6.992 -10.521 1.00 42.53 666 ALA A CA 1
ATOM 5236 C C . ALA A 1 666 ? -32.030 -6.927 -11.749 1.00 42.53 666 ALA A C 1
ATOM 5238 O O . ALA A 1 666 ? -31.321 -7.889 -12.057 1.00 42.53 666 ALA A O 1
ATOM 5239 N N . GLN A 1 667 ? -32.039 -5.792 -12.459 1.00 46.62 667 GLN A N 1
ATOM 5240 C CA . GLN A 1 667 ? -31.164 -5.536 -13.608 1.00 46.62 667 GLN A CA 1
ATOM 5241 C C . GLN A 1 667 ? -29.699 -5.586 -13.163 1.00 46.62 667 GLN A C 1
ATOM 5243 O O . GLN A 1 667 ? -29.187 -4.634 -12.579 1.00 46.62 667 GLN A O 1
ATOM 5248 N N . THR A 1 668 ? -29.011 -6.696 -13.425 1.00 55.12 668 THR A N 1
ATOM 5249 C CA . THR A 1 668 ? -27.569 -6.768 -13.188 1.00 55.12 668 THR A CA 1
ATOM 5250 C C . THR A 1 668 ? -26.848 -5.919 -14.241 1.00 55.12 668 THR A C 1
ATOM 5252 O O . THR A 1 668 ? -27.208 -6.013 -15.420 1.00 55.12 668 THR A O 1
ATOM 5255 N N . PRO A 1 669 ? -25.851 -5.093 -13.866 1.00 59.81 669 PRO A N 1
ATOM 5256 C CA . PRO A 1 669 ? -25.184 -4.213 -14.817 1.00 59.81 669 PRO A CA 1
ATOM 5257 C C . PRO A 1 669 ? -24.548 -5.031 -15.942 1.00 59.81 669 PRO A C 1
ATOM 5259 O O . PRO A 1 669 ? -23.777 -5.959 -15.682 1.00 59.81 669 PRO A O 1
ATOM 5262 N N . SER A 1 670 ? -24.860 -4.676 -17.190 1.00 68.75 670 SER A N 1
ATOM 5263 C CA . SER A 1 670 ? -24.307 -5.317 -18.392 1.00 68.75 670 SER A CA 1
ATOM 5264 C C . SER A 1 670 ? -22.842 -4.959 -18.647 1.00 68.75 670 SER A C 1
ATOM 5266 O O . SER A 1 670 ? -22.257 -5.448 -19.607 1.00 68.75 670 SER A O 1
ATOM 5268 N N . THR A 1 671 ? -22.260 -4.094 -17.815 1.00 80.81 671 THR A N 1
ATOM 5269 C CA . THR A 1 671 ? -20.902 -3.570 -17.954 1.00 80.81 671 THR A CA 1
ATOM 5270 C C . THR A 1 671 ? -20.203 -3.500 -16.598 1.00 80.81 671 THR A C 1
ATOM 5272 O O . THR A 1 671 ? -20.852 -3.288 -15.571 1.00 80.81 671 THR A O 1
ATOM 5275 N N . ARG A 1 672 ? -18.875 -3.607 -16.596 1.00 85.50 672 ARG A N 1
ATOM 5276 C CA . ARG A 1 672 ? -18.002 -3.311 -15.449 1.00 85.50 672 ARG A CA 1
ATOM 5277 C C . ARG A 1 672 ? -17.160 -2.083 -15.752 1.00 85.50 672 ARG A C 1
ATOM 5279 O O . ARG A 1 672 ? -16.493 -2.058 -16.782 1.00 85.50 672 ARG A O 1
ATOM 5286 N N . SER A 1 673 ? -17.203 -1.075 -14.888 1.00 84.44 673 SER A N 1
ATOM 5287 C CA . SER A 1 673 ? -16.407 0.147 -15.023 1.00 84.44 673 SER A CA 1
ATOM 5288 C C . SER A 1 673 ? -14.944 -0.085 -14.652 1.00 84.44 673 SER A C 1
ATOM 5290 O O . SER A 1 673 ? -14.627 -0.834 -13.730 1.00 84.44 673 SER A O 1
ATOM 5292 N N . ILE A 1 674 ? -14.055 0.596 -15.370 1.00 86.62 674 ILE A N 1
ATOM 5293 C CA . ILE A 1 674 ? -12.655 0.769 -14.999 1.00 86.62 674 ILE A CA 1
ATOM 5294 C C . ILE A 1 674 ? -12.573 2.056 -14.182 1.00 86.62 674 ILE A C 1
ATOM 5296 O O . ILE A 1 674 ? -12.769 3.155 -14.697 1.00 86.62 674 ILE A O 1
ATOM 5300 N N . GLU A 1 675 ? -12.288 1.911 -12.898 1.00 85.56 675 GLU A N 1
ATOM 5301 C CA . GLU A 1 675 ? -12.211 2.999 -11.932 1.00 85.56 675 GLU A CA 1
ATOM 5302 C C . GLU A 1 675 ? -10.757 3.424 -11.711 1.00 85.56 675 GLU A C 1
ATOM 5304 O O . GLU A 1 675 ? -9.818 2.657 -11.936 1.00 85.56 675 GLU A O 1
ATOM 5309 N N . THR A 1 676 ? -10.561 4.674 -11.287 1.00 86.31 676 THR A N 1
ATOM 5310 C CA . THR A 1 676 ? -9.242 5.177 -10.885 1.00 86.31 676 THR A CA 1
ATOM 5311 C C . THR A 1 676 ? -9.170 5.207 -9.368 1.00 86.31 676 THR A C 1
ATOM 5313 O O . THR A 1 676 ? -9.959 5.896 -8.728 1.00 86.31 676 THR A O 1
ATOM 5316 N N . LEU A 1 677 ? -8.219 4.467 -8.803 1.00 81.56 677 LEU A N 1
ATOM 5317 C CA . LEU A 1 677 ? -7.953 4.457 -7.371 1.00 81.56 677 LEU A CA 1
ATOM 5318 C C . LEU A 1 677 ? -7.450 5.827 -6.901 1.00 81.56 677 LEU A C 1
ATOM 5320 O O . LEU A 1 677 ? -6.529 6.391 -7.491 1.00 81.56 677 LEU A O 1
ATOM 5324 N N . GLU A 1 678 ? -8.021 6.318 -5.801 1.00 77.62 678 GLU A N 1
ATOM 5325 C CA . GLU A 1 678 ? -7.565 7.536 -5.109 1.00 77.62 678 GLU A CA 1
ATOM 5326 C C . GLU A 1 678 ? -6.396 7.273 -4.145 1.00 77.62 678 GLU A C 1
ATOM 5328 O O . GLU A 1 678 ? -5.777 8.214 -3.659 1.00 77.62 678 GLU A O 1
ATOM 5333 N N . ILE A 1 679 ? -6.095 6.000 -3.867 1.00 77.50 679 ILE A N 1
ATOM 5334 C CA . ILE A 1 679 ? -5.032 5.586 -2.945 1.00 77.50 679 ILE A CA 1
ATOM 5335 C C . ILE A 1 679 ? -3.666 5.932 -3.546 1.00 77.50 679 ILE A C 1
ATOM 5337 O O . ILE A 1 679 ? -3.402 5.657 -4.718 1.00 77.50 679 ILE A O 1
ATOM 5341 N N . GLU A 1 680 ? -2.766 6.477 -2.731 1.00 77.94 680 GLU A N 1
ATOM 5342 C CA . GLU A 1 680 ? -1.382 6.743 -3.132 1.00 77.94 680 GLU A CA 1
ATOM 5343 C C . GLU A 1 680 ? -0.420 5.691 -2.568 1.00 77.94 680 GLU A C 1
ATOM 5345 O O . GLU A 1 680 ? -0.583 5.199 -1.451 1.00 77.94 680 GLU A O 1
ATOM 5350 N N . LEU A 1 681 ? 0.654 5.381 -3.305 1.00 74.75 681 LEU A N 1
ATOM 5351 C CA . LEU A 1 681 ? 1.653 4.391 -2.873 1.00 74.75 681 LEU A CA 1
ATOM 5352 C C . LEU A 1 681 ? 2.259 4.738 -1.499 1.00 74.75 681 LEU A C 1
ATOM 5354 O O . LEU A 1 681 ? 2.495 3.853 -0.680 1.00 74.75 681 LEU A O 1
ATOM 5358 N N . ALA A 1 682 ? 2.462 6.026 -1.208 1.00 75.62 682 ALA A N 1
ATOM 5359 C CA . ALA A 1 682 ? 2.987 6.489 0.078 1.00 75.62 682 ALA A CA 1
ATOM 5360 C C . ALA A 1 682 ? 2.098 6.092 1.278 1.00 75.62 682 ALA A C 1
ATOM 5362 O O . ALA A 1 682 ? 2.603 5.868 2.382 1.00 75.62 682 ALA A O 1
ATOM 5363 N N . GLU A 1 683 ? 0.786 5.947 1.075 1.00 78.19 683 GLU A N 1
ATOM 5364 C CA . GLU A 1 683 ? -0.159 5.589 2.137 1.00 78.19 683 GLU A CA 1
ATOM 5365 C C . GLU A 1 683 ? 0.002 4.133 2.598 1.00 78.19 683 GLU A C 1
ATOM 5367 O O . GLU A 1 683 ? -0.233 3.836 3.769 1.00 78.19 683 GLU A O 1
ATOM 5372 N N . ILE A 1 684 ? 0.507 3.250 1.730 1.00 83.06 684 ILE A N 1
ATOM 5373 C CA . ILE A 1 684 ? 0.785 1.835 2.037 1.00 83.06 684 ILE A CA 1
ATOM 5374 C C . ILE A 1 684 ? 2.273 1.547 2.313 1.00 83.06 684 ILE A C 1
ATOM 5376 O O . ILE A 1 684 ? 2.683 0.392 2.411 1.00 83.06 684 ILE A O 1
ATOM 5380 N N . MET A 1 685 ? 3.101 2.588 2.449 1.00 84.00 685 MET A N 1
ATOM 5381 C CA . MET A 1 685 ? 4.522 2.489 2.810 1.00 84.00 685 MET A CA 1
ATOM 5382 C C . MET A 1 685 ? 4.753 2.875 4.273 1.00 84.00 685 MET A C 1
ATOM 5384 O O . MET A 1 685 ? 4.072 3.753 4.795 1.00 84.00 685 MET A O 1
ATOM 5388 N N . LYS A 1 686 ? 5.756 2.283 4.933 1.00 84.56 686 LYS A N 1
ATOM 5389 C CA . LYS A 1 686 ? 6.118 2.630 6.323 1.00 84.56 686 LYS A CA 1
ATOM 5390 C C . LYS A 1 686 ? 6.707 4.042 6.467 1.00 84.56 686 LYS A C 1
ATOM 5392 O O . LYS A 1 686 ? 6.558 4.679 7.508 1.00 84.56 686 LYS A O 1
ATOM 5397 N N . GLY A 1 687 ? 7.340 4.563 5.413 1.00 87.12 687 GLY A N 1
ATOM 5398 C CA . GLY A 1 687 ? 7.987 5.875 5.438 1.00 87.12 687 GLY A CA 1
ATOM 5399 C C . GLY A 1 687 ? 9.135 5.914 6.450 1.00 87.12 687 GLY A C 1
ATOM 5400 O O . GLY A 1 687 ? 10.044 5.097 6.376 1.00 87.12 687 GLY A O 1
ATOM 5401 N N . LYS A 1 688 ? 9.083 6.861 7.394 1.00 90.06 688 LYS A N 1
ATOM 5402 C CA . LYS A 1 688 ? 10.103 7.058 8.444 1.00 90.06 688 LYS A CA 1
ATOM 5403 C C . LYS A 1 688 ? 9.920 6.183 9.696 1.00 90.06 688 LYS A C 1
ATOM 5405 O O . LYS A 1 688 ? 10.638 6.388 10.669 1.00 90.06 688 LYS A O 1
ATOM 5410 N N . PHE A 1 689 ? 8.909 5.318 9.717 1.00 92.38 689 PHE A N 1
ATOM 5411 C CA . PHE A 1 689 ? 8.550 4.499 10.876 1.00 92.38 689 PHE A CA 1
ATOM 5412 C C . PHE A 1 689 ? 9.023 3.054 10.697 1.00 92.38 689 PHE A C 1
ATOM 5414 O O . PHE A 1 689 ? 9.079 2.554 9.574 1.00 92.38 689 PHE A O 1
ATOM 5421 N N . ASP A 1 690 ? 9.292 2.364 11.805 1.00 91.75 690 ASP A N 1
ATOM 5422 C CA . ASP A 1 690 ? 9.766 0.972 11.776 1.00 91.75 690 ASP A CA 1
ATOM 5423 C C . ASP A 1 690 ? 8.618 -0.021 11.501 1.00 91.75 690 ASP A C 1
ATOM 5425 O O . ASP A 1 690 ? 8.791 -1.060 10.850 1.00 91.75 690 ASP A O 1
ATOM 5429 N N . HIS A 1 691 ? 7.409 0.327 11.952 1.00 95.12 691 HIS A N 1
ATOM 5430 C CA . HIS A 1 691 ? 6.208 -0.508 11.885 1.00 95.12 691 HIS A CA 1
ATOM 5431 C C . HIS A 1 691 ? 5.015 0.269 11.310 1.00 95.12 691 HIS A C 1
ATOM 5433 O O . HIS A 1 691 ? 4.886 1.478 11.532 1.00 95.12 691 HIS A O 1
ATOM 5439 N N . PHE A 1 692 ? 4.114 -0.423 10.607 1.00 93.88 692 PHE A N 1
ATOM 5440 C CA . PHE A 1 692 ? 2.851 0.155 10.140 1.00 93.88 692 PHE A CA 1
ATOM 5441 C C . PHE A 1 692 ? 1.973 0.586 11.308 1.00 93.88 692 PHE A C 1
ATOM 5443 O O . PHE A 1 692 ? 1.487 1.712 11.294 1.00 93.88 692 PHE A O 1
ATOM 5450 N N . MET A 1 693 ? 1.847 -0.235 12.357 1.00 96.62 693 MET A N 1
ATOM 5451 C CA . MET A 1 693 ? 1.066 0.151 13.539 1.00 96.62 693 MET A CA 1
ATOM 5452 C C . MET A 1 693 ? 1.588 1.457 14.163 1.00 96.62 693 MET A C 1
ATOM 5454 O O . MET A 1 693 ? 0.800 2.317 14.547 1.00 96.62 693 MET A O 1
ATOM 5458 N N . GLN A 1 694 ? 2.912 1.650 14.222 1.00 97.25 694 GLN A N 1
ATOM 5459 C CA . GLN A 1 694 ? 3.500 2.898 14.716 1.00 97.25 694 GLN A CA 1
ATOM 5460 C C . GLN A 1 694 ? 3.126 4.077 13.812 1.00 97.25 694 GLN A C 1
ATOM 5462 O O . GLN A 1 694 ? 2.609 5.078 14.303 1.00 97.25 694 GLN A O 1
ATOM 5467 N N . LYS A 1 695 ? 3.341 3.952 12.496 1.00 96.44 695 LYS A N 1
ATOM 5468 C CA . LYS A 1 695 ? 2.935 4.966 11.514 1.00 96.44 695 LYS A CA 1
ATOM 5469 C C . LYS A 1 695 ? 1.467 5.350 11.702 1.00 96.44 695 LYS A C 1
ATOM 5471 O O . LYS A 1 695 ? 1.151 6.525 11.833 1.00 96.44 695 LYS A O 1
ATOM 5476 N N . GLU A 1 696 ? 0.583 4.363 11.760 1.00 97.62 696 GLU A N 1
ATOM 5477 C CA . GLU A 1 696 ? -0.865 4.554 11.820 1.00 97.62 696 GLU A CA 1
ATOM 5478 C C . GLU A 1 696 ? -1.322 5.216 13.122 1.00 97.62 696 GLU A C 1
ATOM 5480 O O . GLU A 1 696 ? -2.225 6.048 13.083 1.00 97.62 696 GLU A O 1
ATOM 5485 N N . ILE A 1 697 ? -0.662 4.933 14.253 1.00 98.12 697 ILE A N 1
ATOM 5486 C CA . ILE A 1 697 ? -0.892 5.660 15.509 1.00 98.12 697 ILE A CA 1
ATOM 5487 C C . ILE A 1 697 ? -0.501 7.134 15.356 1.00 98.12 697 ILE A C 1
ATOM 5489 O O . ILE A 1 697 ? -1.251 8.012 15.790 1.00 98.12 697 ILE A O 1
ATOM 5493 N N . TYR A 1 698 ? 0.652 7.408 14.738 1.00 97.69 698 TYR A N 1
ATOM 5494 C CA . TYR A 1 698 ? 1.168 8.766 14.543 1.00 97.69 698 TYR A CA 1
ATOM 5495 C C . TYR A 1 698 ? 0.418 9.567 13.468 1.00 97.69 698 TYR A C 1
ATOM 5497 O O . TYR A 1 698 ? 0.450 10.792 13.519 1.00 97.69 698 TYR A O 1
ATOM 5505 N N . GLU A 1 699 ? -0.275 8.901 12.540 1.00 97.12 699 GLU A N 1
ATOM 5506 C CA . GLU A 1 699 ? -1.147 9.500 11.514 1.00 97.12 699 GLU A CA 1
ATOM 5507 C C . GLU A 1 699 ? -2.568 9.807 12.017 1.00 97.12 699 GLU A C 1
ATOM 5509 O O . GLU A 1 699 ? -3.421 10.282 11.259 1.00 97.12 699 GLU A O 1
ATOM 5514 N N . GLN A 1 700 ? -2.879 9.521 13.285 1.00 98.25 700 GLN A N 1
ATOM 5515 C CA . GLN A 1 700 ? -4.198 9.818 13.848 1.00 98.25 700 GLN A CA 1
ATOM 5516 C C . GLN A 1 700 ? -4.608 11.296 13.746 1.00 98.25 700 GLN A C 1
ATOM 5518 O O . GLN A 1 700 ? -5.760 11.539 13.392 1.00 98.25 700 GLN A O 1
ATOM 5523 N N . PRO A 1 701 ? -3.733 12.300 13.957 1.00 98.06 701 PRO A N 1
ATOM 5524 C CA . PRO A 1 701 ? -4.110 13.697 13.747 1.00 98.06 701 PRO A CA 1
ATOM 5525 C C . PRO A 1 701 ? -4.603 13.976 12.320 1.00 98.06 701 PRO A C 1
ATOM 5527 O O . PRO A 1 701 ? -5.604 14.666 12.131 1.00 98.06 701 PRO A O 1
ATOM 5530 N N . GLU A 1 702 ? -3.927 13.430 11.310 1.00 96.44 702 GLU A N 1
ATOM 5531 C CA . GLU A 1 702 ? -4.258 13.621 9.899 1.00 96.44 702 GLU A CA 1
ATOM 5532 C C . GLU A 1 702 ? -5.500 12.818 9.483 1.00 96.44 702 GLU A C 1
ATOM 5534 O O . GLU A 1 702 ? -6.388 13.354 8.817 1.00 96.44 702 GLU A O 1
ATOM 5539 N N . SER A 1 703 ? -5.610 11.555 9.901 1.00 96.44 703 SER A N 1
ATOM 5540 C CA . SER A 1 703 ? -6.769 10.699 9.587 1.00 96.44 703 SER A CA 1
ATOM 5541 C C . SER A 1 703 ? -8.061 11.185 10.254 1.00 96.44 703 SER A C 1
ATOM 5543 O O . SER A 1 703 ? -9.123 11.160 9.628 1.00 96.44 703 SER A O 1
ATOM 5545 N N . VAL A 1 704 ? -7.977 11.746 11.464 1.00 96.38 704 VAL A N 1
ATOM 5546 C CA . VAL A 1 704 ? -9.092 12.443 12.123 1.00 96.38 704 VAL A CA 1
ATOM 5547 C C . VAL A 1 704 ? -9.563 13.636 11.283 1.00 96.38 704 VAL A C 1
ATOM 5549 O O . VAL A 1 704 ? -10.761 13.781 11.027 1.00 96.38 704 VAL A O 1
ATOM 5552 N N . VAL A 1 705 ? -8.638 14.459 10.777 1.00 97.25 705 VAL A N 1
ATOM 5553 C CA . VAL A 1 705 ? -8.976 15.577 9.876 1.00 97.25 705 VAL A CA 1
ATOM 5554 C C . VAL A 1 705 ? -9.613 15.069 8.582 1.00 97.25 705 VAL A C 1
ATOM 5556 O O . VAL A 1 705 ? -10.627 15.611 8.141 1.00 97.25 705 VAL A O 1
ATOM 5559 N N . ASN A 1 706 ? -9.069 14.011 7.980 1.00 95.81 706 ASN A N 1
ATOM 5560 C CA . ASN A 1 706 ? -9.605 13.420 6.752 1.00 95.81 706 ASN A CA 1
ATOM 5561 C C . ASN A 1 706 ? -11.010 12.836 6.941 1.00 95.81 706 ASN A C 1
ATOM 5563 O O . ASN A 1 706 ? -11.846 12.970 6.045 1.00 95.81 706 ASN A O 1
ATOM 5567 N N . THR A 1 707 ? -11.294 12.284 8.122 1.00 97.31 707 THR A N 1
ATOM 5568 C CA . THR A 1 707 ? -12.628 11.807 8.503 1.00 97.31 707 THR A CA 1
ATOM 5569 C C . THR A 1 707 ? -13.642 12.947 8.563 1.00 97.31 707 THR A C 1
ATOM 5571 O O . THR A 1 707 ? -14.796 12.749 8.192 1.00 97.31 707 THR A O 1
ATOM 5574 N N . MET A 1 708 ? -13.236 14.144 8.995 1.00 97.38 708 MET A N 1
ATOM 5575 C CA . MET A 1 708 ? -14.105 15.328 9.100 1.00 97.38 708 MET A CA 1
ATOM 5576 C C . MET A 1 708 ? -14.181 16.157 7.809 1.00 97.38 708 MET A C 1
ATOM 5578 O O . MET A 1 708 ? -15.102 16.964 7.636 1.00 97.38 708 MET A O 1
ATOM 5582 N N . ARG A 1 709 ? -13.220 15.977 6.896 1.00 95.00 709 ARG A N 1
ATOM 5583 C CA . ARG A 1 709 ? -13.052 16.786 5.682 1.00 95.00 709 ARG A CA 1
ATOM 5584 C C . ARG A 1 709 ? -14.327 16.802 4.837 1.00 95.00 709 ARG A C 1
ATOM 5586 O O . ARG A 1 709 ? -14.861 15.761 4.465 1.00 95.00 709 ARG A O 1
ATOM 5593 N N . GLY A 1 710 ? -14.820 18.006 4.541 1.00 92.88 710 GLY A N 1
ATOM 5594 C CA . GLY A 1 710 ? -16.041 18.216 3.753 1.00 92.88 710 GLY A CA 1
ATOM 5595 C C . GLY A 1 710 ? -17.348 17.817 4.454 1.00 92.88 710 GLY A C 1
ATOM 5596 O O . GLY A 1 710 ? -18.413 17.971 3.860 1.00 92.88 710 GLY A O 1
ATOM 5597 N N . ARG A 1 711 ? -17.290 17.325 5.700 1.00 96.38 711 ARG A N 1
ATOM 5598 C CA . ARG A 1 711 ? -18.453 16.868 6.484 1.00 96.38 711 ARG A CA 1
ATOM 5599 C C . ARG A 1 711 ? -18.753 17.777 7.664 1.00 96.38 711 ARG A C 1
ATOM 5601 O O . ARG A 1 711 ? -19.917 17.922 8.021 1.00 96.38 711 ARG A O 1
ATOM 5608 N N . VAL A 1 712 ? -17.728 18.392 8.249 1.00 96.19 712 VAL A N 1
ATOM 5609 C CA . VAL A 1 712 ? -17.861 19.356 9.345 1.00 96.19 712 VAL A CA 1
ATOM 5610 C C . VAL A 1 712 ? -17.558 20.752 8.824 1.00 96.19 712 VAL A C 1
ATOM 5612 O O . VAL A 1 712 ? -16.477 21.002 8.294 1.00 96.19 712 VAL A O 1
ATOM 5615 N N . ASN A 1 713 ? -18.510 21.667 8.976 1.00 95.12 713 ASN A N 1
ATOM 5616 C CA . ASN A 1 713 ? -18.286 23.090 8.771 1.00 95.12 713 ASN A CA 1
ATOM 5617 C C . ASN A 1 713 ? -18.195 23.765 10.145 1.00 95.12 713 ASN A C 1
ATOM 5619 O O . ASN A 1 713 ? -19.212 23.925 10.823 1.00 95.12 713 ASN A O 1
ATOM 5623 N N . PHE A 1 714 ? -16.977 24.130 10.545 1.00 93.88 714 PHE A N 1
ATOM 5624 C CA . PHE A 1 714 ? -16.693 24.724 11.854 1.00 93.88 714 PHE A CA 1
ATOM 5625 C C . PHE A 1 714 ? -17.166 26.182 11.976 1.00 93.88 714 PHE A C 1
ATOM 5627 O O . PHE A 1 714 ? -17.500 26.609 13.074 1.00 93.88 714 PHE A O 1
ATOM 5634 N N . ASP A 1 715 ? -17.289 26.921 10.868 1.00 93.19 715 ASP A N 1
ATOM 5635 C CA . ASP A 1 715 ? -17.779 28.311 10.887 1.00 93.19 715 ASP A CA 1
ATOM 5636 C C . ASP A 1 715 ? -19.282 28.381 11.189 1.00 93.19 715 ASP A C 1
ATOM 5638 O O . ASP A 1 715 ? -19.766 29.275 11.881 1.00 93.19 715 ASP A O 1
ATOM 5642 N N . THR A 1 716 ? -20.038 27.419 10.658 1.00 94.00 716 THR A N 1
ATOM 5643 C CA . THR A 1 716 ? -21.502 27.339 10.804 1.00 94.00 716 THR A CA 1
ATOM 5644 C C . THR A 1 716 ? -21.953 26.306 11.834 1.00 94.00 716 THR A C 1
ATOM 5646 O O . THR A 1 716 ? -23.152 26.172 12.069 1.00 94.00 716 THR A O 1
ATOM 5649 N N . ASN A 1 717 ? -21.016 25.564 12.434 1.00 94.00 717 ASN A N 1
ATOM 5650 C CA . ASN A 1 717 ? -21.272 24.418 13.310 1.00 94.00 717 ASN A CA 1
ATOM 5651 C C . ASN A 1 717 ? -22.262 23.402 12.710 1.00 94.00 717 ASN A C 1
ATOM 5653 O O . ASN A 1 717 ? -23.158 22.891 13.386 1.00 94.00 717 ASN A O 1
ATOM 5657 N N . LYS A 1 718 ? -22.110 23.105 11.414 1.00 94.00 718 LYS A N 1
ATOM 5658 C CA . LYS A 1 718 ? -23.005 22.200 10.685 1.00 94.00 718 LYS A CA 1
ATOM 5659 C C . LYS A 1 718 ? -22.302 20.916 10.263 1.00 94.00 718 LYS A C 1
ATOM 5661 O O . LYS A 1 718 ? -21.208 20.950 9.703 1.00 94.00 718 LYS A O 1
ATOM 5666 N N . ILE A 1 719 ? -22.981 19.788 10.473 1.00 95.75 719 ILE A N 1
ATOM 5667 C CA . ILE A 1 719 ? -22.542 18.456 10.043 1.00 95.75 719 ILE A CA 1
ATOM 5668 C C . ILE A 1 719 ? -23.354 18.018 8.826 1.00 95.75 719 ILE A C 1
ATOM 5670 O O . ILE A 1 719 ? -24.582 18.071 8.837 1.00 95.75 719 ILE A O 1
ATOM 5674 N N . THR A 1 720 ? -22.677 17.570 7.773 1.00 95.00 720 THR A N 1
ATOM 5675 C CA . THR A 1 720 ? -23.300 17.041 6.557 1.00 95.00 720 THR A CA 1
ATOM 5676 C C . THR A 1 720 ? -22.636 15.732 6.143 1.00 95.00 720 THR A C 1
ATOM 5678 O O . THR A 1 720 ? -21.569 15.729 5.535 1.00 95.00 720 THR A O 1
ATOM 5681 N N . LEU A 1 721 ? -23.294 14.603 6.414 1.00 96.31 721 LEU A N 1
ATOM 5682 C CA . LEU A 1 721 ? -22.894 13.303 5.872 1.00 96.31 721 LEU A CA 1
ATOM 5683 C C . LEU A 1 721 ? -23.669 13.036 4.579 1.00 96.31 721 LEU A C 1
ATOM 5685 O O . LEU A 1 721 ? -24.841 12.656 4.604 1.00 96.31 721 LEU A O 1
ATOM 5689 N N . GLY A 1 722 ? -23.014 13.266 3.437 1.00 92.88 722 GLY A N 1
ATOM 5690 C CA . GLY A 1 722 ? -23.631 13.148 2.111 1.00 92.88 722 GLY A CA 1
ATOM 5691 C C . GLY A 1 722 ? -24.288 11.787 1.864 1.00 92.88 722 GLY A C 1
ATOM 5692 O O . GLY A 1 722 ? -25.423 11.742 1.394 1.00 92.88 722 GLY A O 1
ATOM 5693 N N . GLY A 1 723 ? -23.625 10.700 2.277 1.00 93.38 723 GLY A N 1
ATOM 5694 C CA . GLY A 1 723 ? -24.122 9.331 2.112 1.00 93.38 723 GLY A CA 1
ATOM 5695 C C . GLY A 1 723 ? -25.418 9.026 2.867 1.00 93.38 723 GLY A C 1
ATOM 5696 O O . GLY A 1 723 ? -26.169 8.156 2.445 1.00 93.38 723 GLY A O 1
ATOM 5697 N N . LEU A 1 724 ? -25.740 9.771 3.932 1.00 95.94 724 LEU A N 1
ATOM 5698 C CA . LEU A 1 724 ? -26.954 9.551 4.730 1.00 95.94 724 LEU A CA 1
ATOM 5699 C C . LEU A 1 724 ? -28.114 10.479 4.355 1.00 95.94 724 LEU A C 1
ATOM 5701 O O . LEU A 1 724 ? -29.245 10.247 4.779 1.00 95.94 724 LEU A O 1
ATOM 5705 N N . ARG A 1 725 ? -27.866 11.531 3.563 1.00 93.69 725 ARG A N 1
ATOM 5706 C CA . ARG A 1 725 ? -28.804 12.648 3.348 1.00 93.69 725 ARG A CA 1
ATOM 5707 C C . ARG A 1 725 ? -30.206 12.207 2.916 1.00 93.69 725 ARG A C 1
ATOM 5709 O O . ARG A 1 725 ? -31.185 12.758 3.412 1.00 93.69 725 ARG A O 1
ATOM 5716 N N . ALA A 1 726 ? -30.302 11.225 2.021 1.00 94.75 726 ALA A N 1
ATOM 5717 C CA . ALA A 1 726 ? -31.581 10.713 1.522 1.00 94.75 726 ALA A CA 1
ATOM 5718 C C . ALA A 1 726 ? -32.380 9.923 2.580 1.00 94.75 726 ALA A C 1
ATOM 5720 O O . ALA A 1 726 ? -33.599 9.812 2.474 1.00 94.75 726 ALA A O 1
ATOM 5721 N N . TYR A 1 727 ? -31.712 9.416 3.619 1.00 96.44 727 TYR A N 1
ATOM 5722 C CA . TYR A 1 727 ? -32.278 8.489 4.600 1.00 96.44 727 TYR A CA 1
ATOM 5723 C C . TYR A 1 727 ? -32.502 9.109 5.984 1.00 96.44 727 TYR A C 1
ATOM 5725 O O . TYR A 1 727 ? -33.219 8.522 6.794 1.00 96.44 727 TYR A O 1
ATOM 5733 N N . LEU A 1 728 ? -31.983 10.315 6.255 1.00 94.69 728 LEU A N 1
ATOM 5734 C CA . LEU A 1 728 ? -32.169 11.012 7.539 1.00 94.69 728 LEU A CA 1
ATOM 5735 C C . LEU A 1 728 ? -33.637 11.074 8.013 1.00 94.69 728 LEU A C 1
ATOM 5737 O O . LEU A 1 728 ? -33.872 10.793 9.189 1.00 94.69 728 LEU A O 1
ATOM 5741 N N . PRO A 1 729 ? -34.649 11.364 7.161 1.00 94.50 729 PRO A N 1
ATOM 5742 C CA . PRO A 1 729 ? -36.046 11.378 7.606 1.00 94.50 729 PRO A CA 1
ATOM 5743 C C . PRO A 1 729 ? -36.573 9.999 8.028 1.00 94.50 729 PRO A C 1
ATOM 5745 O O . PRO A 1 729 ? -37.511 9.903 8.817 1.00 94.50 729 PRO A O 1
ATOM 5748 N N . ILE A 1 730 ? -36.014 8.917 7.482 1.00 94.50 730 ILE A N 1
ATOM 5749 C CA . ILE A 1 730 ? -36.355 7.545 7.876 1.00 94.50 730 ILE A CA 1
ATOM 5750 C C . ILE A 1 730 ? -35.672 7.229 9.206 1.00 94.50 730 ILE A C 1
ATOM 5752 O O . ILE A 1 730 ? -36.339 6.797 10.141 1.00 94.50 730 ILE A O 1
ATOM 5756 N N . MET A 1 731 ? -34.382 7.546 9.326 1.00 95.19 731 MET A N 1
ATOM 5757 C CA . MET A 1 731 ? -33.601 7.311 10.542 1.00 95.19 731 MET A CA 1
ATOM 5758 C C . MET A 1 731 ? -34.164 8.065 11.753 1.00 95.19 731 MET A C 1
ATOM 5760 O O . MET A 1 731 ? -34.286 7.490 12.826 1.00 95.19 731 MET A O 1
ATOM 5764 N N . ARG A 1 732 ? -34.601 9.320 11.592 1.00 93.94 732 ARG A N 1
ATOM 5765 C CA . ARG A 1 732 ? -35.240 10.100 12.673 1.00 93.94 732 ARG A CA 1
ATOM 5766 C C . ARG A 1 732 ? -36.591 9.534 13.137 1.00 93.94 732 ARG A C 1
ATOM 5768 O O . ARG A 1 732 ? -37.058 9.904 14.206 1.00 93.94 732 ARG A O 1
ATOM 5775 N N . ARG A 1 733 ? -37.232 8.668 12.342 1.00 94.38 733 ARG A N 1
ATOM 5776 C CA . ARG A 1 733 ? -38.507 8.004 12.677 1.00 94.38 733 ARG A CA 1
ATOM 5777 C C . ARG A 1 733 ? -38.326 6.587 13.224 1.00 94.38 733 ARG A C 1
ATOM 5779 O O . ARG A 1 733 ? -39.324 5.969 13.594 1.00 94.38 733 ARG A O 1
ATOM 5786 N N . CYS A 1 734 ? -37.100 6.066 13.230 1.00 95.88 734 CYS A N 1
ATOM 5787 C CA . CYS A 1 734 ? -36.828 4.732 13.746 1.00 95.88 734 CYS A CA 1
ATOM 5788 C C . CYS A 1 734 ? -37.074 4.669 15.255 1.00 95.88 734 CYS A C 1
ATOM 5790 O O . CYS A 1 734 ? -37.041 5.688 15.950 1.00 95.88 734 CYS A O 1
ATOM 5792 N N . ARG A 1 735 ? -37.345 3.465 15.759 1.00 96.25 735 ARG A N 1
ATOM 5793 C CA . ARG A 1 735 ? -37.612 3.247 17.189 1.00 96.25 735 ARG A CA 1
ATOM 5794 C C . ARG A 1 735 ? -36.444 2.638 17.939 1.00 96.25 735 ARG A C 1
ATOM 5796 O O . ARG A 1 735 ? -36.483 2.598 19.166 1.00 96.25 735 ARG A O 1
ATOM 5803 N N . ARG A 1 736 ? -35.428 2.166 17.222 1.00 98.06 736 ARG A N 1
ATOM 5804 C CA . ARG A 1 736 ? -34.224 1.574 17.793 1.00 98.06 736 ARG A CA 1
ATOM 5805 C C . ARG A 1 736 ? -33.086 1.614 16.776 1.00 98.06 736 ARG A C 1
ATOM 5807 O O . ARG A 1 736 ? -33.297 1.412 15.579 1.00 98.06 736 ARG A O 1
ATOM 5814 N N . ILE A 1 737 ? -31.882 1.867 17.277 1.00 98.44 737 ILE A N 1
ATOM 5815 C CA . ILE A 1 737 ? -30.630 1.782 16.526 1.00 98.44 737 ILE A CA 1
ATOM 5816 C C . ILE A 1 737 ? -29.874 0.549 17.021 1.00 98.44 737 ILE A C 1
ATOM 5818 O O . ILE A 1 737 ? -29.657 0.390 18.221 1.00 98.44 737 ILE A O 1
ATOM 5822 N N . VAL A 1 738 ? -29.474 -0.325 16.103 1.00 98.50 738 VAL A N 1
ATOM 5823 C CA . VAL A 1 738 ? -28.746 -1.564 16.395 1.00 98.50 738 VAL A CA 1
ATOM 5824 C C . VAL A 1 738 ? -27.367 -1.479 15.755 1.00 98.50 738 VAL A C 1
ATOM 5826 O O . VAL A 1 738 ? -27.252 -1.525 14.534 1.00 98.50 738 VAL A O 1
ATOM 5829 N N . PHE A 1 739 ? -26.317 -1.365 16.561 1.00 98.62 739 PHE A N 1
ATOM 5830 C CA . PHE A 1 739 ? -24.940 -1.487 16.095 1.00 98.62 739 PHE A CA 1
ATOM 5831 C C . PHE A 1 739 ? -24.525 -2.955 16.024 1.00 98.62 739 PHE A C 1
ATOM 5833 O O . PHE A 1 739 ? -24.756 -3.707 16.970 1.00 98.62 739 PHE A O 1
ATOM 5840 N N . ASN A 1 740 ? -23.880 -3.342 14.927 1.00 98.38 740 ASN A N 1
ATOM 5841 C CA . ASN A 1 740 ? -23.354 -4.684 14.713 1.00 98.38 740 ASN A CA 1
ATOM 5842 C C . ASN A 1 740 ? -21.918 -4.608 14.174 1.00 98.38 740 ASN A C 1
ATOM 5844 O O . ASN A 1 740 ? -21.656 -3.934 13.174 1.00 98.38 740 ASN A O 1
ATOM 5848 N N . ALA A 1 741 ? -20.985 -5.257 14.871 1.00 98.06 741 ALA A N 1
ATOM 5849 C CA . ALA A 1 741 ? -19.566 -5.260 14.525 1.00 98.06 741 ALA A CA 1
ATOM 5850 C C . ALA A 1 741 ? -18.802 -6.376 15.264 1.00 98.06 741 ALA A C 1
ATOM 5852 O O . ALA A 1 741 ? -19.344 -7.032 16.155 1.00 98.06 741 ALA A O 1
ATOM 5853 N N . CYS A 1 742 ? -17.516 -6.542 14.939 1.00 97.38 742 CYS A N 1
ATOM 5854 C CA . CYS A 1 742 ? -16.592 -7.452 15.628 1.00 97.38 742 CYS A CA 1
ATOM 5855 C C . CYS A 1 742 ? -15.349 -6.711 16.157 1.00 97.38 742 CYS A C 1
ATOM 5857 O O . CYS A 1 742 ? -14.926 -5.693 15.598 1.00 97.38 742 CYS A O 1
ATOM 5859 N N . GLY A 1 743 ? -14.740 -7.238 17.226 1.00 96.31 743 GLY A N 1
ATOM 5860 C CA . GLY A 1 743 ? -13.449 -6.779 17.762 1.00 96.31 743 GLY A CA 1
ATOM 5861 C C . GLY A 1 743 ? -13.393 -5.276 18.067 1.00 96.31 743 GLY A C 1
ATOM 5862 O O . GLY A 1 743 ? -14.317 -4.708 18.645 1.00 96.31 743 GLY A O 1
ATOM 5863 N N . THR A 1 744 ? -12.325 -4.603 17.632 1.00 98.06 744 THR A N 1
ATOM 5864 C CA . THR A 1 744 ? -12.150 -3.149 17.811 1.00 98.06 744 THR A CA 1
ATOM 5865 C C . THR A 1 744 ? -13.299 -2.315 17.208 1.00 98.06 744 THR A C 1
ATOM 5867 O O . THR A 1 744 ? -13.656 -1.275 17.761 1.00 98.06 744 THR A O 1
ATOM 5870 N N . SER A 1 745 ? -13.955 -2.773 16.130 1.00 98.38 745 SER A N 1
ATOM 5871 C CA . SER A 1 745 ? -15.114 -2.054 15.558 1.00 98.38 745 SER A CA 1
ATOM 5872 C C . SER A 1 745 ? -16.358 -2.143 16.455 1.00 98.38 745 SER A C 1
ATOM 5874 O O . SER A 1 745 ? -17.167 -1.220 16.503 1.00 98.38 745 SER A O 1
ATOM 5876 N N . TYR A 1 746 ? -16.498 -3.219 17.233 1.00 98.56 746 TYR A N 1
ATOM 5877 C CA . TYR A 1 746 ? -17.520 -3.309 18.280 1.00 98.56 746 TYR A CA 1
ATOM 5878 C C . TYR A 1 746 ? -17.224 -2.342 19.438 1.00 98.56 746 TYR A C 1
ATOM 5880 O O . TYR A 1 746 ? -18.135 -1.686 19.949 1.00 98.56 746 TYR A O 1
ATOM 5888 N N . HIS A 1 747 ? -15.952 -2.156 19.803 1.00 98.50 747 HIS A N 1
ATOM 5889 C CA . HIS A 1 747 ? -15.576 -1.172 20.821 1.00 98.50 747 HIS A CA 1
ATOM 5890 C C . HIS A 1 747 ? -15.888 0.272 20.405 1.00 98.50 747 HIS A C 1
ATOM 5892 O O . HIS A 1 747 ? -16.308 1.052 21.259 1.00 98.50 747 HIS A O 1
ATOM 5898 N N . SER A 1 748 ? -15.750 0.643 19.124 1.00 98.31 748 SER A N 1
ATOM 5899 C CA . SER A 1 748 ? -16.114 1.997 18.661 1.00 98.31 748 SER A CA 1
ATOM 5900 C C . SER A 1 748 ? -17.628 2.246 18.746 1.00 98.31 748 SER A C 1
ATOM 5902 O O . SER A 1 748 ? -18.064 3.342 19.117 1.00 98.31 748 SER A O 1
ATOM 5904 N N . CYS A 1 749 ? -18.439 1.206 18.524 1.00 98.31 749 CYS A N 1
ATOM 5905 C CA . CYS A 1 749 ? -19.883 1.246 18.761 1.00 98.31 749 CYS A CA 1
ATOM 5906 C C . CYS A 1 749 ? -20.213 1.408 20.255 1.00 98.31 749 CYS A C 1
ATOM 5908 O O . CYS A 1 749 ? -21.035 2.245 20.627 1.00 98.31 749 CYS A O 1
ATOM 5910 N N . LEU A 1 750 ? -19.541 0.659 21.140 1.00 97.88 750 LEU A N 1
ATOM 5911 C CA . LEU A 1 750 ? -19.713 0.812 22.590 1.00 97.88 750 LEU A CA 1
ATOM 5912 C C . LEU A 1 750 ? -19.319 2.207 23.081 1.00 97.88 750 LEU A C 1
ATOM 5914 O O . LEU A 1 750 ? -20.005 2.773 23.931 1.00 97.88 750 LEU A O 1
ATOM 5918 N N . ALA A 1 751 ? -18.237 2.769 22.542 1.00 97.81 751 ALA A N 1
ATOM 5919 C CA . ALA A 1 751 ? -17.739 4.080 22.937 1.00 97.81 751 ALA A CA 1
ATOM 5920 C C . ALA A 1 751 ? -18.715 5.214 22.583 1.00 97.81 751 ALA A C 1
ATOM 5922 O O . ALA A 1 751 ? -18.804 6.215 23.293 1.00 97.81 751 ALA A O 1
ATOM 5923 N N . THR A 1 752 ? -19.488 5.033 21.510 1.00 98.06 752 THR A N 1
ATOM 5924 C CA . THR A 1 752 ? -20.454 6.021 21.014 1.00 98.06 752 THR A CA 1
ATOM 5925 C C . THR A 1 752 ? -21.890 5.764 21.466 1.00 98.06 752 THR A C 1
ATOM 5927 O O . THR A 1 752 ? -22.737 6.644 21.328 1.00 98.06 752 THR A O 1
ATOM 5930 N N . ARG A 1 753 ? -22.181 4.615 22.085 1.00 98.00 753 ARG A N 1
ATOM 5931 C CA . ARG A 1 753 ? -23.530 4.257 22.545 1.00 98.00 753 ARG A CA 1
ATOM 5932 C C . ARG A 1 753 ? -24.197 5.360 23.375 1.00 98.00 753 ARG A C 1
ATOM 5934 O O . ARG A 1 753 ? -25.295 5.793 23.039 1.00 98.00 753 ARG A O 1
ATOM 5941 N N . ALA A 1 754 ? -23.529 5.828 24.429 1.00 96.50 754 ALA A N 1
ATOM 5942 C CA . ALA A 1 754 ? -24.114 6.784 25.371 1.00 96.50 754 ALA A CA 1
ATOM 5943 C C . ALA A 1 754 ? -24.442 8.137 24.716 1.00 96.50 754 ALA A C 1
ATOM 5945 O O . ALA A 1 754 ? -25.478 8.724 25.014 1.00 96.50 754 ALA A O 1
ATOM 5946 N N . ILE A 1 755 ? -23.606 8.609 23.782 1.00 97.25 755 ILE A N 1
ATOM 5947 C CA . ILE A 1 755 ? -23.852 9.882 23.092 1.00 97.25 755 ILE A CA 1
ATOM 5948 C C . ILE A 1 755 ? -24.951 9.757 22.027 1.00 97.25 755 ILE A C 1
ATOM 5950 O O . ILE A 1 755 ? -25.685 10.714 21.790 1.00 97.25 755 ILE A O 1
ATOM 5954 N N . PHE A 1 756 ? -25.135 8.577 21.420 1.00 97.25 756 PHE A N 1
ATOM 5955 C CA . PHE A 1 756 ? -26.319 8.319 20.597 1.00 97.25 756 PHE A CA 1
ATOM 5956 C C . PHE A 1 756 ? -27.596 8.336 21.438 1.00 97.25 756 PHE A C 1
ATOM 5958 O O . PHE A 1 756 ? -28.554 8.997 21.044 1.00 97.25 756 PHE A O 1
ATOM 5965 N N . GLU A 1 757 ? -27.610 7.653 22.587 1.00 97.44 757 GLU A N 1
ATOM 5966 C CA . GLU A 1 757 ? -28.753 7.659 23.512 1.00 97.44 757 GLU A CA 1
ATOM 5967 C C . GLU A 1 757 ? -29.076 9.097 23.970 1.00 97.44 757 GLU A C 1
ATOM 5969 O O . GLU A 1 757 ? -30.234 9.505 23.920 1.00 97.44 757 GLU A O 1
ATOM 5974 N N . GLU A 1 758 ? -28.056 9.893 24.317 1.00 96.50 758 GLU A N 1
ATOM 5975 C CA . GLU A 1 758 ? -28.187 11.303 24.717 1.00 96.50 758 GLU A CA 1
ATOM 5976 C C . GLU A 1 758 ? -28.768 12.188 23.599 1.00 96.50 758 GLU A C 1
ATOM 5978 O O . GLU A 1 758 ? -29.717 12.937 23.827 1.00 96.50 758 GLU A O 1
ATOM 5983 N N . LEU A 1 759 ? -28.203 12.130 22.387 1.00 96.81 759 LEU A N 1
ATOM 5984 C CA . LEU A 1 759 ? -28.545 13.071 21.314 1.00 96.81 759 LEU A CA 1
ATOM 5985 C C . LEU A 1 759 ? -29.799 12.677 20.527 1.00 96.81 759 LEU A C 1
ATOM 5987 O O . LEU A 1 759 ? -30.511 13.544 20.012 1.00 96.81 759 LEU A O 1
ATOM 5991 N N . THR A 1 760 ? -30.055 11.378 20.381 1.00 94.88 760 THR A N 1
ATOM 5992 C CA . THR A 1 760 ? -31.189 10.881 19.589 1.00 94.88 760 THR A CA 1
ATOM 5993 C C . THR A 1 760 ? -32.420 10.595 20.444 1.00 94.88 760 THR A C 1
ATOM 5995 O O . THR A 1 760 ? -33.532 10.732 19.931 1.00 94.88 760 THR A O 1
ATOM 5998 N N . GLU A 1 761 ? -32.233 10.247 21.725 1.00 94.94 761 GLU A N 1
ATOM 5999 C CA . GLU A 1 761 ? -33.250 9.669 22.623 1.00 94.94 761 GLU A CA 1
ATOM 6000 C C . GLU A 1 761 ? -33.894 8.382 22.076 1.00 94.94 761 GLU A C 1
ATOM 6002 O O . GLU A 1 761 ? -34.991 7.992 22.476 1.00 94.94 761 GLU A O 1
ATOM 6007 N N . ILE A 1 762 ? -33.213 7.715 21.143 1.00 95.69 762 ILE A N 1
ATOM 6008 C CA . ILE A 1 762 ? -33.628 6.439 20.573 1.00 95.69 762 ILE A CA 1
ATOM 6009 C C . ILE A 1 762 ? -32.865 5.328 21.309 1.00 95.69 762 ILE A C 1
ATOM 6011 O O . ILE A 1 762 ? -31.661 5.468 21.525 1.00 95.69 762 ILE A O 1
ATOM 6015 N N . PRO A 1 763 ? -33.522 4.216 21.689 1.00 97.94 763 PRO A N 1
ATOM 6016 C CA . PRO A 1 763 ? -32.847 3.039 22.222 1.00 97.94 763 PRO A CA 1
ATOM 6017 C C . PRO A 1 763 ? -31.708 2.563 21.316 1.00 97.94 763 PRO A C 1
ATOM 6019 O O . PRO A 1 763 ? -31.915 2.332 20.123 1.00 97.94 763 PRO A O 1
ATOM 6022 N N . VAL A 1 764 ? -30.524 2.369 21.899 1.00 98.19 764 VAL A N 1
ATOM 6023 C CA . VAL A 1 764 ? -29.339 1.871 21.194 1.00 98.19 764 VAL A CA 1
ATOM 6024 C C . VAL A 1 764 ? -28.937 0.511 21.753 1.00 98.19 764 VAL A C 1
ATOM 6026 O O . VAL A 1 764 ? -28.662 0.377 22.947 1.00 98.19 764 VAL A O 1
ATOM 6029 N N . SER A 1 765 ? -28.858 -0.497 20.889 1.00 97.56 765 SER A N 1
ATOM 6030 C CA . SER A 1 765 ? -28.237 -1.788 21.200 1.00 97.56 765 SER A CA 1
ATOM 6031 C C . SER A 1 765 ? -26.917 -1.929 20.452 1.00 97.56 765 SER A C 1
ATOM 6033 O O . SER A 1 765 ? -26.778 -1.448 19.329 1.00 97.56 765 SER A O 1
ATOM 6035 N N . VAL A 1 766 ? -25.940 -2.585 21.074 1.00 98.25 766 VAL A N 1
ATOM 6036 C CA . VAL A 1 766 ? -24.632 -2.864 20.475 1.00 98.25 766 VAL A CA 1
ATOM 6037 C C . VAL A 1 766 ? -24.394 -4.358 20.595 1.00 98.25 766 VAL A C 1
ATOM 6039 O O . VAL A 1 766 ? -24.382 -4.882 21.704 1.00 98.25 766 VAL A O 1
ATOM 6042 N N . GLU A 1 767 ? -24.237 -5.029 19.462 1.00 98.00 767 GLU A N 1
ATOM 6043 C CA . GLU A 1 767 ? -24.212 -6.485 19.368 1.00 98.00 767 GLU A CA 1
ATOM 6044 C C . GLU A 1 767 ? -22.910 -6.951 18.704 1.00 98.00 767 GLU A C 1
ATOM 6046 O O . GLU A 1 767 ? -22.446 -6.357 17.724 1.00 98.00 767 GLU A O 1
ATOM 6051 N N . LEU A 1 768 ? -22.329 -8.032 19.231 1.00 98.00 768 LEU A N 1
ATOM 6052 C CA . LEU A 1 768 ? -21.272 -8.770 18.541 1.00 98.00 768 LEU A CA 1
ATOM 6053 C C . LEU A 1 768 ? -21.902 -9.578 17.406 1.00 98.00 768 LEU A C 1
ATOM 6055 O O . LEU A 1 768 ? -22.890 -10.276 17.627 1.00 98.00 768 LEU A O 1
ATOM 6059 N N . ALA A 1 769 ? -21.345 -9.477 16.199 1.00 96.62 769 ALA A N 1
ATOM 6060 C CA . ALA A 1 769 ? -21.991 -10.015 15.001 1.00 96.62 769 ALA A CA 1
ATOM 6061 C C . ALA A 1 769 ? -22.237 -11.534 15.049 1.00 96.62 769 ALA A C 1
ATOM 6063 O O . ALA A 1 769 ? -23.303 -11.981 14.632 1.00 96.62 769 ALA A O 1
ATOM 6064 N N . SER A 1 770 ? -21.300 -12.301 15.610 1.00 93.44 770 SER A N 1
ATOM 6065 C CA . SER A 1 770 ? -21.430 -13.752 15.777 1.00 93.44 770 SER A CA 1
ATOM 6066 C C . SER A 1 770 ? -22.577 -14.128 16.724 1.00 93.44 770 SER A C 1
ATOM 6068 O O . SER A 1 770 ? -23.526 -14.794 16.320 1.00 93.44 770 SER A O 1
ATOM 6070 N N . ASP A 1 771 ? -22.574 -13.604 17.955 1.00 96.69 771 ASP A N 1
ATOM 6071 C CA . ASP A 1 771 ? -23.638 -13.863 18.943 1.00 96.69 771 ASP A CA 1
ATOM 6072 C C . ASP A 1 771 ? -25.019 -13.365 18.467 1.00 96.69 771 ASP A C 1
ATOM 6074 O O . ASP A 1 771 ? -26.057 -13.977 18.734 1.00 96.69 771 ASP A O 1
ATOM 6078 N N . PHE A 1 772 ? -25.043 -12.268 17.706 1.00 97.12 772 PHE A N 1
ATOM 6079 C CA . PHE A 1 772 ? -26.257 -11.740 17.093 1.00 97.12 772 PHE A CA 1
ATOM 6080 C C . PHE A 1 772 ? -26.931 -12.752 16.152 1.00 97.12 772 PHE A C 1
ATOM 6082 O O . PHE A 1 772 ? -28.166 -12.873 16.168 1.00 97.12 772 PHE A O 1
ATOM 6089 N N . LEU A 1 773 ? -26.126 -13.459 15.349 1.00 94.31 773 LEU A N 1
ATOM 6090 C CA . LEU A 1 773 ? -26.566 -14.500 14.420 1.00 94.31 773 LEU A CA 1
ATOM 6091 C C . LEU A 1 773 ? -26.973 -15.772 15.165 1.00 94.31 773 LEU A C 1
ATOM 6093 O O . LEU A 1 773 ? -28.065 -16.291 14.914 1.00 94.31 773 LEU A O 1
ATOM 6097 N N . ASP A 1 774 ? -26.163 -16.213 16.131 1.00 94.62 774 ASP A N 1
ATOM 6098 C CA . ASP A 1 774 ? -26.416 -17.416 16.936 1.00 94.62 774 ASP A CA 1
ATOM 6099 C C . ASP A 1 774 ? -27.764 -17.346 17.659 1.00 94.62 774 ASP A C 1
ATOM 6101 O O . ASP A 1 774 ? -28.555 -18.296 17.655 1.00 94.62 774 ASP A O 1
ATOM 6105 N N . ARG A 1 775 ? -28.081 -16.180 18.234 1.00 96.19 775 ARG A N 1
ATOM 6106 C CA . ARG A 1 775 ? -29.355 -15.948 18.926 1.00 96.19 775 ARG A CA 1
ATOM 6107 C C . ARG A 1 775 ? -30.528 -15.683 17.992 1.00 96.19 775 ARG A C 1
ATOM 6109 O O . ARG A 1 775 ? -31.657 -15.587 18.478 1.00 96.19 775 ARG A O 1
ATOM 6116 N N . LYS A 1 776 ? -30.289 -15.541 16.682 1.00 94.44 776 LYS A N 1
ATOM 6117 C CA . LYS A 1 776 ? -31.287 -15.102 15.692 1.00 94.44 776 LYS A CA 1
ATOM 6118 C C . LYS A 1 776 ? -32.039 -13.876 16.201 1.00 94.44 776 LYS A C 1
ATOM 6120 O O . LYS A 1 776 ? -33.259 -13.888 16.383 1.00 94.44 776 LYS A O 1
ATOM 6125 N N . THR A 1 777 ? -31.279 -12.823 16.480 1.00 97.00 777 THR A N 1
ATOM 6126 C CA . THR A 1 777 ? -31.776 -11.633 17.177 1.00 97.00 777 THR A CA 1
ATOM 6127 C C . THR A 1 777 ? -33.026 -11.046 16.492 1.00 97.00 777 THR A C 1
ATOM 6129 O O . THR A 1 777 ? -33.063 -10.946 15.260 1.00 97.00 777 THR A O 1
ATOM 6132 N N . PRO A 1 778 ? -34.078 -10.658 17.241 1.00 97.50 778 PRO A N 1
ATOM 6133 C CA . PRO A 1 778 ? -35.266 -10.037 16.657 1.00 97.50 778 PRO A CA 1
ATOM 6134 C C . PRO A 1 778 ? -34.969 -8.658 16.053 1.00 97.50 778 PRO A C 1
ATOM 6136 O O . PRO A 1 778 ? -34.539 -7.742 16.762 1.00 97.50 778 PRO A O 1
ATOM 6139 N N . ILE A 1 779 ? -35.260 -8.512 14.759 1.00 98.06 779 ILE A N 1
ATOM 6140 C CA . ILE A 1 779 ? -35.125 -7.268 13.991 1.00 98.06 779 ILE A CA 1
ATOM 6141 C C . ILE A 1 779 ? -36.460 -6.928 13.338 1.00 98.06 779 ILE A C 1
ATOM 6143 O O . ILE A 1 779 ? -37.159 -7.810 12.833 1.00 98.06 779 ILE A O 1
ATOM 6147 N N . PHE A 1 780 ? -36.796 -5.644 13.366 1.00 9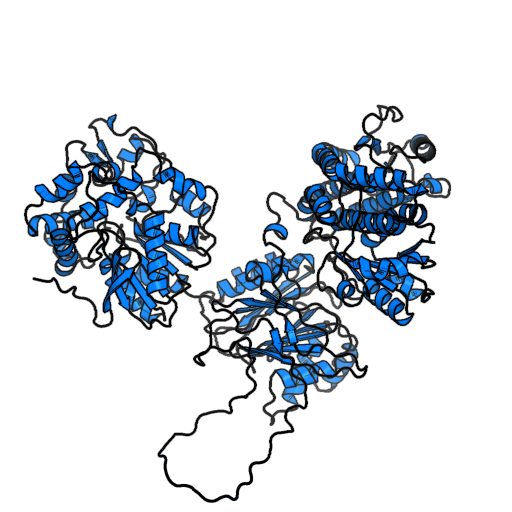7.25 780 PHE A N 1
ATOM 6148 C CA . PHE A 1 780 ? -38.051 -5.078 12.898 1.00 97.25 780 PHE A CA 1
ATOM 6149 C C . PHE A 1 780 ? -37.806 -4.039 11.798 1.00 97.25 780 PHE A C 1
ATOM 6151 O O . PHE A 1 780 ? -36.708 -3.518 11.619 1.00 97.25 780 PHE A O 1
ATOM 6158 N N . ARG A 1 781 ? -38.860 -3.712 11.047 1.00 96.44 781 ARG A N 1
ATOM 6159 C CA . ARG A 1 781 ? -38.782 -2.800 9.890 1.00 96.44 781 ARG A CA 1
ATOM 6160 C C . ARG A 1 781 ? -38.511 -1.343 10.274 1.00 96.44 781 ARG A C 1
ATOM 6162 O O . ARG A 1 781 ? -38.128 -0.549 9.422 1.00 96.44 781 ARG A O 1
ATOM 6169 N N . ASP A 1 782 ? -38.765 -0.980 11.527 1.00 96.50 782 ASP A N 1
ATOM 6170 C CA . ASP A 1 782 ? -38.517 0.342 12.103 1.00 96.50 782 ASP A CA 1
ATOM 6171 C C . ASP A 1 782 ? -37.191 0.425 12.877 1.00 96.50 782 ASP A C 1
ATOM 6173 O O . ASP A 1 782 ? -36.936 1.441 13.531 1.00 96.50 782 ASP A O 1
ATOM 6177 N N . ASP A 1 783 ? -36.343 -0.604 12.772 1.00 98.06 783 ASP A N 1
ATOM 6178 C CA . ASP A 1 783 ? -34.959 -0.570 13.234 1.00 98.06 783 ASP A CA 1
ATOM 6179 C C . ASP A 1 783 ? -34.038 0.078 12.190 1.00 98.06 783 ASP A C 1
ATOM 6181 O O . ASP A 1 783 ? -34.187 -0.099 10.974 1.00 98.06 783 ASP A O 1
ATOM 6185 N N . VAL A 1 784 ? -33.026 0.789 12.686 1.00 98.56 784 VAL A N 1
ATOM 6186 C CA . VAL A 1 784 ? -31.849 1.188 11.907 1.00 98.56 784 VAL A CA 1
ATOM 6187 C C . VAL A 1 784 ? -30.677 0.328 12.350 1.00 98.56 784 VAL A C 1
ATOM 6189 O O . VAL A 1 784 ? -30.229 0.430 13.490 1.00 98.56 784 VAL A O 1
ATOM 6192 N N . CYS A 1 785 ? -30.165 -0.507 11.453 1.00 98.56 785 CYS A N 1
ATOM 6193 C CA . CYS A 1 785 ? -29.032 -1.386 11.722 1.00 98.56 785 CYS A CA 1
ATOM 6194 C C . CYS A 1 785 ? -27.757 -0.775 11.139 1.00 98.56 785 CYS A C 1
ATOM 6196 O O . CYS A 1 785 ? -27.680 -0.539 9.935 1.00 98.56 785 CYS A O 1
ATOM 6198 N N . VAL A 1 786 ? -26.759 -0.514 11.980 1.00 98.69 786 VAL A N 1
ATOM 6199 C CA . VAL A 1 786 ? -25.487 0.100 11.591 1.00 98.69 786 VAL A CA 1
ATOM 6200 C C . VAL A 1 786 ? -24.374 -0.940 11.676 1.00 98.69 786 VAL A C 1
ATOM 6202 O O . VAL A 1 786 ? -24.076 -1.448 12.756 1.00 98.69 786 VAL A O 1
ATOM 6205 N N . PHE A 1 787 ? -23.749 -1.229 10.539 1.00 98.69 787 PHE A N 1
ATOM 6206 C CA . PHE A 1 787 ? -22.692 -2.226 10.395 1.00 98.69 787 PHE A CA 1
ATOM 6207 C C . PHE A 1 787 ? -21.341 -1.529 10.316 1.00 98.69 787 PHE A C 1
ATOM 6209 O O . PHE A 1 787 ? -21.078 -0.791 9.364 1.00 98.69 787 PHE A O 1
ATOM 6216 N N . VAL A 1 788 ? -20.493 -1.739 11.323 1.00 98.62 788 VAL A N 1
ATOM 6217 C CA . VAL A 1 788 ? -19.202 -1.048 11.438 1.00 98.62 788 VAL A CA 1
ATOM 6218 C C . VAL A 1 788 ? -18.073 -2.035 11.168 1.00 98.62 788 VAL A C 1
ATOM 6220 O O . VAL A 1 788 ? -17.879 -2.991 11.915 1.00 98.62 788 VAL A O 1
ATOM 6223 N N . SER A 1 789 ? -17.320 -1.812 10.090 1.00 98.06 789 SER A N 1
ATOM 6224 C CA . SER A 1 789 ? -16.210 -2.688 9.697 1.00 98.06 789 SER A CA 1
ATOM 6225 C C . SER A 1 789 ? -15.148 -1.914 8.925 1.00 98.06 789 SER A C 1
ATOM 6227 O O . SER A 1 789 ? -15.440 -1.293 7.909 1.00 98.06 789 SER A O 1
ATOM 6229 N N . GLN A 1 790 ? -13.890 -1.964 9.373 1.00 95.81 790 GLN A N 1
ATOM 6230 C CA . GLN A 1 790 ? -12.776 -1.326 8.661 1.00 95.81 790 GLN A CA 1
ATOM 6231 C C . GLN A 1 790 ? -12.637 -1.883 7.232 1.00 95.81 790 GLN A C 1
ATOM 6233 O O . GLN A 1 790 ? -12.611 -1.109 6.269 1.00 95.81 790 GLN A O 1
ATOM 6238 N N . SER A 1 791 ? -12.609 -3.211 7.085 1.00 91.75 791 SER A N 1
ATOM 6239 C CA . SER A 1 791 ? -12.425 -3.869 5.789 1.00 91.75 791 SER A CA 1
ATOM 6240 C C . SER A 1 791 ? -13.696 -3.865 4.945 1.00 91.75 791 SER A C 1
ATOM 6242 O O . SER A 1 791 ? -13.608 -3.867 3.723 1.00 91.75 791 SER A O 1
ATOM 6244 N N . GLY A 1 792 ? -14.870 -3.848 5.581 1.00 92.62 792 GLY A N 1
ATOM 6245 C CA . GLY A 1 792 ? -16.146 -4.052 4.898 1.00 92.62 792 GLY A CA 1
ATOM 6246 C C . GLY A 1 792 ? -16.352 -5.492 4.403 1.00 92.62 792 GLY A C 1
ATOM 6247 O O . GLY A 1 792 ? -17.298 -5.737 3.659 1.00 92.62 792 GLY A O 1
ATOM 6248 N N . GLU A 1 793 ? -15.475 -6.417 4.819 1.00 88.19 793 GLU A N 1
ATOM 6249 C CA . GLU A 1 793 ? -15.420 -7.822 4.383 1.00 88.19 793 GLU A CA 1
ATOM 6250 C C . GLU A 1 793 ? -15.479 -8.817 5.560 1.00 88.19 793 GLU A C 1
ATOM 6252 O O . GLU A 1 793 ? -15.188 -9.999 5.401 1.00 88.19 793 GLU A O 1
ATOM 6257 N N . THR A 1 794 ? -15.793 -8.353 6.774 1.00 91.31 794 THR A N 1
ATOM 6258 C CA . THR A 1 794 ? -15.892 -9.222 7.957 1.00 91.31 794 THR A CA 1
ATOM 6259 C C . THR A 1 794 ? -17.082 -10.174 7.818 1.00 91.31 794 THR A C 1
ATOM 6261 O O . THR A 1 794 ? -18.218 -9.700 7.762 1.00 91.31 794 THR A O 1
ATOM 6264 N N . ALA A 1 795 ? -16.831 -11.489 7.798 1.00 85.50 795 ALA A N 1
ATOM 6265 C CA . ALA A 1 795 ? -17.832 -12.511 7.467 1.00 85.50 795 ALA A CA 1
ATOM 6266 C C . ALA A 1 795 ? -19.103 -12.414 8.331 1.00 85.50 795 ALA A C 1
ATOM 6268 O O . ALA A 1 795 ? -20.182 -12.154 7.796 1.00 85.50 795 ALA A O 1
ATOM 6269 N N . ASP A 1 796 ? -18.971 -12.489 9.660 1.00 93.00 796 ASP A N 1
ATOM 6270 C CA . ASP A 1 796 ? -20.113 -12.393 10.584 1.00 93.00 796 ASP A CA 1
ATOM 6271 C C . ASP A 1 796 ? -20.906 -11.091 10.409 1.00 93.00 796 ASP A C 1
ATOM 6273 O O . ASP A 1 796 ? -22.132 -11.074 10.471 1.00 93.00 796 ASP A O 1
ATOM 6277 N N . THR A 1 797 ? -20.219 -9.970 10.165 1.00 96.50 797 THR A N 1
ATOM 6278 C CA . THR A 1 797 ? -20.873 -8.666 9.988 1.00 96.50 797 THR A CA 1
ATOM 6279 C C . THR A 1 797 ? -21.641 -8.595 8.664 1.00 96.50 797 THR A C 1
ATOM 6281 O O . THR A 1 797 ? -22.721 -8.009 8.621 1.00 96.50 797 THR A O 1
ATOM 6284 N N . ILE A 1 798 ? -21.133 -9.218 7.592 1.00 93.81 798 ILE A N 1
ATOM 6285 C CA . ILE A 1 798 ? -21.857 -9.359 6.316 1.00 93.81 798 ILE A CA 1
ATOM 6286 C C . ILE A 1 798 ? -23.085 -10.255 6.489 1.00 93.81 798 ILE A C 1
ATOM 6288 O O . ILE A 1 798 ? -24.167 -9.928 6.002 1.00 93.81 798 ILE A O 1
ATOM 6292 N N . LEU A 1 799 ? -22.946 -11.375 7.196 1.00 92.00 799 LEU A N 1
ATOM 6293 C CA . LEU A 1 799 ? -24.065 -12.277 7.457 1.00 92.00 799 LEU A CA 1
ATOM 6294 C C . LEU A 1 799 ? -25.139 -11.593 8.310 1.00 92.00 799 LEU A C 1
ATOM 6296 O O . LEU A 1 799 ? -26.325 -11.678 7.988 1.00 92.00 799 LEU A O 1
ATOM 6300 N N . ALA A 1 800 ? -24.740 -10.833 9.331 1.00 96.88 800 ALA A N 1
ATOM 6301 C CA . ALA A 1 800 ? -25.655 -10.019 10.122 1.00 96.88 800 ALA A CA 1
ATOM 6302 C C . ALA A 1 800 ? -26.345 -8.932 9.278 1.00 96.88 800 ALA A C 1
ATOM 6304 O O . ALA A 1 800 ? -27.538 -8.682 9.456 1.00 96.88 800 ALA A O 1
ATOM 6305 N N . LEU A 1 801 ? -25.630 -8.320 8.326 1.00 97.69 801 LEU A N 1
ATOM 6306 C CA . LEU A 1 801 ? -26.202 -7.380 7.359 1.00 97.69 801 LEU A CA 1
ATOM 6307 C C . LEU A 1 801 ? -27.306 -8.033 6.532 1.00 97.69 801 LEU A C 1
ATOM 6309 O O . LEU A 1 801 ? -28.434 -7.538 6.517 1.00 97.69 801 LEU A O 1
ATOM 6313 N N . ARG A 1 802 ? -27.010 -9.165 5.895 1.00 94.50 802 ARG A N 1
ATOM 6314 C CA . ARG A 1 802 ? -27.981 -9.902 5.074 1.00 94.50 802 ARG A CA 1
ATOM 6315 C C . ARG A 1 802 ? -29.192 -10.343 5.897 1.00 94.50 802 ARG A C 1
ATOM 6317 O O . ARG A 1 802 ? -30.327 -10.130 5.478 1.00 94.50 802 ARG A O 1
ATOM 6324 N N . TYR A 1 803 ? -28.964 -10.820 7.121 1.00 96.12 803 TYR A N 1
ATOM 6325 C CA . TYR A 1 803 ? -30.021 -11.169 8.071 1.00 96.12 803 TYR A CA 1
ATOM 6326 C C . TYR A 1 803 ? -30.968 -9.991 8.383 1.00 96.12 803 TYR A C 1
ATOM 6328 O O . TYR A 1 803 ? -32.188 -10.175 8.490 1.00 96.12 803 TYR A O 1
ATOM 6336 N N . CYS A 1 804 ? -30.432 -8.775 8.528 1.00 97.44 804 CYS A N 1
ATOM 6337 C CA . CYS A 1 804 ? -31.223 -7.563 8.763 1.00 97.44 804 CYS A CA 1
ATOM 6338 C C . CYS A 1 804 ? -31.947 -7.067 7.502 1.00 97.44 804 CYS A C 1
ATOM 6340 O O . CYS A 1 804 ? -33.093 -6.614 7.604 1.00 97.44 804 CYS A O 1
ATOM 6342 N N . LEU A 1 805 ? -31.322 -7.185 6.324 1.00 95.75 805 LEU A N 1
ATOM 6343 C CA . LEU A 1 805 ? -31.937 -6.853 5.034 1.00 95.75 805 LEU A CA 1
ATOM 6344 C C . LEU A 1 805 ? -33.183 -7.708 4.774 1.00 95.75 805 LEU A C 1
ATOM 6346 O O . LEU A 1 805 ? -34.237 -7.164 4.446 1.00 95.75 805 LEU A O 1
ATOM 6350 N N . GLU A 1 806 ? -33.109 -9.019 5.023 1.00 95.12 806 GLU A N 1
ATOM 6351 C CA . GLU A 1 806 ? -34.251 -9.944 4.910 1.00 95.12 806 GLU A CA 1
ATOM 6352 C C . GLU A 1 806 ? -35.444 -9.545 5.793 1.00 95.12 806 GLU A C 1
ATOM 6354 O O . GLU A 1 806 ? -36.601 -9.807 5.460 1.00 95.12 806 GLU A O 1
ATOM 6359 N N . ARG A 1 807 ? -35.178 -8.887 6.927 1.00 96.25 807 ARG A N 1
ATOM 6360 C CA . ARG A 1 807 ? -36.201 -8.422 7.882 1.00 96.25 807 ARG A CA 1
ATOM 6361 C C . ARG A 1 807 ? -36.695 -7.006 7.589 1.00 96.25 807 ARG A C 1
ATOM 6363 O O . ARG A 1 807 ? -37.595 -6.514 8.271 1.00 96.25 807 ARG A O 1
ATOM 6370 N N . GLY A 1 808 ? -36.164 -6.372 6.544 1.00 95.06 808 GLY A N 1
ATOM 6371 C CA . GLY A 1 808 ? -36.603 -5.073 6.047 1.00 95.06 808 GLY A CA 1
ATOM 6372 C C . GLY A 1 808 ? -36.188 -3.888 6.917 1.00 95.06 808 GLY A C 1
ATOM 6373 O O . GLY A 1 808 ? -36.859 -2.858 6.858 1.00 95.06 808 GLY A O 1
ATOM 6374 N N . ALA A 1 809 ? -35.135 -4.030 7.729 1.00 97.38 809 ALA A N 1
ATOM 6375 C CA . ALA A 1 809 ? -34.562 -2.928 8.500 1.00 97.38 809 ALA A CA 1
ATOM 6376 C C . ALA A 1 809 ? -33.720 -1.995 7.614 1.00 97.38 809 ALA A C 1
ATOM 6378 O O . ALA A 1 809 ? -33.121 -2.418 6.618 1.00 97.38 809 ALA A O 1
ATOM 6379 N N . LEU A 1 810 ? -33.613 -0.719 8.000 1.00 98.25 810 LEU A N 1
ATOM 6380 C CA . LEU A 1 810 ? -32.728 0.215 7.304 1.00 98.25 810 LEU A CA 1
ATOM 6381 C C . LEU A 1 810 ? -31.271 -0.076 7.685 1.00 98.25 810 LEU A C 1
ATOM 6383 O O . LEU A 1 810 ? -30.818 0.276 8.770 1.00 98.25 810 LEU A O 1
ATOM 6387 N N . CYS A 1 811 ? -30.541 -0.702 6.768 1.00 98.50 811 CYS A N 1
ATOM 6388 C CA . CYS A 1 811 ? -29.130 -1.047 6.944 1.00 98.50 811 CYS A CA 1
ATOM 6389 C C . CYS A 1 811 ? -28.182 0.079 6.491 1.00 98.50 811 CYS A C 1
ATOM 6391 O O . CYS A 1 811 ? -28.272 0.524 5.343 1.00 98.50 811 CYS A O 1
ATOM 6393 N N . VAL A 1 812 ? -27.266 0.491 7.375 1.00 98.56 812 VAL A N 1
ATOM 6394 C CA . VAL A 1 812 ? -26.273 1.563 7.187 1.00 98.56 812 VAL A CA 1
ATOM 6395 C C . VAL A 1 812 ? -24.855 1.004 7.338 1.00 98.56 812 VAL A C 1
ATOM 6397 O O . VAL A 1 812 ? -24.546 0.407 8.365 1.00 98.56 812 VAL A O 1
ATOM 6400 N N . GLY A 1 813 ? -23.975 1.214 6.358 1.00 98.31 813 GLY A N 1
ATOM 6401 C CA . GLY A 1 813 ? -22.577 0.764 6.415 1.00 98.31 813 GLY A CA 1
ATOM 6402 C C . GLY A 1 813 ? -21.611 1.860 6.868 1.00 98.31 813 GLY A C 1
ATOM 6403 O O . GLY A 1 813 ? -21.597 2.945 6.294 1.00 98.31 813 GLY A O 1
ATOM 6404 N N . VAL A 1 814 ? -20.757 1.593 7.856 1.00 98.50 814 VAL A N 1
ATOM 6405 C CA . VAL A 1 814 ? -19.649 2.480 8.256 1.00 98.50 814 VAL A CA 1
ATOM 6406 C C . VAL A 1 814 ? -18.333 1.750 8.010 1.00 98.50 814 VAL A C 1
ATOM 6408 O O . VAL A 1 814 ? -17.953 0.862 8.775 1.00 98.50 814 VAL A O 1
ATOM 6411 N N . VAL A 1 815 ? -17.656 2.106 6.915 1.00 97.50 815 VAL A N 1
ATOM 6412 C CA . VAL A 1 815 ? -16.519 1.340 6.378 1.00 97.50 815 VAL A CA 1
ATOM 6413 C C . VAL A 1 815 ? -15.310 2.201 6.036 1.00 97.50 815 VAL A C 1
ATOM 6415 O O . VAL A 1 815 ? -15.440 3.406 5.844 1.00 97.50 815 VAL A O 1
ATOM 6418 N N . ASN A 1 816 ? -14.127 1.595 5.903 1.00 95.50 816 ASN A N 1
ATOM 6419 C CA . ASN A 1 816 ? -12.929 2.283 5.399 1.00 95.50 816 ASN A CA 1
ATOM 6420 C C . ASN A 1 816 ? -12.531 1.871 3.972 1.00 95.50 816 ASN A C 1
ATOM 6422 O O . ASN A 1 816 ? -11.713 2.546 3.352 1.00 95.50 816 ASN A O 1
ATOM 6426 N N . THR A 1 817 ? -13.124 0.801 3.439 1.00 87.50 817 THR A N 1
ATOM 6427 C CA . THR A 1 817 ? -12.802 0.267 2.109 1.00 87.50 817 THR A CA 1
ATOM 6428 C C . THR A 1 817 ? -13.941 0.541 1.134 1.00 87.50 817 THR A C 1
ATOM 6430 O O . THR A 1 817 ? -15.059 0.044 1.309 1.00 87.50 817 THR A O 1
ATOM 6433 N N . VAL A 1 818 ? -13.657 1.350 0.113 1.00 81.88 818 VAL A N 1
ATOM 6434 C CA . VAL A 1 818 ? -14.595 1.670 -0.973 1.00 81.88 818 VAL A CA 1
ATOM 6435 C C . VAL A 1 818 ? -14.846 0.419 -1.816 1.00 81.88 818 VAL A C 1
ATOM 6437 O O . VAL A 1 818 ? -13.923 -0.350 -2.071 1.00 81.88 818 VAL A O 1
ATOM 6440 N N . GLY A 1 819 ? -16.099 0.189 -2.214 1.00 77.12 819 GLY A N 1
ATOM 6441 C CA . GLY A 1 819 ? -16.481 -0.969 -3.030 1.00 77.12 819 GLY A CA 1
ATOM 6442 C C . GLY A 1 819 ? -16.524 -2.304 -2.275 1.00 77.12 819 GLY A C 1
ATOM 6443 O O . GLY A 1 819 ? -16.813 -3.334 -2.883 1.00 77.12 819 GLY A O 1
ATOM 6444 N N . SER A 1 820 ? -16.287 -2.302 -0.959 1.00 84.56 820 SER A N 1
ATOM 6445 C CA . SER A 1 820 ? -16.434 -3.489 -0.108 1.00 84.56 820 SER A CA 1
ATOM 6446 C C . SER A 1 820 ? -17.870 -4.020 -0.085 1.00 84.56 820 SER A C 1
ATOM 6448 O O . SER A 1 820 ? -18.824 -3.281 -0.352 1.00 84.56 820 SER A O 1
ATOM 6450 N N . THR A 1 821 ? -18.044 -5.291 0.263 1.00 85.00 821 THR A N 1
ATOM 6451 C CA . THR A 1 821 ? -19.347 -5.970 0.318 1.00 85.00 821 THR A CA 1
ATOM 6452 C C . THR A 1 821 ? -20.352 -5.216 1.193 1.00 85.00 821 THR A C 1
ATOM 6454 O O . THR A 1 821 ? -21.428 -4.864 0.708 1.00 85.00 821 THR A O 1
ATOM 6457 N N . ILE A 1 822 ? -19.977 -4.830 2.422 1.00 93.31 822 ILE A N 1
ATOM 6458 C CA . ILE A 1 822 ? -20.856 -4.038 3.306 1.00 93.31 822 ILE A CA 1
ATOM 6459 C C . ILE A 1 822 ? -21.226 -2.686 2.674 1.00 93.31 822 ILE A C 1
ATOM 6461 O O . ILE A 1 822 ? -22.373 -2.253 2.775 1.00 93.31 822 ILE A O 1
ATOM 6465 N N . SER A 1 823 ? -20.289 -2.013 1.998 1.00 91.38 823 SER A N 1
ATOM 6466 C CA . SER A 1 823 ? -20.564 -0.716 1.360 1.00 91.38 823 SER A CA 1
ATOM 6467 C C . SER A 1 823 ? -21.548 -0.799 0.189 1.00 91.38 823 SER A C 1
ATOM 6469 O O . SER A 1 823 ? -22.271 0.162 -0.056 1.00 91.38 823 SER A O 1
ATOM 6471 N N . ARG A 1 824 ? -21.578 -1.936 -0.520 1.00 86.31 824 ARG A N 1
ATOM 6472 C CA . ARG A 1 824 ? -22.437 -2.162 -1.692 1.00 86.31 824 ARG A CA 1
ATOM 6473 C C . ARG A 1 824 ? -23.822 -2.682 -1.319 1.00 86.31 824 ARG A C 1
ATOM 6475 O O . ARG A 1 824 ? -24.795 -2.299 -1.956 1.00 86.31 824 ARG A O 1
ATOM 6482 N N . GLU A 1 825 ? -23.907 -3.560 -0.319 1.00 89.81 825 GLU A N 1
ATOM 6483 C CA . GLU A 1 825 ? -25.169 -4.201 0.083 1.00 89.81 825 GLU A CA 1
ATOM 6484 C C . GLU A 1 825 ? -26.016 -3.343 1.044 1.00 89.81 825 GLU A C 1
ATOM 6486 O O . GLU A 1 825 ? -27.218 -3.565 1.178 1.00 89.81 825 GLU A O 1
ATOM 6491 N N . THR A 1 826 ? -25.425 -2.352 1.721 1.00 96.31 826 THR A N 1
ATOM 6492 C CA . THR A 1 826 ? -26.171 -1.423 2.589 1.00 96.31 826 THR A CA 1
ATOM 6493 C C . THR A 1 826 ? -26.942 -0.372 1.782 1.00 96.31 826 THR A C 1
ATOM 6495 O O . THR A 1 826 ? -26.555 0.006 0.680 1.00 96.31 826 THR A O 1
ATOM 6498 N N . HIS A 1 827 ? -28.044 0.153 2.334 1.00 97.56 827 HIS A N 1
ATOM 6499 C CA . HIS A 1 827 ? -28.860 1.174 1.653 1.00 97.56 827 HIS A CA 1
ATOM 6500 C C . HIS A 1 827 ? -28.155 2.533 1.570 1.00 97.56 827 HIS A C 1
ATOM 6502 O O . HIS A 1 827 ? -28.383 3.323 0.650 1.00 97.56 827 HIS A O 1
ATOM 6508 N N . CYS A 1 828 ? -27.348 2.833 2.586 1.00 97.19 828 CYS A N 1
ATOM 6509 C CA . CYS A 1 828 ? -26.539 4.034 2.696 1.00 97.19 828 CYS A CA 1
ATOM 6510 C C . CYS A 1 828 ? -25.349 3.794 3.619 1.00 97.19 828 CYS A C 1
ATOM 6512 O O . CYS A 1 828 ? -25.291 2.793 4.331 1.00 97.19 828 CYS A O 1
ATOM 6514 N N . GLY A 1 829 ? -24.396 4.724 3.640 1.00 96.75 829 GLY A N 1
ATOM 6515 C CA . GLY A 1 829 ? -23.223 4.550 4.478 1.00 96.75 829 GLY A CA 1
ATOM 6516 C C . GLY A 1 829 ? -22.328 5.769 4.619 1.00 96.75 829 GLY A C 1
ATOM 6517 O O . GLY A 1 829 ? -22.555 6.825 4.024 1.00 96.75 829 GLY A O 1
ATOM 6518 N N . ILE A 1 830 ? -21.299 5.593 5.442 1.00 97.69 830 ILE A N 1
ATOM 6519 C CA . ILE A 1 830 ? -20.230 6.549 5.700 1.00 97.69 830 ILE A CA 1
ATOM 6520 C C . ILE A 1 830 ? -18.903 5.844 5.422 1.00 97.69 830 ILE A C 1
ATOM 6522 O O . ILE A 1 830 ? -18.558 4.861 6.076 1.00 97.69 830 ILE A O 1
ATOM 6526 N N . HIS A 1 831 ? -18.128 6.382 4.484 1.00 96.81 831 HIS A N 1
ATOM 6527 C CA . HIS A 1 831 ? -16.720 6.023 4.352 1.00 96.81 831 HIS A CA 1
ATOM 6528 C C . HIS A 1 831 ? -15.910 6.811 5.383 1.00 96.81 831 HIS A C 1
ATOM 6530 O O . HIS A 1 831 ? -15.921 8.039 5.351 1.00 96.81 831 HIS A O 1
ATOM 6536 N N . ILE A 1 832 ? -15.231 6.158 6.324 1.00 97.31 832 ILE A N 1
ATOM 6537 C CA . ILE A 1 832 ? -14.537 6.874 7.407 1.00 97.31 832 ILE A CA 1
ATOM 6538 C C . ILE A 1 832 ? -13.344 7.683 6.888 1.00 97.31 832 ILE A C 1
ATOM 6540 O O . ILE A 1 832 ? -13.050 8.720 7.460 1.00 97.31 832 ILE A O 1
ATOM 6544 N N . ASN A 1 833 ? -12.751 7.300 5.752 1.00 94.50 833 ASN A N 1
ATOM 6545 C CA . ASN A 1 833 ? -11.652 8.021 5.105 1.00 94.50 833 ASN A CA 1
ATOM 6546 C C . ASN A 1 833 ? -10.398 8.176 5.991 1.00 94.50 833 ASN A C 1
ATOM 6548 O O . ASN A 1 833 ? -9.779 9.239 6.046 1.00 94.50 833 ASN A O 1
ATOM 6552 N N . ALA A 1 834 ? -10.013 7.097 6.680 1.00 94.31 834 ALA A N 1
ATOM 6553 C CA . ALA A 1 834 ? -8.798 7.051 7.499 1.00 94.31 834 ALA A CA 1
ATOM 6554 C C . ALA A 1 834 ? -7.518 6.781 6.673 1.00 94.31 834 ALA A C 1
ATOM 6556 O O . ALA A 1 834 ? -6.414 6.744 7.223 1.00 94.31 834 ALA A O 1
ATOM 6557 N N . GLY A 1 835 ? -7.665 6.559 5.361 1.00 90.81 835 GLY A N 1
ATOM 6558 C CA . GLY A 1 835 ? -6.641 5.979 4.489 1.00 90.81 835 GLY A CA 1
ATOM 6559 C C . GLY A 1 835 ? -6.474 4.466 4.712 1.00 90.81 835 GLY A C 1
ATOM 6560 O O . GLY A 1 835 ? -7.066 3.910 5.645 1.00 90.81 835 GLY A O 1
ATOM 6561 N N . PRO A 1 836 ? -5.684 3.769 3.878 1.00 90.06 836 PRO A N 1
ATOM 6562 C CA . PRO A 1 836 ? -5.360 2.358 4.076 1.00 90.06 836 PRO A CA 1
ATOM 6563 C C . PRO A 1 836 ? -4.764 2.103 5.465 1.00 90.06 836 PRO A C 1
ATOM 6565 O O . PRO A 1 836 ? -3.942 2.879 5.955 1.00 90.06 836 PRO A O 1
ATOM 6568 N N . GLU A 1 837 ? -5.177 1.010 6.098 1.00 90.69 837 GLU A N 1
ATOM 6569 C CA . GLU A 1 837 ? -4.617 0.541 7.367 1.00 90.69 837 GLU A CA 1
ATOM 6570 C C . GLU A 1 837 ? -4.021 -0.843 7.095 1.00 90.69 837 GLU A C 1
ATOM 6572 O O . GLU A 1 837 ? -4.741 -1.749 6.685 1.00 90.69 837 GLU A O 1
ATOM 6577 N N . VAL A 1 838 ? -2.718 -0.998 7.281 1.00 89.44 838 VAL A N 1
ATOM 6578 C CA . VAL A 1 838 ? -1.932 -2.202 6.993 1.00 89.44 838 VAL A CA 1
ATOM 6579 C C . VAL A 1 838 ? -1.639 -2.981 8.274 1.00 89.44 838 VAL A C 1
ATOM 6581 O O . VAL A 1 838 ? -1.689 -4.207 8.246 1.00 89.44 838 VAL A O 1
ATOM 6584 N N . GLY A 1 839 ? -1.403 -2.307 9.407 1.00 89.31 839 GLY A N 1
ATOM 6585 C CA . GLY A 1 839 ? -1.163 -2.974 10.691 1.00 89.31 839 GLY A CA 1
ATOM 6586 C C . GLY A 1 839 ? -2.317 -3.910 11.072 1.00 89.31 839 GLY A C 1
ATOM 6587 O O . GLY A 1 839 ? -3.486 -3.553 10.912 1.00 89.31 839 GLY A O 1
ATOM 6588 N N . VAL A 1 840 ? -2.024 -5.124 11.554 1.00 89.94 840 VAL A N 1
ATOM 6589 C CA . VAL A 1 840 ? -3.078 -6.103 11.897 1.00 89.94 840 VAL A CA 1
ATOM 6590 C C . VAL A 1 840 ? -3.986 -5.573 13.010 1.00 89.94 840 VAL A C 1
ATOM 6592 O O . VAL A 1 840 ? -5.209 -5.633 12.888 1.00 89.94 840 VAL A O 1
ATOM 6595 N N . ALA A 1 841 ? -3.405 -4.991 14.060 1.00 93.88 841 ALA A N 1
ATOM 6596 C CA . ALA A 1 841 ? -4.160 -4.355 15.131 1.00 93.88 841 ALA A CA 1
ATOM 6597 C C . ALA A 1 841 ? -4.678 -2.976 14.688 1.00 93.88 841 ALA A C 1
ATOM 6599 O O . ALA A 1 841 ? -3.901 -2.067 14.403 1.00 93.88 841 ALA A O 1
ATOM 6600 N N . SER A 1 842 ? -6.002 -2.804 14.669 1.00 96.75 842 SER A N 1
ATOM 6601 C CA . SER A 1 842 ? -6.623 -1.540 14.252 1.00 96.75 842 SER A CA 1
ATOM 6602 C C . SER A 1 842 ? -6.317 -0.383 15.213 1.00 96.75 842 SER A C 1
ATOM 6604 O O . SER A 1 842 ? -6.331 -0.578 16.430 1.00 96.75 842 SER A O 1
ATOM 6606 N N . THR A 1 843 ? -6.049 0.811 14.667 1.00 98.19 843 THR A N 1
ATOM 6607 C CA . THR A 1 843 ? -5.696 2.024 15.427 1.00 98.19 843 THR A CA 1
ATOM 6608 C C . THR A 1 843 ? -6.446 3.248 14.897 1.00 98.19 843 THR A C 1
ATOM 6610 O O . THR A 1 843 ? -7.465 3.639 15.469 1.00 98.19 843 THR A O 1
ATOM 6613 N N . LYS A 1 844 ? -6.004 3.829 13.777 1.00 97.50 844 LYS A N 1
ATOM 6614 C CA . LYS A 1 844 ? -6.638 5.000 13.154 1.00 97.50 844 LYS A CA 1
ATOM 6615 C C . LYS A 1 844 ? -8.051 4.720 12.654 1.00 97.50 844 LYS A C 1
ATOM 6617 O O . LYS A 1 844 ? -8.880 5.633 12.630 1.00 97.50 844 LYS A O 1
ATOM 6622 N N . ALA A 1 845 ? -8.371 3.473 12.297 1.00 97.62 845 ALA A N 1
ATOM 6623 C CA . ALA A 1 845 ? -9.742 3.128 11.946 1.00 97.62 845 ALA A CA 1
ATOM 6624 C C . ALA A 1 845 ? -10.679 3.165 13.166 1.00 97.62 845 ALA A C 1
ATOM 6626 O O . ALA A 1 845 ? -11.798 3.643 13.013 1.00 97.62 845 ALA A O 1
ATOM 6627 N N . TYR A 1 846 ? -10.240 2.780 14.374 1.00 98.56 846 TYR A N 1
ATOM 6628 C CA . TYR A 1 846 ? -11.052 2.906 15.599 1.00 98.56 846 TYR A CA 1
ATOM 6629 C C . TYR A 1 846 ? -11.436 4.362 15.885 1.00 98.56 846 TYR A C 1
ATOM 6631 O O . TYR A 1 846 ? -12.614 4.679 16.065 1.00 98.56 846 TYR A O 1
ATOM 6639 N N . THR A 1 847 ? -10.451 5.265 15.892 1.00 98.44 847 THR A N 1
ATOM 6640 C CA . THR A 1 847 ? -10.691 6.688 16.173 1.00 98.44 847 THR A CA 1
ATOM 6641 C C . THR A 1 847 ? -11.522 7.349 15.074 1.00 98.44 847 THR A C 1
ATOM 6643 O O . THR A 1 847 ? -12.446 8.107 15.373 1.00 98.44 847 THR A O 1
ATOM 6646 N N . SER A 1 848 ? -11.296 6.988 13.810 1.00 98.56 848 SER A 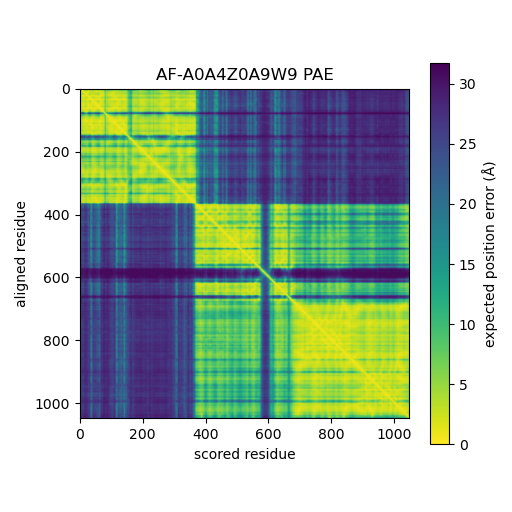N 1
ATOM 6647 C CA . SER A 1 848 ? -12.096 7.480 12.681 1.00 98.56 848 SER A CA 1
ATOM 6648 C C . SER A 1 848 ? -13.536 6.938 12.685 1.00 98.56 848 SER A C 1
ATOM 6650 O O . SER A 1 848 ? -14.473 7.686 12.408 1.00 98.56 848 SER A O 1
ATOM 6652 N N . GLN A 1 849 ? -13.752 5.668 13.056 1.00 98.56 849 GLN A N 1
ATOM 6653 C CA . GLN A 1 849 ? -15.091 5.087 13.246 1.00 98.56 849 GLN A CA 1
ATOM 6654 C C . GLN A 1 849 ? -15.856 5.809 14.352 1.00 98.56 849 GLN A C 1
ATOM 6656 O O . GLN A 1 849 ? -16.999 6.208 14.145 1.00 98.56 849 GLN A O 1
ATOM 6661 N N . TYR A 1 850 ? -15.217 6.025 15.502 1.00 98.44 850 TYR A N 1
ATOM 6662 C CA . TYR A 1 850 ? -15.809 6.756 16.620 1.00 98.44 850 TYR A CA 1
ATOM 6663 C C . TYR A 1 850 ? -16.266 8.151 16.158 1.00 98.44 850 TYR A C 1
ATOM 6665 O O . TYR A 1 850 ? -17.422 8.519 16.369 1.00 98.44 850 TYR A O 1
ATOM 6673 N N . ILE A 1 851 ? -15.421 8.908 15.449 1.00 98.44 851 ILE A N 1
ATOM 6674 C CA . ILE A 1 851 ? -15.787 10.242 14.941 1.00 98.44 851 ILE A CA 1
ATOM 6675 C C . ILE A 1 851 ? -16.910 10.173 13.899 1.00 98.44 851 ILE A C 1
ATOM 6677 O O . ILE A 1 851 ? -17.831 10.987 13.946 1.00 98.44 851 ILE A O 1
ATOM 6681 N N . ALA A 1 852 ? -16.879 9.209 12.977 1.00 98.38 852 ALA A N 1
ATOM 6682 C CA . ALA A 1 852 ? -17.935 9.026 11.980 1.00 98.38 852 ALA A CA 1
ATOM 6683 C C . ALA A 1 852 ? -19.302 8.758 12.630 1.00 98.38 852 ALA A C 1
ATOM 6685 O O . ALA A 1 852 ? -20.301 9.385 12.268 1.00 98.38 852 ALA A O 1
ATOM 6686 N N . LEU A 1 853 ? -19.329 7.879 13.633 1.00 98.50 853 LEU A N 1
ATOM 6687 C CA . LEU A 1 853 ? -20.510 7.577 14.436 1.00 98.50 853 LEU A CA 1
ATOM 6688 C C . LEU A 1 853 ? -20.975 8.810 15.227 1.00 98.50 853 LEU A C 1
ATOM 6690 O O . LEU A 1 853 ? -22.158 9.146 15.219 1.00 98.50 853 LEU A O 1
ATOM 6694 N N . LEU A 1 854 ? -20.060 9.561 15.836 1.00 98.00 854 LEU A N 1
ATOM 6695 C CA . LEU A 1 854 ? -20.402 10.795 16.540 1.00 98.00 854 LEU A CA 1
ATOM 6696 C C . LEU A 1 854 ? -21.020 11.851 15.607 1.00 98.00 854 LEU A C 1
ATOM 6698 O O . LEU A 1 854 ? -22.039 12.454 15.944 1.00 98.00 854 LEU A O 1
ATOM 6702 N N . MET A 1 855 ? -20.452 12.053 14.414 1.00 98.12 855 MET A N 1
ATOM 6703 C CA . MET A 1 855 ? -21.021 12.950 13.401 1.00 98.12 855 MET A CA 1
ATOM 6704 C C . MET A 1 855 ? -22.430 12.514 12.985 1.00 98.12 855 MET A C 1
ATOM 6706 O O . MET A 1 855 ? -23.303 13.360 12.787 1.00 98.12 855 MET A O 1
ATOM 6710 N N . MET A 1 856 ? -22.678 11.205 12.898 1.00 97.88 856 MET A N 1
ATOM 6711 C CA . MET A 1 856 ? -24.008 10.662 12.625 1.00 97.88 856 MET A CA 1
ATOM 6712 C C . MET A 1 856 ? -24.999 11.023 13.743 1.00 97.88 856 MET A C 1
ATOM 6714 O O . MET A 1 856 ? -26.080 11.531 13.444 1.00 97.88 856 MET A O 1
ATOM 6718 N N . ALA A 1 857 ? -24.627 10.878 15.019 1.00 97.50 857 ALA A N 1
ATOM 6719 C CA . ALA A 1 857 ? -25.465 11.309 16.146 1.00 97.50 857 ALA A CA 1
ATOM 6720 C C . ALA A 1 857 ? -25.727 12.834 16.153 1.00 97.50 857 ALA A C 1
ATOM 6722 O O . ALA A 1 857 ? -26.857 13.284 16.381 1.00 97.50 857 ALA A O 1
ATOM 6723 N N . LEU A 1 858 ? -24.711 13.647 15.836 1.00 97.19 858 LEU A N 1
ATOM 6724 C CA . LEU A 1 858 ? -24.829 15.109 15.721 1.00 97.19 858 LEU A CA 1
ATOM 6725 C C . LEU A 1 858 ? -25.754 15.552 14.580 1.00 97.19 858 LEU A C 1
ATOM 6727 O O . LEU A 1 858 ? -26.415 16.588 14.690 1.00 97.19 858 LEU A O 1
ATOM 6731 N N . GLN A 1 859 ? -25.793 14.803 13.477 1.00 96.00 859 GLN A N 1
ATOM 6732 C CA . GLN A 1 859 ? -26.674 15.093 12.347 1.00 96.00 859 GLN A CA 1
ATOM 6733 C C . GLN A 1 859 ? -28.117 14.638 12.614 1.00 96.00 859 GLN A C 1
ATOM 6735 O O . GLN A 1 859 ? -29.073 15.327 12.248 1.00 96.00 859 GLN A O 1
ATOM 6740 N N . LEU A 1 860 ? -28.305 13.506 13.299 1.00 95.44 860 LEU A N 1
ATOM 6741 C CA . LEU A 1 860 ? -29.637 13.029 13.684 1.00 95.44 860 LEU A CA 1
ATOM 6742 C C . LEU A 1 860 ? -30.336 13.989 14.659 1.00 95.44 860 LEU A C 1
ATOM 6744 O O . LEU A 1 860 ? -31.544 14.183 14.539 1.00 95.44 860 LEU A O 1
ATOM 6748 N N . SER A 1 861 ? -29.576 14.641 15.540 1.00 95.25 861 SER A N 1
ATOM 6749 C CA . SER A 1 861 ? -30.065 15.587 16.556 1.00 95.25 861 SER A CA 1
ATOM 6750 C C . SER A 1 861 ? -30.208 17.044 16.092 1.00 95.25 861 SER A C 1
ATOM 6752 O O . SER A 1 861 ? -30.606 17.894 16.885 1.00 95.25 861 SER A O 1
ATOM 6754 N N . GLU A 1 862 ? -29.917 17.358 14.823 1.00 91.62 862 GLU A N 1
ATOM 6755 C CA . GLU A 1 862 ? -29.857 18.742 14.313 1.00 91.62 862 GLU A CA 1
ATOM 6756 C C . GLU A 1 862 ? -31.157 19.547 14.486 1.00 91.62 862 GLU A C 1
ATOM 6758 O O . GLU A 1 862 ? -31.091 20.749 14.730 1.00 91.62 862 GLU A O 1
ATOM 6763 N N . ASP A 1 863 ? -32.323 18.897 14.440 1.00 87.81 863 ASP A N 1
ATOM 6764 C CA . ASP A 1 863 ? -33.626 19.576 14.531 1.00 87.81 863 ASP A CA 1
ATOM 6765 C C . ASP A 1 863 ? -34.031 19.932 15.982 1.00 87.81 863 ASP A C 1
ATOM 6767 O O . ASP A 1 863 ? -35.081 20.536 16.212 1.00 87.81 863 ASP A O 1
ATOM 6771 N N . ARG A 1 864 ? -33.227 19.553 16.988 1.00 90.38 864 ARG A N 1
ATOM 6772 C CA . ARG A 1 864 ? -33.539 19.752 18.413 1.00 90.38 864 ARG A CA 1
ATOM 6773 C C . ARG A 1 864 ? -32.869 21.016 18.951 1.00 90.38 864 ARG A C 1
ATOM 6775 O O . ARG A 1 864 ? -31.684 21.014 19.280 1.00 90.38 864 ARG A O 1
ATOM 6782 N N . ILE A 1 865 ? -33.657 22.078 19.138 1.00 91.81 865 ILE A N 1
ATOM 6783 C CA . ILE A 1 865 ? -33.169 23.378 19.643 1.00 91.81 865 ILE A CA 1
ATOM 6784 C C . ILE A 1 865 ? -32.473 23.237 21.008 1.00 91.81 865 ILE A C 1
ATOM 6786 O O . ILE A 1 865 ? -31.409 23.824 21.204 1.00 91.81 865 ILE A O 1
ATOM 6790 N N . SER A 1 866 ? -33.016 22.424 21.922 1.00 94.19 866 SER A N 1
ATOM 6791 C CA . SER A 1 866 ? -32.457 22.207 23.268 1.00 94.19 866 SER A CA 1
ATOM 6792 C C . SER A 1 866 ? -31.048 21.607 23.270 1.00 94.19 866 SER A C 1
ATOM 6794 O O . SER A 1 866 ? -30.311 21.805 24.229 1.00 94.19 866 SER A O 1
ATOM 6796 N N . LEU A 1 867 ? -30.654 20.906 22.202 1.00 94.88 867 LEU A N 1
ATOM 6797 C CA . LEU A 1 867 ? -29.342 20.269 22.080 1.00 94.88 867 LEU A CA 1
ATOM 6798 C C . LEU A 1 867 ? -28.334 21.123 21.302 1.00 94.88 867 LEU A C 1
ATOM 6800 O O . LEU A 1 867 ? -27.201 20.694 21.104 1.00 94.88 867 LEU A O 1
ATOM 6804 N N . THR A 1 868 ? -28.709 22.327 20.861 1.00 94.81 868 THR A N 1
ATOM 6805 C CA . THR A 1 868 ? -27.840 23.182 20.035 1.00 94.81 868 THR A CA 1
ATOM 6806 C C . THR A 1 868 ? -26.522 23.503 20.735 1.00 94.81 868 THR A C 1
ATOM 6808 O O . THR A 1 868 ? -25.461 23.362 20.134 1.00 94.81 868 THR A O 1
ATOM 6811 N N . GLU A 1 869 ? -26.570 23.883 22.015 1.00 96.12 869 GLU A N 1
ATOM 6812 C CA . GLU A 1 869 ? -25.364 24.191 22.788 1.00 96.12 869 GLU A CA 1
ATOM 6813 C C . GLU A 1 869 ? -24.462 22.960 22.921 1.00 96.12 869 GLU A C 1
ATOM 6815 O O . GLU A 1 869 ? -23.271 23.030 22.621 1.00 96.12 869 GLU A O 1
ATOM 6820 N N . ARG A 1 870 ? -25.046 21.808 23.270 1.00 96.81 870 ARG A N 1
ATOM 6821 C CA . ARG A 1 870 ? -24.326 20.536 23.387 1.00 96.81 870 ARG A CA 1
ATOM 6822 C C . ARG A 1 870 ? -23.668 20.128 22.067 1.00 96.81 870 ARG A C 1
ATOM 6824 O O . ARG A 1 870 ? -22.499 19.760 22.057 1.00 96.81 870 ARG A O 1
ATOM 6831 N N . ARG A 1 871 ? -24.378 20.246 20.942 1.00 97.06 871 ARG A N 1
ATOM 6832 C CA . ARG A 1 871 ? -23.831 19.975 19.602 1.00 97.06 871 ARG A CA 1
ATOM 6833 C C . ARG A 1 871 ? -22.671 20.911 19.272 1.00 97.06 871 ARG A C 1
ATOM 6835 O O . ARG A 1 871 ? -21.632 20.437 18.825 1.00 97.06 871 ARG A O 1
ATOM 6842 N N . ASN A 1 872 ? -22.814 22.209 19.539 1.00 96.62 872 ASN A N 1
ATOM 6843 C CA . ASN A 1 872 ? -21.759 23.194 19.288 1.00 96.62 872 ASN A CA 1
ATOM 6844 C C . ASN A 1 872 ? -20.514 22.932 20.147 1.00 96.62 872 ASN A C 1
ATOM 6846 O O . ASN A 1 872 ? -19.404 23.005 19.630 1.00 96.62 872 ASN A O 1
ATOM 6850 N N . GLN A 1 873 ? -20.687 22.563 21.422 1.00 97.19 873 GLN A N 1
ATOM 6851 C CA . GLN A 1 873 ? -19.580 22.158 22.296 1.00 97.19 873 GLN A CA 1
ATOM 6852 C C . GLN A 1 873 ? -18.815 20.966 21.702 1.00 97.19 873 GLN A C 1
ATOM 6854 O O . GLN A 1 873 ? -17.591 21.008 21.605 1.00 97.19 873 GLN A O 1
ATOM 6859 N N . ILE A 1 874 ? -19.526 19.928 21.246 1.00 98.00 874 ILE A N 1
ATOM 6860 C CA . ILE A 1 874 ? -18.909 18.737 20.641 1.00 98.00 874 ILE A CA 1
ATOM 6861 C C . ILE A 1 874 ? -18.195 19.087 19.329 1.00 98.00 874 ILE A C 1
ATOM 6863 O O . ILE A 1 874 ? -17.072 18.639 19.112 1.00 98.00 874 ILE A O 1
ATOM 6867 N N . ILE A 1 875 ? -18.811 19.899 18.462 1.00 97.50 875 ILE A N 1
ATOM 6868 C CA . ILE A 1 875 ? -18.214 20.329 17.185 1.00 97.50 875 ILE A CA 1
ATOM 6869 C C . ILE A 1 875 ? -16.942 21.151 17.423 1.00 97.50 875 ILE A C 1
ATOM 6871 O O . ILE A 1 875 ? -15.949 20.957 16.723 1.00 97.50 875 ILE A O 1
ATOM 6875 N N . HIS A 1 876 ? -16.940 22.017 18.437 1.00 96.62 876 HIS A N 1
ATOM 6876 C CA . HIS A 1 876 ? -15.749 22.760 18.831 1.00 96.62 876 HIS A CA 1
ATOM 6877 C C . HIS A 1 876 ? -14.647 21.832 19.360 1.00 96.62 876 HIS A C 1
ATOM 6879 O O . HIS A 1 876 ? -13.504 21.935 18.927 1.00 96.62 876 HIS A O 1
ATOM 6885 N N . GLY A 1 877 ? -14.986 20.850 20.202 1.00 97.25 877 GLY A N 1
ATOM 6886 C CA . GLY A 1 877 ? -14.017 19.844 20.649 1.00 97.25 877 GLY A CA 1
ATOM 6887 C C . GLY A 1 877 ? -13.428 19.019 19.493 1.00 97.25 877 GLY A C 1
ATOM 6888 O O . GLY A 1 877 ? -12.236 18.726 19.482 1.00 97.25 877 GLY A O 1
ATOM 6889 N N . LEU A 1 878 ? -14.236 18.707 18.475 1.00 97.69 878 LEU A N 1
ATOM 6890 C CA . LEU A 1 878 ? -13.810 18.055 17.226 1.00 97.69 878 LEU A CA 1
ATOM 6891 C C . LEU A 1 878 ? -12.748 18.874 16.473 1.00 97.69 878 LEU A C 1
ATOM 6893 O O . LEU A 1 878 ? -11.820 18.296 15.908 1.00 97.69 878 LEU A O 1
ATOM 6897 N N . HIS A 1 879 ? -12.861 20.206 16.491 1.00 96.94 879 HIS A N 1
ATOM 6898 C CA . HIS A 1 879 ? -11.884 21.112 15.883 1.00 96.94 879 HIS A CA 1
ATOM 6899 C C . HIS A 1 879 ? -10.522 21.062 16.595 1.00 96.94 879 HIS A C 1
ATOM 6901 O O . HIS A 1 879 ? -9.479 21.073 15.944 1.00 96.94 879 HIS A O 1
ATOM 6907 N N . GLU A 1 880 ? -10.519 20.984 17.928 1.00 97.12 880 GLU A N 1
ATOM 6908 C CA . GLU A 1 880 ? -9.292 20.974 18.739 1.00 97.12 880 GLU A CA 1
ATOM 6909 C C . GLU A 1 880 ? -8.595 19.604 18.766 1.00 97.12 880 GLU A C 1
ATOM 6911 O O . GLU A 1 880 ? -7.370 19.524 18.928 1.00 97.12 880 GLU A O 1
ATOM 6916 N N . LEU A 1 881 ? -9.357 18.528 18.557 1.00 97.19 881 LEU A N 1
ATOM 6917 C CA . LEU A 1 881 ? -8.926 17.141 18.718 1.00 97.19 881 LEU A CA 1
ATOM 6918 C C . LEU A 1 881 ? -7.601 16.782 18.006 1.00 97.19 881 LEU A C 1
ATOM 6920 O O . LEU A 1 881 ? -6.742 16.178 18.654 1.00 97.19 881 LEU A O 1
ATOM 6924 N N . PRO A 1 882 ? -7.344 17.165 16.733 1.00 97.75 882 PRO A N 1
ATOM 6925 C CA . PRO A 1 882 ? -6.082 16.832 16.064 1.00 97.75 882 PRO A CA 1
ATOM 6926 C C . PRO A 1 882 ? -4.854 17.397 16.787 1.00 97.75 882 PRO A C 1
ATOM 6928 O O . PRO A 1 882 ? -3.809 16.750 16.849 1.00 97.75 882 PRO A O 1
ATOM 6931 N N . SER A 1 883 ? -4.973 18.605 17.346 1.00 97.56 883 SER A N 1
ATOM 6932 C CA . SER A 1 883 ? -3.884 19.253 18.082 1.00 97.56 883 SER A CA 1
ATOM 6933 C C . SER A 1 883 ? -3.632 18.573 19.430 1.00 97.56 883 SER A C 1
ATOM 6935 O O . SER A 1 883 ? -2.483 18.340 19.797 1.00 97.56 883 SER A O 1
ATOM 6937 N N . GLN A 1 884 ? -4.697 18.148 20.113 1.00 98.00 884 GLN A N 1
ATOM 6938 C CA . GLN A 1 884 ? -4.623 17.426 21.382 1.00 98.00 884 GLN A CA 1
ATOM 6939 C C . GLN A 1 884 ? -3.984 16.041 21.212 1.00 98.00 884 GLN A C 1
ATOM 6941 O O . GLN A 1 884 ? -3.144 15.650 22.022 1.00 98.00 884 GLN A O 1
ATOM 6946 N N . ILE A 1 885 ? -4.299 15.325 20.124 1.00 98.06 885 ILE A N 1
ATOM 6947 C CA . ILE A 1 885 ? -3.630 14.058 19.788 1.00 98.06 885 ILE A CA 1
ATOM 6948 C C . ILE A 1 885 ? -2.128 14.292 19.568 1.00 98.06 885 ILE A C 1
ATOM 6950 O O . ILE A 1 885 ? -1.316 13.532 20.092 1.00 98.06 885 ILE A O 1
ATOM 6954 N N . LYS A 1 886 ? -1.726 15.369 18.873 1.00 97.62 886 LYS A N 1
ATOM 6955 C CA . LYS A 1 886 ? -0.299 15.712 18.692 1.00 97.62 886 LYS A CA 1
ATOM 6956 C C . LYS A 1 886 ? 0.423 15.935 20.023 1.00 97.62 886 LYS A C 1
ATOM 6958 O O . LYS A 1 886 ? 1.553 15.474 20.170 1.00 97.62 886 LYS A O 1
ATOM 6963 N N . THR A 1 887 ? -0.224 16.578 20.996 1.00 96.50 887 THR A N 1
ATOM 6964 C CA . THR A 1 887 ? 0.328 16.746 22.352 1.00 96.50 887 THR A CA 1
ATOM 6965 C C . THR A 1 887 ? 0.580 15.399 23.031 1.00 96.50 887 THR A C 1
ATOM 6967 O O . THR A 1 887 ? 1.644 15.193 23.608 1.00 96.50 887 THR A O 1
ATOM 6970 N N . ILE A 1 888 ? -0.348 14.447 22.906 1.00 96.94 888 ILE A N 1
ATOM 6971 C CA . ILE A 1 888 ? -0.191 13.100 23.478 1.00 96.94 888 ILE A CA 1
ATOM 6972 C C . ILE A 1 888 ? 0.948 12.337 22.794 1.00 96.94 888 ILE A C 1
ATOM 6974 O O . ILE A 1 888 ? 1.780 11.736 23.471 1.00 96.94 888 ILE A O 1
ATOM 6978 N N . LEU A 1 889 ? 1.028 12.392 21.461 1.00 96.81 889 LEU A N 1
ATOM 6979 C CA . LEU A 1 889 ? 2.102 11.750 20.694 1.00 96.81 889 LEU A CA 1
ATOM 6980 C C . LEU A 1 889 ? 3.490 12.316 21.047 1.00 96.81 889 LEU A C 1
ATOM 6982 O O . LEU A 1 889 ? 4.487 11.601 20.964 1.00 96.81 889 LEU A O 1
ATOM 6986 N N . ALA A 1 890 ? 3.581 13.577 21.486 1.00 95.44 890 ALA A N 1
ATOM 6987 C CA . ALA A 1 890 ? 4.836 14.163 21.963 1.00 95.44 890 ALA A CA 1
ATOM 6988 C C . ALA A 1 890 ? 5.324 13.547 23.291 1.00 95.44 890 ALA A C 1
ATOM 6990 O O . ALA A 1 890 ? 6.519 13.588 23.588 1.00 95.44 890 ALA A O 1
ATOM 6991 N N . ALA A 1 891 ? 4.426 12.935 24.072 1.00 90.88 891 ALA A N 1
ATOM 6992 C CA . ALA A 1 891 ? 4.745 12.256 25.327 1.00 90.88 891 ALA A CA 1
ATOM 6993 C C . ALA A 1 891 ? 5.197 10.792 25.143 1.00 90.88 891 ALA A C 1
ATOM 6995 O O . ALA A 1 891 ? 5.413 10.096 26.138 1.00 90.88 891 ALA A O 1
ATOM 6996 N N . ASP A 1 892 ? 5.392 10.322 23.907 1.00 94.12 892 ASP A N 1
ATOM 6997 C CA . ASP A 1 892 ? 5.710 8.925 23.575 1.00 94.12 892 ASP A CA 1
ATOM 6998 C C . ASP A 1 892 ? 6.879 8.340 24.387 1.00 94.12 892 ASP A C 1
ATOM 7000 O O . ASP A 1 892 ? 6.775 7.262 24.975 1.00 94.12 892 ASP A O 1
ATOM 7004 N N . ARG A 1 893 ? 7.965 9.106 24.549 1.00 93.38 893 ARG A N 1
ATOM 7005 C CA . ARG A 1 893 ? 9.139 8.677 25.327 1.00 93.38 893 ARG A CA 1
ATOM 7006 C C . ARG A 1 893 ? 8.802 8.337 26.784 1.00 93.38 893 ARG A C 1
ATOM 7008 O O . ARG A 1 893 ? 9.410 7.441 27.364 1.00 93.38 893 ARG A O 1
ATOM 7015 N N . SER A 1 894 ? 7.850 9.044 27.391 1.00 92.50 894 SER A N 1
ATOM 7016 C CA . SER A 1 894 ? 7.420 8.760 28.766 1.00 92.50 894 SER A CA 1
ATOM 7017 C C . SER A 1 894 ? 6.636 7.447 28.858 1.00 92.50 894 SER A C 1
ATOM 7019 O O . SER A 1 894 ? 6.817 6.687 29.810 1.00 92.50 894 SER A O 1
ATOM 7021 N N . LEU A 1 895 ? 5.839 7.134 27.832 1.00 93.94 895 LEU A N 1
ATOM 7022 C CA . LEU A 1 895 ? 5.092 5.882 27.722 1.00 93.94 895 LEU A CA 1
ATOM 7023 C C . LEU A 1 895 ? 6.029 4.696 27.493 1.00 93.94 895 LEU A C 1
ATOM 7025 O O . LEU A 1 895 ? 5.829 3.645 28.097 1.00 93.94 895 LEU A O 1
ATOM 7029 N N . GLN A 1 896 ? 7.092 4.884 26.709 1.00 93.75 896 GLN A N 1
ATOM 7030 C CA . GLN A 1 896 ? 8.144 3.882 26.545 1.00 93.75 896 GLN A CA 1
ATOM 7031 C C . GLN A 1 896 ? 8.821 3.546 27.884 1.00 93.75 896 GLN A C 1
ATOM 7033 O O . GLN A 1 896 ? 9.007 2.376 28.208 1.00 93.75 896 GLN A O 1
ATOM 7038 N N . ILE A 1 897 ? 9.133 4.556 28.707 1.00 93.31 897 ILE A N 1
ATOM 7039 C CA . ILE A 1 897 ? 9.714 4.349 30.047 1.00 93.31 897 ILE A CA 1
ATOM 7040 C C . ILE A 1 897 ? 8.746 3.578 30.958 1.00 93.31 897 ILE A C 1
ATOM 7042 O O . ILE A 1 897 ? 9.174 2.688 31.695 1.00 93.31 897 ILE A O 1
ATOM 7046 N N . LEU A 1 898 ? 7.445 3.888 30.906 1.00 90.75 898 LEU A N 1
ATOM 7047 C CA . LEU A 1 898 ? 6.421 3.166 31.670 1.00 90.75 898 LEU A CA 1
ATOM 7048 C C . LEU A 1 898 ? 6.279 1.706 31.212 1.00 90.75 898 LEU A C 1
ATOM 7050 O O . LEU A 1 898 ? 6.216 0.811 32.060 1.00 90.75 898 LEU A O 1
ATOM 7054 N N . ALA A 1 899 ? 6.266 1.460 29.899 1.00 91.25 899 ALA A N 1
ATOM 7055 C CA . ALA A 1 899 ? 6.237 0.114 29.332 1.00 91.25 899 ALA A CA 1
ATOM 7056 C C . ALA A 1 899 ? 7.435 -0.712 29.819 1.00 91.25 899 ALA A C 1
ATOM 7058 O O . ALA A 1 899 ? 7.250 -1.791 30.384 1.00 91.25 899 ALA A O 1
ATOM 7059 N N . ASP A 1 900 ? 8.646 -0.170 29.675 1.00 89.50 900 ASP A N 1
ATOM 7060 C CA . ASP A 1 900 ? 9.901 -0.851 29.996 1.00 89.50 900 ASP A CA 1
ATOM 7061 C C . ASP A 1 900 ? 10.100 -1.084 31.496 1.00 89.50 900 ASP A C 1
ATOM 7063 O O . ASP A 1 900 ? 10.561 -2.152 31.898 1.00 89.50 900 ASP A O 1
ATOM 7067 N N . GLY A 1 901 ? 9.789 -0.082 32.320 1.00 83.50 901 GLY A N 1
ATOM 7068 C CA . GLY A 1 901 ? 10.109 -0.098 33.746 1.00 83.50 901 GLY A CA 1
ATOM 7069 C C . GLY A 1 901 ? 9.062 -0.775 34.626 1.00 83.50 901 GLY A C 1
ATOM 7070 O O . GLY A 1 901 ? 9.415 -1.309 35.675 1.00 83.50 901 GLY A O 1
ATOM 7071 N N . VAL A 1 902 ? 7.782 -0.734 34.237 1.00 79.81 902 VAL A N 1
ATOM 7072 C CA . VAL A 1 902 ? 6.667 -1.130 35.122 1.00 79.81 902 VAL A CA 1
ATOM 7073 C C . VAL A 1 902 ? 5.905 -2.341 34.596 1.00 79.81 902 VAL A C 1
ATOM 7075 O O . VAL A 1 902 ? 5.458 -3.175 35.379 1.00 79.81 902 VAL A O 1
ATOM 7078 N N . LEU A 1 903 ? 5.734 -2.448 33.278 1.00 87.56 903 LEU A N 1
ATOM 7079 C CA . LEU A 1 903 ? 4.811 -3.418 32.686 1.00 87.56 903 LEU A CA 1
ATOM 7080 C C . LEU A 1 903 ? 5.511 -4.570 31.960 1.00 87.56 903 LEU A C 1
ATOM 7082 O O . LEU A 1 903 ? 4.934 -5.650 31.861 1.00 87.56 903 LEU A O 1
ATOM 7086 N N . ALA A 1 904 ? 6.746 -4.393 31.486 1.00 83.19 904 ALA A N 1
ATOM 7087 C CA . ALA A 1 904 ? 7.440 -5.388 30.666 1.00 83.19 904 ALA A CA 1
ATOM 7088 C C . ALA A 1 904 ? 7.602 -6.761 31.347 1.00 83.19 904 ALA A C 1
ATOM 7090 O O . ALA A 1 904 ? 7.530 -7.791 30.674 1.00 83.19 904 ALA A O 1
ATOM 7091 N N . THR A 1 905 ? 7.789 -6.789 32.670 1.00 85.50 905 THR A N 1
ATOM 7092 C CA . THR A 1 905 ? 7.954 -8.021 33.465 1.00 85.50 905 THR A CA 1
ATOM 7093 C C . THR A 1 905 ? 6.629 -8.657 33.890 1.00 85.50 905 THR A C 1
ATOM 7095 O O . THR A 1 905 ? 6.608 -9.804 34.342 1.00 85.50 905 THR A O 1
ATOM 7098 N N . SER A 1 906 ? 5.518 -7.941 33.728 1.00 88.38 906 SER A N 1
ATOM 7099 C CA . SER A 1 906 ? 4.203 -8.368 34.189 1.00 88.38 906 SER A CA 1
ATOM 7100 C C . SER A 1 906 ? 3.553 -9.358 33.227 1.00 88.38 906 SER A C 1
ATOM 7102 O O . SER A 1 906 ? 3.630 -9.235 32.001 1.00 88.38 906 SER A O 1
ATOM 7104 N N . LYS A 1 907 ? 2.879 -10.363 33.793 1.00 91.25 907 LYS A N 1
ATOM 7105 C CA . LYS A 1 907 ? 2.123 -11.363 33.017 1.00 91.25 907 LYS A CA 1
ATOM 7106 C C . LYS A 1 907 ? 0.688 -10.931 32.740 1.00 91.25 907 LYS A C 1
ATOM 7108 O O . LYS A 1 907 ? 0.158 -11.259 31.678 1.00 91.25 907 LYS A O 1
ATOM 7113 N N . SER A 1 908 ? 0.102 -10.201 33.685 1.00 95.00 908 SER A N 1
ATOM 7114 C CA . SER A 1 908 ? -1.283 -9.748 33.646 1.00 95.00 908 SER A CA 1
ATOM 7115 C C . SER A 1 908 ? -1.371 -8.237 33.835 1.00 95.00 908 SER A C 1
ATOM 7117 O O . SER A 1 908 ? -0.483 -7.650 34.450 1.00 95.00 908 SER A O 1
ATOM 7119 N N . LEU A 1 909 ? -2.435 -7.620 33.326 1.00 95.94 909 LEU A N 1
ATOM 7120 C CA . LEU A 1 909 ? -2.726 -6.197 33.480 1.00 95.94 909 LEU A CA 1
ATOM 7121 C C . LEU A 1 909 ? -4.241 -5.969 33.501 1.00 95.94 909 LEU A C 1
ATOM 7123 O O . LEU A 1 909 ? -4.943 -6.378 32.576 1.00 95.94 909 LEU A O 1
ATOM 7127 N N . LEU A 1 910 ? -4.739 -5.269 34.518 1.00 97.00 910 LEU A N 1
ATOM 7128 C CA . LEU A 1 910 ? -6.147 -4.875 34.588 1.00 97.00 910 LEU A CA 1
ATOM 7129 C C . LEU A 1 910 ? -6.312 -3.412 34.163 1.00 97.00 910 LEU A C 1
ATOM 7131 O O . LEU A 1 910 ? -5.633 -2.531 34.689 1.00 97.00 910 LEU A O 1
ATOM 7135 N N . LEU A 1 911 ? -7.224 -3.145 33.228 1.00 97.81 911 LEU A N 1
ATOM 7136 C CA . LEU A 1 911 ? -7.575 -1.797 32.780 1.00 97.81 911 LEU A CA 1
ATOM 7137 C C . LEU A 1 911 ? -8.972 -1.441 33.280 1.00 97.81 911 LEU A C 1
ATOM 7139 O O . LEU A 1 911 ? -9.913 -2.198 33.072 1.00 97.81 911 LEU A O 1
ATOM 7143 N N . MET A 1 912 ? -9.128 -0.288 33.926 1.00 96.81 912 MET A N 1
ATOM 7144 C CA . MET A 1 912 ? -10.369 0.084 34.607 1.00 96.81 912 MET A CA 1
ATOM 7145 C C . MET A 1 912 ? -10.871 1.454 34.183 1.00 96.81 912 MET A C 1
ATOM 7147 O O . MET A 1 912 ? -10.129 2.434 34.176 1.00 96.81 912 MET A O 1
ATOM 7151 N N . GLY A 1 913 ? -12.163 1.529 33.880 1.00 95.75 913 GLY A N 1
ATOM 7152 C CA . GLY A 1 913 ? -12.814 2.753 33.422 1.00 95.75 913 GLY A CA 1
ATOM 7153 C C . GLY A 1 913 ? -14.319 2.680 33.608 1.00 95.75 913 GLY A C 1
ATOM 7154 O O . GLY A 1 913 ? -14.876 1.623 33.915 1.00 95.75 913 GLY A O 1
ATOM 7155 N N . ARG A 1 914 ? -14.996 3.820 33.473 1.00 94.75 914 ARG A N 1
ATOM 7156 C CA . ARG A 1 914 ? -16.449 3.936 33.648 1.00 94.75 914 ARG A CA 1
ATOM 7157 C C . ARG A 1 914 ? -17.036 4.918 32.637 1.00 94.75 914 ARG A C 1
ATOM 7159 O O . ARG A 1 914 ? -16.336 5.811 32.176 1.00 94.75 914 ARG A O 1
ATOM 7166 N N . GLY A 1 915 ? -18.318 4.755 32.309 1.00 94.50 915 GLY A N 1
ATOM 7167 C CA . GLY A 1 915 ? -19.008 5.622 31.348 1.00 94.50 915 GLY A CA 1
ATOM 7168 C C . GLY A 1 915 ? -18.347 5.555 29.974 1.00 94.50 915 GLY A C 1
ATOM 7169 O O . GLY A 1 915 ? -18.036 4.458 29.510 1.00 94.50 915 GLY A O 1
ATOM 7170 N N . TYR A 1 916 ? -18.060 6.717 29.381 1.00 95.06 916 TYR A N 1
ATOM 7171 C CA . TYR A 1 916 ? -17.351 6.828 28.098 1.00 95.06 916 TYR A CA 1
ATOM 7172 C C . TYR A 1 916 ? -15.995 6.105 28.089 1.00 95.06 916 TYR A C 1
ATOM 7174 O O . TYR A 1 916 ? -15.546 5.643 27.045 1.00 95.06 916 TYR A O 1
ATOM 7182 N N . GLN A 1 917 ? -15.361 5.933 29.254 1.00 96.31 917 GLN A N 1
ATOM 7183 C CA . GLN A 1 917 ? -14.051 5.288 29.360 1.00 96.31 917 GLN A CA 1
ATOM 7184 C C . GLN A 1 917 ? -14.109 3.760 29.447 1.00 96.31 917 GLN A C 1
ATOM 7186 O O . GLN A 1 917 ? -13.065 3.115 29.423 1.00 96.31 917 GLN A O 1
ATOM 7191 N N . HIS A 1 918 ? -15.298 3.152 29.535 1.00 96.56 918 HIS A N 1
ATOM 7192 C CA . HIS A 1 918 ? -15.403 1.692 29.564 1.00 96.56 918 HIS A CA 1
ATOM 7193 C C . HIS A 1 918 ? -14.913 1.063 28.253 1.00 96.56 918 HIS A C 1
ATOM 7195 O O . HIS A 1 918 ? -14.101 0.139 28.286 1.00 96.56 918 HIS A O 1
ATOM 7201 N N . ALA A 1 919 ? -15.338 1.611 27.110 1.00 97.06 919 ALA A N 1
ATOM 7202 C CA . ALA A 1 919 ? -14.884 1.155 25.799 1.00 97.06 919 ALA A CA 1
ATOM 7203 C C . ALA A 1 919 ? -13.371 1.358 25.616 1.00 97.06 919 ALA A C 1
ATOM 7205 O O . ALA A 1 919 ? -12.693 0.459 25.130 1.00 97.06 919 ALA A O 1
ATOM 7206 N N . THR A 1 920 ? -12.822 2.480 26.099 1.00 97.81 920 THR A N 1
ATOM 7207 C CA . THR A 1 920 ? -11.374 2.742 26.097 1.00 97.81 920 THR A CA 1
ATOM 7208 C C . THR A 1 920 ? -10.590 1.653 26.836 1.00 97.81 920 THR A C 1
ATOM 7210 O O . THR A 1 920 ? -9.534 1.228 26.370 1.00 97.81 920 THR A O 1
ATOM 7213 N N . CYS A 1 921 ? -11.100 1.162 27.970 1.00 96.69 921 CYS A N 1
ATOM 7214 C CA . CYS A 1 921 ? -10.457 0.077 28.715 1.00 96.69 921 CYS A CA 1
ATOM 7215 C C . CYS A 1 921 ? -10.509 -1.260 27.981 1.00 96.69 921 CYS A C 1
ATOM 7217 O O . CYS A 1 921 ? -9.507 -1.971 27.964 1.00 96.69 921 CYS A O 1
ATOM 7219 N N . LEU A 1 922 ? -11.654 -1.598 27.382 1.00 98.12 922 LEU A N 1
ATOM 7220 C CA . LEU A 1 922 ? -11.796 -2.817 26.585 1.00 98.12 922 LEU A CA 1
ATOM 7221 C C . LEU A 1 922 ? -10.874 -2.788 25.361 1.00 98.12 922 LEU A C 1
ATOM 7223 O O . LEU A 1 922 ? -10.188 -3.771 25.087 1.00 98.12 922 LEU A O 1
ATOM 7227 N N . GLU A 1 923 ? -10.790 -1.646 24.680 1.00 98.38 923 GLU A N 1
ATOM 7228 C CA . GLU A 1 923 ? -9.922 -1.468 23.518 1.00 98.38 923 GLU A CA 1
ATOM 7229 C C . GLU A 1 923 ? -8.439 -1.525 23.893 1.00 98.38 923 GLU A C 1
ATOM 7231 O O . GLU A 1 923 ? -7.681 -2.274 23.281 1.00 98.38 923 GLU A O 1
ATOM 7236 N N . GLY A 1 924 ? -8.021 -0.822 24.950 1.00 97.62 924 GLY A N 1
ATOM 7237 C CA . GLY A 1 924 ? -6.646 -0.905 25.444 1.00 97.62 924 GLY A CA 1
ATOM 7238 C C . GLY A 1 924 ? -6.255 -2.327 25.859 1.00 97.62 924 GLY A C 1
ATOM 7239 O O . GLY A 1 924 ? -5.166 -2.794 25.524 1.00 97.62 924 GLY A O 1
ATOM 7240 N N . ALA A 1 925 ? -7.161 -3.050 26.526 1.00 97.88 925 ALA A N 1
ATOM 7241 C CA . ALA A 1 925 ? -6.961 -4.454 26.875 1.00 97.88 925 ALA A CA 1
ATOM 7242 C C . ALA A 1 925 ? -6.880 -5.359 25.638 1.00 97.88 925 ALA A C 1
ATOM 7244 O O . ALA A 1 925 ? -6.128 -6.331 25.623 1.00 97.88 925 ALA A O 1
ATOM 7245 N N . LEU A 1 926 ? -7.646 -5.073 24.586 1.00 98.00 926 LEU A N 1
ATOM 7246 C CA . LEU A 1 926 ? -7.568 -5.829 23.342 1.00 98.00 926 LEU A CA 1
ATOM 7247 C C . LEU A 1 926 ? -6.233 -5.586 22.630 1.00 98.00 926 LEU A C 1
ATOM 7249 O O . LEU A 1 926 ? -5.553 -6.556 22.310 1.00 98.00 926 LEU A O 1
ATOM 7253 N N . LYS A 1 927 ? -5.797 -4.329 22.473 1.00 97.62 927 LYS A N 1
ATOM 7254 C CA . LYS A 1 927 ? -4.504 -4.005 21.842 1.00 97.62 927 LYS A CA 1
ATOM 7255 C C . LYS A 1 927 ? -3.334 -4.658 22.562 1.00 97.62 927 LYS A C 1
ATOM 7257 O O . LYS A 1 927 ? -2.526 -5.333 21.934 1.00 97.62 927 LYS A O 1
ATOM 7262 N N . ILE A 1 928 ? -3.265 -4.523 23.887 1.00 96.06 928 ILE A N 1
ATOM 7263 C CA . ILE A 1 928 ? -2.184 -5.117 24.685 1.00 96.06 928 ILE A CA 1
ATOM 7264 C C . ILE A 1 928 ? -2.187 -6.647 24.545 1.00 96.06 928 ILE A C 1
ATOM 7266 O O . ILE A 1 928 ? -1.116 -7.244 24.401 1.00 96.06 928 ILE A O 1
ATOM 7270 N N . LYS A 1 929 ? -3.364 -7.282 24.529 1.00 94.94 929 LYS A N 1
ATOM 7271 C CA . LYS A 1 929 ? -3.507 -8.729 24.326 1.00 94.94 929 LYS A CA 1
ATOM 7272 C C . LYS A 1 929 ? -3.029 -9.171 22.941 1.00 94.94 929 LYS A C 1
ATOM 7274 O O . LYS A 1 929 ? -2.272 -10.136 22.858 1.00 94.94 929 LYS A O 1
ATOM 7279 N N . GLU A 1 930 ? -3.444 -8.467 21.890 1.00 93.69 930 GLU A N 1
ATOM 7280 C CA . GLU A 1 930 ? -3.171 -8.819 20.491 1.00 93.69 930 GLU A CA 1
ATOM 7281 C C . GLU A 1 930 ? -1.679 -8.808 20.160 1.00 93.69 930 GLU A C 1
ATOM 7283 O O . GLU A 1 930 ? -1.192 -9.764 19.567 1.00 93.69 930 GLU A O 1
ATOM 7288 N N . ILE A 1 931 ? -0.943 -7.768 20.563 1.00 94.06 931 ILE A N 1
ATOM 7289 C CA . ILE A 1 931 ? 0.431 -7.561 20.068 1.00 94.06 931 ILE A CA 1
ATOM 7290 C C . ILE A 1 931 ? 1.520 -7.852 21.103 1.00 94.06 931 ILE A C 1
ATOM 7292 O O . ILE A 1 931 ? 2.635 -8.221 20.742 1.00 94.06 931 ILE A O 1
ATOM 7296 N N . SER A 1 932 ? 1.224 -7.719 22.402 1.00 93.19 932 SER A N 1
ATOM 7297 C CA . SER A 1 932 ? 2.212 -7.978 23.466 1.00 93.19 932 SER A CA 1
ATOM 7298 C C . SER A 1 932 ? 2.053 -9.350 24.134 1.00 93.19 932 SER A C 1
ATOM 7300 O O . SER A 1 932 ? 2.866 -9.718 24.993 1.00 93.19 932 SER A O 1
ATOM 7302 N N . TYR A 1 933 ? 0.969 -10.066 23.805 1.00 93.31 933 TYR A N 1
ATOM 7303 C CA . TYR A 1 933 ? 0.532 -11.340 24.396 1.00 93.31 933 TYR A CA 1
ATOM 7304 C C . TYR A 1 933 ? 0.443 -11.346 25.929 1.00 93.31 933 TYR A C 1
ATOM 7306 O O . TYR A 1 933 ? 0.432 -12.405 26.557 1.00 93.31 933 TYR A O 1
ATOM 7314 N N . MET A 1 934 ? 0.404 -10.164 26.547 1.00 93.75 934 MET A N 1
ATOM 7315 C CA . MET A 1 934 ? 0.152 -10.010 27.971 1.00 93.75 934 MET A CA 1
ATOM 7316 C C . MET A 1 934 ? -1.333 -10.238 28.232 1.00 93.75 934 MET A C 1
ATOM 7318 O O . MET A 1 934 ? -2.184 -9.712 27.507 1.00 93.75 934 MET A O 1
ATOM 7322 N N . HIS A 1 935 ? -1.651 -10.991 29.284 1.00 96.56 935 HIS A N 1
ATOM 7323 C CA . HIS A 1 935 ? -3.038 -11.183 29.674 1.00 96.56 935 HIS A CA 1
ATOM 7324 C C . HIS A 1 935 ? -3.606 -9.857 30.184 1.00 96.56 935 HIS A C 1
ATOM 7326 O O . HIS A 1 935 ? -3.326 -9.428 31.296 1.00 96.56 935 HIS A O 1
ATOM 7332 N N . SER A 1 936 ? -4.375 -9.179 29.344 1.00 96.94 936 SER A N 1
ATOM 7333 C CA . SER A 1 936 ? -4.951 -7.879 29.665 1.00 96.94 936 SER A CA 1
ATOM 7334 C C . SER A 1 936 ? -6.468 -7.931 29.601 1.00 96.94 936 SER A C 1
ATOM 7336 O O . SER A 1 936 ? -7.051 -8.470 28.653 1.00 96.94 936 SER A O 1
ATOM 7338 N N . GLU A 1 937 ? -7.105 -7.381 30.629 1.00 97.81 937 GLU A N 1
ATOM 7339 C CA . GLU A 1 937 ? -8.553 -7.434 30.817 1.00 97.81 937 GLU A CA 1
ATOM 7340 C C . GLU A 1 937 ? -9.098 -6.042 31.143 1.00 97.81 937 GLU A C 1
ATOM 7342 O O . GLU A 1 937 ? -8.584 -5.344 32.019 1.00 97.81 937 GLU A O 1
ATOM 7347 N N . GLY A 1 938 ? -10.129 -5.627 30.404 1.00 97.06 938 GLY A N 1
ATOM 7348 C CA . GLY A 1 938 ? -10.831 -4.370 30.627 1.00 97.06 938 GLY A CA 1
ATOM 7349 C C . GLY A 1 938 ? -12.032 -4.592 31.541 1.00 97.06 938 GLY A C 1
ATOM 7350 O O . GLY A 1 938 ? -12.924 -5.367 31.216 1.00 97.06 938 GLY A O 1
ATOM 7351 N N . ILE A 1 939 ? -12.072 -3.893 32.671 1.00 96.81 939 ILE A N 1
ATOM 7352 C CA . ILE A 1 939 ? -13.072 -4.069 33.724 1.00 96.81 939 ILE A CA 1
ATOM 7353 C C . ILE A 1 939 ? -13.830 -2.760 33.932 1.00 96.81 939 ILE A C 1
ATOM 7355 O O . ILE A 1 939 ? -13.248 -1.679 34.067 1.00 96.81 939 ILE A O 1
ATOM 7359 N N . LEU A 1 940 ? -15.159 -2.847 33.998 1.00 96.50 940 LEU A N 1
ATOM 7360 C CA . LEU A 1 940 ? -15.985 -1.711 34.387 1.00 96.50 940 LEU A CA 1
ATOM 7361 C C . LEU A 1 940 ? -15.703 -1.370 35.856 1.00 96.50 940 LEU A C 1
ATOM 7363 O O . LEU A 1 940 ? -15.976 -2.169 36.745 1.00 96.50 940 LEU A O 1
ATOM 7367 N N . ALA A 1 941 ? -15.212 -0.162 36.140 1.00 94.38 941 ALA A N 1
ATOM 7368 C CA . ALA A 1 941 ? -14.778 0.219 37.490 1.00 94.38 941 ALA A CA 1
ATOM 7369 C C . ALA A 1 941 ? -15.899 0.128 38.551 1.00 94.38 941 ALA A C 1
ATOM 7371 O O . ALA A 1 941 ? -15.627 -0.009 39.741 1.00 94.38 941 ALA A O 1
ATOM 7372 N N . GLY A 1 942 ? -17.168 0.200 38.130 1.00 93.06 942 GLY A N 1
ATOM 7373 C CA . GLY A 1 942 ? -18.321 -0.023 39.007 1.00 93.06 942 GLY A CA 1
ATOM 7374 C C . GLY A 1 942 ? -18.459 -1.465 39.508 1.00 93.06 942 GLY A C 1
ATOM 7375 O O . GLY A 1 942 ? -18.961 -1.656 40.610 1.00 93.06 942 GLY A O 1
ATOM 7376 N N . GLU A 1 943 ? -17.956 -2.441 38.750 1.00 95.06 943 GLU A N 1
ATOM 7377 C CA . GLU A 1 943 ? -18.090 -3.875 39.034 1.00 95.06 943 GLU A CA 1
ATOM 7378 C C . GLU A 1 943 ? -17.005 -4.424 39.958 1.00 95.06 943 GLU A C 1
ATOM 7380 O O . GLU A 1 943 ? -17.081 -5.570 40.387 1.00 95.06 943 GLU A O 1
ATOM 7385 N N . LEU A 1 944 ? -16.014 -3.610 40.336 1.00 92.06 944 LEU A N 1
ATOM 7386 C CA . LEU A 1 944 ? -14.880 -4.051 41.151 1.00 92.06 944 LEU A CA 1
ATOM 7387 C C . LEU A 1 944 ? -15.301 -4.831 42.400 1.00 92.06 944 LEU A C 1
ATOM 7389 O O . LEU A 1 944 ? -14.808 -5.929 42.654 1.00 92.06 944 LEU A O 1
ATOM 7393 N N . LYS A 1 945 ? -16.254 -4.296 43.168 1.00 91.19 945 LYS A N 1
ATOM 7394 C CA . LYS A 1 945 ? -16.715 -4.915 44.422 1.00 91.19 945 LYS A CA 1
ATOM 7395 C C . LYS A 1 945 ? -17.508 -6.206 44.219 1.00 91.19 945 LYS A C 1
ATOM 7397 O O . LYS A 1 945 ? -17.736 -6.915 45.194 1.00 91.19 945 LYS A O 1
ATOM 7402 N N . HIS A 1 946 ? -17.920 -6.507 42.993 1.00 94.88 946 HIS A N 1
ATOM 7403 C CA . HIS A 1 946 ? -18.740 -7.666 42.657 1.00 94.88 946 HIS A CA 1
ATOM 7404 C C . HIS A 1 946 ? -17.904 -8.898 42.267 1.00 94.88 946 HIS A C 1
ATOM 7406 O O . HIS A 1 946 ? -18.448 -9.885 41.788 1.00 94.88 946 HIS A O 1
ATOM 7412 N N . GLY A 1 947 ? -16.592 -8.873 42.530 1.00 93.62 947 GLY A N 1
ATOM 7413 C CA . GLY A 1 947 ? -15.695 -10.017 42.342 1.00 93.62 947 GLY A CA 1
ATOM 7414 C C . GLY A 1 947 ? -14.270 -9.615 41.953 1.00 93.62 947 GLY A C 1
ATOM 7415 O O . GLY A 1 947 ? -13.339 -9.983 42.671 1.00 93.62 947 GLY A O 1
ATOM 7416 N N . PRO A 1 948 ? -14.070 -8.815 40.886 1.00 94.88 948 PRO A N 1
ATOM 7417 C CA . PRO A 1 948 ? -12.740 -8.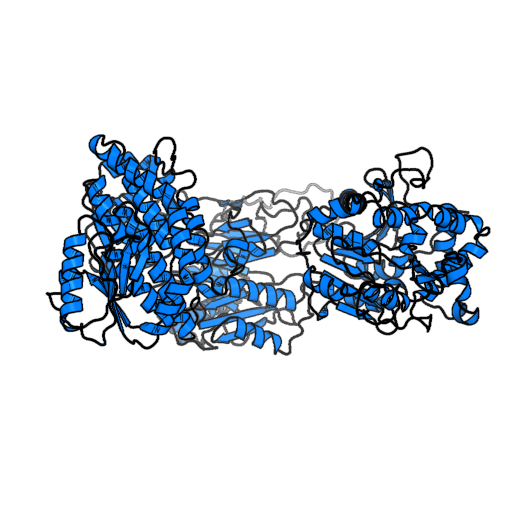551 40.336 1.00 94.88 948 PRO A CA 1
ATOM 7418 C C . PRO A 1 948 ? -11.742 -7.883 41.286 1.00 94.88 948 PRO A C 1
ATOM 7420 O O . PRO A 1 948 ? -10.537 -8.063 41.136 1.00 94.88 948 PRO A O 1
ATOM 7423 N N . LEU A 1 949 ? -12.214 -7.157 42.305 1.00 94.00 949 LEU A N 1
ATOM 7424 C CA . LEU A 1 949 ? -11.359 -6.573 43.344 1.00 94.00 949 LEU A CA 1
ATOM 7425 C C . LEU A 1 949 ? -10.527 -7.628 44.098 1.00 94.00 949 LEU A C 1
ATOM 7427 O O . LEU A 1 949 ? -9.494 -7.281 44.660 1.00 94.00 949 LEU A O 1
ATOM 7431 N N . ALA A 1 950 ? -10.942 -8.900 44.099 1.00 94.56 950 ALA A N 1
ATOM 7432 C CA . ALA A 1 950 ? -10.186 -9.999 44.701 1.00 94.56 950 ALA A CA 1
ATOM 7433 C C . ALA A 1 950 ? -8.862 -10.311 43.978 1.00 94.56 950 ALA A C 1
ATOM 7435 O O . ALA A 1 950 ? -7.992 -10.939 44.571 1.00 94.56 950 ALA A O 1
ATOM 7436 N N . LEU A 1 951 ? -8.703 -9.873 42.723 1.00 93.94 951 LEU A N 1
ATOM 7437 C CA . LEU A 1 951 ? -7.466 -10.030 41.951 1.00 93.94 951 LEU A CA 1
ATOM 7438 C C . LEU A 1 951 ? -6.425 -8.941 42.254 1.00 93.94 951 LEU A C 1
ATOM 7440 O O . LEU A 1 951 ? -5.306 -9.024 41.758 1.00 93.94 951 LEU A O 1
ATOM 7444 N N . ILE A 1 952 ? -6.799 -7.900 43.005 1.00 94.56 952 ILE A N 1
ATOM 7445 C CA . ILE A 1 952 ? -5.943 -6.740 43.259 1.00 94.56 952 ILE A CA 1
ATOM 7446 C C . ILE A 1 952 ? -5.098 -6.970 44.512 1.00 94.56 952 ILE A C 1
ATOM 7448 O O . ILE A 1 952 ? -5.636 -7.105 45.613 1.00 94.56 952 ILE A O 1
ATOM 7452 N N . ASP A 1 953 ? -3.782 -6.923 44.331 1.00 92.25 953 ASP A N 1
ATOM 7453 C CA . ASP A 1 953 ? -2.759 -6.953 45.375 1.00 92.25 953 ASP A CA 1
ATOM 7454 C C . ASP A 1 953 ? -1.581 -6.025 45.005 1.00 92.25 953 ASP A C 1
ATOM 7456 O O . ASP A 1 953 ? -1.640 -5.284 44.022 1.00 92.25 953 ASP A O 1
ATOM 7460 N N . GLU A 1 954 ? -0.501 -6.050 45.787 1.00 91.94 954 GLU A N 1
ATOM 7461 C CA . GLU A 1 954 ? 0.724 -5.282 45.528 1.00 91.94 954 GLU A CA 1
ATOM 7462 C C . GLU A 1 954 ? 1.472 -5.642 44.227 1.00 91.94 954 GLU A C 1
ATOM 7464 O O . GLU A 1 954 ? 2.309 -4.859 43.777 1.00 91.94 954 GLU A O 1
ATOM 7469 N N . ASN A 1 955 ? 1.196 -6.800 43.618 1.00 89.50 955 ASN A N 1
ATOM 7470 C CA . ASN A 1 955 ? 1.890 -7.296 42.426 1.00 89.50 955 ASN A CA 1
ATOM 7471 C C . ASN A 1 955 ? 1.061 -7.144 41.145 1.00 89.50 955 ASN A C 1
ATOM 7473 O O . ASN A 1 955 ? 1.625 -7.185 40.050 1.00 89.50 955 ASN A O 1
ATOM 7477 N N . MET A 1 956 ? -0.263 -7.005 41.257 1.00 92.75 956 MET A N 1
ATOM 7478 C CA . MET A 1 956 ? -1.168 -6.861 40.122 1.00 92.75 956 MET A CA 1
ATOM 7479 C C . MET A 1 956 ? -1.065 -5.452 39.516 1.00 92.75 956 MET A C 1
ATOM 7481 O O . MET A 1 956 ? -1.476 -4.477 40.153 1.00 92.75 956 MET A O 1
ATOM 7485 N N . PRO A 1 957 ? -0.590 -5.303 38.266 1.00 94.06 957 PRO A N 1
ATOM 7486 C CA . PRO A 1 957 ? -0.562 -4.010 37.604 1.00 94.06 957 PRO A CA 1
ATOM 7487 C C . PRO A 1 957 ? -1.979 -3.583 37.234 1.00 94.06 957 PRO A C 1
ATOM 7489 O O . PRO A 1 957 ? -2.754 -4.352 36.656 1.00 94.06 957 PRO A O 1
ATOM 7492 N N . VAL A 1 958 ? -2.295 -2.324 37.522 1.00 96.00 958 VAL A N 1
ATOM 7493 C CA . VAL A 1 958 ? -3.596 -1.732 37.217 1.00 96.00 958 VAL A CA 1
ATOM 7494 C C . VAL A 1 958 ? -3.393 -0.416 36.480 1.00 96.00 958 VAL A C 1
ATOM 7496 O O . VAL A 1 958 ? -2.633 0.436 36.935 1.00 96.00 958 VAL A O 1
ATOM 7499 N N . ILE A 1 959 ? -4.094 -0.229 35.363 1.00 97.38 959 ILE A N 1
ATOM 7500 C CA . ILE A 1 959 ? -4.288 1.082 34.738 1.00 97.38 959 ILE A CA 1
ATOM 7501 C C . ILE A 1 959 ? -5.724 1.515 35.009 1.00 97.38 959 ILE A C 1
ATOM 7503 O O . ILE A 1 959 ? -6.660 0.797 34.667 1.00 97.38 959 ILE A O 1
ATOM 7507 N N . ILE A 1 960 ? -5.918 2.697 35.587 1.00 97.31 960 ILE A N 1
ATOM 7508 C CA . ILE A 1 960 ? -7.248 3.281 35.787 1.00 97.31 960 ILE A CA 1
ATOM 7509 C C . ILE A 1 960 ? -7.376 4.598 35.026 1.00 97.31 960 ILE A C 1
ATOM 7511 O O . ILE A 1 960 ? -6.528 5.482 35.134 1.00 97.31 960 ILE A O 1
ATOM 7515 N N . ILE A 1 961 ? -8.450 4.726 34.249 1.00 97.69 961 ILE A N 1
ATOM 7516 C CA . ILE A 1 961 ? -8.767 5.933 33.487 1.00 97.69 961 ILE A CA 1
ATOM 7517 C C . ILE A 1 961 ? -9.664 6.824 34.341 1.00 97.69 961 ILE A C 1
ATOM 7519 O O . ILE A 1 961 ? -10.839 6.522 34.548 1.00 97.69 961 ILE A O 1
ATOM 7523 N N . MET A 1 962 ? -9.094 7.918 34.840 1.00 95.19 962 MET A N 1
ATOM 7524 C CA . MET A 1 962 ? -9.721 8.870 35.753 1.00 95.19 962 MET A CA 1
ATOM 7525 C C . MET A 1 962 ? -9.591 10.298 35.209 1.00 95.19 962 MET A C 1
ATOM 7527 O O . MET A 1 962 ? -8.902 11.148 35.768 1.00 95.19 962 MET A O 1
ATOM 7531 N N . THR A 1 963 ? -10.257 10.546 34.082 1.00 95.44 963 THR A N 1
ATOM 7532 C CA . THR A 1 963 ? -10.399 11.875 33.473 1.00 95.44 963 THR A CA 1
ATOM 7533 C C . THR A 1 963 ? -11.637 12.608 33.995 1.00 95.44 963 THR A C 1
ATOM 7535 O O . THR A 1 963 ? -12.586 11.990 34.475 1.00 95.44 963 THR A O 1
ATOM 7538 N N . ARG A 1 964 ? -11.631 13.937 33.909 1.00 93.69 964 ARG A N 1
ATOM 7539 C CA . ARG A 1 964 ? -12.653 14.861 34.399 1.00 93.69 964 ARG A CA 1
ATOM 7540 C C . ARG A 1 964 ? -13.932 14.768 33.572 1.00 93.69 964 ARG A C 1
ATOM 7542 O O . ARG A 1 964 ? -14.051 15.360 32.507 1.00 93.69 964 ARG A O 1
ATOM 7549 N N . ASP A 1 965 ? -14.906 14.059 34.122 1.00 93.12 965 ASP A N 1
ATOM 7550 C CA . ASP A 1 965 ? -16.288 14.009 33.659 1.00 93.12 965 ASP A CA 1
ATOM 7551 C C . ASP A 1 965 ? -17.260 13.987 34.858 1.00 93.12 965 ASP A C 1
ATOM 7553 O O . ASP A 1 965 ? -16.862 14.111 36.023 1.00 93.12 965 ASP A O 1
ATOM 7557 N N . SER A 1 966 ? -18.556 13.813 34.593 1.00 93.38 966 SER A N 1
ATOM 7558 C CA . SER A 1 966 ? -19.587 13.711 35.637 1.00 93.38 966 SER A CA 1
ATOM 7559 C C . SER A 1 966 ? -19.438 12.478 36.547 1.00 93.38 966 SER A C 1
ATOM 7561 O O . SER A 1 966 ? -20.020 12.428 37.635 1.00 93.38 966 SER A O 1
ATOM 7563 N N . LEU A 1 967 ? -18.656 11.475 36.138 1.00 94.56 967 LEU A N 1
ATOM 7564 C CA . LEU A 1 967 ? -18.401 10.235 36.869 1.00 94.56 967 LEU A CA 1
ATOM 7565 C C . LEU A 1 967 ? -17.077 10.257 37.642 1.00 94.56 967 LEU A C 1
ATOM 7567 O O . LEU A 1 967 ? -16.831 9.318 38.406 1.00 94.56 967 LEU A O 1
ATOM 7571 N N . TYR A 1 968 ? -16.280 11.324 37.533 1.00 94.62 968 TYR A N 1
ATOM 7572 C CA . TYR A 1 968 ? -14.993 11.479 38.212 1.00 94.62 968 TYR A CA 1
ATOM 7573 C C . TYR A 1 968 ? -15.027 11.095 39.708 1.00 94.62 968 TYR A C 1
ATOM 7575 O O . TYR A 1 968 ? -14.223 10.250 40.108 1.00 94.62 968 TYR A O 1
ATOM 7583 N N . PRO A 1 969 ? -15.990 11.551 40.546 1.00 94.81 969 PRO A N 1
ATOM 7584 C CA . PRO A 1 969 ? -16.034 11.156 41.961 1.00 94.81 969 PRO A CA 1
ATOM 7585 C C . PRO A 1 969 ? -16.233 9.646 42.172 1.00 94.81 969 PRO A C 1
ATOM 7587 O O . PRO A 1 969 ? -15.728 9.056 43.130 1.00 94.81 969 PRO A O 1
ATOM 7590 N N . LYS A 1 970 ? -16.963 8.986 41.263 1.00 95.44 970 LYS A N 1
ATOM 7591 C CA . LYS A 1 970 ? -17.193 7.536 41.322 1.00 95.44 970 LYS A CA 1
ATOM 7592 C C . LYS A 1 970 ? -15.934 6.761 40.941 1.00 95.44 970 LYS A C 1
ATOM 7594 O O . LYS A 1 970 ? -15.673 5.719 41.540 1.00 95.44 970 LYS A O 1
ATOM 7599 N N . VAL A 1 971 ? -15.162 7.254 39.971 1.00 94.38 971 VAL A N 1
ATOM 7600 C CA . VAL A 1 971 ? -13.874 6.656 39.587 1.00 94.38 971 VAL A CA 1
ATOM 7601 C C . VAL A 1 971 ? -12.821 6.898 40.670 1.00 94.38 971 VAL A C 1
ATOM 7603 O O . VAL A 1 971 ? -12.101 5.971 41.023 1.00 94.38 971 VAL A O 1
ATOM 7606 N N . GLN A 1 972 ? -12.813 8.070 41.307 1.00 94.38 972 GLN A N 1
ATOM 7607 C CA . GLN A 1 972 ? -11.958 8.352 42.464 1.00 94.38 972 GLN A CA 1
ATOM 7608 C C . GLN A 1 972 ? -12.236 7.393 43.632 1.00 94.38 972 GLN A C 1
ATOM 7610 O O . GLN A 1 972 ? -11.311 6.914 44.289 1.00 94.38 972 GLN A O 1
ATOM 7615 N N . SER A 1 973 ? -13.504 7.032 43.857 1.00 94.69 973 SER A N 1
ATOM 7616 C CA . SER A 1 973 ? -13.855 5.985 44.822 1.00 94.69 973 SER A CA 1
ATOM 7617 C C . SER A 1 973 ? -13.296 4.611 44.431 1.00 94.69 973 SER A C 1
ATOM 7619 O O . SER A 1 973 ? -12.856 3.871 45.308 1.00 94.69 973 SER A O 1
ATOM 7621 N N . ALA A 1 974 ? -13.290 4.257 43.141 1.00 95.12 974 ALA A N 1
ATOM 7622 C CA . ALA A 1 974 ? -12.669 3.022 42.657 1.00 95.12 974 ALA A CA 1
ATOM 7623 C C . ALA A 1 974 ? -11.140 3.050 42.839 1.00 95.12 974 ALA A C 1
ATOM 7625 O O . ALA A 1 974 ? -10.571 2.095 43.358 1.00 95.12 974 ALA A O 1
ATOM 7626 N N . PHE A 1 975 ? -10.488 4.173 42.529 1.00 95.25 975 PHE A N 1
ATOM 7627 C CA . PHE A 1 975 ? -9.061 4.391 42.787 1.00 95.25 975 PHE A CA 1
ATOM 7628 C C . PHE A 1 975 ? -8.697 4.196 44.269 1.00 95.25 975 PHE A C 1
ATOM 7630 O O . PHE A 1 975 ? -7.744 3.484 44.594 1.00 95.25 975 PHE A O 1
ATOM 7637 N N . ALA A 1 976 ? -9.494 4.755 45.185 1.00 94.38 976 ALA A N 1
ATOM 7638 C CA . ALA A 1 976 ? -9.311 4.556 46.623 1.00 94.38 976 ALA A CA 1
ATOM 7639 C C . ALA A 1 976 ? -9.460 3.079 47.041 1.00 94.38 976 ALA A C 1
ATOM 7641 O O . ALA A 1 976 ? -8.774 2.612 47.945 1.00 94.38 976 ALA A O 1
ATOM 7642 N N . GLN A 1 977 ? -10.338 2.316 46.380 1.00 93.88 977 GLN A N 1
ATOM 7643 C CA . GLN A 1 977 ? -10.517 0.886 46.659 1.00 93.88 977 GLN A CA 1
ATOM 7644 C C . GLN A 1 977 ? -9.320 0.052 46.193 1.00 93.88 977 GLN A C 1
ATOM 7646 O O . GLN A 1 977 ? -8.910 -0.856 46.912 1.00 93.88 977 GLN A O 1
ATOM 7651 N N . ILE A 1 978 ? -8.756 0.379 45.027 1.00 94.31 978 ILE A N 1
ATOM 7652 C CA . ILE A 1 978 ? -7.570 -0.277 44.457 1.00 94.31 978 ILE A CA 1
ATOM 7653 C C . ILE A 1 978 ? -6.353 -0.027 45.354 1.00 94.31 978 ILE A C 1
ATOM 7655 O O . ILE A 1 978 ? -5.698 -0.964 45.804 1.00 94.31 978 ILE A O 1
ATOM 7659 N N . THR A 1 979 ? -6.099 1.235 45.700 1.00 93.94 979 THR A N 1
ATOM 7660 C CA . THR A 1 979 ? -4.969 1.621 46.563 1.00 93.94 979 THR A CA 1
ATOM 7661 C C . THR A 1 979 ? -5.106 1.082 47.990 1.00 93.94 979 THR A C 1
ATOM 7663 O O . THR A 1 979 ? -4.117 0.671 48.594 1.00 93.94 979 THR A O 1
ATOM 7666 N N . ALA A 1 980 ? -6.330 0.950 48.518 1.00 94.12 980 ALA A N 1
ATOM 7667 C CA . ALA A 1 980 ? -6.584 0.279 49.798 1.00 94.12 980 ALA A CA 1
ATOM 7668 C C . ALA A 1 980 ? -6.261 -1.232 49.790 1.00 94.12 980 ALA A C 1
ATOM 7670 O O . ALA A 1 980 ? -6.314 -1.874 50.842 1.00 94.12 980 ALA A O 1
ATOM 7671 N N . ARG A 1 981 ? -5.959 -1.824 48.628 1.00 95.31 981 ARG A N 1
ATOM 7672 C CA . ARG A 1 981 ? -5.445 -3.196 48.469 1.00 95.31 981 ARG A CA 1
ATOM 7673 C C . ARG A 1 981 ? -3.953 -3.234 48.135 1.00 95.31 981 ARG A C 1
ATOM 7675 O O . ARG A 1 981 ? -3.458 -4.267 47.716 1.00 95.31 981 ARG A O 1
ATOM 7682 N N . LYS A 1 982 ? -3.240 -2.128 48.380 1.00 92.31 982 LYS A N 1
ATOM 7683 C CA . LYS A 1 982 ? -1.790 -1.964 48.177 1.00 92.31 982 LYS A CA 1
ATOM 7684 C C . LYS A 1 982 ? -1.318 -2.034 46.723 1.00 92.31 982 LYS A C 1
ATOM 7686 O O . LYS A 1 982 ? -0.112 -2.003 46.499 1.00 92.31 982 LYS A O 1
ATOM 7691 N N . ALA A 1 983 ? -2.227 -2.068 45.752 1.00 92.00 983 ALA A N 1
ATOM 7692 C CA . ALA A 1 983 ? -1.850 -1.901 44.357 1.00 92.00 983 ALA A CA 1
ATOM 7693 C C . ALA A 1 983 ? -1.289 -0.492 44.113 1.00 92.00 983 ALA A C 1
ATOM 7695 O O . ALA A 1 983 ? -1.767 0.487 44.697 1.00 92.00 983 ALA A O 1
ATOM 7696 N N . ASP A 1 984 ? -0.308 -0.406 43.214 1.00 91.56 984 ASP A N 1
ATOM 7697 C CA . ASP A 1 984 ? 0.313 0.835 42.742 1.00 91.56 984 ASP A CA 1
ATOM 7698 C C . ASP A 1 984 ? -0.145 1.133 41.298 1.00 91.56 984 ASP A C 1
ATOM 7700 O O . ASP A 1 984 ? 0.546 0.776 40.336 1.00 91.56 984 ASP A O 1
ATOM 7704 N N . PRO A 1 985 ? -1.359 1.691 41.112 1.00 94.31 985 PRO A N 1
ATOM 7705 C CA . PRO A 1 985 ? -1.952 1.852 39.791 1.00 94.31 985 PRO A CA 1
ATOM 7706 C C . PRO A 1 985 ? -1.288 2.970 38.980 1.00 94.31 985 PRO A C 1
ATOM 7708 O O . PRO A 1 985 ? -0.897 4.011 39.507 1.00 94.31 985 PRO A O 1
ATOM 7711 N N . ILE A 1 986 ? -1.265 2.798 37.660 1.00 95.88 986 ILE A N 1
ATOM 7712 C CA . ILE A 1 986 ? -0.995 3.872 36.703 1.00 95.88 986 ILE A CA 1
ATOM 7713 C C . ILE A 1 986 ? -2.319 4.583 36.407 1.00 95.88 986 ILE A C 1
ATOM 7715 O O . ILE A 1 986 ? -3.304 3.951 36.023 1.00 95.88 986 ILE A O 1
ATOM 7719 N N . VAL A 1 987 ? -2.356 5.902 36.568 1.00 97.00 987 VAL A N 1
ATOM 7720 C CA . VAL A 1 987 ? -3.579 6.692 36.388 1.00 97.00 987 VAL A CA 1
ATOM 7721 C C . VAL A 1 987 ? -3.512 7.494 35.092 1.00 97.00 987 VAL A C 1
ATOM 7723 O O . VAL A 1 987 ? -2.633 8.339 34.935 1.00 97.00 987 VAL A O 1
ATOM 7726 N N . VAL A 1 988 ? -4.459 7.270 34.179 1.00 97.25 988 VAL A N 1
ATOM 7727 C CA . VAL A 1 988 ? -4.679 8.158 33.026 1.00 97.25 988 VAL A CA 1
ATOM 7728 C C . VAL A 1 988 ? -5.580 9.304 33.485 1.00 97.25 988 VAL A C 1
ATOM 7730 O O . VAL A 1 988 ? -6.732 9.064 33.845 1.00 97.25 988 VAL A O 1
ATOM 7733 N N . CYS A 1 989 ? -5.063 10.531 33.516 1.00 96.31 989 CYS A N 1
ATOM 7734 C CA . CYS A 1 989 ? -5.745 11.701 34.081 1.00 96.31 989 CYS A CA 1
ATOM 7735 C C . CYS A 1 989 ? -5.523 12.958 33.238 1.00 96.31 989 CYS A C 1
ATOM 7737 O O . CYS A 1 989 ? -4.640 12.998 32.381 1.00 96.31 989 CYS A O 1
ATOM 7739 N N . ASN A 1 990 ? -6.313 14.006 33.481 1.00 96.31 990 ASN A N 1
ATOM 7740 C CA . ASN A 1 990 ? -6.124 15.259 32.761 1.00 96.31 990 ASN A CA 1
ATOM 7741 C C . ASN A 1 990 ? -4.879 16.030 33.232 1.00 96.31 990 ASN A C 1
ATOM 7743 O O . ASN A 1 990 ? -4.415 15.911 34.373 1.00 96.31 990 ASN A O 1
ATOM 7747 N N . GLU A 1 991 ? -4.320 16.838 32.335 1.00 92.50 991 GLU A N 1
ATOM 7748 C CA . GLU A 1 991 ? -3.293 17.823 32.678 1.00 92.50 991 GLU A CA 1
ATOM 7749 C C . GLU A 1 991 ? -3.801 18.786 33.765 1.00 92.50 991 GLU A C 1
ATOM 7751 O O . GLU A 1 991 ? -4.948 19.222 33.735 1.00 92.50 991 GLU A O 1
ATOM 7756 N N . GLY A 1 992 ? -2.956 19.088 34.756 1.00 86.69 992 GLY A N 1
ATOM 7757 C CA . GLY A 1 992 ? -3.320 19.982 35.864 1.00 86.69 992 GLY A CA 1
ATOM 7758 C C . GLY A 1 992 ? -4.305 19.405 36.891 1.00 86.69 992 GLY A C 1
ATOM 7759 O O . GLY A 1 992 ? -4.819 20.154 37.714 1.00 86.69 992 GLY A O 1
ATOM 7760 N N . ASP A 1 993 ? -4.589 18.097 36.870 1.00 91.19 993 ASP A N 1
ATOM 7761 C CA . ASP A 1 993 ? -5.482 17.494 37.863 1.00 91.19 993 ASP A CA 1
ATOM 7762 C C . ASP A 1 993 ? -4.809 17.337 39.245 1.00 91.19 993 ASP A C 1
ATOM 7764 O O . ASP A 1 993 ? -4.030 16.402 39.464 1.00 91.19 993 ASP A O 1
ATOM 7768 N N . ASP A 1 994 ? -5.150 18.236 40.176 1.00 83.88 994 ASP A N 1
ATOM 7769 C CA . ASP A 1 994 ? -4.700 18.241 41.581 1.00 83.88 994 ASP A CA 1
ATOM 7770 C C . ASP A 1 994 ? -5.359 17.153 42.451 1.00 83.88 994 ASP A C 1
ATOM 7772 O O . ASP A 1 994 ? -4.966 16.925 43.595 1.00 83.88 994 ASP A O 1
ATOM 7776 N N . GLY A 1 995 ? -6.388 16.471 41.938 1.00 82.00 995 GLY A N 1
ATOM 7777 C CA . GLY A 1 995 ? -7.060 15.374 42.636 1.00 82.00 995 GLY A CA 1
ATOM 7778 C C . GLY A 1 995 ? -6.258 14.070 42.646 1.00 82.00 995 GLY A C 1
ATOM 7779 O O . GLY A 1 995 ? -6.673 13.110 43.302 1.00 82.00 995 GLY A O 1
ATOM 7780 N N . ILE A 1 996 ? -5.134 14.030 41.924 1.00 88.94 996 ILE A N 1
ATOM 7781 C CA . ILE A 1 996 ? -4.242 12.876 41.826 1.00 88.94 996 ILE A CA 1
ATOM 7782 C C . ILE A 1 996 ? -3.081 13.029 42.816 1.00 88.94 996 ILE A C 1
ATOM 7784 O O . ILE A 1 996 ? -2.369 14.031 42.758 1.00 88.94 996 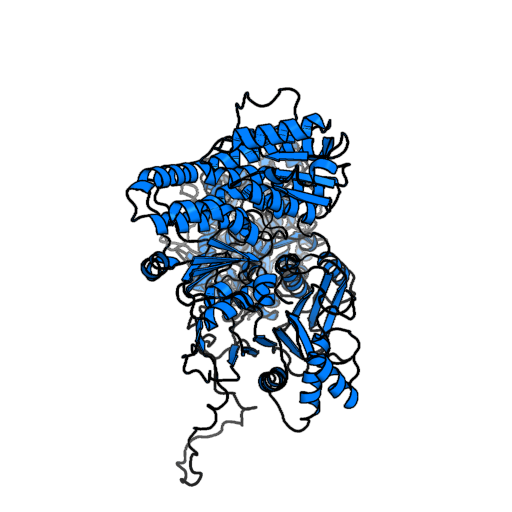ILE A O 1
ATOM 7788 N N . PRO A 1 997 ? -2.823 12.043 43.693 1.00 86.25 997 PRO A N 1
ATOM 7789 C CA . PRO A 1 997 ? -1.669 12.096 44.585 1.00 86.25 997 PRO A CA 1
ATOM 7790 C C . PRO A 1 997 ? -0.333 12.145 43.821 1.00 86.25 997 PRO A C 1
ATOM 7792 O O . PRO A 1 997 ? -0.112 11.375 42.888 1.00 86.25 997 PRO A O 1
ATOM 7795 N N . ASN A 1 998 ? 0.596 13.004 44.260 1.00 82.12 998 ASN A N 1
ATOM 7796 C CA . ASN A 1 998 ? 1.897 13.219 43.599 1.00 82.12 998 ASN A CA 1
ATOM 7797 C C . ASN A 1 998 ? 2.805 11.976 43.550 1.00 82.12 998 ASN A C 1
ATOM 7799 O O . ASN A 1 998 ? 3.760 11.939 42.782 1.00 82.12 998 ASN A O 1
ATOM 7803 N N . ASN A 1 999 ? 2.544 10.978 44.393 1.00 83.44 999 ASN A N 1
ATOM 7804 C CA . ASN A 1 999 ? 3.326 9.748 44.491 1.00 83.44 999 ASN A CA 1
ATOM 7805 C C . ASN A 1 999 ? 2.862 8.642 43.528 1.00 83.44 999 ASN A C 1
ATOM 7807 O O . ASN A 1 999 ? 3.406 7.543 43.584 1.00 83.44 999 ASN A O 1
ATOM 7811 N N . VAL A 1 1000 ? 1.865 8.904 42.680 1.00 89.88 1000 VAL A N 1
ATOM 7812 C CA . VAL A 1 1000 ? 1.265 7.909 41.784 1.00 89.88 1000 VAL A CA 1
ATOM 7813 C C . VAL A 1 1000 ? 1.784 8.101 40.362 1.00 89.88 1000 VAL A C 1
ATOM 7815 O O . VAL A 1 1000 ? 1.962 9.226 39.888 1.00 89.88 1000 VAL A O 1
ATOM 7818 N N . LYS A 1 1001 ? 2.015 6.996 39.650 1.00 93.38 1001 LYS A N 1
ATOM 7819 C CA . LYS A 1 1001 ? 2.411 7.030 38.236 1.00 93.38 1001 LYS A CA 1
ATOM 7820 C C . LYS A 1 1001 ? 1.243 7.540 37.396 1.00 93.38 1001 LYS A C 1
ATOM 7822 O O . LYS A 1 1001 ? 0.136 7.014 37.490 1.00 93.38 1001 LYS A O 1
ATOM 7827 N N . THR A 1 1002 ? 1.480 8.546 36.560 1.00 94.81 1002 THR A N 1
ATOM 7828 C CA . THR A 1 1002 ? 0.419 9.191 35.774 1.00 94.81 1002 THR A CA 1
ATOM 7829 C C . THR A 1 1002 ? 0.730 9.210 34.285 1.00 94.81 1002 THR A C 1
ATOM 7831 O O . THR A 1 1002 ? 1.880 9.348 33.877 1.00 94.81 1002 THR A O 1
ATOM 7834 N N . ILE A 1 1003 ? -0.324 9.096 33.481 1.00 95.81 1003 ILE A N 1
ATOM 7835 C CA . ILE A 1 1003 ? -0.338 9.402 32.053 1.00 95.81 1003 ILE A CA 1
ATOM 7836 C C . ILE A 1 1003 ? -1.257 10.611 31.903 1.00 95.81 1003 ILE A C 1
ATOM 7838 O O . ILE A 1 1003 ? -2.472 10.494 32.072 1.00 95.81 1003 ILE A O 1
ATOM 7842 N N . ARG A 1 1004 ? -0.669 11.780 31.648 1.00 94.94 1004 ARG A N 1
ATOM 7843 C CA . ARG A 1 1004 ? -1.419 13.034 31.545 1.00 94.94 1004 ARG A CA 1
ATOM 7844 C C . ARG A 1 1004 ? -1.865 13.271 30.109 1.00 94.94 1004 ARG A C 1
ATOM 7846 O O . ARG A 1 1004 ? -1.055 13.176 29.192 1.00 94.94 1004 ARG A O 1
ATOM 7853 N N . VAL A 1 1005 ? -3.149 13.561 29.935 1.00 96.94 1005 VAL A N 1
ATOM 7854 C CA . VAL A 1 1005 ? -3.781 13.829 28.637 1.00 96.94 1005 VAL A CA 1
ATOM 7855 C C . VAL A 1 1005 ? -4.542 15.160 28.668 1.00 96.94 1005 VAL A C 1
ATOM 7857 O O . VAL A 1 1005 ? -5.058 15.543 29.724 1.00 96.94 1005 VAL A O 1
ATOM 7860 N N . PRO A 1 1006 ? -4.675 15.873 27.538 1.00 97.19 1006 PRO A N 1
ATOM 7861 C CA . PRO A 1 1006 ? -5.484 17.086 27.478 1.00 97.19 1006 PRO A CA 1
ATOM 7862 C C . PRO A 1 1006 ? -6.945 16.830 27.875 1.00 97.19 1006 PRO A C 1
ATOM 7864 O O . PRO A 1 1006 ? -7.487 15.738 27.668 1.00 97.19 1006 PRO A O 1
ATOM 7867 N N . GLN A 1 1007 ? -7.585 17.841 28.463 1.00 96.44 1007 GLN A N 1
ATOM 7868 C CA . GLN A 1 1007 ? -9.023 17.821 28.726 1.00 96.44 1007 GLN A CA 1
ATOM 7869 C C . GLN A 1 1007 ? -9.796 18.221 27.468 1.00 96.44 1007 GLN A C 1
ATOM 7871 O O . GLN A 1 1007 ? -9.447 19.190 26.799 1.00 96.44 1007 GLN A O 1
ATOM 7876 N N . THR A 1 1008 ? -10.864 17.487 27.165 1.00 96.75 1008 THR A N 1
ATOM 7877 C CA . THR A 1 1008 ? -11.797 17.801 26.077 1.00 96.75 1008 THR A CA 1
ATOM 7878 C C . THR A 1 1008 ? -13.239 17.533 26.516 1.00 96.75 1008 THR A C 1
ATOM 7880 O O . THR A 1 1008 ? -13.509 17.265 27.690 1.00 96.75 1008 THR A O 1
ATOM 7883 N N . VAL A 1 1009 ? -14.185 17.629 25.584 1.00 96.69 1009 VAL A N 1
ATOM 7884 C CA . VAL A 1 1009 ? -15.590 17.278 25.816 1.00 96.69 1009 VAL A CA 1
ATOM 7885 C C . VAL A 1 1009 ? -15.683 15.805 26.230 1.00 96.69 1009 VAL A C 1
ATOM 7887 O O . VAL A 1 1009 ? -15.046 14.938 25.638 1.00 96.69 1009 VAL A O 1
ATOM 7890 N N . ASP A 1 1010 ? -16.490 15.508 27.243 1.00 96.00 1010 ASP A N 1
ATOM 7891 C CA . ASP A 1 1010 ? -16.636 14.178 27.852 1.00 96.00 1010 ASP A CA 1
ATOM 7892 C C . ASP A 1 1010 ? -16.806 13.020 26.847 1.00 96.00 1010 ASP A C 1
ATOM 7894 O O . ASP A 1 1010 ? -16.092 12.019 26.934 1.00 96.00 1010 ASP A O 1
ATOM 7898 N N . CYS A 1 1011 ? -17.684 13.170 25.850 1.00 96.88 1011 CYS A N 1
ATOM 7899 C CA . CYS A 1 1011 ? -17.923 12.159 24.815 1.00 96.88 1011 CYS A CA 1
ATOM 7900 C C . CYS A 1 1011 ? -16.779 12.017 23.791 1.00 96.88 1011 CYS A C 1
ATOM 7902 O O . CYS A 1 1011 ? -16.762 11.041 23.041 1.00 96.88 1011 CYS A O 1
ATOM 7904 N N . LEU A 1 1012 ? -15.818 12.950 23.771 1.00 97.94 1012 LEU A N 1
ATOM 7905 C CA . LEU A 1 1012 ? -14.599 12.913 22.952 1.00 97.94 1012 LEU A CA 1
ATOM 7906 C C . LEU A 1 1012 ? -13.384 12.402 23.726 1.00 97.94 1012 LEU A C 1
ATOM 7908 O O . LEU A 1 1012 ? -12.428 11.930 23.119 1.00 97.94 1012 LEU A O 1
ATOM 7912 N N . GLN A 1 1013 ? -13.402 12.460 25.059 1.00 98.00 1013 GLN A N 1
ATOM 7913 C CA . GLN A 1 1013 ? -12.235 12.154 25.890 1.00 98.00 1013 GLN A CA 1
ATOM 7914 C C . GLN A 1 1013 ? -11.707 10.724 25.674 1.00 98.00 1013 GLN A C 1
ATOM 7916 O O . GLN A 1 1013 ? -10.505 10.488 25.777 1.00 98.00 1013 GLN A O 1
ATOM 7921 N N . GLY A 1 1014 ? -12.574 9.769 25.312 1.00 97.50 1014 GLY A N 1
ATOM 7922 C CA . GLY A 1 1014 ? -12.163 8.406 24.946 1.00 97.50 1014 GLY A CA 1
ATOM 7923 C C . GLY A 1 1014 ? -11.206 8.340 23.744 1.00 97.50 1014 GLY A C 1
ATOM 7924 O O . GLY A 1 1014 ? -10.310 7.497 23.730 1.00 97.50 1014 GLY A O 1
ATOM 7925 N N . LEU A 1 1015 ? -11.328 9.267 22.783 1.00 97.94 1015 LEU A N 1
ATOM 7926 C CA . LEU A 1 1015 ? -10.431 9.378 21.622 1.00 97.94 1015 LEU A CA 1
ATOM 7927 C C . LEU A 1 1015 ? -9.014 9.787 22.026 1.00 97.94 1015 LEU A C 1
ATOM 7929 O O . LEU A 1 1015 ? -8.052 9.345 21.411 1.00 97.94 1015 LEU A O 1
ATOM 7933 N N . LEU A 1 1016 ? -8.878 10.610 23.067 1.00 98.19 1016 LEU A N 1
ATOM 7934 C CA . LEU A 1 1016 ? -7.577 11.002 23.605 1.00 98.19 1016 LEU A CA 1
ATOM 7935 C C . LEU A 1 1016 ? -6.990 9.900 24.488 1.00 98.19 1016 LEU A C 1
ATOM 7937 O O . LEU A 1 1016 ? -5.813 9.573 24.381 1.00 98.19 1016 LEU A O 1
ATOM 7941 N N . ASN A 1 1017 ? -7.817 9.286 25.332 1.00 98.12 1017 ASN A N 1
ATOM 7942 C CA . ASN A 1 1017 ? -7.372 8.310 26.325 1.00 98.12 1017 ASN A CA 1
ATOM 7943 C C . ASN A 1 1017 ? -6.924 6.971 25.713 1.00 98.12 1017 ASN A C 1
ATOM 7945 O O . ASN A 1 1017 ? -6.157 6.247 26.347 1.00 98.12 1017 ASN A O 1
ATOM 7949 N N . VAL A 1 1018 ? -7.382 6.628 24.502 1.00 98.25 1018 VAL A N 1
ATOM 7950 C CA . VAL A 1 1018 ? -6.976 5.389 23.816 1.00 98.25 1018 VAL A CA 1
ATOM 7951 C C . VAL A 1 1018 ? -5.567 5.480 23.216 1.00 98.25 1018 VAL A C 1
ATOM 7953 O O . VAL A 1 1018 ? -4.858 4.477 23.186 1.00 98.25 1018 VAL A O 1
ATOM 7956 N N . VAL A 1 1019 ? -5.124 6.669 22.786 1.00 98.25 1019 VAL A N 1
ATOM 7957 C CA . VAL A 1 1019 ? -3.833 6.856 22.094 1.00 98.25 1019 VAL A CA 1
ATOM 7958 C C . VAL A 1 1019 ? -2.640 6.445 22.972 1.00 98.25 1019 VAL A C 1
ATOM 7960 O O . VAL A 1 1019 ? -1.796 5.682 22.497 1.00 98.25 1019 VAL A O 1
ATOM 7963 N N . PRO A 1 1020 ? -2.568 6.821 24.267 1.00 97.94 1020 PRO A N 1
ATOM 7964 C CA . PRO A 1 1020 ? -1.524 6.317 25.151 1.00 97.94 1020 PRO A CA 1
ATOM 7965 C C . PRO A 1 1020 ? -1.544 4.797 25.310 1.00 97.94 1020 PRO A C 1
ATOM 7967 O O . PRO A 1 1020 ? -0.485 4.194 25.432 1.00 97.94 1020 PRO A O 1
ATOM 7970 N N . LEU A 1 1021 ? -2.723 4.163 25.303 1.00 97.94 1021 LEU A N 1
ATOM 7971 C CA . LEU A 1 1021 ? -2.844 2.707 25.438 1.00 97.94 1021 LEU A CA 1
ATOM 7972 C C . LEU A 1 1021 ? -2.369 1.986 24.171 1.00 97.94 1021 LEU A C 1
ATOM 7974 O O . LEU A 1 1021 ? -1.717 0.948 24.272 1.00 97.94 1021 LEU A O 1
ATOM 7978 N N . GLN A 1 1022 ? -2.620 2.563 22.992 1.00 98.19 1022 GLN A N 1
ATOM 7979 C CA . GLN A 1 1022 ? -2.065 2.083 21.725 1.00 98.19 1022 GLN A CA 1
ATOM 7980 C C . GLN A 1 1022 ? -0.530 2.166 21.733 1.00 98.19 1022 GLN A C 1
ATOM 7982 O O . GLN A 1 1022 ? 0.134 1.162 21.478 1.00 98.19 1022 GLN A O 1
ATOM 7987 N N . LEU A 1 1023 ? 0.047 3.312 22.112 1.00 97.69 1023 LEU A N 1
ATOM 7988 C CA . LEU A 1 1023 ? 1.504 3.472 22.223 1.00 97.69 1023 LEU A CA 1
ATOM 7989 C C . LEU A 1 1023 ? 2.112 2.539 23.277 1.00 97.69 1023 LEU A C 1
ATOM 7991 O O . LEU A 1 1023 ? 3.139 1.910 23.038 1.00 97.69 1023 LEU A O 1
ATOM 7995 N N . LEU A 1 1024 ? 1.458 2.387 24.428 1.00 96.00 1024 LEU A N 1
ATOM 7996 C CA . LEU A 1 1024 ? 1.906 1.475 25.476 1.00 96.00 1024 LEU A CA 1
ATOM 7997 C C . LEU A 1 1024 ? 1.919 0.024 24.985 1.00 96.00 1024 LEU A C 1
ATOM 7999 O O . LEU A 1 1024 ? 2.879 -0.702 25.238 1.00 96.00 1024 LEU A O 1
ATOM 8003 N N . SER A 1 1025 ? 0.884 -0.391 24.249 1.00 96.50 1025 SER A N 1
ATOM 8004 C CA . SER A 1 1025 ? 0.834 -1.720 23.638 1.00 96.50 1025 SER A CA 1
ATOM 8005 C C . SER A 1 1025 ? 1.965 -1.926 22.623 1.00 96.50 1025 SER A C 1
ATOM 8007 O O . SER A 1 1025 ? 2.608 -2.978 22.644 1.00 96.50 1025 SER A O 1
ATOM 8009 N N . TYR A 1 1026 ? 2.261 -0.908 21.803 1.00 97.25 1026 TYR A N 1
ATOM 8010 C CA . TYR A 1 1026 ? 3.357 -0.917 20.833 1.00 97.25 1026 TYR A CA 1
ATOM 8011 C C . TYR A 1 1026 ? 4.713 -1.098 21.525 1.00 97.25 1026 TYR A C 1
ATOM 8013 O O . TYR A 1 1026 ? 5.438 -2.050 21.232 1.00 97.25 1026 TYR A O 1
ATOM 8021 N N . HIS A 1 1027 ? 5.028 -0.246 22.505 1.00 96.81 1027 HIS A N 1
ATOM 8022 C CA . HIS A 1 1027 ? 6.299 -0.312 23.233 1.00 96.81 1027 HIS A CA 1
ATOM 8023 C C . HIS A 1 1027 ? 6.466 -1.631 23.986 1.00 96.81 1027 HIS A C 1
ATOM 8025 O O . HIS A 1 1027 ? 7.557 -2.196 23.993 1.00 96.81 1027 HIS A O 1
ATOM 8031 N N . LEU A 1 1028 ? 5.387 -2.175 24.561 1.00 95.06 1028 LEU A N 1
ATOM 8032 C CA . LEU A 1 1028 ? 5.417 -3.488 25.206 1.00 95.06 1028 LEU A CA 1
ATOM 8033 C C . LEU A 1 1028 ? 5.739 -4.624 24.230 1.00 95.06 1028 LEU A C 1
ATOM 8035 O O . LEU A 1 1028 ? 6.496 -5.528 24.588 1.00 95.06 1028 LEU A O 1
ATOM 8039 N N . ALA A 1 1029 ? 5.181 -4.602 23.019 1.00 94.81 1029 ALA A N 1
ATOM 8040 C CA . ALA A 1 1029 ? 5.481 -5.603 21.997 1.00 94.81 1029 ALA A CA 1
ATOM 8041 C C . ALA A 1 1029 ? 6.934 -5.504 21.517 1.00 94.81 1029 ALA A C 1
ATOM 8043 O O . ALA A 1 1029 ? 7.650 -6.508 21.534 1.00 94.81 1029 ALA A O 1
ATOM 8044 N N . VAL A 1 1030 ? 7.398 -4.288 21.206 1.00 94.75 1030 VAL A N 1
ATOM 8045 C CA . VAL A 1 1030 ? 8.786 -4.027 20.791 1.00 94.75 1030 VAL A CA 1
ATOM 8046 C C . VAL A 1 1030 ? 9.769 -4.471 21.874 1.00 94.75 1030 VAL A C 1
ATOM 8048 O O . VAL A 1 1030 ? 10.736 -5.174 21.584 1.00 94.75 1030 VAL A O 1
ATOM 8051 N N . LYS A 1 1031 ? 9.500 -4.141 23.143 1.00 93.25 1031 LYS A N 1
ATOM 8052 C CA . LYS A 1 1031 ? 10.357 -4.531 24.271 1.00 93.25 1031 LYS A CA 1
ATOM 8053 C C . LYS A 1 1031 ? 10.481 -6.044 24.431 1.00 93.25 1031 LYS A C 1
ATOM 8055 O O . LYS A 1 1031 ? 11.544 -6.536 24.806 1.00 93.25 1031 LYS A O 1
ATOM 8060 N N . LYS A 1 1032 ? 9.405 -6.783 24.154 1.00 90.12 1032 LYS A N 1
ATOM 8061 C CA . LYS A 1 1032 ? 9.385 -8.252 24.192 1.00 90.12 1032 LYS A CA 1
ATOM 8062 C C . LYS A 1 1032 ? 9.957 -8.899 22.924 1.00 90.12 1032 LYS A C 1
ATOM 8064 O O . LYS A 1 1032 ? 10.040 -10.123 22.872 1.00 90.12 1032 LYS A O 1
ATOM 8069 N N . GLY A 1 1033 ? 10.365 -8.105 21.931 1.00 90.94 1033 GLY A N 1
ATOM 8070 C CA . GLY A 1 1033 ? 10.890 -8.591 20.655 1.00 90.94 1033 GLY A CA 1
ATOM 8071 C C . GLY A 1 1033 ? 9.822 -9.227 19.763 1.00 90.94 1033 GLY A C 1
ATOM 8072 O O . GLY A 1 1033 ? 10.147 -10.093 18.953 1.00 90.94 1033 GLY A O 1
ATOM 8073 N N . PHE A 1 1034 ? 8.552 -8.852 19.937 1.00 92.31 1034 PHE A N 1
ATOM 8074 C CA . PHE A 1 1034 ? 7.461 -9.323 19.088 1.00 92.31 1034 PHE A CA 1
ATOM 8075 C C . PHE A 1 1034 ? 7.270 -8.415 17.879 1.00 92.31 1034 PHE A C 1
ATOM 8077 O O . PHE A 1 1034 ? 7.483 -7.206 17.946 1.00 92.31 1034 PHE A O 1
ATOM 8084 N N . ASP A 1 1035 ? 6.837 -9.020 16.776 1.00 89.50 1035 ASP A N 1
ATOM 8085 C CA . ASP A 1 1035 ? 6.468 -8.293 15.572 1.00 89.50 1035 ASP A CA 1
ATOM 8086 C C . ASP A 1 1035 ? 5.089 -7.654 15.752 1.00 89.50 1035 ASP A C 1
ATOM 8088 O O . ASP A 1 1035 ? 4.081 -8.347 15.907 1.00 89.50 1035 ASP A O 1
ATOM 8092 N N . VAL A 1 1036 ? 5.064 -6.325 15.762 1.00 91.06 1036 VAL A N 1
ATOM 8093 C CA . VAL A 1 1036 ? 3.851 -5.542 16.012 1.00 91.06 1036 VAL A CA 1
ATOM 8094 C C . VAL A 1 1036 ? 2.912 -5.541 14.800 1.00 91.06 1036 VAL A C 1
ATOM 8096 O O . VAL A 1 1036 ? 1.694 -5.486 14.963 1.00 91.06 1036 VAL A O 1
ATOM 8099 N N . ASP A 1 1037 ? 3.463 -5.620 13.585 1.00 89.62 1037 ASP A N 1
ATOM 8100 C CA . ASP A 1 1037 ? 2.666 -5.628 12.355 1.00 89.62 1037 ASP A CA 1
ATOM 8101 C C . ASP A 1 1037 ? 2.085 -7.025 12.078 1.00 89.62 1037 ASP A C 1
ATOM 8103 O O . ASP A 1 1037 ? 1.048 -7.129 11.425 1.00 89.62 1037 ASP A O 1
ATOM 8107 N N . PHE A 1 1038 ? 2.715 -8.083 12.608 1.00 86.19 1038 PHE A N 1
ATOM 8108 C CA . PHE A 1 1038 ? 2.351 -9.488 12.382 1.00 86.19 1038 PHE A CA 1
ATOM 8109 C C . PHE A 1 1038 ? 2.175 -10.278 13.699 1.00 86.19 1038 PHE A C 1
ATOM 8111 O O . PHE A 1 1038 ? 2.981 -11.166 14.006 1.00 86.19 1038 PHE A O 1
ATOM 8118 N N . PRO A 1 1039 ? 1.133 -9.981 14.500 1.00 85.94 1039 PRO A N 1
ATOM 8119 C CA . PRO A 1 1039 ? 0.856 -10.699 15.737 1.00 85.94 1039 PRO A CA 1
ATOM 8120 C C . PRO A 1 1039 ? 0.403 -12.133 15.450 1.00 85.94 1039 PRO A C 1
ATOM 8122 O O . PRO A 1 1039 ? -0.538 -12.357 14.696 1.00 85.94 1039 PRO A O 1
ATOM 8125 N N . ARG A 1 1040 ? 1.041 -13.110 16.100 1.00 81.50 1040 ARG A N 1
ATOM 8126 C CA . ARG A 1 1040 ? 0.843 -14.550 15.872 1.00 81.50 1040 ARG A CA 1
ATOM 8127 C C . ARG A 1 1040 ? -0.633 -14.960 15.903 1.00 81.50 1040 ARG A C 1
ATOM 8129 O O . ARG A 1 1040 ? -1.400 -14.475 16.734 1.00 81.50 1040 ARG A O 1
ATOM 8136 N N . ASN A 1 1041 ? -0.975 -15.957 15.087 1.00 80.25 1041 ASN A N 1
ATOM 8137 C CA . ASN A 1 1041 ? -2.303 -16.577 14.979 1.00 80.25 1041 ASN A CA 1
ATOM 8138 C C . ASN A 1 1041 ? -3.414 -15.662 14.432 1.00 80.25 1041 ASN A C 1
ATOM 8140 O O . ASN A 1 1041 ? -4.564 -16.091 14.382 1.00 80.25 1041 ASN A O 1
ATOM 8144 N N . LEU A 1 1042 ? -3.103 -14.423 14.044 1.00 80.44 1042 LEU A N 1
ATOM 8145 C CA . LEU A 1 1042 ? -4.083 -13.441 13.588 1.00 80.44 1042 LEU A CA 1
ATOM 8146 C C . LEU A 1 1042 ? -3.715 -12.916 12.199 1.00 80.44 1042 LEU A C 1
ATOM 8148 O O . LEU A 1 1042 ? -2.544 -12.696 11.896 1.00 80.44 1042 LEU A O 1
ATOM 8152 N N . ALA A 1 1043 ? -4.730 -12.635 11.390 1.00 76.12 1043 ALA A N 1
ATOM 8153 C CA . ALA A 1 1043 ? -4.618 -11.817 10.189 1.00 76.12 1043 ALA A CA 1
ATOM 8154 C C . ALA A 1 1043 ? -5.514 -10.583 10.326 1.00 76.12 1043 ALA A C 1
ATOM 8156 O O . ALA A 1 1043 ? -6.431 -10.559 11.149 1.00 76.12 1043 ALA A O 1
ATOM 8157 N N . LYS A 1 1044 ? -5.270 -9.548 9.514 1.00 81.00 1044 LYS A N 1
ATOM 8158 C CA . LYS A 1 1044 ? -5.970 -8.262 9.664 1.00 81.00 1044 LYS A CA 1
ATOM 8159 C C . LYS A 1 1044 ? -7.499 -8.357 9.532 1.00 81.00 1044 LYS A C 1
ATOM 8161 O O . LYS A 1 1044 ? -8.213 -7.625 10.212 1.00 81.00 1044 LYS A O 1
ATOM 8166 N N . SER A 1 1045 ? -8.016 -9.207 8.642 1.00 75.88 1045 SER A N 1
ATOM 8167 C CA . SER A 1 1045 ? -9.460 -9.319 8.391 1.00 75.88 1045 SER A CA 1
ATOM 8168 C C . SER A 1 1045 ? -9.904 -10.775 8.373 1.00 75.88 1045 SER A C 1
ATOM 8170 O O . SER A 1 1045 ? -9.399 -11.569 7.583 1.00 75.88 1045 SER A O 1
ATOM 8172 N N . VAL A 1 1046 ? -10.909 -11.092 9.189 1.00 79.00 1046 VAL A N 1
ATOM 8173 C CA . VAL A 1 1046 ? -11.583 -12.397 9.207 1.00 79.00 1046 VAL A CA 1
ATOM 8174 C C . VAL A 1 1046 ? -12.650 -12.402 8.112 1.00 79.00 1046 VAL A C 1
ATOM 8176 O O . VAL A 1 1046 ? -13.720 -11.818 8.274 1.00 79.00 1046 VAL A O 1
ATOM 8179 N N . THR A 1 1047 ? -12.304 -12.966 6.954 1.00 72.19 1047 THR A N 1
ATOM 8180 C CA . THR A 1 1047 ? -13.151 -12.965 5.737 1.00 72.19 1047 THR A CA 1
ATOM 8181 C C . THR A 1 1047 ? -13.831 -14.308 5.469 1.00 72.19 1047 THR A C 1
ATOM 8183 O O . THR A 1 1047 ? -14.617 -14.431 4.534 1.00 72.19 1047 THR A O 1
ATOM 8186 N N . THR A 1 1048 ? -13.546 -15.305 6.299 1.00 60.91 1048 THR A N 1
ATOM 8187 C CA . THR A 1 1048 ? -14.105 -16.656 6.249 1.00 60.91 1048 THR A CA 1
ATOM 8188 C C . THR A 1 1048 ? -14.442 -17.097 7.670 1.00 60.91 1048 THR A C 1
ATOM 8190 O O . THR A 1 1048 ? -13.785 -16.627 8.602 1.00 60.91 1048 THR A O 1
ATOM 8193 N N . GLU A 1 1049 ? -15.446 -17.963 7.817 1.00 50.09 1049 GLU A N 1
ATOM 8194 C CA . GLU A 1 1049 ? -15.792 -18.619 9.092 1.00 50.09 1049 GLU A CA 1
ATOM 8195 C C . GLU A 1 1049 ? -14.716 -19.607 9.562 1.00 50.09 1049 GLU A C 1
ATOM 8197 O O . GLU A 1 1049 ? -14.036 -20.208 8.691 1.00 50.09 1049 GLU A O 1
#

pLDDT: mean 86.44, std 14.75, range [26.66, 98.69]

Organism: NCBI:txid135208

Sequence (1049 aa):
MSSVWNLPADIKSRSIRVNDLNMHILEAGDPTKPLVLLLHGFPEFSYSWRNVILPLVESGYYVVAPDQRGAGRTTSNLRDNSSPVRYEEDPSPYRIFNLTKDIVALAFALGHRTVHAVVGHDFGSAVAGACVLARPDMFHRVVLMSAPFTGAPSYPLGLAALTPPKKHYTWYYSQPEANVDMHAKLETLAALHAFLRAYYHVKSADWAQNVPHPLPRADAGALAELPGYYIMPREKTMPETVLADAPAPDEIRRNAWLPDAELAVYADEYWRTGFQGGLNWYRCLTDATGRYVSELLVFSGKTVEVPAMFISGEKDWGVWQSPGAVDKMKEVMHMGDDRFVLILGTGHWVQQEQPDAVVEKLRSFLRQDRKEICEILCNGLARQEYRGYDSAGIGIDGDKPGEVVYFKEVGKVAGLRKLIAEAKIDTSKVFTSQVSIAHTRWATHGVPSIQNCHPIRSDPNSDFLLVHNGIVTNAAELRLVLQKRGYKFESETDTEAVAILIKYVYDSQPDKRVTFTELVKTVLKELEGSFAFVFKSKHYPNEIVTARRGSPLLIGVKTEKKLKVDFVDVEFAGQEAESKTIDPLSPSSPGGLLVPPSGPKIMRTQSRAFMSDDGLPQPIEFFIASDAAAIIEHTKRVLYLEDDDIAHISAGELHIHRLRRNEDGAQTPSTRSIETLEIELAEIMKGKFDHFMQKEIYEQPESVVNTMRGRVNFDTNKITLGGLRAYLPIMRRCRRIVFNACGTSYHSCLATRAIFEELTEIPVSVELASDFLDRKTPIFRDDVCVFVSQSGETADTILALRYCLERGALCVGVVNTVGSTISRETHCGIHINAGPEVGVASTKAYTSQYIALLMMALQLSEDRISLTERRNQIIHGLHELPSQIKTILAADRSLQILADGVLATSKSLLLMGRGYQHATCLEGALKIKEISYMHSEGILAGELKHGPLALIDENMPVIIIMTRDSLYPKVQSAFAQITARKADPIVVCNEGDDGIPNNVKTIRVPQTVDCLQGLLNVVPLQLLSYHLAVKKGFDVDFPRNLAKSVTTE

Secondary structure (DSSP, 8-state):
--------TTSEEEEEEETTEEEEEEEES-TTSPEEEEE--TT--GGGGHHHHHHHHTTT-EEEEE--TTSTT-EETTSSSSPPPPTTS--GGGSHHHHHHHHHHHHHHTT-S-BSEEEEETHHHHHHHHHHHH-TTTB--EEEESS---SSPP----GGGSSS-EEEHHHHHTSHHHHHHHHHS--SHHHHHHHHHHHHHHHSTTSTT------SSSSHHHHTTS-TTTEEETT--HHHHHGGGPPPHHHHHH--SS-HHHHHHHHHHHHHH-SHHHHHHHHHHT-TTSHHHHHHHTTTT--EEEEEEEEEETT-GGGTSSTTHHHHHHHHEE--GGGEEEETT--S-HHHHSHHHHHHHHHHHTS-BHHHHHHHHHHHHHHHGGG--SEEEEEEE-SSTT-EEEEEEES-HHHHHHHHHHS-S-TT-B-SS---EEEEE--SSS-S-TTTSSSEESSTT-SEEEEEEEEETTHHHHHHHHHHTT-----S-HHHHHHHHHHHHHHT-TTS---HHHHHHHHHHH--EEEEEEEEESSSTT-EEEEEEBS--EEEEEESSPPS-SEEEEEETTGGG------S-----------PPP-S-------GGG--TTSPPPPEEEEEESSGGGTTTT-SEEEEPPTTEEEEEETTEEEEEES---TT-----SEEEEEEP---GGGGS-TT-SSHHHHHHHTHHHHHHHHHTTTEETTTTEE--GGGTTTHHHHTT-SEEEEEE-HHHHHHHHHHHHHHHHHH-S-EEEEEHHHHHHTT----TTEEEEEEESSS--HHHHHHHHHHHHTT-EEEEEESSTT-HHHHHSSEEEE-------SSS-SHHHHHHHHHHHHHHHHHTTT-GGGHHHHHHHHHHHHHHHHHHHHHHHTHHHHHHHIIIIITT-SEEEEEE-TTHHHHHHHHHHHHHHHH--EEEEEEGGGGGGTGGGG-SSSS-EEEE--SSTTHHHHHHHHHHHHTTT---EEEEETT-TTS-TTS-EEEE----TTTHHHHHHHHHHHHHHHHHHHTT--SSS-TT--S-----

InterPro domains:
  IPR000073 Alpha/beta hydrolase fold-1 [PF00561] (34-353)
  IPR000639 Epoxide hydrolase-like [PR00412] (40-58)
  IPR000639 Epoxide hydrolase-like [PR00412] (60-75)
  IPR000639 Epoxide hydrolase-like [PR00412] (343-365)
  IPR001347 SIS domain [PF01380] (731-858)
  IPR001347 SIS domain [PF01380] (903-1030)
  IPR001347 SIS domain [PS51464] (727-866)
  IPR001347 SIS domain [PS51464] (898-1039)
  IPR005855 Glucosamine-fructose-6-phosphate aminotransferase, isomerising [TIGR01135] (621-1049)
  IPR017932 Glutamine amidotransferase type 2 domain [PS51278] (356-652)
  IPR029055 Nucleophile aminohydrolases, N-terminal [G3DSA:3.60.20.10] (366-672)
  IPR029055 Nucleophile aminohydrolases, N-terminal [SSF56235] (370-658)
  IPR029058 Alpha/Beta hydrolase fold [G3DSA:3.40.50.1820] (11-365)
  IPR029058 Alpha/Beta hydrolase fold [SSF53474] (10-368)
  IPR035466 GlmS/AgaS, SIS domain 1 [cd05008] (736-861)
  IPR035490 GlmS/FrlB, SIS domain 2 [cd05009] (903-1047)
  IPR046348 SIS domain superfamily [SSF53697] (686-1049)
  IPR047084 Glucosamine-fructose-6-phosphate aminotransferase, isomerising, N-terminal domain [cd00714] (370-649)

Foldseek 3Di:
DPDDQPADPQWDWAFFDFPQKRKIKTKGADLVFAEEEEEEAPPDALLLQRLQHVLVNVLGYIYMYIGFWLHFPMAGNPDDDDAAAALVGDLVCLFLVNSLSRVCRVCVRSVHQAHLEYEAAHVGLSSRQVNLLVCVVHHQEYEYELAFDQFQDDDDDDQCPDVVGKDFVLVQLLDNVLLVCQDVVQPDLVSLLQQLQLVVCCQKLNQVLLDADAQADPDNVSLVSDDCLRIPRPPDHNSRRSSVVGDDPVSQVVPPLQHSSNSSSSSVRCVVHPCRRVSSNSNLVPPPVCPSSVVRCVCPPAASPHHYAYEYAPSENNHRSDHCSVVSSPVRYPYDPVRHYHDYSTGSSCCRRPVPVVSVSVSLRSADWQLNVLVLQLLLQLLCCLQAFQWKKKWWAAPDQLQIDMFIDGGHSVVRVVVVVPDPGDRSHGDPFIDMDMDGDDDPWAHSDSQAHDQHAQDPSRQKTKDKDWAFPCLVVLVVVLVVVPGDGRGRHSNNSLNNQLVVLVVVCVPDPDDPLRSVLVSVVPTDTWMWMWMDGSVAGNKIKIAGALAWKKKFKDFPDQFPDQKWFEAEPPPPPDDDDDDPDDDDDDDDDDDDDDDDDDPPDATSRLDDPVRDQGDMDMDMDSDCSSRQVPFQWMWIDDHQWMWMDHSNGIYTYGHDDDPPPPDDDRIIGTDGHPAHNVLSDQPPHPFLLVVLLVCLLVLLCQLCPPQADLVVLHGDDPQCVVPLVLLLQAQEEEEEEADLQLLLLVLCQVLLCVQNVHHYHRDYLVVCVVVLPDEALSYEYEQGDAQLQFASSLVSQVSNVVRNHQYEYEYQDPPRSSCVSHPTYGRLRSHDRQFLQDDSSSLSSNVNSNSVSLNSNVVPPVCPVVSSQVSVLSVCVSVQSVVLVVCLVVLLCCLQPPPLPAQEEEEEEEDSCQSLQQSLQSLLCQQLVRNYDRDYLVCCVVPVVVVAAQRHEYEYEQEDDPCNVVSLVSVVSNVVRVHQYEYEYEPPDPSDDPPHHYSYGHDGPPSCVSSGSNSSSSSSSVSSNVSVVTDRRDGPPGRNHNNHD

Nearest PDB structures (foldseek):
  6r4h-assembly1_B  TM=9.730E-01  e=2.560E-83  Homo sapiens
  6svo-assembly1_B  TM=9.707E-01  e=2.690E-82  Homo sapiens
  6svm-assembly1_B  TM=9.734E-01  e=4.049E-82  Homo sapiens
  2puv-assembly1_C  TM=9.841E-01  e=4.929E-46  Candida albicans SC5314
  2poc-assembly1_C  TM=9.831E-01  e=1.007E-44  Candida albicans SC5314